Protein 5VIP (pdb70)

Secondary structure (DSSP, 8-state):
--HHHHHHHHHHS--SPPTTS-TTEEEEEEEETTEEEEEEEE---TT-SSGGGSSS-B-HHHHHHHHHHHHHHHHHTSS-SSPPEEEEEE----B---HHHHHTTHHHHHHHHHHHHHHHHHTT--EEEEESS---HHHHHTTTT-SEEEEE-STT-----HHHHHHHTT--HHHHHTTS----SHHHHHHTT--SEEE--S-SSS--HHHHHHHHHHHHHHHHHHTTS--S-TT--HHHHHHHHHHHHH-/--SHHHH-STTS-HHHHHHHHSPTTT-EEE----EEEEEEEETTEEEEEEEE-TTSGGG-B-HHHHHHHHHHHHHHHHHHHTT---EEEEE--B--B-GGGHHHHHHHHHHHHHHHHHHTTTS--EEEE-SSS-EE---HHHHHSSEEEEETT-BEESS-HHHHHHHH-S-----BHHHHHHTTSSSEEE-S-HHHHHHHHHHHHHH-S-SS-GGG-HHHHHHHHH-/---HHHHHHHHHHS--SPPTTS-TTEEEEEEEETTEEEEEEEE---TT-SSGGG-SS-B-HHHHHHHHHHHHHHHHHTTT-SSPPEEEEEE----B--SHHHHHHTHHHHHHHHHHHHHHHHHTT--EEEEESS---HHHHHTTTT-SEEEEESSTT-----TTT--HHHHTTS----SHHHHHTTT--SEEE--S-SSS--HHHHHHHHHHHHHHHHHHHTS-SSSGGG---GGGHHHHHHHHHHHHH-/--STTS-HHHHHHHHSPTTT-EEES-GGG----SSSGGGTPPPPTTTTEEEEEEEETTEEEEEEEE-TTSGGG-B-HHHHHHHHHHHHHHHHHHHTT---EEEEE--B-SB-GGGHHHHHHHHHHHHHHHHHHTTTSPPEEEE--SS-B----HHHHHSSEEEEESS-BB-SS-HHHHHHHH-TTT--TT-HHHHHHHHBHHHHHHTTSSSEEE-S-HHHHHHHHHHHHHH-S-SS-GGG-HHHHHHHHHT--TTSPP-HHHHHHHTTT--

B-factor: mean 23.79, std 9.7, range [8.21, 68.88]

Radius of gyration: 33.89 Å; Cα contacts (8 Å, |Δi|>4): 2282; chains: 4; bounding box: 73×79×100 Å

Sequence (999 aa):
ASRGLAWFQALAGSLAPRPGDPASLRVADAELDGYPVRFLAVVPDPDNPFPRARQGEVGLLEGWGLAAAVDEALEADREAPRKRALLAIVDVPSQAYGRREEALGIHQALAGAVDAYARARLAGHPLIGLLVGKASGAFLAHGYQANRLIALHDPGVVHAGKAAAARITLRELEALAAKVPPAYDIDSYASLGLLWRTLPVETVEVPSTADLVRVRTCLGEALADILGGPRDLGGRREASARVRRLLREQWARLLALRSFTELGARQRARALLDAGSFRELLDDGVVVARGLLDGQPAVLAAIEGAFQGGSLGEVSGAKIAGALELAAEDNRNGVPTRALLLLETGGVRLQEANLGLAAIAEIQAAIVDLQRYQPVVAVIAGPVGCFGGSIAAGLCSYVLVTREARLGLNGPQVIEQEAGIAEYLTGGEQRFASGLADAYLADDLDEVRTSVLAYFAKGLPARPRCRRAEDYLRRLGDFASRGLAWFQALAGSLAPRPGDPASLRVADAELDGYPVRFLAVVPDPDNPFPRARQGEVGLLEGWGLAAAVDEALEADREAPRKRALLAIVDVPSQAYGRREEALGIHQALAGAVDAYARARLAGHPLIGLLVGKASGAFLAHGYQANRLIALHDPGVVHAGKAAALEALAAKVPPAYDIDSYASLGLLWRTLPVETVEVPSTADLVRVRTCLGEALADILGGPRDLGGRLGAANREASARVRRLLREQWRSFTELGARQRARALLDAGSFRELLDPFAGVQSPWLERQGIVPQADDGVVVARGLLDGQPAVLAAIEGAFQGGSLGEVSGAKIAGALELAAEDNRNGVPTRALLLLETGGVRLQEANLGLAAIAEIQAAIVDLQRYQPVVAVIAGPVGCFGGSIAAGLCSYVLVTREARLGLNGPQVIEQEAGIAEYDSRDRPFIWSLTGGEQRFASGLADAYLADDLDEVRTSVLAYFAKGLPARPRCRRAEDYLRRLGDLDTAEQPDAAGVRRLYQGLG

Nearest PDB structures (foldseek):
  5vip-assembly1_B  TM=1.004E+00  e=2.733E-51  Pseudomonas aeruginosa
  5vit-assembly1_D  TM=9.877E-01  e=5.897E-42  Pseudomonas aeruginosa
  6prw-assembly1_A  TM=8.837E-01  e=7.220E-14  Mycobacterium tuberculosis
  6tzv-assembly3_F  TM=8.760E-01  e=1.596E-13  Mycobacterium tuberculosis H37Rv
  6p7u-assembly2_C  TM=8.834E-01  e=3.530E-13  Mycobacterium tuberculosis H37Rv

Foldseek 3Di:
DALLQLVCCLQQVDRADDPPADRQKHWHWDDFPNATAIEIEGHAACPPPDNLRRHRACAQRNLQRLLVRLVVQCVVCVPPPHRHAYEFEDAHDYHGDDPVRVVVPRVVSLVSLLVSLLVSLQSFHQYEYEWLAEAQSRNSSTPQQHLAYEYEQDQRTYDNDPVVVCVVVVHVVLVVLVVPLNHDHVVSVVVLQQHPYYHYADDSSNGDPVRSVVVSVVVNVSVVVRHPDDSGGNSCVVVVVVVVVVVVVVD/DPDCVVFFQAPDFQLRNQCLQAPPPFWAWDPPQFKTWTWGHQVNATEIEIAGGCVPPNSAHAQVSLCSLLVSLQVCLVCVVVVRQYEYEYEARHAYHDPVRRVSRVVSLVSNLVSQLSSLVRFFYEYEFEDQRAHEASLVSQQSTQAYEYEQNHFGDHHDPVVCCVPVNPDDCAGGLVRCVVVPNHVYYFYRGSVGVSVVVSVVRVVTGDPAGPVNCVVVVVVVVVD/DLALQQQVCCVQQVDRAAPPVADRQKHWHWDQQPNAIAIEIEGGAACPPPDNQRRNRACAQRNLQRLLVRLVVQQVVCLPPPHRHAYEFEDAHDYHGDDDVRVVVPRVVSLVSQLVSLLVSLQSPHQYEYEWLAEAQSRNSNTGLSHLAYEYEQDQRTYANDPVVCPQVPQVVQLNHDHVVSVVLQQQHPYYHYADDRSRGDPVRSVSVSVVVVVSVVVSNVDDSHRVSSDDHPNCVVVVVVVVVVVVVD/DFLQVDFQVVNQCLQAPPPFWAWDQPLVVQQWDPQAVVVVHDIRSSNQKIWTWGHAVNATEIEIEGGCVPPNSAFAQRSLCSLLVRLQVCLVCVVVVGNYEYEYEAGHQEHDPSRRVNSVVSLVSNLVSQVSSLVRFFYEYEFEDCRAHEASLVSLLSTQAYEYEQNHFRYYHQQVVCCVVPNCVVGPNPPVCQRCQCTGPVLCCLLVNHPYYFDRDSVRVSVVVSVVRVVTGDDQGPVNPVVVVVVLVVVDDPVDDDTSVRSSVSSPPPD

CATH classification: 3.90.226.10

Solvent-accessible surface area: 35100 Å² total

Organism: Pseudomonas aeruginosa (strain ATCC 15692 / DSM 22644 / CIP 104116 / JCM 14847 / LMG 12228 / 1C / PRS 101 / PAO1) (NCBI:txid208964)

Structure (mmCIF, N/CA/C/O backbone):
data_5VIP
#
_entry.id   5VIP
#
_cell.length_a   56.310
_cell.length_b   60.076
_cell.length_c   91.277
_cell.angle_alpha   89.87
_cell.angle_beta   88.77
_cell.angle_gamma   68.80
#
_symmetry.space_group_name_H-M   'P 1'
#
loop_
_entity.id
_entity.type
_entity.pdbx_description
1 polymer MdcE
2 polymer MdcD
3 water water
#
loop_
_atom_site.group_PDB
_atom_site.id
_atom_site.type_symbol
_atom_site.label_atom_id
_atom_site.label_alt_id
_atom_site.label_comp_id
_atom_site.label_asym_id
_atom_site.label_entity_id
_atom_site.label_seq_id
_atom_site.pdbx_PDB_ins_code
_atom_site.Cartn_x
_atom_site.Cartn_y
_atom_site.Cartn_z
_atom_site.occupancy
_atom_site.B_iso_or_equiv
_atom_site.auth_seq_id
_atom_site.auth_comp_id
_atom_site.auth_asym_id
_atom_site.auth_atom_id
_atom_site.pdbx_PDB_model_num
ATOM 1 N N . ALA A 1 22 ? 14.842 27.759 -2.541 1.00 35.33 6 ALA A N 1
ATOM 2 C CA . ALA A 1 22 ? 14.887 27.727 -1.080 1.00 35.73 6 ALA A CA 1
ATOM 3 C C . ALA A 1 22 ? 15.850 28.790 -0.547 1.00 35.95 6 ALA A C 1
ATOM 4 O O . ALA A 1 22 ? 15.597 29.411 0.484 1.00 37.28 6 ALA A O 1
ATOM 6 N N . SER A 1 23 ? 16.950 29.002 -1.261 1.00 30.76 7 SER A N 1
ATOM 7 C CA . SER A 1 23 ? 17.914 30.039 -0.905 1.00 26.55 7 SER A CA 1
ATOM 8 C C . SER A 1 23 ? 18.881 30.265 -2.050 1.00 24.29 7 SER A C 1
ATOM 9 O O . SER A 1 23 ? 19.025 29.408 -2.924 1.00 23.37 7 SER A O 1
ATOM 12 N N . ARG A 1 24 ? 19.568 31.402 -2.022 1.00 25.88 8 ARG A N 1
ATOM 13 C CA . ARG A 1 24 ? 20.660 31.663 -2.959 1.00 23.41 8 ARG A CA 1
ATOM 14 C C . ARG A 1 24 ? 21.771 30.624 -2.887 1.00 25.52 8 ARG A C 1
ATOM 15 O O . ARG A 1 24 ? 22.361 30.280 -3.908 1.00 22.43 8 ARG A O 1
ATOM 23 N N . GLY A 1 25 ? 22.080 30.142 -1.682 1.00 20.53 9 GLY A N 1
ATOM 24 C CA . GLY A 1 25 ? 23.110 29.129 -1.549 1.00 20.54 9 GLY A CA 1
ATOM 25 C C . GLY A 1 25 ? 22.770 27.877 -2.326 1.00 22.12 9 GLY A C 1
ATOM 26 O O . GLY A 1 25 ? 23.627 27.293 -3.002 1.00 25.13 9 GLY A O 1
ATOM 27 N N . LEU A 1 26 ? 21.510 27.458 -2.233 1.00 21.44 10 LEU A N 1
ATOM 28 C CA . LEU A 1 26 ? 21.045 26.277 -2.950 1.00 23.43 10 LEU A CA 1
ATOM 29 C C . LEU A 1 26 ? 21.079 26.507 -4.462 1.00 22.27 10 LEU A C 1
ATOM 30 O O . LEU A 1 26 ? 21.555 25.661 -5.218 1.00 24.41 10 LEU A O 1
ATOM 35 N N . ALA A 1 27 ? 20.578 27.664 -4.885 1.00 25.30 11 ALA A N 1
ATOM 36 C CA . ALA A 1 27 ? 20.575 28.048 -6.297 1.00 26.71 11 ALA A CA 1
ATOM 37 C C . ALA A 1 27 ? 21.977 28.000 -6.887 1.00 26.83 11 ALA A C 1
ATOM 38 O O . ALA A 1 27 ? 22.191 27.443 -7.960 1.00 24.93 11 ALA A O 1
ATOM 40 N N . TRP A 1 28 ? 22.944 28.568 -6.176 1.00 23.85 12 TRP A N 1
ATOM 41 C CA . TRP A 1 28 ? 24.308 28.588 -6.693 1.00 20.86 12 TRP A CA 1
ATOM 42 C C . TRP A 1 28 ? 25.005 27.247 -6.578 1.00 24.62 12 TRP A C 1
ATOM 43 O O . TRP A 1 28 ? 25.848 26.916 -7.417 1.00 25.43 12 TRP A O 1
ATOM 54 N N . PHE A 1 29 ? 24.667 26.475 -5.549 1.00 22.62 13 PHE A N 1
ATOM 55 C CA . PHE A 1 29 ? 25.218 25.130 -5.443 1.00 24.88 13 PHE A CA 1
ATOM 56 C C . PHE A 1 29 ? 24.820 24.302 -6.658 1.00 26.79 13 PHE A C 1
ATOM 57 O O . PHE A 1 29 ? 25.658 23.644 -7.279 1.00 27.56 13 PHE A O 1
ATOM 65 N N . GLN A 1 30 ? 23.533 24.337 -6.978 1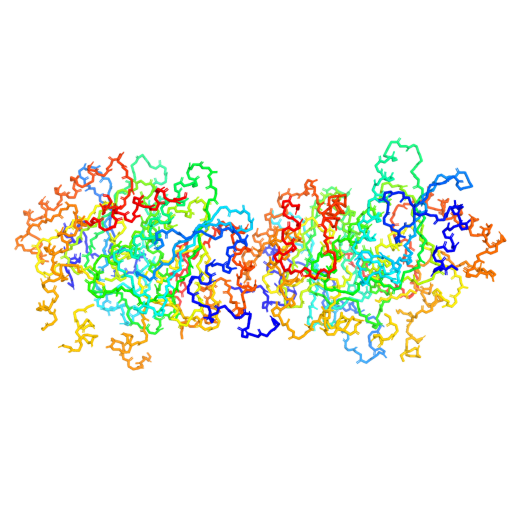.00 27.89 14 GLN A N 1
ATOM 66 C CA . GLN A 1 30 ? 23.005 23.548 -8.086 1.00 35.24 14 GLN A CA 1
ATOM 67 C C . GLN A 1 30 ? 23.680 23.972 -9.389 1.00 32.73 14 GLN A C 1
ATOM 68 O O . GLN A 1 30 ? 24.144 23.123 -10.157 1.00 34.12 14 GLN A O 1
ATOM 74 N N . ALA A 1 31 ? 23.753 25.286 -9.615 1.00 31.42 15 ALA A N 1
ATOM 75 C CA . ALA A 1 31 ? 24.371 25.838 -10.817 1.00 27.13 15 ALA A CA 1
ATOM 76 C C . ALA A 1 31 ? 25.831 25.434 -10.965 1.00 31.45 15 ALA A C 1
ATOM 77 O O . ALA A 1 31 ? 26.284 25.095 -12.060 1.00 29.88 15 ALA A O 1
ATOM 79 N N . LEU A 1 32 ? 26.572 25.466 -9.866 1.00 29.49 16 LEU A N 1
ATOM 80 C CA . LEU A 1 32 ? 28.006 25.222 -9.934 1.00 29.80 16 LEU A CA 1
ATOM 81 C C . LEU A 1 32 ? 28.363 23.734 -9.862 1.00 32.87 16 LEU A C 1
ATOM 82 O O . LEU A 1 32 ? 29.311 23.294 -10.502 1.00 31.93 16 LEU A O 1
ATOM 87 N N . ALA A 1 33 ? 27.623 22.966 -9.071 1.00 32.59 17 ALA A N 1
ATOM 88 C CA . ALA A 1 33 ? 27.995 21.577 -8.825 1.00 32.46 17 ALA A CA 1
ATOM 89 C C . ALA A 1 33 ? 27.277 20.627 -9.773 1.00 39.65 17 ALA A C 1
ATOM 90 O O . ALA A 1 33 ? 27.826 19.597 -10.150 1.00 42.64 17 ALA A O 1
ATOM 92 N N . GLY A 1 34 ? 26.048 20.973 -10.145 1.00 39.84 18 GLY A N 1
ATOM 93 C CA . GLY A 1 34 ? 25.311 20.210 -11.134 1.00 41.07 18 GLY A CA 1
ATOM 94 C C . GLY A 1 34 ? 24.197 19.364 -10.552 1.00 49.15 18 GLY A C 1
ATOM 95 O O . GLY A 1 34 ? 23.398 18.787 -11.293 1.00 56.55 18 GLY A O 1
ATOM 96 N N . SER A 1 35 ? 24.140 19.286 -9.225 1.00 46.50 19 SER A N 1
ATOM 97 C CA . SER A 1 35 ? 23.120 18.492 -8.542 1.00 50.80 19 SER A CA 1
ATOM 98 C C . SER A 1 35 ? 22.361 19.336 -7.513 1.00 48.83 19 SER A C 1
ATOM 99 O O . SER A 1 35 ? 22.795 20.433 -7.166 1.00 46.34 19 SER A O 1
ATOM 102 N N . LEU A 1 36 ? 21.225 18.830 -7.034 1.00 48.39 20 LEU A N 1
ATOM 103 C CA . LEU A 1 36 ? 20.387 19.587 -6.106 1.00 43.47 20 LEU A CA 1
ATOM 104 C C . LEU A 1 36 ? 20.149 18.842 -4.794 1.00 47.46 20 LEU A C 1
ATOM 105 O O . LEU A 1 36 ? 19.959 19.468 -3.748 1.00 47.89 20 LEU A O 1
ATOM 107 N N . ALA A 1 37 ? 20.163 17.513 -4.849 1.00 40.90 21 ALA A N 1
ATOM 108 C CA . ALA A 1 37 ? 19.804 16.695 -3.694 1.00 41.83 21 ALA A CA 1
ATOM 109 C C . ALA A 1 37 ? 21.003 16.403 -2.804 1.00 42.50 21 ALA A C 1
ATOM 110 O O . ALA A 1 37 ? 22.110 16.194 -3.301 1.00 43.92 21 ALA A O 1
ATOM 112 N N . PRO A 1 38 ? 20.779 16.373 -1.479 1.00 41.94 22 PRO A N 1
ATOM 113 C CA . PRO A 1 38 ? 21.843 16.040 -0.524 1.00 37.04 22 PRO A CA 1
ATOM 114 C C . PRO A 1 38 ? 22.365 14.617 -0.714 1.00 44.70 22 PRO A C 1
ATOM 115 O O . PRO A 1 38 ? 21.676 13.790 -1.315 1.00 44.55 22 PRO A O 1
ATOM 119 N N . ARG A 1 39 ? 23.578 14.355 -0.229 1.00 37.04 23 ARG A N 1
ATOM 120 C CA . ARG A 1 39 ? 24.141 13.012 -0.236 1.00 39.18 23 ARG A CA 1
ATOM 121 C C . ARG A 1 39 ? 23.459 12.174 0.838 1.00 41.07 23 ARG A C 1
ATOM 122 O O . ARG A 1 39 ? 23.037 12.713 1.866 1.00 37.54 23 ARG A O 1
ATOM 130 N N . PRO A 1 40 ? 23.346 10.854 0.600 1.00 44.29 24 PRO A N 1
ATOM 131 C CA . PRO A 1 40 ? 22.724 9.898 1.523 1.00 44.05 24 PRO A CA 1
ATOM 132 C C . PRO A 1 40 ? 23.117 10.080 2.985 1.00 42.95 24 PRO A C 1
ATOM 133 O O . PRO A 1 40 ? 22.241 10.124 3.847 1.00 47.06 24 PRO A O 1
ATOM 137 N N . GLY A 1 41 ? 24.408 10.201 3.264 1.00 41.41 25 GLY A N 1
ATOM 138 C CA . GLY A 1 41 ? 24.861 10.293 4.642 1.00 44.12 25 GLY A CA 1
ATOM 139 C C . GLY A 1 41 ? 24.787 11.663 5.303 1.00 45.22 25 GLY A C 1
ATOM 140 O O . GLY A 1 41 ? 24.987 11.777 6.513 1.00 43.11 25 GLY A O 1
ATOM 141 N N . ASP A 1 42 ? 24.498 12.705 4.524 1.00 41.09 26 ASP A N 1
ATOM 142 C CA . ASP A 1 42 ? 24.523 14.074 5.044 1.00 35.70 26 ASP A CA 1
ATOM 143 C C . ASP A 1 42 ? 23.180 14.530 5.603 1.00 33.59 26 ASP A C 1
ATOM 144 O O . ASP A 1 42 ? 22.138 14.048 5.179 1.00 36.17 26 ASP A O 1
ATOM 149 N N . PRO A 1 43 ? 23.206 15.467 6.567 1.00 31.80 27 PRO A N 1
ATOM 150 C CA . PRO A 1 43 ? 21.991 16.214 6.911 1.00 33.30 27 PRO A CA 1
ATOM 151 C C . PRO A 1 43 ? 21.403 16.895 5.667 1.00 31.46 27 PRO A C 1
ATOM 152 O O . PRO A 1 43 ? 22.162 17.314 4.788 1.00 29.04 27 PRO A O 1
ATOM 156 N N . ALA A 1 44 ? 20.080 17.021 5.605 1.00 30.59 28 ALA A N 1
ATOM 157 C CA . ALA A 1 44 ? 19.409 17.622 4.452 1.00 29.77 28 ALA A CA 1
ATOM 158 C C . ALA A 1 44 ? 19.698 19.116 4.319 1.00 31.32 28 ALA A C 1
ATOM 159 O O . ALA A 1 44 ? 19.434 19.720 3.275 1.00 29.82 28 ALA A O 1
ATOM 161 N N . SER A 1 45 ? 20.228 19.710 5.384 1.00 25.79 29 SER A N 1
ATOM 162 C CA . SER A 1 45 ? 20.615 21.116 5.377 1.00 27.43 29 SER A CA 1
ATOM 163 C C . SER A 1 45 ? 22.026 21.311 4.822 1.00 25.10 29 SER A C 1
ATOM 164 O O . SER A 1 45 ? 22.559 22.415 4.842 1.00 24.53 29 SER A O 1
ATOM 167 N N . LEU A 1 46 ? 22.630 20.227 4.347 1.00 22.54 30 LEU A N 1
ATOM 168 C CA . LEU A 1 46 ? 23.965 20.255 3.759 1.00 26.95 30 LEU A CA 1
ATOM 169 C C . LEU A 1 46 ? 23.960 19.779 2.314 1.00 28.79 30 LEU A C 1
ATOM 170 O O . LEU A 1 46 ? 23.409 18.723 2.012 1.00 29.79 30 LEU A O 1
ATOM 175 N N . ARG A 1 47 ? 24.579 20.550 1.429 1.00 22.37 31 ARG A N 1
ATOM 176 C CA . ARG A 1 47 ? 24.843 20.081 0.078 1.00 26.68 31 ARG A CA 1
ATOM 177 C C . ARG A 1 47 ? 26.343 19.931 -0.122 1.00 26.08 31 ARG A C 1
ATOM 178 O O . ARG A 1 47 ? 27.101 20.889 0.075 1.00 20.73 31 ARG A O 1
ATOM 186 N N . VAL A 1 48 ? 26.756 18.732 -0.528 1.00 23.37 32 VAL A N 1
ATOM 187 C CA . VAL A 1 48 ? 28.159 18.414 -0.776 1.00 24.17 32 VAL A CA 1
ATOM 188 C C . VAL A 1 48 ? 28.273 17.666 -2.101 1.00 30.04 32 VAL A C 1
ATOM 189 O O . VAL A 1 48 ? 27.501 16.743 -2.360 1.00 28.08 32 VAL A O 1
ATOM 193 N N . ALA A 1 49 ? 29.231 18.058 -2.934 1.00 26.90 33 ALA A N 1
ATOM 194 C CA . ALA A 1 49 ? 29.440 17.403 -4.223 1.00 26.85 33 ALA A CA 1
ATOM 195 C C . ALA A 1 49 ? 30.889 17.540 -4.659 1.00 28.45 33 ALA A C 1
ATOM 196 O O . ALA A 1 49 ? 31.488 18.602 -4.508 1.00 26.04 33 ALA A O 1
ATOM 198 N N . ASP A 1 50 ? 31.454 16.464 -5.191 1.00 26.55 34 ASP A N 1
ATOM 199 C CA . ASP A 1 50 ? 32.787 16.517 -5.776 1.00 25.91 34 ASP A CA 1
ATOM 200 C C . ASP A 1 50 ? 32.684 16.809 -7.272 1.00 31.27 34 ASP A C 1
ATOM 201 O O . ASP A 1 50 ? 31.744 16.375 -7.929 1.00 32.04 34 ASP A O 1
ATOM 206 N N . ALA A 1 51 ? 33.650 17.549 -7.803 1.00 30.54 35 ALA A N 1
ATOM 207 C CA . ALA A 1 51 ? 33.639 17.930 -9.212 1.00 30.68 35 ALA A CA 1
ATOM 208 C C . ALA A 1 51 ? 35.023 18.380 -9.618 1.00 33.22 35 ALA A C 1
ATOM 209 O O . ALA A 1 51 ? 35.982 18.165 -8.884 1.00 31.45 35 ALA A O 1
ATOM 211 N N . GLU A 1 52 ? 35.133 19.006 -10.787 1.00 33.23 36 GLU A N 1
ATOM 212 C CA . GLU A 1 52 ? 36.426 19.513 -11.230 1.00 38.42 36 GLU A CA 1
ATOM 213 C C . GLU A 1 52 ? 36.319 20.950 -11.704 1.00 37.13 36 GLU A C 1
ATOM 214 O O . GLU A 1 52 ? 35.297 21.368 -12.237 1.00 40.47 36 GLU A O 1
ATOM 220 N N . LEU A 1 53 ? 37.384 21.702 -11.476 1.00 34.26 37 LEU A N 1
ATOM 221 C CA . LEU A 1 53 ? 37.461 23.077 -11.921 1.00 39.31 37 LEU A CA 1
ATOM 222 C C . LEU A 1 53 ? 38.825 23.266 -12.559 1.00 38.84 37 LEU A C 1
ATOM 223 O O . LEU A 1 53 ? 39.841 23.115 -11.890 1.00 37.23 37 LEU A O 1
ATOM 228 N N . ASP A 1 54 ? 38.839 23.569 -13.856 1.00 42.12 38 ASP A N 1
ATOM 229 C CA . ASP A 1 54 ? 40.082 23.705 -14.611 1.00 43.02 38 ASP A CA 1
ATOM 230 C C . ASP A 1 54 ? 40.925 22.441 -14.523 1.00 40.85 38 ASP A C 1
ATOM 231 O O . ASP A 1 54 ? 42.154 22.510 -14.497 1.00 41.28 38 ASP A O 1
ATOM 236 N N . GLY A 1 55 ? 40.259 21.291 -14.468 1.00 37.27 39 GLY A N 1
ATOM 237 C CA . GLY A 1 55 ? 40.940 20.016 -14.345 1.00 35.94 39 GLY A CA 1
ATOM 238 C C . GLY A 1 55 ? 41.440 19.727 -12.940 1.00 40.93 39 GLY A C 1
ATOM 239 O O . GLY A 1 55 ? 42.094 18.709 -12.712 1.00 43.22 39 GLY A O 1
ATOM 240 N N . TYR A 1 56 ? 41.140 20.621 -11.997 1.00 37.99 40 TYR A N 1
ATOM 241 C CA . TYR A 1 56 ? 41.565 20.436 -10.608 1.00 33.71 40 TYR A CA 1
ATOM 242 C C . TYR A 1 56 ? 40.412 19.900 -9.759 1.00 30.71 40 TYR A C 1
ATOM 243 O O . TYR A 1 56 ? 39.294 20.403 -9.850 1.00 32.12 40 TYR A O 1
ATOM 252 N N . PRO A 1 57 ? 40.684 18.878 -8.925 1.00 28.17 41 PRO A N 1
ATOM 253 C CA . PRO A 1 57 ? 39.640 18.283 -8.076 1.00 25.89 41 PRO A CA 1
ATOM 254 C C . PRO A 1 57 ? 39.088 19.280 -7.046 1.00 25.24 41 PRO A C 1
ATOM 255 O O . PRO A 1 57 ? 39.877 19.933 -6.374 1.00 30.50 41 PRO A O 1
ATOM 259 N N . VAL A 1 58 ? 37.765 19.408 -6.951 1.00 24.47 42 VAL A N 1
ATOM 260 C CA . VAL A 1 58 ? 37.149 20.298 -5.964 1.00 27.78 42 VAL A CA 1
ATOM 261 C C . VAL A 1 58 ? 35.963 19.643 -5.259 1.00 28.88 42 VAL A C 1
ATOM 262 O O . VAL A 1 58 ? 35.342 18.717 -5.784 1.00 27.62 42 VAL A O 1
ATOM 266 N N . ARG A 1 59 ? 35.652 20.129 -4.061 1.00 24.01 43 ARG A N 1
ATOM 267 C CA . ARG A 1 59 ? 34.435 19.733 -3.369 1.00 22.67 43 ARG A CA 1
ATOM 268 C C . ARG A 1 59 ? 33.660 20.991 -2.990 1.00 24.68 43 ARG A C 1
ATOM 269 O O . ARG A 1 59 ? 34.196 21.882 -2.323 1.00 23.49 43 ARG A O 1
ATOM 277 N N . PHE A 1 60 ? 32.414 21.074 -3.452 1.00 24.63 44 PHE A N 1
ATOM 278 C CA . PHE A 1 60 ? 31.517 22.179 -3.114 1.00 23.45 44 PHE A CA 1
ATOM 279 C C . PHE A 1 60 ? 30.793 21.882 -1.802 1.00 23.82 44 PHE A C 1
ATOM 280 O O . PHE A 1 60 ? 30.342 20.762 -1.573 1.00 21.30 44 PHE A O 1
ATOM 288 N N . LEU A 1 61 ? 30.659 22.891 -0.948 1.00 17.56 45 LEU A N 1
ATOM 289 C CA . LEU A 1 61 ? 29.914 22.728 0.294 1.00 17.66 45 LEU A CA 1
ATOM 290 C C . LEU A 1 61 ? 29.018 23.920 0.505 1.00 17.40 45 LEU A C 1
ATOM 291 O O . LEU A 1 61 ? 29.462 25.052 0.413 1.00 18.79 45 LEU A O 1
ATOM 296 N N . ALA A 1 62 ? 27.763 23.654 0.821 1.00 18.06 46 ALA A N 1
ATOM 297 C CA . ALA A 1 62 ? 26.812 24.707 1.093 1.00 18.44 46 ALA A CA 1
ATOM 298 C C . ALA A 1 62 ? 25.885 24.292 2.221 1.00 22.83 46 ALA A C 1
ATOM 299 O O . ALA A 1 62 ? 25.408 23.152 2.270 1.00 23.62 46 ALA A O 1
ATOM 301 N N . VAL A 1 63 ? 25.631 25.224 3.127 1.00 17.99 47 VAL A N 1
ATOM 302 C CA . VAL A 1 63 ? 24.544 25.070 4.073 1.00 20.45 47 VAL A CA 1
ATOM 303 C C . VAL A 1 63 ? 23.287 25.667 3.446 1.00 19.88 47 VAL A C 1
ATOM 304 O O . VAL A 1 63 ? 23.334 26.766 2.894 1.00 22.20 47 VAL A O 1
ATOM 308 N N . VAL A 1 64 ? 22.171 24.945 3.508 1.00 21.84 48 VAL A N 1
ATOM 309 C CA . VAL A 1 64 ? 20.929 25.407 2.876 1.00 21.05 48 VAL A CA 1
ATOM 310 C C . VAL A 1 64 ? 19.740 25.141 3.797 1.00 23.73 48 VAL A C 1
ATOM 311 O O . VAL A 1 64 ? 19.833 24.311 4.703 1.00 24.69 48 VAL A O 1
ATOM 315 N N . PRO A 1 65 ? 18.615 25.844 3.575 1.00 27.24 49 PRO A N 1
ATOM 316 C CA . PRO A 1 65 ? 17.468 25.644 4.459 1.00 24.19 49 PRO A CA 1
ATOM 317 C C . PRO A 1 65 ? 16.938 24.224 4.408 1.00 26.48 49 PRO A C 1
ATOM 318 O O . PRO A 1 65 ? 16.925 23.599 3.346 1.00 27.08 49 PRO A O 1
ATOM 322 N N . ASP A 1 66 ? 16.532 23.718 5.566 1.00 27.34 50 ASP A N 1
ATOM 323 C CA . ASP A 1 66 ? 15.849 22.436 5.666 1.00 29.79 50 ASP A CA 1
ATOM 324 C C . ASP A 1 66 ? 14.648 22.573 6.598 1.00 33.40 50 ASP A C 1
ATOM 325 O O . ASP A 1 66 ? 14.787 22.514 7.828 1.00 30.42 50 ASP A O 1
ATOM 330 N N . PRO A 1 67 ? 13.459 22.760 6.012 1.00 32.16 51 PRO A N 1
ATOM 331 C CA . PRO A 1 67 ? 12.219 22.918 6.783 1.00 33.96 51 PRO A CA 1
ATOM 332 C C . PRO A 1 67 ? 11.885 21.690 7.629 1.00 31.65 51 PRO A C 1
ATOM 333 O O . PRO A 1 67 ? 11.071 21.803 8.543 1.00 36.69 51 PRO A O 1
ATOM 337 N N . ASP A 1 68 ? 12.514 20.552 7.335 1.00 32.39 52 ASP A N 1
ATOM 338 C CA . ASP A 1 68 ? 12.275 19.312 8.071 1.00 34.25 52 ASP A CA 1
ATOM 339 C C . ASP A 1 68 ? 13.426 18.976 9.014 1.00 33.95 52 ASP A C 1
ATOM 340 O O . ASP A 1 68 ? 13.578 17.821 9.428 1.00 33.90 52 ASP A O 1
ATOM 345 N N . ASN A 1 69 ? 14.240 19.977 9.339 1.00 29.87 53 ASN A N 1
ATOM 346 C CA . ASN A 1 69 ? 15.362 19.774 10.254 1.00 31.55 53 ASN A CA 1
ATOM 347 C C . ASN A 1 69 ? 14.878 19.188 11.575 1.00 27.71 53 ASN A C 1
ATOM 348 O O . ASN A 1 69 ? 13.922 19.694 12.159 1.00 31.85 53 ASN A O 1
ATOM 353 N N . PRO A 1 70 ? 15.519 18.102 12.032 1.00 28.74 54 PRO A N 1
ATOM 354 C CA . PRO A 1 70 ? 15.217 17.495 13.335 1.00 31.67 54 PRO A CA 1
ATOM 355 C C . PRO A 1 70 ? 15.228 18.529 14.463 1.00 32.96 54 PRO A C 1
ATOM 356 O O . PRO A 1 70 ? 14.527 18.349 15.455 1.00 32.92 54 PRO A O 1
ATOM 360 N N . PHE A 1 71 ? 16.004 19.600 14.297 1.00 31.08 55 PHE A N 1
ATOM 361 C CA . PHE A 1 71 ? 16.041 20.688 15.267 1.00 30.14 55 PHE A CA 1
ATOM 362 C C . PHE A 1 71 ? 15.201 21.873 14.806 1.00 28.51 55 PHE A C 1
ATOM 363 O O . PHE A 1 71 ? 15.538 22.539 13.822 1.00 27.62 55 PHE A O 1
ATOM 371 N N . PRO A 1 72 ? 14.102 22.143 15.524 1.00 29.80 56 PRO A N 1
ATOM 372 C CA . PRO A 1 72 ? 13.126 23.160 15.111 1.00 30.04 56 PRO A CA 1
ATOM 373 C C . PRO A 1 72 ? 13.767 24.532 14.946 1.00 28.72 56 PRO A C 1
ATOM 374 O O . PRO A 1 72 ? 13.366 25.291 14.069 1.00 28.81 56 PRO A O 1
ATOM 378 N N . ARG A 1 73 ? 14.778 24.830 15.757 1.00 23.84 57 ARG A N 1
ATOM 379 C CA . ARG A 1 73 ? 15.426 26.135 15.688 1.00 27.34 57 ARG A CA 1
ATOM 380 C C . ARG A 1 73 ? 16.374 26.264 14.482 1.00 28.71 57 ARG A C 1
ATOM 381 O O . ARG A 1 73 ? 16.973 27.323 14.247 1.00 27.96 57 ARG A O 1
ATOM 389 N N . ALA A 1 74 ? 16.494 25.196 13.701 1.00 24.37 58 ALA A N 1
ATOM 390 C CA . ALA A 1 74 ? 17.376 25.226 12.538 1.00 25.67 58 ALA A CA 1
ATOM 391 C C . ALA A 1 74 ? 16.629 24.894 11.247 1.00 27.73 58 ALA A C 1
ATOM 392 O O . ALA A 1 74 ? 17.125 24.130 10.422 1.00 26.82 58 ALA A O 1
ATOM 394 N N . ARG A 1 75 ? 15.445 25.466 11.059 1.00 26.50 59 ARG A N 1
ATOM 395 C CA . ARG A 1 75 ? 14.642 25.099 9.887 1.00 26.22 59 ARG A CA 1
ATOM 396 C C . ARG A 1 75 ? 14.559 26.192 8.837 1.00 31.66 59 ARG A C 1
ATOM 397 O O . ARG A 1 75 ? 13.751 26.115 7.911 1.00 34.55 59 ARG A O 1
ATOM 405 N N . GLN A 1 76 ? 15.395 27.212 8.970 1.00 28.33 60 GLN A N 1
ATOM 406 C CA . GLN A 1 76 ? 15.393 28.303 8.010 1.00 29.85 60 GLN A CA 1
ATOM 407 C C . GLN A 1 76 ? 16.800 28.638 7.522 1.00 29.22 60 GLN A C 1
ATOM 408 O O . GLN A 1 76 ? 17.104 29.789 7.238 1.00 30.55 60 GLN A O 1
ATOM 414 N N . GLY A 1 77 ? 17.661 27.630 7.432 1.00 25.32 61 GLY A N 1
ATOM 415 C CA . GLY A 1 77 ? 18.973 27.825 6.846 1.00 26.06 61 GLY A CA 1
ATOM 416 C C . GLY A 1 77 ? 20.089 28.116 7.842 1.00 24.01 61 GLY A C 1
ATOM 417 O O . GLY A 1 77 ? 21.241 28.304 7.439 1.00 20.78 61 GLY A O 1
ATOM 418 N N . GLU A 1 78 ? 19.745 28.145 9.129 1.00 26.23 62 GLU A N 1
ATOM 419 C CA . GLU A 1 78 ? 20.713 28.378 10.214 1.00 22.29 62 GLU A CA 1
ATOM 420 C C . GLU A 1 78 ? 21.806 27.320 10.274 1.00 19.74 62 GLU A C 1
ATOM 421 O O . GLU A 1 78 ? 21.585 26.166 9.922 1.00 20.84 62 GLU A O 1
ATOM 427 N N . VAL A 1 79 ? 22.985 27.705 10.753 1.00 19.14 63 VAL A N 1
ATOM 428 C CA . VAL A 1 79 ? 23.990 26.699 11.077 1.00 19.44 63 VAL A CA 1
ATOM 429 C C . VAL A 1 79 ? 23.753 26.253 12.516 1.00 18.15 63 VAL A C 1
ATOM 430 O O . VAL A 1 79 ? 24.088 26.964 13.459 1.00 18.38 63 VAL A O 1
ATOM 434 N N . GLY A 1 80 ? 23.130 25.091 12.669 1.00 19.59 64 GLY A N 1
ATOM 435 C CA . GLY A 1 80 ? 22.852 24.526 13.977 1.00 22.12 64 GLY A CA 1
ATOM 436 C C . GLY A 1 80 ? 23.743 23.326 14.254 1.00 22.52 64 GLY A C 1
ATOM 437 O O . GLY A 1 80 ? 24.829 23.209 13.688 1.00 18.14 64 GLY A O 1
ATOM 438 N N . LEU A 1 81 ? 23.281 22.434 15.122 1.00 22.81 65 LEU A N 1
ATOM 439 C CA . LEU A 1 81 ? 24.089 21.307 15.587 1.00 19.00 65 LEU A CA 1
ATOM 440 C C . LEU A 1 81 ? 24.476 20.348 14.468 1.00 23.40 65 LEU A C 1
ATOM 441 O O . LEU A 1 81 ? 25.632 19.919 14.370 1.00 19.72 65 LEU A O 1
ATOM 446 N N . LEU A 1 82 ? 23.508 19.997 13.627 1.00 19.43 66 LEU A N 1
ATOM 447 C CA . LEU A 1 82 ? 23.761 19.011 12.590 1.00 21.74 66 LEU A CA 1
ATOM 448 C C . LEU A 1 82 ? 24.617 19.610 11.491 1.00 20.52 66 LEU A C 1
ATOM 449 O O . LEU A 1 82 ? 25.413 18.915 10.867 1.00 20.78 66 LEU A O 1
ATOM 454 N N . GLU A 1 83 ? 24.458 20.908 11.269 1.00 19.33 67 GLU A N 1
ATOM 455 C CA . GLU A 1 83 ? 25.177 21.586 10.204 1.00 20.18 67 GLU A CA 1
ATOM 456 C C . GLU A 1 83 ? 26.641 21.749 10.574 1.00 20.39 67 GLU A C 1
ATOM 457 O O . GLU A 1 83 ? 27.515 21.503 9.753 1.00 21.07 67 GLU A O 1
ATOM 463 N N . GLY A 1 84 ? 26.893 22.162 11.816 1.00 18.88 68 GLY A N 1
ATOM 464 C CA . GLY A 1 84 ? 28.245 22.257 12.335 1.00 19.28 68 GLY A CA 1
ATOM 465 C C . GLY A 1 84 ? 28.971 20.925 12.292 1.00 19.65 68 GLY A C 1
ATOM 466 O O . GLY A 1 84 ? 30.048 20.812 11.705 1.00 17.39 68 GLY A O 1
ATOM 467 N N . TRP A 1 85 ? 28.395 19.895 12.909 1.00 18.48 69 TRP A N 1
ATOM 468 C CA . TRP A 1 85 ? 29.087 18.617 12.927 1.00 19.64 69 TRP A CA 1
ATOM 469 C C . TRP A 1 85 ? 29.100 18.001 11.537 1.00 18.42 69 TRP A C 1
ATOM 470 O O . TRP A 1 85 ? 30.059 17.332 11.176 1.00 19.47 69 TRP A O 1
ATOM 481 N N . GLY A 1 86 ? 28.046 18.242 10.755 1.00 19.96 70 GLY A N 1
ATOM 482 C CA . GLY A 1 86 ? 27.990 17.735 9.391 1.00 19.97 70 GLY A CA 1
ATOM 483 C C . GLY A 1 86 ? 29.084 18.283 8.485 1.00 20.62 70 GLY A C 1
ATOM 484 O O . GLY A 1 86 ? 29.696 17.550 7.700 1.00 18.71 70 GLY A O 1
ATOM 485 N N . LEU A 1 87 ? 29.330 19.585 8.589 1.00 19.62 71 LEU A N 1
ATOM 486 C CA . LEU A 1 87 ? 30.427 20.220 7.858 1.00 20.28 71 LEU A CA 1
ATOM 487 C C . LEU A 1 87 ? 31.772 19.633 8.263 1.00 18.32 71 LEU A C 1
ATOM 488 O O . LEU A 1 87 ? 32.611 19.333 7.414 1.00 17.63 71 LEU A O 1
ATOM 493 N N . ALA A 1 88 ? 31.979 19.496 9.570 1.00 17.67 72 ALA A N 1
ATOM 494 C CA . ALA A 1 88 ? 33.211 18.937 10.100 1.00 17.58 72 ALA A CA 1
ATOM 495 C C . ALA A 1 88 ? 33.463 17.563 9.488 1.00 18.29 72 ALA A C 1
ATOM 496 O O . ALA A 1 88 ? 34.571 17.261 9.024 1.00 18.21 72 ALA A O 1
ATOM 498 N N . ALA A 1 89 ? 32.415 16.744 9.480 1.00 19.15 73 ALA A N 1
ATOM 499 C CA . ALA A 1 89 ? 32.504 15.390 8.946 1.00 18.12 73 ALA A CA 1
ATOM 500 C C . ALA A 1 89 ? 32.811 15.384 7.444 1.00 23.65 73 ALA A C 1
ATOM 501 O O . ALA A 1 89 ? 33.674 14.623 6.991 1.00 21.85 73 ALA A O 1
ATOM 503 N N . ALA A 1 90 ? 32.114 16.231 6.679 1.00 20.89 74 ALA A N 1
ATOM 504 C CA . ALA A 1 90 ? 32.311 16.283 5.228 1.00 20.95 74 ALA A CA 1
ATOM 505 C C . ALA A 1 90 ? 33.696 16.818 4.869 1.00 24.20 74 ALA A C 1
ATOM 506 O O . ALA A 1 90 ? 34.334 16.342 3.931 1.00 21.17 74 ALA A O 1
ATOM 508 N N . VAL A 1 91 ? 34.174 17.806 5.616 1.00 19.42 75 VAL A N 1
ATOM 509 C CA . VAL A 1 91 ? 35.511 18.322 5.362 1.00 18.98 75 VAL A CA 1
ATOM 510 C C . VAL A 1 91 ? 36.574 17.308 5.781 1.00 23.24 75 VAL A C 1
ATOM 511 O O . VAL A 1 91 ? 37.529 17.050 5.039 1.00 21.64 75 VAL A O 1
ATOM 515 N N . ASP A 1 92 ? 36.408 16.706 6.955 1.00 21.19 76 ASP A N 1
ATOM 516 C CA . ASP A 1 92 ? 37.387 15.717 7.397 1.00 26.12 76 ASP A CA 1
ATOM 517 C C . ASP A 1 92 ? 37.427 14.505 6.455 1.00 26.07 76 ASP A C 1
ATOM 518 O O . ASP A 1 92 ? 38.476 13.885 6.280 1.00 25.18 76 ASP A O 1
ATOM 523 N N . GLU A 1 93 ? 36.285 14.178 5.854 1.00 26.41 77 GLU A N 1
ATOM 524 C CA . GLU A 1 93 ? 36.221 13.085 4.883 1.00 25.87 77 GLU A CA 1
ATOM 525 C C . GLU A 1 93 ? 37.166 13.357 3.711 1.00 27.10 77 GLU A C 1
ATOM 526 O O . GLU A 1 93 ? 37.942 12.494 3.323 1.00 29.78 77 GLU A O 1
ATOM 532 N N . ALA A 1 94 ? 37.103 14.565 3.159 1.00 24.48 78 ALA A N 1
ATOM 533 C CA . ALA A 1 94 ? 37.989 14.949 2.068 1.00 26.52 78 ALA A CA 1
ATOM 534 C C . ALA A 1 94 ? 39.457 14.974 2.502 1.00 28.33 78 ALA A C 1
ATOM 535 O O . ALA A 1 94 ? 40.335 14.534 1.761 1.00 26.98 78 ALA A O 1
ATOM 537 N N . LEU A 1 95 ? 39.720 15.491 3.698 1.00 24.26 79 LEU A N 1
ATOM 538 C CA . LEU A 1 95 ? 41.088 15.603 4.204 1.00 23.60 79 LEU A CA 1
ATOM 539 C C . LEU A 1 95 ? 41.753 14.227 4.309 1.00 30.95 79 LEU A C 1
ATOM 540 O O . LEU A 1 95 ? 42.906 14.042 3.897 1.00 30.94 79 LEU A O 1
ATOM 545 N N . GLU A 1 96 ? 41.008 13.263 4.838 1.00 29.39 80 GLU A N 1
ATOM 546 C CA . GLU A 1 96 ? 41.519 11.909 5.036 1.00 34.61 80 GLU A CA 1
ATOM 547 C C . GLU A 1 96 ? 41.692 11.169 3.713 1.00 34.96 80 GLU A C 1
ATOM 548 O O . GLU A 1 96 ? 42.639 10.413 3.542 1.00 36.52 80 GLU A O 1
ATOM 554 N N . ALA A 1 97 ? 40.779 11.402 2.777 1.00 31.04 81 ALA A N 1
ATOM 555 C CA . ALA A 1 97 ? 40.850 10.768 1.460 1.00 31.84 81 ALA A CA 1
ATOM 556 C C . ALA A 1 97 ? 42.062 11.234 0.647 1.00 35.10 81 ALA A C 1
ATOM 557 O O . ALA A 1 97 ? 42.643 10.449 -0.104 1.00 34.92 81 ALA A O 1
ATOM 559 N N . ASP A 1 98 ? 42.445 12.502 0.798 1.00 31.23 82 ASP A N 1
ATOM 560 C CA . ASP A 1 98 ? 43.546 13.068 0.015 1.00 34.52 82 ASP A CA 1
ATOM 561 C C . ASP A 1 98 ? 44.877 13.062 0.750 1.00 31.58 82 ASP A C 1
ATOM 562 O O . ASP A 1 98 ? 45.845 13.668 0.288 1.00 34.53 82 ASP A O 1
ATOM 567 N N . ARG A 1 99 ? 44.916 12.393 1.894 1.00 35.10 83 ARG A N 1
ATOM 568 C CA . ARG A 1 99 ? 46.121 12.311 2.715 1.00 36.25 83 ARG A CA 1
ATOM 569 C C . ARG A 1 99 ? 47.354 11.916 1.900 1.00 41.05 83 ARG A C 1
ATOM 570 O O . ARG A 1 99 ? 48.453 12.414 2.144 1.00 42.91 83 ARG A O 1
ATOM 578 N N . GLU A 1 100 ? 47.160 11.031 0.924 1.00 42.69 84 GLU A N 1
ATOM 579 C CA . GLU A 1 100 ? 48.264 10.513 0.118 1.00 48.45 84 GLU A CA 1
ATOM 580 C C . GLU A 1 100 ? 48.285 11.080 -1.304 1.00 47.29 84 GLU A C 1
ATOM 581 O O . GLU A 1 100 ? 49.249 10.876 -2.044 1.00 46.90 84 GLU A O 1
ATOM 587 N N . ALA A 1 101 ? 47.226 11.789 -1.681 1.00 44.57 85 ALA A N 1
ATOM 588 C CA . ALA A 1 101 ? 47.076 12.285 -3.045 1.00 40.34 85 ALA A CA 1
ATOM 589 C C . ALA A 1 101 ? 48.101 13.363 -3.387 1.00 44.66 85 ALA A C 1
ATOM 590 O O . ALA A 1 101 ? 48.506 14.142 -2.524 1.00 43.02 85 ALA A O 1
ATOM 592 N N . PRO A 1 102 ? 48.528 13.406 -4.661 1.00 49.70 86 PRO A N 1
ATOM 593 C CA . PRO A 1 102 ? 49.416 14.469 -5.146 1.00 45.46 86 PRO A CA 1
ATOM 594 C C . PRO A 1 102 ? 48.693 15.809 -5.202 1.00 42.35 86 PRO A C 1
ATOM 595 O O . PRO A 1 102 ? 49.325 16.861 -5.156 1.00 50.55 86 PRO A O 1
ATOM 599 N N . ARG A 1 103 ? 47.369 15.758 -5.303 1.00 40.84 87 ARG A N 1
ATOM 600 C CA . ARG A 1 103 ? 46.548 16.959 -5.355 1.00 38.24 87 ARG A CA 1
ATOM 601 C C . ARG A 1 103 ? 45.471 16.936 -4.274 1.00 34.79 87 ARG A C 1
ATOM 602 O O . ARG A 1 103 ? 44.549 16.120 -4.331 1.00 37.17 87 ARG A O 1
ATOM 610 N N . LYS A 1 104 ? 45.580 17.828 -3.295 1.00 33.41 88 LYS A N 1
ATOM 611 C CA . LYS A 1 104 ? 44.520 17.994 -2.303 1.00 30.68 88 LYS A CA 1
ATOM 612 C C . LYS A 1 104 ? 43.354 18.732 -2.949 1.00 26.29 88 LYS A C 1
ATOM 613 O O . LYS A 1 104 ? 43.548 19.791 -3.534 1.00 26.73 88 LYS A O 1
ATOM 619 N N . ARG A 1 105 ? 42.147 18.189 -2.836 1.00 23.86 89 ARG A N 1
ATOM 620 C CA . ARG A 1 105 ? 41.011 18.791 -3.510 1.00 24.50 89 ARG A CA 1
ATOM 621 C C . ARG A 1 105 ? 40.690 20.159 -2.914 1.00 26.66 89 ARG A C 1
ATOM 622 O O . ARG A 1 105 ? 40.888 20.399 -1.714 1.00 23.97 89 ARG A O 1
ATOM 630 N N . ALA A 1 106 ? 40.220 21.065 -3.762 1.00 23.05 90 ALA A N 1
ATOM 631 C CA . ALA A 1 106 ? 39.838 22.381 -3.280 1.00 24.55 90 ALA A CA 1
ATOM 632 C C . ALA A 1 106 ? 38.524 22.257 -2.531 1.00 23.05 90 ALA A C 1
ATOM 633 O O . ALA A 1 106 ? 37.680 21.423 -2.865 1.00 21.57 90 ALA A O 1
ATOM 635 N N . LEU A 1 107 ? 38.369 23.073 -1.495 1.00 21.30 91 LEU A N 1
ATOM 636 C CA . LEU A 1 107 ? 37.114 23.152 -0.772 1.00 21.67 91 LEU A CA 1
ATOM 637 C C . LEU A 1 107 ? 36.491 24.485 -1.117 1.00 20.12 91 LEU A C 1
ATOM 638 O O . LEU A 1 107 ? 37.049 25.540 -0.805 1.00 19.00 91 LEU A O 1
ATOM 643 N N . LEU A 1 108 ? 35.347 24.428 -1.786 1.00 19.69 92 LEU A N 1
ATOM 644 C CA . LEU A 1 108 ? 34.656 25.622 -2.246 1.00 19.22 92 LEU A CA 1
ATOM 645 C C . LEU A 1 108 ? 33.407 25.828 -1.410 1.00 19.74 92 LEU A C 1
ATOM 646 O O . LEU A 1 108 ? 32.392 25.144 -1.607 1.00 20.52 92 LEU A O 1
ATOM 651 N N . ALA A 1 109 ? 33.487 26.748 -0.454 1.00 18.08 93 ALA A N 1
ATOM 652 C CA . ALA A 1 109 ? 32.362 26.993 0.425 1.00 18.92 93 ALA A CA 1
ATOM 653 C C . ALA A 1 109 ? 31.449 28.032 -0.200 1.00 19.57 93 ALA A C 1
ATOM 654 O O . ALA A 1 109 ? 31.845 29.173 -0.421 1.00 19.93 93 ALA A O 1
ATOM 656 N N . ILE A 1 110 ? 30.224 27.623 -0.495 1.00 19.54 94 ILE A N 1
ATOM 657 C CA . ILE A 1 110 ? 29.225 28.542 -0.977 1.00 17.01 94 ILE A CA 1
ATOM 658 C C . ILE A 1 110 ? 28.454 29.051 0.225 1.00 18.45 94 ILE A C 1
ATOM 659 O O . ILE A 1 110 ? 27.786 28.285 0.926 1.00 20.08 94 ILE A O 1
ATOM 664 N N . VAL A 1 111 ? 28.553 30.349 0.467 1.00 20.46 95 VAL A N 1
ATOM 665 C CA . VAL A 1 111 ? 28.103 30.895 1.733 1.00 17.91 95 VAL A CA 1
ATOM 666 C C . VAL A 1 111 ? 26.823 31.715 1.596 1.00 19.88 95 VAL A C 1
ATOM 667 O O . VAL A 1 111 ? 26.808 32.766 0.963 1.00 21.84 95 VAL A O 1
ATOM 671 N N . ASP A 1 112 ? 25.751 31.218 2.197 1.00 17.41 96 ASP A N 1
ATOM 672 C CA . ASP A 1 112 ? 24.524 31.984 2.340 1.00 22.20 96 ASP A CA 1
ATOM 673 C C . ASP A 1 112 ? 23.822 31.483 3.588 1.00 22.05 96 ASP A C 1
ATOM 674 O O . ASP A 1 112 ? 22.947 30.610 3.520 1.00 25.27 96 ASP A O 1
ATOM 679 N N . VAL A 1 113 ? 24.234 32.023 4.734 1.00 19.52 97 VAL A N 1
ATOM 680 C CA . VAL A 1 113 ? 23.750 31.560 6.029 1.00 18.71 97 VAL A CA 1
ATOM 681 C C . VAL A 1 113 ? 23.307 32.749 6.867 1.00 22.88 97 VAL A C 1
ATOM 682 O O . VAL A 1 113 ? 24.062 33.711 7.055 1.00 22.44 97 VAL A O 1
ATOM 686 N N . PRO A 1 114 ? 22.064 32.701 7.359 1.00 22.36 98 PRO A N 1
ATOM 687 C CA . PRO A 1 114 ? 21.422 33.822 8.050 1.00 21.27 98 PRO A CA 1
ATOM 688 C C . PRO A 1 114 ? 21.965 34.086 9.454 1.00 25.48 98 PRO A C 1
ATOM 689 O O . PRO A 1 114 ? 22.033 35.242 9.867 1.00 24.58 98 PRO A O 1
ATOM 693 N N . SER A 1 115 ? 22.345 33.025 10.154 1.00 22.89 99 SER A N 1
ATOM 694 C CA . SER A 1 115 ? 22.854 33.100 11.521 1.00 22.92 99 SER A CA 1
ATOM 695 C C . SER A 1 115 ? 23.131 31.689 11.992 1.00 22.14 99 SER A C 1
ATOM 696 O O . SER A 1 115 ? 22.777 30.726 11.312 1.00 17.94 99 SER A O 1
ATOM 699 N N . GLN A 1 116 ? 23.745 31.565 13.165 1.00 23.10 100 GLN A N 1
ATOM 700 C CA . GLN A 1 116 ? 23.733 30.300 13.880 1.00 20.35 100 GLN A CA 1
ATOM 701 C C . GLN A 1 116 ? 22.311 30.039 14.368 1.00 24.13 100 GLN A C 1
ATOM 702 O O . GLN A 1 116 ? 21.495 30.961 14.432 1.00 23.37 100 GLN A O 1
ATOM 708 N N . ALA A 1 117 ? 22.015 28.793 14.712 1.00 19.36 101 ALA A N 1
ATOM 709 C CA . ALA A 1 117 ? 20.747 28.481 15.361 1.00 23.93 101 ALA A CA 1
ATOM 710 C C . ALA A 1 117 ? 20.702 29.098 16.767 1.00 28.06 101 ALA A C 1
ATOM 711 O O . ALA A 1 117 ? 21.726 29.165 17.460 1.00 24.13 101 ALA A O 1
ATOM 713 N N . TYR A 1 118 ? 19.522 29.576 17.164 1.00 23.18 102 TYR A N 1
ATOM 714 C CA . TYR A 1 118 ? 19.292 30.124 18.504 1.00 25.12 102 TYR A CA 1
ATOM 715 C C . TYR A 1 118 ? 18.315 29.225 19.238 1.00 29.76 102 TYR A C 1
ATOM 716 O O . TYR A 1 118 ? 17.176 29.083 18.806 1.00 30.82 102 TYR A O 1
ATOM 725 N N . GLY A 1 119 ? 18.722 28.629 20.349 1.00 26.50 103 GLY A N 1
ATOM 726 C CA . GLY A 1 119 ? 17.804 27.777 21.084 1.00 25.64 103 GLY A CA 1
ATOM 727 C C . GLY A 1 119 ? 18.414 27.215 22.344 1.00 28.28 103 GLY A C 1
ATOM 728 O O . GLY A 1 119 ? 19.635 27.180 22.479 1.00 22.46 103 GLY A O 1
ATOM 729 N N . ARG A 1 120 ? 17.563 26.763 23.258 1.00 29.62 104 ARG A N 1
ATOM 730 C CA . ARG A 1 120 ? 18.026 26.221 24.527 1.00 34.32 104 ARG A CA 1
ATOM 731 C C . ARG A 1 120 ? 18.553 24.801 24.351 1.00 28.89 104 ARG A C 1
ATOM 732 O O . ARG A 1 120 ? 19.492 24.400 25.026 1.00 27.96 104 ARG A O 1
ATOM 740 N N . ARG A 1 121 ? 17.976 24.042 23.429 1.00 26.64 105 ARG A N 1
ATOM 741 C CA . ARG A 1 121 ? 18.515 22.715 23.163 1.00 29.15 105 ARG A CA 1
ATOM 742 C C . ARG A 1 121 ? 19.886 22.819 22.493 1.00 27.98 105 ARG A C 1
ATOM 743 O O . ARG A 1 121 ? 20.800 22.046 22.804 1.00 26.41 105 ARG A O 1
ATOM 751 N N . GLU A 1 122 ? 20.026 23.784 21.587 1.00 25.43 106 GLU A N 1
ATOM 752 C CA . GLU A 1 122 ? 21.307 24.030 20.933 1.00 23.25 106 GLU A CA 1
ATOM 753 C C . GLU A 1 122 ? 22.386 24.360 21.968 1.00 20.52 106 GLU A C 1
ATOM 754 O O . GLU A 1 122 ? 23.464 23.774 21.940 1.00 21.45 106 GLU A O 1
ATOM 760 N N . GLU A 1 123 ? 22.097 25.268 22.899 1.00 22.27 107 GLU A N 1
ATOM 761 C CA . GLU A 1 123 ? 23.079 25.595 23.936 1.00 21.39 107 GLU A CA 1
ATOM 762 C C . GLU A 1 123 ? 23.381 24.403 24.844 1.00 24.93 107 GLU A C 1
ATOM 763 O O . GLU A 1 123 ? 24.541 24.131 25.142 1.00 25.29 107 GLU A O 1
ATOM 769 N N . ALA A 1 124 ? 22.339 23.697 25.288 1.00 23.66 108 ALA A N 1
ATOM 770 C CA . ALA A 1 124 ? 22.527 22.566 26.190 1.00 26.08 108 ALA A CA 1
ATOM 771 C C . ALA A 1 124 ? 23.399 21.488 25.562 1.00 25.39 108 ALA A C 1
ATOM 772 O O . ALA A 1 124 ? 24.201 20.846 26.250 1.00 25.31 108 ALA A O 1
ATOM 774 N N . LEU A 1 125 ? 23.235 21.288 24.253 1.00 20.50 109 LEU A N 1
ATOM 775 C CA . LEU A 1 125 ? 23.957 20.237 23.548 1.00 20.08 109 LEU A CA 1
ATOM 776 C C . LEU A 1 125 ? 25.277 20.732 22.952 1.00 21.03 109 LEU A C 1
ATOM 777 O O . LEU A 1 125 ? 25.938 20.002 22.223 1.00 22.81 109 LEU A O 1
ATOM 782 N N . GLY A 1 126 ? 25.656 21.966 23.269 1.00 20.26 110 GLY A N 1
ATOM 783 C CA . GLY A 1 126 ? 26.959 22.483 22.881 1.00 19.25 110 GLY A CA 1
ATOM 784 C C . GLY A 1 126 ? 27.090 22.887 21.421 1.00 19.73 110 GLY A C 1
ATOM 785 O O . GLY A 1 126 ? 28.008 22.447 20.726 1.00 18.25 110 GLY A O 1
ATOM 786 N N . ILE A 1 127 ? 26.191 23.743 20.953 1.00 15.20 111 ILE A N 1
ATOM 787 C CA . ILE A 1 127 ? 26.312 24.268 19.594 1.00 17.13 111 ILE A CA 1
ATOM 788 C C . ILE A 1 127 ? 27.650 25.005 19.371 1.00 16.81 111 ILE A C 1
ATOM 789 O O . ILE A 1 127 ? 28.199 24.954 18.277 1.00 16.92 111 ILE A O 1
ATOM 794 N N . HIS A 1 128 ? 28.197 25.656 20.396 1.00 13.80 112 HIS A N 1
ATOM 795 C CA . HIS A 1 128 ? 29.518 26.276 20.239 1.00 15.04 112 HIS A CA 1
ATOM 796 C C . HIS A 1 128 ? 30.588 25.225 19.869 1.00 16.01 112 HIS A C 1
ATOM 797 O O . HIS A 1 128 ? 31.538 25.525 19.133 1.00 13.19 112 HIS A O 1
ATOM 804 N N . GLN A 1 129 ? 30.426 23.999 20.370 1.00 14.30 113 GLN A N 1
ATOM 805 C CA . GLN A 1 129 ? 31.405 22.939 20.131 1.00 13.70 113 GLN A CA 1
ATOM 806 C C . GLN A 1 129 ? 31.235 22.372 18.725 1.00 13.73 113 GLN A C 1
ATOM 807 O O . GLN A 1 129 ? 32.208 22.022 18.051 1.00 14.49 113 GLN A O 1
ATOM 813 N N . ALA A 1 130 ? 29.982 22.276 18.298 1.00 15.49 114 ALA A N 1
ATOM 814 C CA . ALA A 1 130 ? 29.663 21.809 16.953 1.00 14.68 114 ALA A CA 1
ATOM 815 C C . ALA A 1 130 ? 30.248 22.749 15.911 1.00 13.26 114 ALA A C 1
ATOM 816 O O . ALA A 1 130 ? 30.844 22.309 14.928 1.00 15.21 114 ALA A O 1
ATOM 818 N N . LEU A 1 131 ? 30.085 24.052 16.127 1.00 14.06 115 LEU A N 1
ATOM 819 C CA . LEU A 1 131 ? 30.636 25.025 15.183 1.00 14.65 115 LEU A CA 1
ATOM 820 C C . LEU A 1 131 ? 32.163 25.022 15.268 1.00 12.42 115 LEU A C 1
ATOM 821 O O . LEU A 1 131 ? 32.836 25.202 14.262 1.00 12.72 115 LEU A O 1
ATOM 826 N N . ALA A 1 132 ? 32.708 24.796 16.465 1.00 13.93 116 ALA A N 1
ATOM 827 C CA . ALA A 1 132 ? 34.154 24.642 16.600 1.00 15.21 116 ALA A CA 1
ATOM 828 C C . ALA A 1 132 ? 34.660 23.451 15.786 1.00 14.20 116 ALA A C 1
ATOM 829 O O . ALA A 1 132 ? 35.750 23.503 15.209 1.00 14.67 116 ALA A O 1
ATOM 831 N N . GLY A 1 133 ? 33.891 22.365 15.776 1.00 13.88 117 GLY A N 1
ATOM 832 C CA . GLY A 1 133 ? 34.223 21.209 14.953 1.00 14.44 117 GLY A CA 1
ATOM 833 C C . GLY A 1 133 ? 34.373 21.574 13.478 1.00 16.14 117 GLY A C 1
ATOM 834 O O . GLY A 1 133 ? 35.303 21.123 12.798 1.00 12.73 117 GLY A O 1
ATOM 835 N N . ALA A 1 134 ? 33.462 22.403 12.976 1.00 13.67 118 ALA A N 1
ATOM 836 C CA . ALA A 1 134 ? 33.521 22.831 11.580 1.00 15.19 118 ALA A CA 1
ATOM 837 C C . ALA A 1 134 ? 34.754 23.691 11.311 1.00 15.26 118 ALA A C 1
ATOM 838 O O . ALA A 1 134 ? 35.449 23.508 10.305 1.00 14.92 118 ALA A O 1
ATOM 840 N N . VAL A 1 135 ? 35.010 24.639 12.207 1.00 12.27 119 VAL A N 1
ATOM 841 C CA . VAL A 1 135 ? 36.164 25.529 12.085 1.00 15.25 119 VAL A CA 1
ATOM 842 C C . VAL A 1 135 ? 37.467 24.729 12.108 1.00 13.21 119 VAL A C 1
ATOM 843 O O . VAL A 1 135 ? 38.362 24.935 11.280 1.00 13.40 119 VAL A O 1
ATOM 847 N N . ASP A 1 136 ? 37.566 23.813 13.064 1.00 12.93 120 ASP A N 1
ATOM 848 C CA . ASP A 1 136 ? 38.765 22.990 13.192 1.00 14.66 120 ASP A CA 1
ATOM 849 C C . ASP A 1 136 ? 39.022 22.175 11.913 1.00 17.73 120 ASP A C 1
ATOM 850 O O . ASP A 1 136 ? 40.148 22.124 11.417 1.00 15.19 120 ASP A O 1
ATOM 855 N N . ALA A 1 137 ? 37.976 21.564 11.362 1.00 17.78 121 ALA A N 1
ATOM 856 C CA . ALA A 1 137 ? 38.146 20.765 10.145 1.00 18.60 121 ALA A CA 1
ATOM 857 C C . ALA A 1 137 ? 38.604 21.631 8.952 1.00 16.08 121 ALA A C 1
ATOM 858 O O . ALA A 1 137 ? 39.555 21.281 8.242 1.00 16.34 121 ALA A O 1
ATOM 860 N N . TYR A 1 138 ? 37.929 22.759 8.737 1.00 14.76 122 TYR A N 1
ATOM 861 C CA . TYR A 1 138 ? 38.301 23.676 7.667 1.00 13.05 122 TYR A CA 1
ATOM 862 C C . TYR A 1 138 ? 39.740 24.187 7.810 1.00 13.89 122 TYR A C 1
ATOM 863 O O . TYR A 1 138 ? 40.525 24.182 6.844 1.00 14.25 122 TYR A O 1
ATOM 872 N N . ALA A 1 139 ? 40.096 24.616 9.015 1.00 13.79 123 ALA A N 1
ATOM 873 C CA . ALA A 1 139 ? 41.457 25.114 9.257 1.00 12.36 123 ALA A CA 1
ATOM 874 C C . ALA A 1 139 ? 42.517 24.025 9.038 1.00 15.83 123 ALA A C 1
ATOM 875 O O . ALA A 1 139 ? 43.565 24.276 8.442 1.00 15.10 123 ALA A O 1
ATOM 877 N N . ARG A 1 140 ? 42.259 22.823 9.542 1.00 15.29 124 ARG A N 1
ATOM 878 C CA . ARG A 1 140 ? 43.207 21.726 9.377 1.00 16.10 124 ARG A CA 1
ATOM 879 C C . ARG A 1 140 ? 43.380 21.396 7.903 1.00 18.61 124 ARG A C 1
ATOM 880 O O . ARG A 1 140 ? 44.496 21.159 7.437 1.00 17.86 124 ARG A O 1
ATOM 888 N N . ALA A 1 141 ? 42.273 21.406 7.168 1.00 15.99 125 ALA A N 1
ATOM 889 C CA . ALA A 1 141 ? 42.326 21.186 5.726 1.00 16.12 125 ALA A CA 1
ATOM 890 C C . ALA A 1 141 ? 43.180 22.249 5.044 1.00 20.22 125 ALA A C 1
ATOM 891 O O . ALA A 1 141 ? 44.010 21.924 4.202 1.00 21.68 125 ALA A O 1
ATOM 893 N N . ARG A 1 142 ? 42.981 23.517 5.397 1.00 17.20 126 ARG A N 1
ATOM 894 C CA . ARG A 1 142 ? 43.784 24.599 4.830 1.00 18.77 126 ARG A CA 1
ATOM 895 C C . ARG A 1 142 ? 45.271 24.425 5.158 1.00 19.02 126 ARG A C 1
ATOM 896 O O . ARG A 1 142 ? 46.119 24.516 4.269 1.00 19.17 126 ARG A O 1
ATOM 904 N N . LEU A 1 143 ? 45.584 24.170 6.427 1.00 18.63 127 LEU A N 1
ATOM 905 C CA . LEU A 1 143 ? 46.972 24.001 6.848 1.00 20.56 127 LEU A CA 1
ATOM 906 C C . LEU A 1 143 ? 47.630 22.804 6.154 1.00 20.07 127 LEU A C 1
ATOM 907 O O . LEU A 1 143 ? 48.835 22.808 5.924 1.00 20.53 127 LEU A O 1
ATOM 912 N N . ALA A 1 144 ? 46.833 21.788 5.834 1.00 20.57 128 ALA A N 1
ATOM 913 C CA . ALA A 1 144 ? 47.346 20.579 5.186 1.00 19.97 128 ALA A CA 1
ATOM 914 C C . ALA A 1 144 ? 47.558 20.768 3.683 1.00 25.19 128 ALA A C 1
ATOM 915 O O . ALA A 1 144 ? 48.109 19.889 3.016 1.00 28.75 128 ALA A O 1
ATOM 917 N N . GLY A 1 145 ? 47.110 21.900 3.145 1.00 23.47 129 GLY A N 1
ATOM 918 C CA . GLY A 1 145 ? 47.316 22.193 1.740 1.00 23.02 129 GLY A CA 1
ATOM 919 C C . GLY A 1 145 ? 46.093 22.138 0.840 1.00 26.69 129 GLY A C 1
ATOM 920 O O . GLY A 1 145 ? 46.221 22.258 -0.374 1.00 23.76 129 GLY A O 1
ATOM 921 N N . HIS A 1 146 ? 44.905 21.954 1.406 1.00 22.64 130 HIS A N 1
ATOM 922 C CA . HIS A 1 146 ? 43.693 22.095 0.602 1.00 24.36 130 HIS A CA 1
ATOM 923 C C . HIS A 1 146 ? 43.414 23.564 0.330 1.00 23.91 130 HIS A C 1
ATOM 924 O O . HIS A 1 146 ? 43.342 24.365 1.263 1.00 21.41 130 HIS A O 1
ATOM 931 N N . PRO A 1 147 ? 43.273 23.939 -0.955 1.00 20.74 131 PRO A N 1
ATOM 932 C CA . PRO A 1 147 ? 42.841 25.313 -1.201 1.00 21.69 131 PRO A CA 1
ATOM 933 C C . PRO A 1 147 ? 41.403 25.487 -0.736 1.00 22.63 131 PRO A C 1
ATOM 934 O O . PRO A 1 147 ? 40.534 24.710 -1.136 1.00 26.19 131 PRO A O 1
ATOM 938 N N . LEU A 1 148 ? 41.164 26.472 0.124 1.00 18.48 132 LEU A N 1
ATOM 939 C CA . LEU A 1 148 ? 39.807 26.814 0.538 1.00 19.67 132 LEU A CA 1
ATOM 940 C C . LEU A 1 148 ? 39.412 28.143 -0.045 1.00 17.65 132 LEU A C 1
ATOM 941 O O . LEU A 1 148 ? 40.123 29.138 0.128 1.00 21.82 132 LEU A O 1
ATOM 946 N N . ILE A 1 149 ? 38.264 28.164 -0.702 1.00 19.80 133 ILE A N 1
ATOM 947 C CA . ILE A 1 149 ? 37.722 29.396 -1.246 1.00 19.98 133 ILE A CA 1
ATOM 948 C C . ILE A 1 149 ? 36.322 29.590 -0.721 1.00 19.28 133 ILE A C 1
ATOM 949 O O . ILE A 1 149 ? 35.479 28.682 -0.809 1.00 15.98 133 ILE A O 1
ATOM 954 N N . GLY A 1 150 ? 36.065 30.777 -0.177 1.00 17.91 134 GLY A N 1
ATOM 955 C CA . GLY A 1 150 ? 34.733 31.105 0.295 1.00 16.31 134 GLY A CA 1
ATOM 956 C C . GLY A 1 150 ? 34.009 31.983 -0.717 1.00 19.82 134 GLY A C 1
ATOM 957 O O . GLY A 1 150 ? 34.478 33.075 -1.032 1.00 19.12 134 GLY A O 1
ATOM 958 N N . LEU A 1 151 ? 32.865 31.519 -1.217 1.00 17.04 135 LEU A N 1
ATOM 959 C CA . LEU A 1 151 ? 32.092 32.307 -2.171 1.00 19.49 135 LEU A CA 1
ATOM 960 C C . LEU A 1 151 ? 30.839 32.857 -1.505 1.00 17.09 135 LEU A C 1
ATOM 961 O O . LEU A 1 151 ? 29.923 32.111 -1.176 1.00 19.20 135 LEU A O 1
ATOM 966 N N . LEU A 1 152 ? 30.812 34.164 -1.272 1.00 15.95 136 LEU A N 1
ATOM 967 C CA . LEU A 1 152 ? 29.688 34.767 -0.562 1.00 15.10 136 LEU A CA 1
ATOM 968 C C . LEU A 1 152 ? 28.603 35.164 -1.551 1.00 21.05 136 LEU A C 1
ATOM 969 O O . LEU A 1 152 ? 28.782 36.131 -2.279 1.00 20.02 136 LEU A O 1
ATOM 974 N N . VAL A 1 153 ? 27.483 34.445 -1.560 1.00 21.99 137 VAL A N 1
ATOM 975 C CA . VAL A 1 153 ? 26.437 34.711 -2.541 1.00 21.98 137 VAL A CA 1
ATOM 976 C C . VAL A 1 153 ? 25.228 35.323 -1.857 1.00 26.00 137 VAL A C 1
ATOM 977 O O . VAL A 1 153 ? 24.322 35.807 -2.523 1.00 23.80 137 VAL A O 1
ATOM 981 N N . GLY A 1 154 ? 25.237 35.335 -0.522 1.00 23.10 138 GLY A N 1
ATOM 982 C CA . GLY A 1 154 ? 24.146 35.911 0.239 1.00 19.56 138 GLY A CA 1
ATOM 983 C C . GLY A 1 154 ? 24.575 36.364 1.626 1.00 20.68 138 GLY A C 1
ATOM 984 O O . GLY A 1 154 ? 25.561 37.065 1.779 1.00 21.04 138 GLY A O 1
ATOM 985 N N . LYS A 1 155 ? 23.832 35.964 2.646 1.00 22.54 139 LYS A N 1
ATOM 986 C CA . LYS A 1 155 ? 24.178 36.361 4.002 1.00 19.19 139 LYS A CA 1
ATOM 987 C C . LYS A 1 155 ? 25.390 35.572 4.504 1.00 17.81 139 LYS A C 1
ATOM 988 O O . LYS A 1 155 ? 25.534 34.380 4.237 1.00 19.93 139 LYS A O 1
ATOM 994 N N . ALA A 1 156 ? 26.280 36.259 5.200 1.00 19.63 140 ALA A N 1
ATOM 995 C CA . ALA A 1 156 ? 27.423 35.598 5.816 1.00 22.22 140 ALA A CA 1
ATOM 996 C C . ALA A 1 156 ? 27.522 36.120 7.234 1.00 20.86 140 ALA A C 1
ATOM 997 O O . ALA A 1 156 ? 28.285 37.050 7.506 1.00 19.99 140 ALA A O 1
ATOM 1007 N N . SER A 1 158 ? 27.805 36.159 11.480 1.00 18.73 142 SER A N 1
ATOM 1008 C CA . SER A 1 158 ? 28.099 35.717 12.846 1.00 21.88 142 SER A CA 1
ATOM 1009 C C . SER A 1 158 ? 28.799 34.353 12.920 1.00 17.49 142 SER A C 1
ATOM 1010 O O . SER A 1 158 ? 29.723 34.079 12.153 1.00 16.11 142 SER A O 1
ATOM 1013 N N . GLY A 1 159 ? 28.338 33.495 13.831 1.00 18.94 143 GLY A N 1
ATOM 1014 C CA . GLY A 1 159 ? 28.958 32.194 14.036 1.00 20.09 143 GLY A CA 1
ATOM 1015 C C . GLY A 1 159 ? 28.782 31.237 12.871 1.00 16.11 143 GLY A C 1
ATOM 1016 O O . GLY A 1 159 ? 29.590 30.325 12.667 1.00 15.32 143 GLY A O 1
ATOM 1017 N N . ALA A 1 160 ? 27.711 31.427 12.107 1.00 16.61 144 ALA A N 1
ATOM 1018 C CA . ALA A 1 160 ? 27.493 30.614 10.919 1.00 16.65 144 ALA A CA 1
ATOM 1019 C C . ALA A 1 160 ? 28.606 30.845 9.910 1.00 14.10 144 ALA A C 1
ATOM 1020 O O . ALA A 1 160 ? 29.124 29.885 9.323 1.00 17.37 144 ALA A O 1
ATOM 1022 N N . PHE A 1 161 ? 28.985 32.107 9.702 1.00 12.55 145 PHE A N 1
ATOM 1023 C CA . PHE A 1 161 ? 30.084 32.433 8.782 1.00 13.67 145 PHE A CA 1
ATOM 1024 C C . PHE A 1 161 ? 31.444 31.969 9.334 1.00 16.14 145 PHE A C 1
ATOM 1025 O O . PHE A 1 161 ? 32.301 31.503 8.579 1.00 13.40 145 PHE A O 1
ATOM 1033 N N . LEU A 1 162 ? 31.653 32.095 10.643 1.00 15.05 146 LEU A N 1
ATOM 1034 C CA . LEU A 1 162 ? 32.905 31.591 11.232 1.00 14.99 146 LEU A CA 1
ATOM 1035 C C . LEU A 1 162 ? 33.065 30.095 10.931 1.00 13.97 146 LEU A C 1
ATOM 1036 O O . LEU A 1 162 ? 34.159 29.623 10.589 1.00 13.78 146 LEU A O 1
ATOM 1041 N N . ALA A 1 163 ? 31.956 29.362 11.018 1.00 11.57 147 ALA A N 1
ATOM 1042 C CA . ALA A 1 163 ? 31.967 27.911 10.830 1.00 13.80 147 ALA A CA 1
ATOM 1043 C C . ALA A 1 163 ? 32.031 27.518 9.359 1.00 16.25 147 ALA A C 1
ATOM 1044 O O . ALA A 1 163 ? 32.582 26.479 9.011 1.00 14.45 147 ALA A O 1
ATOM 1046 N N . HIS A 1 164 ? 31.447 28.350 8.503 1.00 14.29 148 HIS A N 1
ATOM 1047 C CA . HIS A 1 164 ? 31.305 28.003 7.096 1.00 16.60 148 HIS A CA 1
ATOM 1048 C C . HIS A 1 164 ? 31.727 29.171 6.221 1.00 15.43 148 HIS A C 1
ATOM 1049 O O . HIS A 1 164 ? 30.913 30.029 5.878 1.00 18.51 148 HIS A O 1
ATOM 1056 N N . GLY A 1 165 ? 33.016 29.223 5.915 1.00 15.50 149 GLY A N 1
ATOM 1057 C CA . GLY A 1 165 ? 33.542 30.235 5.037 1.00 16.11 149 GLY A CA 1
ATOM 1058 C C . GLY A 1 165 ? 34.728 31.018 5.559 1.00 15.72 149 GLY A C 1
ATOM 1059 O O . GLY A 1 165 ? 35.624 31.317 4.793 1.00 16.37 149 GLY A O 1
ATOM 1060 N N . TYR A 1 166 ? 34.759 31.365 6.845 1.00 14.00 150 TYR A N 1
ATOM 1061 C CA . TYR A 1 166 ? 35.714 32.388 7.257 1.00 15.17 150 TYR A CA 1
ATOM 1062 C C . TYR A 1 166 ? 37.140 31.829 7.440 1.00 15.79 150 TYR A C 1
ATOM 1063 O O . TYR A 1 166 ? 38.076 32.592 7.675 1.00 18.75 150 TYR A O 1
ATOM 1072 N N . GLN A 1 167 ? 37.331 30.520 7.321 1.00 14.35 151 GLN A N 1
ATOM 1073 C CA . GLN A 1 167 ? 38.688 29.977 7.350 1.00 14.62 151 GLN A CA 1
ATOM 1074 C C . GLN A 1 167 ? 39.343 29.921 5.964 1.00 15.27 151 GLN A C 1
ATOM 1075 O O . GLN A 1 167 ? 40.421 29.360 5.813 1.00 16.40 151 GLN A O 1
ATOM 1081 N N . ALA A 1 168 ? 38.699 30.502 4.958 1.00 15.53 152 ALA A N 1
ATOM 1082 C CA . ALA A 1 168 ? 39.172 30.370 3.572 1.00 18.29 152 ALA A CA 1
ATOM 1083 C C . ALA A 1 168 ? 40.534 31.034 3.316 1.00 20.04 152 ALA A C 1
ATOM 1084 O O . ALA A 1 168 ? 40.860 32.064 3.914 1.00 18.22 152 ALA A O 1
ATOM 1086 N N . ASN A 1 169 ? 41.325 30.430 2.432 1.00 17.30 153 ASN A N 1
ATOM 1087 C CA . ASN A 1 169 ? 42.501 31.094 1.855 1.00 20.80 153 ASN A CA 1
ATOM 1088 C C . ASN A 1 169 ? 42.126 32.379 1.108 1.00 20.36 153 ASN A C 1
ATOM 1089 O O . ASN A 1 169 ? 42.866 33.354 1.124 1.00 21.14 153 ASN A O 1
ATOM 1094 N N . ARG A 1 170 ? 40.993 32.354 0.418 1.00 20.11 154 ARG A N 1
ATOM 1095 C CA . ARG A 1 170 ? 40.543 33.504 -0.371 1.00 20.57 154 ARG A CA 1
ATOM 1096 C C . ARG A 1 170 ? 39.040 33.660 -0.264 1.00 19.45 154 ARG A C 1
ATOM 1097 O O . ARG A 1 170 ? 38.305 32.675 -0.332 1.00 18.96 154 ARG A O 1
ATOM 1105 N N . LEU A 1 171 ? 38.593 34.900 -0.072 1.00 19.54 155 LEU A N 1
ATOM 1106 C CA . LEU A 1 171 ? 37.174 35.210 -0.007 1.00 15.92 155 LEU A CA 1
ATOM 1107 C C . LEU A 1 171 ? 36.747 35.995 -1.242 1.00 19.64 155 LEU A C 1
ATOM 1108 O O . LEU A 1 171 ? 37.339 37.029 -1.569 1.00 19.36 155 LEU A O 1
ATOM 1113 N N . ILE A 1 172 ? 35.724 35.491 -1.921 1.00 18.48 156 ILE A N 1
ATOM 1114 C CA . ILE A 1 172 ? 35.132 36.175 -3.073 1.00 23.65 156 ILE A CA 1
ATOM 1115 C C . ILE A 1 172 ? 33.671 36.449 -2.784 1.00 21.02 156 ILE A C 1
ATOM 1116 O O . ILE A 1 172 ? 32.946 35.548 -2.367 1.00 22.74 156 ILE A O 1
ATOM 1121 N N . ALA A 1 173 ? 33.229 37.688 -2.986 1.00 19.38 157 ALA A N 1
ATOM 1122 C CA . ALA A 1 173 ? 31.838 38.022 -2.734 1.00 21.51 157 ALA A CA 1
ATOM 1123 C C . ALA A 1 173 ? 31.154 38.492 -4.017 1.00 22.29 157 ALA A C 1
ATOM 1124 O O . ALA A 1 173 ? 31.768 39.174 -4.830 1.00 23.36 157 ALA A O 1
ATOM 1126 N N . LEU A 1 174 ? 29.889 38.134 -4.184 1.00 19.42 158 LEU A N 1
ATOM 1127 C CA . LEU A 1 174 ? 29.073 38.751 -5.222 1.00 22.44 158 LEU A CA 1
ATOM 1128 C C . LEU A 1 174 ? 28.752 40.191 -4.812 1.00 27.65 158 LEU A C 1
ATOM 1129 O O . LEU A 1 174 ? 28.464 40.473 -3.641 1.00 21.55 158 LEU A O 1
ATOM 1134 N N . HIS A 1 175 ? 28.841 41.108 -5.771 1.00 27.91 159 HIS A N 1
ATOM 1135 C CA . HIS A 1 175 ? 28.619 42.516 -5.488 1.00 21.05 159 HIS A CA 1
ATOM 1136 C C . HIS A 1 175 ? 27.132 42.796 -5.641 1.00 27.59 159 HIS A C 1
ATOM 1137 O O . HIS A 1 175 ? 26.669 43.211 -6.708 1.00 26.15 159 HIS A O 1
ATOM 1144 N N . ASP A 1 176 ? 26.391 42.562 -4.565 1.00 23.56 160 ASP A N 1
ATOM 1145 C CA . ASP A 1 176 ? 24.930 42.597 -4.579 1.00 24.01 160 ASP A CA 1
ATOM 1146 C C . ASP A 1 176 ? 24.416 42.990 -3.195 1.00 28.52 160 ASP A C 1
ATOM 1147 O O . ASP A 1 176 ? 25.019 42.611 -2.183 1.00 25.69 160 ASP A O 1
ATOM 1152 N N . PRO A 1 177 ? 23.311 43.757 -3.135 1.00 27.58 161 PRO A N 1
ATOM 1153 C CA . PRO A 1 177 ? 22.812 44.251 -1.844 1.00 28.07 161 PRO A CA 1
ATOM 1154 C C . PRO A 1 177 ? 22.352 43.156 -0.889 1.00 28.13 161 PRO A C 1
ATOM 1155 O O . PRO A 1 177 ? 22.225 43.416 0.310 1.00 28.35 161 PRO A O 1
ATOM 1159 N N . GLY A 1 178 ? 22.100 41.957 -1.402 1.00 21.20 162 GLY A N 1
ATOM 1160 C CA . GLY A 1 178 ? 21.703 40.850 -0.551 1.00 24.51 162 GLY A CA 1
ATOM 1161 C C . GLY A 1 178 ? 22.892 40.163 0.105 1.00 25.89 162 GLY A C 1
ATOM 1162 O O . GLY A 1 178 ? 22.723 39.301 0.961 1.00 25.18 162 GLY A O 1
ATOM 1163 N N . VAL A 1 179 ? 24.098 40.533 -0.313 1.00 24.05 163 VAL A N 1
ATOM 1164 C CA . VAL A 1 179 ? 25.305 39.938 0.242 1.00 23.37 163 VAL A CA 1
ATOM 1165 C C . VAL A 1 179 ? 25.753 40.804 1.405 1.00 25.29 163 VAL A C 1
ATOM 1166 O O . VAL A 1 179 ? 26.089 41.969 1.228 1.00 22.76 163 VAL A O 1
ATOM 1178 N N . VAL A 1 181 ? 27.925 40.798 5.260 1.00 21.69 165 VAL A N 1
ATOM 1179 C CA . VAL A 1 181 ? 28.764 40.186 6.280 1.00 20.91 165 VAL A CA 1
ATOM 1180 C C . VAL A 1 181 ? 28.590 41.002 7.549 1.00 21.18 165 VAL A C 1
ATOM 1181 O O . VAL A 1 181 ? 28.695 42.232 7.505 1.00 21.25 165 VAL A O 1
ATOM 1185 N N . HIS A 1 182 ? 28.298 40.340 8.666 1.00 19.33 166 HIS A N 1
ATOM 1186 C CA . HIS A 1 182 ? 28.221 41.045 9.948 1.00 18.91 166 HIS A CA 1
ATOM 1187 C C . HIS A 1 182 ? 28.275 40.062 11.107 1.00 20.78 166 HIS A C 1
ATOM 1188 O O . HIS A 1 182 ? 28.215 38.852 10.911 1.00 18.86 166 HIS A O 1
ATOM 1195 N N . ALA A 1 183 ? 28.361 40.608 12.313 1.00 21.00 167 ALA A N 1
ATOM 1196 C CA . ALA A 1 183 ? 28.443 39.818 13.533 1.00 23.38 167 ALA A CA 1
ATOM 1197 C C . ALA A 1 183 ? 27.072 39.606 14.171 1.00 25.62 167 ALA A C 1
ATOM 1198 O O . ALA A 1 183 ? 26.878 38.662 14.933 1.00 28.72 167 ALA A O 1
ATOM 1208 N N . GLY A 1 185 ? 22.492 40.332 13.474 1.00 30.79 169 GLY A N 1
ATOM 1209 C CA . GLY A 1 185 ? 21.397 40.766 12.621 1.00 33.11 169 GLY A CA 1
ATOM 1210 C C . GLY A 1 185 ? 21.018 42.221 12.834 1.00 35.10 169 GLY A C 1
ATOM 1211 O O . GLY A 1 185 ? 21.220 42.772 13.920 1.00 35.83 169 GLY A O 1
ATOM 1212 N N . LYS A 1 186 ? 20.481 42.849 11.790 1.00 33.44 170 LYS A N 1
ATOM 1213 C CA . LYS A 1 186 ? 20.056 44.242 11.856 1.00 35.03 170 LYS A CA 1
ATOM 1214 C C . LYS A 1 186 ? 19.002 44.450 12.945 1.00 35.75 170 LYS A C 1
ATOM 1215 O O . LYS A 1 186 ? 18.993 45.478 13.627 1.00 37.50 170 LYS A O 1
ATOM 1221 N N . ALA A 1 187 ? 18.130 43.464 13.115 1.00 34.23 171 ALA A N 1
ATOM 1222 C CA . ALA A 1 187 ? 17.104 43.536 14.148 1.00 38.67 171 ALA A CA 1
ATOM 1223 C C . ALA A 1 187 ? 17.754 43.568 15.529 1.00 40.35 171 ALA A C 1
ATOM 1224 O O . ALA A 1 187 ? 17.461 44.450 16.329 1.00 43.68 171 ALA A O 1
ATOM 1226 N N . ALA A 1 188 ? 18.648 42.616 15.789 1.00 37.35 172 ALA A N 1
ATOM 1227 C CA . ALA A 1 188 ? 19.391 42.557 17.053 1.00 37.13 172 ALA A CA 1
ATOM 1228 C C . ALA A 1 188 ? 20.174 43.838 17.331 1.00 37.78 172 ALA A C 1
ATOM 1229 O O . ALA A 1 188 ? 20.170 44.341 18.457 1.00 40.52 172 ALA A O 1
ATOM 1231 N N . ALA A 1 189 ? 20.850 44.363 16.313 1.00 32.76 173 ALA A N 1
ATOM 1232 C CA . ALA A 1 189 ? 21.621 45.589 16.474 1.00 35.69 173 ALA A CA 1
ATOM 1233 C C . ALA A 1 189 ? 20.709 46.760 16.820 1.00 37.07 173 ALA A C 1
ATOM 1234 O O . ALA A 1 189 ? 21.059 47.600 17.640 1.00 37.00 173 ALA A O 1
ATOM 1236 N N . ALA A 1 190 ? 19.540 46.811 16.185 1.00 39.34 174 ALA A N 1
ATOM 1237 C CA . ALA A 1 190 ? 18.562 47.862 16.456 1.00 40.16 174 ALA A CA 1
ATOM 1238 C C . ALA A 1 190 ? 18.116 47.839 17.920 1.00 43.17 174 ALA A C 1
ATOM 1239 O O . ALA A 1 190 ? 18.034 48.884 18.572 1.00 39.06 174 ALA A O 1
ATOM 1241 N N . ARG A 1 191 ? 17.832 46.641 18.426 1.00 41.83 175 ARG A N 1
ATOM 1242 C CA . ARG A 1 191 ? 17.414 46.462 19.813 1.00 42.48 175 ARG A CA 1
ATOM 1243 C C . ARG A 1 191 ? 18.470 46.971 20.782 1.00 42.17 175 ARG A C 1
ATOM 1244 O O . ARG A 1 191 ? 18.143 47.678 21.735 1.00 45.69 175 ARG A O 1
ATOM 1252 N N . ILE A 1 192 ? 19.735 46.635 20.540 1.00 41.78 176 ILE A N 1
ATOM 1253 C CA . ILE A 1 192 ? 20.791 47.054 21.463 1.00 42.65 176 ILE A CA 1
ATOM 1254 C C . ILE A 1 192 ? 21.095 48.560 21.375 1.00 42.86 176 ILE A C 1
ATOM 1255 O O . ILE A 1 192 ? 21.535 49.158 22.354 1.00 41.98 176 ILE A O 1
ATOM 1260 N N . THR A 1 193 ? 20.840 49.186 20.228 1.00 41.38 177 THR A N 1
ATOM 1261 C CA . THR A 1 193 ? 21.016 50.637 20.134 1.00 41.58 177 THR A CA 1
ATOM 1262 C C . THR A 1 193 ? 19.678 51.372 20.220 1.00 41.55 177 THR A C 1
ATOM 1263 O O . THR A 1 193 ? 19.589 52.558 19.875 1.00 40.87 177 THR A O 1
ATOM 1267 N N . LEU A 1 194 ? 18.649 50.652 20.668 1.00 39.10 178 LEU A N 1
ATOM 1268 C CA . LEU A 1 194 ? 17.327 51.224 20.947 1.00 39.84 178 LEU A CA 1
ATOM 1269 C C . LEU A 1 194 ? 16.816 52.036 19.759 1.00 44.17 178 LEU A C 1
ATOM 1270 O O . LEU A 1 194 ? 16.654 53.254 19.838 1.00 44.46 178 LEU A O 1
ATOM 1275 N N . ARG A 1 195 ? 16.572 51.334 18.655 1.00 46.47 179 ARG A N 1
ATOM 1276 C CA . ARG A 1 195 ? 16.243 51.963 17.383 1.00 49.34 179 ARG A CA 1
ATOM 1277 C C . ARG A 1 195 ? 15.525 50.984 16.459 1.00 48.90 179 ARG A C 1
ATOM 1278 O O . ARG A 1 195 ? 14.597 51.360 15.743 1.00 50.94 179 ARG A O 1
ATOM 1286 N N .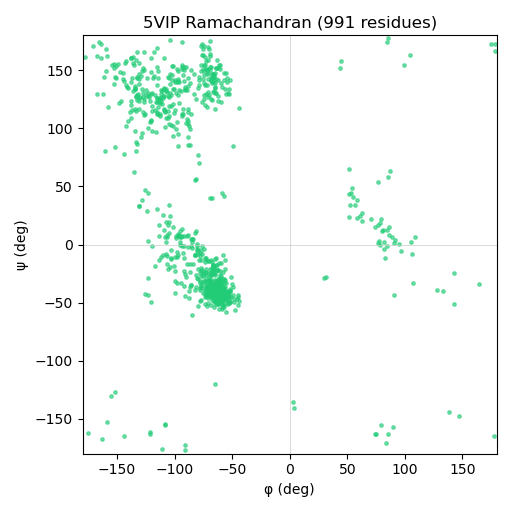 GLU A 1 199 ? 16.761 52.835 10.648 1.00 50.16 183 GLU A N 1
ATOM 1287 C CA . GLU A 1 199 ? 17.350 53.809 11.561 1.00 49.44 183 GLU A CA 1
ATOM 1288 C C . GLU A 1 199 ? 18.781 53.425 11.903 1.00 50.00 183 GLU A C 1
ATOM 1289 O O . GLU A 1 199 ? 19.671 54.271 11.941 1.00 52.17 183 GLU A O 1
ATOM 1295 N N . LEU A 1 200 ? 18.987 52.141 12.169 1.00 48.95 184 LEU A N 1
ATOM 1296 C CA . LEU A 1 200 ? 20.324 51.614 12.416 1.00 46.78 184 LEU A CA 1
ATOM 1297 C C . LEU A 1 200 ? 21.133 51.488 11.128 1.00 46.05 184 LEU A C 1
ATOM 1298 O O . LEU A 1 200 ? 22.355 51.653 11.140 1.00 46.87 184 LEU A O 1
ATOM 1303 N N . GLU A 1 201 ? 20.446 51.193 10.025 1.00 50.00 185 GLU A N 1
ATOM 1304 C CA . GLU A 1 201 ? 21.076 51.182 8.704 1.00 50.09 185 GLU A CA 1
ATOM 1305 C C . GLU A 1 201 ? 21.728 52.526 8.450 1.00 46.31 185 GLU A C 1
ATOM 1306 O O . GLU A 1 201 ? 22.838 52.606 7.927 1.00 50.14 185 GLU A O 1
ATOM 1312 N N . ALA A 1 202 ? 21.016 53.580 8.834 1.00 47.97 186 ALA A N 1
ATOM 1313 C CA . ALA A 1 202 ? 21.490 54.944 8.662 1.00 51.54 186 ALA A CA 1
ATOM 1314 C C . ALA A 1 202 ? 22.763 55.175 9.464 1.00 46.88 186 ALA A C 1
ATOM 1315 O O . ALA A 1 202 ? 23.761 55.677 8.942 1.00 43.93 186 ALA A O 1
ATOM 1317 N N . LEU A 1 203 ? 22.721 54.799 10.737 1.00 47.95 187 LEU A N 1
ATOM 1318 C CA . LEU A 1 203 ? 23.871 54.955 11.619 1.00 45.46 187 LEU A CA 1
ATOM 1319 C C . LEU A 1 203 ? 25.051 54.085 11.174 1.00 47.38 187 LEU A C 1
ATOM 1320 O O . LEU A 1 203 ? 26.193 54.558 11.109 1.00 43.96 187 LEU A O 1
ATOM 1325 N N . ALA A 1 204 ? 24.766 52.823 10.857 1.00 44.53 188 ALA A N 1
ATOM 1326 C CA . ALA A 1 204 ? 25.807 51.867 10.479 1.00 42.35 188 ALA A CA 1
ATOM 1327 C C . ALA A 1 204 ? 26.471 52.226 9.149 1.00 40.83 188 ALA A C 1
ATOM 1328 O O . ALA A 1 204 ? 27.610 51.838 8.895 1.00 38.92 188 ALA A O 1
ATOM 1330 N N . ALA A 1 205 ? 25.761 52.978 8.311 1.00 46.38 189 ALA A N 1
ATOM 1331 C CA . ALA A 1 205 ? 26.244 53.318 6.976 1.00 43.89 189 ALA A CA 1
ATOM 1332 C C . ALA A 1 205 ? 27.456 54.249 6.989 1.00 38.36 189 ALA A C 1
ATOM 1333 O O . ALA A 1 205 ? 28.226 54.278 6.033 1.00 41.01 189 ALA A O 1
ATOM 1335 N N . LYS A 1 206 ? 27.632 55.010 8.064 1.00 45.79 190 LYS A N 1
ATOM 1336 C CA . LYS A 1 206 ? 28.748 55.957 8.138 1.00 42.28 190 LYS A CA 1
ATOM 1337 C C . LYS A 1 206 ? 29.982 55.347 8.814 1.00 44.28 190 LYS A C 1
ATOM 1338 O O . LYS A 1 206 ? 31.057 55.955 8.833 1.00 45.34 190 LYS A O 1
ATOM 1340 N N . VAL A 1 207 ? 29.825 54.144 9.360 1.00 39.98 191 VAL A N 1
ATOM 1341 C CA . VAL A 1 207 ? 30.905 53.471 10.088 1.00 38.05 191 VAL A CA 1
ATOM 1342 C C . VAL A 1 207 ? 31.230 52.142 9.404 1.00 30.40 191 VAL A C 1
ATOM 1343 O O . VAL A 1 207 ? 30.530 51.158 9.621 1.00 30.02 191 VAL A O 1
ATOM 1347 N N . PRO A 1 208 ? 32.278 52.116 8.558 1.00 31.60 192 PRO A N 1
ATOM 1348 C CA . PRO A 1 208 ? 32.521 50.965 7.667 1.00 29.51 192 PRO A CA 1
ATOM 1349 C C . PRO A 1 208 ? 32.549 49.588 8.363 1.00 28.07 192 PRO A C 1
ATOM 1350 O O . PRO A 1 208 ? 31.849 48.693 7.890 1.00 25.05 192 PRO A O 1
ATOM 1354 N N . PRO A 1 209 ? 33.305 49.418 9.471 1.00 27.64 193 PRO A N 1
ATOM 1355 C CA . PRO A 1 209 ? 33.270 48.060 10.037 1.00 27.83 193 PRO A CA 1
ATOM 1356 C C . PRO A 1 209 ? 31.919 47.701 10.659 1.00 28.00 193 PRO A C 1
ATOM 1357 O O . PRO A 1 209 ? 31.668 46.531 10.971 1.00 25.64 193 PRO A O 1
ATOM 1369 N N . ALA A 1 211 ? 29.006 48.660 9.100 1.00 26.32 195 ALA A N 1
ATOM 1370 C CA . ALA A 1 211 ? 28.064 48.591 7.988 1.00 33.83 195 ALA A CA 1
ATOM 1371 C C . ALA A 1 211 ? 27.810 47.157 7.522 1.00 32.06 195 ALA A C 1
ATOM 1372 O O . ALA A 1 211 ? 28.676 46.285 7.648 1.00 27.96 195 ALA A O 1
ATOM 1374 N N . TYR A 1 212 ? 26.615 46.934 6.980 1.00 27.98 196 TYR A N 1
ATOM 1375 C CA . TYR A 1 212 ? 26.186 45.614 6.517 1.00 30.88 196 TYR A CA 1
ATOM 1376 C C . TYR A 1 212 ? 26.488 45.360 5.030 1.00 32.53 196 TYR A C 1
ATOM 1377 O O . TYR A 1 212 ? 26.590 44.209 4.603 1.00 36.08 196 TYR A O 1
ATOM 1386 N N . ASP A 1 213 ? 26.637 46.424 4.246 1.00 32.91 197 ASP A N 1
ATOM 1387 C CA . ASP A 1 213 ? 26.835 46.280 2.802 1.00 31.89 197 ASP A CA 1
ATOM 1388 C C . ASP A 1 213 ? 28.225 45.764 2.440 1.00 27.35 197 ASP A C 1
ATOM 1389 O O . ASP A 1 213 ? 29.187 45.933 3.192 1.00 28.50 197 ASP A O 1
ATOM 1394 N N . ILE A 1 214 ? 28.341 45.182 1.253 1.00 23.66 198 ILE A N 1
ATOM 1395 C CA . ILE A 1 214 ? 29.565 44.503 0.877 1.00 22.13 198 ILE A CA 1
ATOM 1396 C C . ILE A 1 214 ? 30.663 45.475 0.423 1.00 26.47 198 ILE A C 1
ATOM 1397 O O . ILE A 1 214 ? 31.845 45.141 0.465 1.00 25.59 198 ILE A O 1
ATOM 1402 N N . ASP A 1 215 ? 30.293 46.689 0.013 1.00 31.09 199 ASP A N 1
ATOM 1403 C CA . ASP A 1 215 ? 31.314 47.680 -0.320 1.00 27.46 199 ASP A CA 1
ATOM 1404 C C . ASP A 1 215 ? 32.098 48.100 0.927 1.00 24.16 199 ASP A C 1
ATOM 1405 O O . ASP A 1 215 ? 33.329 48.187 0.903 1.00 24.30 199 ASP A O 1
ATOM 1410 N N . SER A 1 216 ? 31.371 48.370 2.008 1.00 24.94 200 SER A N 1
ATOM 1411 C CA . SER A 1 216 ? 31.988 48.675 3.291 1.00 24.06 200 SER A CA 1
ATOM 1412 C C . SER A 1 216 ? 32.931 47.563 3.732 1.00 24.89 200 SER A C 1
ATOM 1413 O O . SER A 1 216 ? 34.059 47.832 4.141 1.00 23.51 200 SER A O 1
ATOM 1416 N N . TYR A 1 217 ? 32.465 46.317 3.642 1.00 21.91 201 TYR A N 1
ATOM 1417 C CA . TYR A 1 217 ? 33.279 45.174 4.048 1.00 22.58 201 TYR A CA 1
ATOM 1418 C C . TYR A 1 217 ? 34.540 45.087 3.199 1.00 23.80 201 TYR A C 1
ATOM 1419 O O . TYR A 1 217 ? 35.630 44.859 3.720 1.00 24.42 201 TYR A O 1
ATOM 1428 N N . ALA A 1 218 ? 34.386 45.297 1.889 1.00 22.55 202 ALA A N 1
ATOM 1429 C CA . ALA A 1 218 ? 35.513 45.266 0.965 1.00 21.38 202 ALA A CA 1
ATOM 1430 C C . ALA A 1 218 ? 36.563 46.323 1.324 1.00 25.40 202 ALA A C 1
ATOM 1431 O O . ALA A 1 218 ? 37.767 46.092 1.163 1.00 22.99 202 ALA A O 1
ATOM 1433 N N . SER A 1 219 ? 36.117 47.466 1.844 1.00 23.42 203 SER A N 1
ATOM 1434 C CA . SER A 1 219 ? 37.048 48.533 2.213 1.00 23.43 203 SER A CA 1
ATOM 1435 C C . SER A 1 219 ? 37.950 48.143 3.392 1.00 28.85 203 SER A C 1
ATOM 1436 O O . SER A 1 219 ? 38.992 48.764 3.609 1.00 29.08 203 SER A O 1
ATOM 1439 N N . LEU A 1 220 ? 37.548 47.122 4.151 1.00 29.59 204 LEU A N 1
ATOM 1440 C CA . LEU A 1 220 ? 38.376 46.593 5.244 1.00 26.13 204 LEU A CA 1
ATOM 1441 C C . LEU A 1 220 ? 39.570 45.775 4.748 1.00 26.87 204 LEU A C 1
ATOM 1442 O O . LEU A 1 220 ? 40.451 45.418 5.530 1.00 31.84 204 LEU A O 1
ATOM 1447 N N . GLY A 1 221 ? 39.590 45.445 3.461 1.00 26.54 205 GLY A N 1
ATOM 1448 C CA . GLY A 1 221 ? 40.663 44.627 2.913 1.00 26.25 205 GLY A CA 1
ATOM 1449 C C . GLY A 1 221 ? 40.533 43.135 3.189 1.00 23.03 205 GLY A C 1
ATOM 1450 O O . GLY A 1 221 ? 41.521 42.400 3.139 1.00 25.95 205 GLY A O 1
ATOM 1451 N N . LEU A 1 222 ? 39.316 42.681 3.464 1.00 22.91 206 LEU A N 1
ATOM 1452 C CA . LEU A 1 222 ? 39.071 41.279 3.809 1.00 21.76 206 LEU A CA 1
ATOM 1453 C C . LEU A 1 222 ? 38.613 40.403 2.635 1.00 25.39 206 LEU A C 1
ATOM 1454 O O . LEU A 1 222 ? 38.527 39.187 2.775 1.00 28.41 206 LEU A O 1
ATOM 1459 N N . LEU A 1 223 ? 38.308 41.009 1.489 1.00 21.07 207 LEU A N 1
ATOM 1460 C CA . LEU A 1 223 ? 37.968 40.232 0.292 1.00 20.52 207 LEU A CA 1
ATOM 1461 C C . LEU A 1 223 ? 39.133 40.169 -0.682 1.00 27.88 207 LEU A C 1
ATOM 1462 O O . LEU A 1 223 ? 39.846 41.154 -0.871 1.00 28.27 207 LEU A O 1
ATOM 1467 N N . TRP A 1 224 ? 39.324 39.015 -1.313 1.00 23.65 208 TRP A N 1
ATOM 1468 C CA . TRP A 1 224 ? 40.275 38.921 -2.409 1.00 20.40 208 TRP A CA 1
ATOM 1469 C C . TRP A 1 224 ? 39.677 39.610 -3.653 1.00 25.45 208 TRP A C 1
ATOM 1470 O O . TRP A 1 224 ? 40.338 40.425 -4.288 1.00 25.71 208 TRP A O 1
ATOM 1481 N N . ARG A 1 225 ? 38.408 39.330 -3.936 1.00 23.32 209 ARG A N 1
ATOM 1482 C CA . ARG A 1 225 ? 37.682 39.955 -5.030 1.00 24.64 209 ARG A CA 1
ATOM 1483 C C . ARG A 1 225 ? 36.202 40.060 -4.859 1.00 27.28 209 ARG A C 1
ATOM 1484 O O . ARG A 1 225 ? 35.628 39.282 -4.155 1.00 23.71 209 ARG A O 1
ATOM 1492 N N . THR A 1 226 ? 35.612 41.032 -5.544 1.00 26.28 210 THR A N 1
ATOM 1493 C CA . THR A 1 226 ? 34.163 41.143 -5.642 1.00 23.79 210 THR A CA 1
ATOM 1494 C C . THR A 1 226 ? 33.758 40.945 -7.105 1.00 27.20 210 THR A C 1
ATOM 1495 O O . THR A 1 226 ? 34.551 41.212 -8.013 1.00 28.70 210 THR A O 1
ATOM 1499 N N . LEU A 1 227 ? 32.537 40.459 -7.317 1.00 23.20 211 LEU A N 1
ATOM 1500 C CA . LEU A 1 227 ? 32.051 40.098 -8.650 1.00 24.95 211 LEU A CA 1
ATOM 1501 C C . LEU A 1 227 ? 30.621 40.552 -8.872 1.00 25.79 211 LEU A C 1
ATOM 1502 O O . LEU A 1 227 ? 29.710 40.122 -8.165 1.00 21.14 211 LEU A O 1
ATOM 1507 N N . PRO A 1 228 ? 30.405 41.403 -9.878 1.00 24.36 212 PRO A N 1
ATOM 1508 C CA . PRO A 1 228 ? 29.017 41.738 -10.188 1.00 23.21 212 PRO A CA 1
ATOM 1509 C C . PRO A 1 228 ? 28.350 40.603 -10.957 1.00 22.01 212 PRO A C 1
ATOM 1510 O O . PRO A 1 228 ? 29.030 39.888 -11.688 1.00 24.75 212 PRO A O 1
ATOM 1514 N N . VAL A 1 229 ? 27.042 40.431 -10.780 1.00 22.49 213 VAL A N 1
ATOM 1515 C CA . VAL A 1 229 ? 26.296 39.398 -11.493 1.00 25.60 213 VAL A CA 1
ATOM 1516 C C . VAL A 1 229 ? 24.974 39.974 -12.034 1.00 24.44 213 VAL A C 1
ATOM 1517 O O . VAL A 1 229 ? 24.443 40.941 -11.480 1.00 24.16 213 VAL A O 1
ATOM 1521 N N . GLU A 1 230 ? 24.443 39.380 -13.103 1.00 28.07 214 GLU A N 1
ATOM 1522 C CA . GLU A 1 230 ? 23.191 39.873 -13.705 1.00 30.23 214 GLU A CA 1
ATOM 1523 C C . GLU A 1 230 ? 21.944 39.448 -12.937 1.00 30.84 214 GLU A C 1
ATOM 1524 O O . GLU A 1 230 ? 21.049 40.265 -12.682 1.00 31.80 214 GLU A O 1
ATOM 1530 N N . THR A 1 231 ? 21.863 38.157 -12.623 1.00 28.83 215 THR A N 1
ATOM 1531 C CA . THR A 1 231 ? 20.727 37.609 -11.898 1.00 27.74 215 THR A CA 1
ATOM 1532 C C . THR A 1 231 ? 21.280 36.804 -10.731 1.00 35.42 215 THR A C 1
ATOM 1533 O O . THR A 1 231 ? 21.600 35.621 -10.859 1.00 32.62 215 THR A O 1
ATOM 1537 N N . VAL A 1 232 ? 21.401 37.471 -9.597 1.00 29.96 216 VAL A N 1
ATOM 1538 C CA . VAL A 1 232 ? 22.027 36.895 -8.419 1.00 33.33 216 VAL A CA 1
ATOM 1539 C C . VAL A 1 232 ? 21.230 35.711 -7.848 1.00 35.43 216 VAL A C 1
ATOM 1540 O O . VAL A 1 232 ? 21.812 34.783 -7.285 1.00 33.18 216 VAL A O 1
ATOM 1544 N N . GLU A 1 233 ? 19.907 35.727 -8.014 1.00 34.23 217 GLU A N 1
ATOM 1545 C CA . GLU A 1 233 ? 19.055 34.696 -7.424 1.00 35.90 217 GLU A CA 1
ATOM 1546 C C . GLU A 1 233 ? 19.175 33.362 -8.159 1.00 33.94 217 GLU A C 1
ATOM 1547 O O . GLU A 1 233 ? 19.154 32.300 -7.543 1.00 36.94 217 GLU A O 1
ATOM 1553 N N . VAL A 1 234 ? 19.256 33.419 -9.483 1.00 38.00 218 VAL A N 1
ATOM 1554 C CA . VAL A 1 234 ? 19.606 32.253 -10.295 1.00 36.29 218 VAL A CA 1
ATOM 1555 C C . VAL A 1 234 ? 20.572 32.706 -11.368 1.00 35.14 218 VAL A C 1
ATOM 1556 O O . VAL A 1 234 ? 20.178 33.419 -12.299 1.00 37.95 218 VAL A O 1
ATOM 1560 N N . PRO A 1 235 ? 21.842 32.299 -11.248 1.00 33.95 219 PRO A N 1
ATOM 1561 C CA . PRO A 1 235 ? 22.864 32.808 -12.162 1.00 34.26 219 PRO A CA 1
ATOM 1562 C C . PRO A 1 235 ? 22.540 32.542 -13.623 1.00 35.40 219 PRO A C 1
ATOM 1563 O O . PRO A 1 235 ? 22.004 31.488 -13.973 1.00 34.83 219 PRO A O 1
ATOM 1567 N N . SER A 1 236 ? 22.858 33.518 -14.459 1.00 34.37 220 SER A N 1
ATOM 1568 C CA . SER A 1 236 ? 22.791 33.357 -15.900 1.00 33.04 220 SER A CA 1
ATOM 1569 C C . SER A 1 236 ? 23.976 32.504 -16.330 1.00 35.20 220 SER A C 1
ATOM 1570 O O . SER A 1 236 ? 24.868 32.228 -15.523 1.00 33.00 220 SER A O 1
ATOM 1573 N N . THR A 1 237 ? 23.994 32.090 -17.592 1.00 32.79 221 THR A N 1
ATOM 1574 C CA . THR A 1 237 ? 25.111 31.313 -18.115 1.00 30.83 221 THR A CA 1
ATOM 1575 C C . THR A 1 237 ? 26.396 32.121 -18.027 1.00 28.08 221 THR A C 1
ATOM 1576 O O . THR A 1 237 ? 27.445 31.588 -17.670 1.00 32.46 221 THR A O 1
ATOM 1580 N N . ALA A 1 238 ? 26.301 33.411 -18.347 1.00 26.75 222 ALA A N 1
ATOM 1581 C CA . ALA A 1 238 ? 27.452 34.311 -18.296 1.00 29.44 222 ALA A CA 1
ATOM 1582 C C . ALA A 1 238 ? 27.942 34.498 -16.858 1.00 28.92 222 ALA A C 1
ATOM 1583 O O . ALA A 1 238 ? 29.141 34.613 -16.608 1.00 29.23 222 ALA A O 1
ATOM 1585 N N . ASP A 1 239 ? 27.000 34.552 -15.925 1.00 25.92 223 ASP A N 1
ATOM 1586 C CA . ASP A 1 239 ? 27.332 34.651 -14.508 1.00 27.06 223 ASP A CA 1
ATOM 1587 C C . ASP A 1 239 ? 28.143 33.436 -14.064 1.00 29.02 223 ASP A C 1
ATOM 1588 O O . ASP A 1 239 ? 29.199 33.562 -13.423 1.00 27.90 223 ASP A O 1
ATOM 1593 N N . LEU A 1 240 ? 27.640 32.257 -14.423 1.00 27.86 224 LEU A N 1
ATOM 1594 C CA . LEU A 1 240 ? 28.273 30.996 -14.072 1.00 28.23 224 LEU A CA 1
ATOM 1595 C C . LEU A 1 240 ? 29.693 30.965 -14.629 1.00 31.58 224 LEU A C 1
ATOM 1596 O O . LEU A 1 240 ? 30.632 30.546 -13.950 1.00 27.43 224 LEU A O 1
ATOM 1601 N N . VAL A 1 241 ? 29.845 31.451 -15.859 1.00 29.29 225 VAL A N 1
ATOM 1602 C CA . VAL A 1 241 ? 31.149 31.538 -16.505 1.00 30.24 225 VAL A CA 1
ATOM 1603 C C . VAL A 1 241 ? 32.084 32.508 -15.779 1.00 28.04 225 VAL A C 1
ATOM 1604 O O . VAL A 1 241 ? 33.261 32.213 -15.579 1.00 28.04 225 VAL A O 1
ATOM 1608 N N . ARG A 1 242 ? 31.564 33.669 -15.393 1.00 27.39 226 ARG A N 1
ATOM 1609 C CA . ARG A 1 242 ? 32.387 34.648 -14.694 1.00 27.35 226 ARG A CA 1
ATOM 1610 C C . ARG A 1 242 ? 32.815 34.111 -13.325 1.00 25.88 226 ARG A C 1
ATOM 1611 O O . ARG A 1 242 ? 33.969 34.265 -12.928 1.00 26.54 226 ARG A O 1
ATOM 1619 N N . VAL A 1 243 ? 31.891 33.477 -12.611 1.00 25.71 227 VAL A N 1
ATOM 1620 C CA . VAL A 1 243 ? 32.203 32.963 -11.278 1.00 25.46 227 VAL A CA 1
ATOM 1621 C C . VAL A 1 243 ? 33.175 31.782 -11.349 1.00 25.85 227 VAL A C 1
ATOM 1622 O O . VAL A 1 243 ? 34.138 31.725 -10.588 1.00 24.45 227 VAL A O 1
ATOM 1626 N N . ARG A 1 244 ? 32.947 30.857 -12.280 1.00 25.05 228 ARG A N 1
ATOM 1627 C CA . ARG A 1 244 ? 33.868 29.734 -12.455 1.00 24.79 228 ARG A CA 1
ATOM 1628 C C . ARG A 1 244 ? 35.270 30.222 -12.792 1.00 27.15 228 ARG A C 1
ATOM 1629 O O . ARG A 1 244 ? 36.262 29.681 -12.295 1.00 28.89 228 ARG A O 1
ATOM 1637 N N . THR A 1 245 ? 35.345 31.255 -13.622 1.00 24.82 229 THR A N 1
ATOM 1638 C CA . THR A 1 245 ? 36.627 31.832 -14.009 1.00 23.98 229 THR A CA 1
ATOM 1639 C C . THR A 1 245 ? 37.354 32.389 -12.795 1.00 28.24 229 THR A C 1
ATOM 1640 O O . THR A 1 245 ? 38.536 32.125 -12.588 1.00 26.34 229 THR A O 1
ATOM 1644 N N . CYS A 1 246 ? 36.624 33.160 -11.996 1.00 27.32 230 CYS A N 1
ATOM 1645 C CA . CYS A 1 246 ? 37.182 33.785 -10.801 1.00 26.71 230 CYS A CA 1
ATOM 1646 C C . CYS A 1 246 ? 37.635 32.739 -9.778 1.00 23.64 230 CYS A C 1
ATOM 1647 O O . CYS A 1 246 ? 38.724 32.852 -9.210 1.00 29.17 230 CYS A O 1
ATOM 1650 N N . LEU A 1 247 ? 36.821 31.707 -9.569 1.00 26.64 231 LEU A N 1
ATOM 1651 C CA . LEU A 1 247 ? 37.203 30.591 -8.693 1.00 25.49 231 LEU A CA 1
ATOM 1652 C C . LEU A 1 247 ? 38.478 29.915 -9.189 1.00 27.11 231 LEU A C 1
ATOM 1653 O O . LEU A 1 247 ? 39.351 29.542 -8.396 1.00 22.89 231 LEU A O 1
ATOM 1658 N N . GLY A 1 248 ? 38.572 29.748 -10.509 1.00 27.04 232 GLY A N 1
ATOM 1659 C CA . GLY A 1 248 ? 39.762 29.189 -11.125 1.00 24.11 232 GLY A CA 1
ATOM 1660 C C . GLY A 1 248 ? 40.998 30.022 -10.836 1.00 25.48 232 GLY A C 1
ATOM 1661 O O . GLY A 1 248 ? 42.062 29.488 -10.514 1.00 27.40 232 GLY A O 1
ATOM 1662 N N . GLU A 1 249 ? 40.862 31.339 -10.944 1.00 26.37 233 GLU A N 1
ATOM 1663 C CA . GLU A 1 249 ? 41.987 32.225 -10.677 1.00 29.79 233 GLU A CA 1
ATOM 1664 C C . GLU A 1 249 ? 42.360 32.258 -9.184 1.00 26.84 233 GLU A C 1
ATOM 1665 O O . GLU A 1 249 ? 43.533 32.375 -8.834 1.00 25.12 233 GLU A O 1
ATOM 1671 N N . ALA A 1 250 ? 41.365 32.145 -8.313 1.00 26.76 234 ALA A N 1
ATOM 1672 C CA . ALA A 1 250 ? 41.630 32.079 -6.879 1.00 24.83 234 ALA A CA 1
ATOM 1673 C C . ALA A 1 250 ? 42.426 30.817 -6.563 1.00 25.21 234 ALA A C 1
ATOM 1674 O O . ALA A 1 250 ? 43.412 30.858 -5.840 1.00 25.46 234 ALA A O 1
ATOM 1676 N N . LEU A 1 251 ? 42.002 29.705 -7.155 1.00 25.50 235 LEU A N 1
ATOM 1677 C CA . LEU A 1 251 ? 42.657 28.418 -6.987 1.00 25.99 235 LEU A CA 1
ATOM 1678 C C . LEU A 1 251 ? 44.111 28.477 -7.449 1.00 28.68 235 LEU A C 1
ATOM 1679 O O . LEU A 1 251 ? 45.027 28.041 -6.741 1.00 26.07 235 LEU A O 1
ATOM 1684 N N . ALA A 1 252 ? 44.316 29.036 -8.639 1.00 30.05 236 ALA A N 1
ATOM 1685 C CA . ALA A 1 252 ? 45.656 29.236 -9.178 1.00 30.13 236 ALA A CA 1
ATOM 1686 C C . ALA A 1 252 ? 46.493 30.120 -8.265 1.00 25.71 236 ALA A C 1
ATOM 1687 O O . ALA A 1 252 ? 47.676 29.855 -8.048 1.00 32.11 236 ALA A O 1
ATOM 1689 N N . ASP A 1 253 ? 45.874 31.168 -7.725 1.00 28.21 237 ASP A N 1
ATOM 1690 C CA . ASP A 1 253 ? 46.568 32.119 -6.855 1.00 29.06 237 ASP A CA 1
ATOM 1691 C C . ASP A 1 253 ? 46.998 31.498 -5.517 1.00 30.44 237 ASP A C 1
ATOM 1692 O O . ASP A 1 253 ? 48.024 31.874 -4.949 1.00 28.90 237 ASP A O 1
ATOM 1697 N N . ILE A 1 254 ? 46.213 30.543 -5.024 1.00 25.86 238 ILE A N 1
ATOM 1698 C CA . ILE A 1 254 ? 46.503 29.877 -3.752 1.00 26.33 238 ILE A CA 1
ATOM 1699 C C . ILE A 1 254 ? 47.612 28.839 -3.878 1.00 27.73 238 ILE A C 1
ATOM 1700 O O . ILE A 1 254 ? 48.547 28.812 -3.074 1.00 28.74 238 ILE A O 1
ATOM 1705 N N . LEU A 1 255 ? 47.499 27.985 -4.893 1.00 28.19 239 LEU A N 1
ATOM 1706 C CA . LEU A 1 255 ? 48.355 26.804 -5.021 1.00 34.76 239 LEU A CA 1
ATOM 1707 C C . LEU A 1 255 ? 49.854 27.115 -4.938 1.00 35.35 239 LEU A C 1
ATOM 1708 O O . LEU A 1 255 ? 50.357 28.013 -5.614 1.00 32.68 239 LEU A O 1
ATOM 1713 N N . GLY A 1 256 ? 50.541 26.373 -4.072 1.00 36.67 240 GLY A N 1
ATOM 1714 C CA . GLY A 1 256 ? 51.977 26.494 -3.892 1.00 41.90 240 GLY A CA 1
ATOM 1715 C C . GLY A 1 256 ? 52.385 27.626 -2.972 1.00 42.42 240 GLY A C 1
ATOM 1716 O O . GLY A 1 256 ? 53.542 27.709 -2.555 1.00 44.85 240 GLY A O 1
ATOM 1717 N N . GLY A 1 257 ? 51.432 28.499 -2.653 1.00 40.52 241 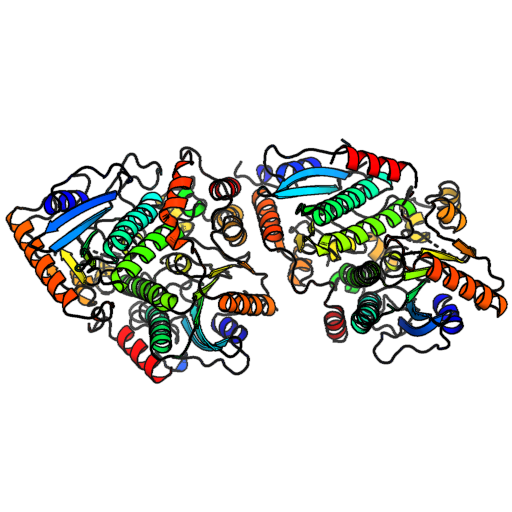GLY A N 1
ATOM 1718 C CA . GLY A 1 257 ? 51.702 29.676 -1.848 1.00 37.45 241 GLY A CA 1
ATOM 1719 C C . GLY A 1 257 ? 51.516 29.445 -0.361 1.00 35.04 241 GLY A C 1
ATOM 1720 O O . GLY A 1 257 ? 51.244 28.325 0.078 1.00 35.72 241 GLY A O 1
ATOM 1721 N N . PRO A 1 258 ? 51.676 30.508 0.434 1.00 35.34 242 PRO A N 1
ATOM 1722 C CA . PRO A 1 258 ? 51.479 30.403 1.881 1.00 30.85 242 PRO A CA 1
ATOM 1723 C C . PRO A 1 258 ? 50.030 30.014 2.194 1.00 31.15 242 PRO A C 1
ATOM 1724 O O . PRO A 1 258 ? 49.123 30.321 1.416 1.00 30.00 242 PRO A O 1
ATOM 1728 N N . ARG A 1 259 ? 49.819 29.345 3.318 1.00 26.27 243 ARG A N 1
ATOM 1729 C CA . ARG A 1 259 ? 48.516 28.763 3.626 1.00 27.23 243 ARG A CA 1
ATOM 1730 C C . ARG A 1 259 ? 47.733 29.561 4.669 1.00 30.25 243 ARG A C 1
ATOM 1731 O O . ARG A 1 259 ? 46.855 29.019 5.331 1.00 28.00 243 ARG A O 1
ATOM 1739 N N . ASP A 1 260 ? 48.040 30.851 4.791 1.00 30.30 244 ASP A N 1
ATOM 1740 C CA . ASP A 1 260 ? 47.356 31.725 5.750 1.00 32.58 244 ASP A CA 1
ATOM 1741 C C . ASP A 1 260 ? 45.957 32.138 5.303 1.00 30.21 244 ASP A C 1
ATOM 1742 O O . ASP A 1 260 ? 45.603 32.019 4.129 1.00 29.71 244 ASP A O 1
ATOM 1747 N N . LEU A 1 261 ? 45.167 32.621 6.258 1.00 29.46 245 LEU A N 1
ATOM 1748 C CA . LEU A 1 261 ? 43.877 33.228 5.969 1.00 30.00 245 LEU A CA 1
ATOM 1749 C C . LEU A 1 261 ? 44.020 34.348 4.948 1.00 29.38 245 LEU A C 1
ATOM 1750 O O . LEU A 1 261 ? 45.003 35.084 4.973 1.00 32.38 245 LEU A O 1
ATOM 1755 N N . GLY A 1 262 ? 43.035 34.475 4.063 1.00 27.00 246 GLY A N 1
ATOM 1756 C CA . GLY A 1 262 ? 43.042 35.506 3.039 1.00 28.91 246 GLY A CA 1
ATOM 1757 C C . GLY A 1 262 ? 43.268 36.922 3.517 1.00 38.06 246 GLY A C 1
ATOM 1758 O O . GLY A 1 262 ? 43.996 37.682 2.869 1.00 39.81 246 GLY A O 1
ATOM 1759 N N . GLY A 1 263 ? 42.662 37.280 4.651 1.00 31.78 247 GLY A N 1
ATOM 1760 C CA . GLY A 1 263 ? 42.808 38.614 5.214 1.00 34.85 247 GLY A CA 1
ATOM 1761 C C . GLY A 1 263 ? 44.254 38.984 5.504 1.00 40.73 247 GLY A C 1
ATOM 1762 O O . GLY A 1 263 ? 44.558 40.135 5.818 1.00 49.06 247 GLY A O 1
ATOM 1763 N N . ARG A 1 264 ? 45.142 38.000 5.388 1.00 43.48 248 ARG A N 1
ATOM 1764 C CA . ARG A 1 264 ? 46.553 38.145 5.731 1.00 45.09 248 ARG A CA 1
ATOM 1765 C C . ARG A 1 264 ? 47.390 38.431 4.490 1.00 44.37 248 ARG A C 1
ATOM 1766 O O . ARG A 1 264 ? 47.367 39.545 3.962 1.00 52.03 248 ARG A O 1
ATOM 1774 N N . ARG A 1 270 ? 43.871 47.937 7.412 1.00 44.93 254 ARG A N 1
ATOM 1775 C CA . ARG A 1 270 ? 43.690 47.749 8.847 1.00 35.93 254 ARG A CA 1
ATOM 1776 C C . ARG A 1 270 ? 44.990 48.050 9.589 1.00 39.34 254 ARG A C 1
ATOM 1777 O O . ARG A 1 270 ? 45.572 47.169 10.231 1.00 32.93 254 ARG A O 1
ATOM 1785 N N . GLU A 1 271 ? 45.443 49.300 9.497 1.00 36.25 255 GLU A N 1
ATOM 1786 C CA . GLU A 1 271 ? 46.759 49.680 10.003 1.00 34.40 255 GLU A CA 1
ATOM 1787 C C . GLU A 1 271 ? 46.890 49.427 11.505 1.00 31.02 255 GLU A C 1
ATOM 1788 O O . GLU A 1 271 ? 47.983 49.143 11.993 1.00 32.42 255 GLU A O 1
ATOM 1790 N N . ALA A 1 272 ? 45.786 49.528 12.238 1.00 24.99 256 ALA A N 1
ATOM 1791 C CA . ALA A 1 272 ? 45.840 49.311 13.681 1.00 30.38 256 ALA A CA 1
ATOM 1792 C C . ALA A 1 272 ? 46.263 47.871 14.000 1.00 30.29 256 ALA A C 1
ATOM 1793 O O . ALA A 1 272 ? 47.076 47.648 14.896 1.00 24.88 256 ALA A O 1
ATOM 1795 N N . SER A 1 273 ? 45.721 46.913 13.247 1.00 28.64 257 SER A N 1
ATOM 1796 C CA . SER A 1 273 ? 46.046 45.489 13.393 1.00 30.27 257 SER A CA 1
ATOM 1797 C C . SER A 1 273 ? 47.504 45.226 13.083 1.00 29.63 257 SER A C 1
ATOM 1798 O O . SER A 1 273 ? 48.176 44.429 13.757 1.00 26.25 257 SER A O 1
ATOM 1801 N N . ALA A 1 274 ? 47.980 45.893 12.037 1.00 24.37 258 ALA A N 1
ATOM 1802 C CA . ALA A 1 274 ? 49.348 45.740 11.589 1.00 25.57 258 ALA A CA 1
ATOM 1803 C C . ALA A 1 274 ? 50.300 46.269 12.652 1.00 24.28 258 ALA A C 1
ATOM 1804 O O . ALA A 1 274 ? 51.332 45.662 12.908 1.00 26.10 258 ALA A O 1
ATOM 1806 N N . ARG A 1 275 ? 49.943 47.401 13.259 1.00 22.31 259 ARG A N 1
ATOM 1807 C CA . ARG A 1 275 ? 50.757 47.998 14.312 1.00 28.47 259 ARG A CA 1
ATOM 1808 C C . ARG A 1 275 ? 50.844 47.074 15.521 1.00 20.72 259 ARG A C 1
ATOM 1809 O O . ARG A 1 275 ? 51.913 46.904 16.110 1.00 22.18 259 ARG A O 1
ATOM 1817 N N . VAL A 1 276 ? 49.703 46.497 15.882 1.00 21.50 260 VAL A N 1
ATOM 1818 C CA . VAL A 1 276 ? 49.635 45.568 17.000 1.00 20.11 260 VAL A CA 1
ATOM 1819 C C . VAL A 1 276 ? 50.609 44.425 16.775 1.00 20.93 260 VAL A C 1
ATOM 1820 O O . VAL A 1 276 ? 51.425 44.134 17.635 1.00 17.82 260 VAL A O 1
ATOM 1824 N N . ARG A 1 277 ? 50.553 43.801 15.605 1.00 19.14 261 ARG A N 1
ATOM 1825 C CA . ARG A 1 277 ? 51.415 42.660 15.327 1.00 22.30 261 ARG A CA 1
ATOM 1826 C C . ARG A 1 277 ? 52.890 43.049 15.283 1.00 21.74 261 ARG A C 1
ATOM 1827 O O . ARG A 1 277 ? 53.750 42.282 15.725 1.00 17.96 261 ARG A O 1
ATOM 1835 N N . ARG A 1 278 ? 53.189 44.240 14.769 1.00 18.78 262 ARG A N 1
ATOM 1836 C CA . ARG A 1 278 ? 54.578 44.707 14.775 1.00 22.51 262 ARG A CA 1
ATOM 1837 C C . ARG A 1 278 ? 55.091 44.918 16.213 1.00 19.64 262 ARG A C 1
ATOM 1838 O O . ARG A 1 278 ? 56.199 44.514 16.553 1.00 21.23 262 ARG A O 1
ATOM 1846 N N . LEU A 1 279 ? 54.281 45.543 17.061 1.00 17.38 263 LEU A N 1
ATOM 1847 C CA . LEU A 1 279 ? 54.691 45.775 18.448 1.00 19.37 263 LEU A CA 1
ATOM 1848 C C . LEU A 1 279 ? 54.883 44.461 19.218 1.00 21.33 263 LEU A C 1
ATOM 1849 O O . LEU A 1 279 ? 55.858 44.310 19.955 1.00 18.40 263 LEU A O 1
ATOM 1854 N N . LEU A 1 280 ? 53.961 43.513 19.045 1.00 19.50 264 LEU A N 1
ATOM 1855 C CA . LEU A 1 280 ? 54.102 42.203 19.687 1.00 20.38 264 LEU A CA 1
ATOM 1856 C C . LEU A 1 280 ? 55.422 41.536 19.333 1.00 19.84 264 LEU A C 1
ATOM 1857 O O . LEU A 1 280 ? 56.095 40.992 20.198 1.00 19.23 264 LEU A O 1
ATOM 1862 N N . ARG A 1 281 ? 55.788 41.573 18.056 1.00 15.82 265 ARG A N 1
ATOM 1863 C CA . ARG A 1 281 ? 57.025 40.951 17.617 1.00 20.93 265 ARG A CA 1
ATOM 1864 C C . ARG A 1 281 ? 58.265 41.629 18.212 1.00 19.79 265 ARG A C 1
ATOM 1865 O O . ARG A 1 281 ? 59.218 40.952 18.614 1.00 22.46 265 ARG A O 1
ATOM 1873 N N . GLU A 1 282 ? 58.244 42.959 18.244 1.00 20.29 266 GLU A N 1
ATOM 1874 C CA . GLU A 1 282 ? 59.319 43.750 18.846 1.00 19.75 266 GLU A CA 1
ATOM 1875 C C . GLU A 1 282 ? 59.469 43.431 20.327 1.00 19.11 266 GLU A C 1
ATOM 1876 O O . GLU A 1 282 ? 60.579 43.362 20.853 1.00 21.84 266 GLU A O 1
ATOM 1882 N N . GLN A 1 283 ? 58.348 43.238 21.007 1.00 18.31 267 GLN A N 1
ATOM 1883 C CA . GLN A 1 283 ? 58.389 43.101 22.460 1.00 19.35 267 GLN A CA 1
ATOM 1884 C C . GLN A 1 283 ? 58.379 41.654 22.971 1.00 19.06 267 GLN A C 1
ATOM 1885 O O . GLN A 1 283 ? 58.534 41.421 24.171 1.00 18.94 267 GLN A O 1
ATOM 1891 N N . TRP A 1 284 ? 58.200 40.701 22.063 1.00 16.92 268 TRP A N 1
ATOM 1892 C CA . TRP A 1 284 ? 58.033 39.281 22.409 1.00 19.46 268 TRP A CA 1
ATOM 1893 C C . TRP A 1 284 ? 59.115 38.718 23.332 1.00 26.81 268 TRP A C 1
ATOM 1894 O O . TRP A 1 284 ? 60.314 38.934 23.127 1.00 22.62 268 TRP A O 1
ATOM 1906 N N . ALA B 2 5 ? 44.884 35.070 55.020 1.00 36.23 5 ALA B N 1
ATOM 1907 C CA . ALA B 2 5 ? 45.351 34.559 53.734 1.00 39.57 5 ALA B CA 1
ATOM 1908 C C . ALA B 2 5 ? 44.714 33.208 53.430 1.00 40.36 5 ALA B C 1
ATOM 1909 O O . ALA B 2 5 ? 44.667 32.772 52.275 1.00 41.25 5 ALA B O 1
ATOM 1911 N N . ARG B 2 6 ? 44.212 32.561 54.477 1.00 36.23 6 ARG B N 1
ATOM 1912 C CA . ARG B 2 6 ? 43.530 31.279 54.353 1.00 37.93 6 ARG B CA 1
ATOM 1913 C C . ARG B 2 6 ? 42.039 31.447 54.019 1.00 38.92 6 ARG B C 1
ATOM 1914 O O . ARG B 2 6 ? 41.321 30.456 53.849 1.00 37.00 6 ARG B O 1
ATOM 1916 N N . LEU B 2 7 ? 41.576 32.693 53.923 1.00 37.36 7 LEU B N 1
ATOM 1917 C CA . LEU B 2 7 ? 40.146 32.965 53.721 1.00 34.46 7 LEU B CA 1
ATOM 1918 C C . LEU B 2 7 ? 39.810 33.227 52.252 1.00 34.25 7 LEU B C 1
ATOM 1919 O O . LEU B 2 7 ? 40.644 33.736 51.501 1.00 34.34 7 LEU B O 1
ATOM 1924 N N . LEU B 2 8 ? 38.579 32.889 51.862 1.00 35.90 8 LEU B N 1
ATOM 1925 C CA . LEU B 2 8 ? 38.121 32.982 50.469 1.00 37.87 8 LEU B CA 1
ATOM 1926 C C . LEU B 2 8 ? 38.414 34.318 49.790 1.00 37.41 8 LEU B C 1
ATOM 1927 O O . LEU B 2 8 ? 38.833 34.349 48.631 1.00 35.77 8 LEU B O 1
ATOM 1932 N N . ALA B 2 9 ? 38.189 35.420 50.501 1.00 36.81 9 ALA B N 1
ATOM 1933 C CA . ALA B 2 9 ? 38.377 36.752 49.919 1.00 39.34 9 ALA B CA 1
ATOM 1934 C C . ALA B 2 9 ? 39.808 36.967 49.439 1.00 40.20 9 ALA B C 1
ATOM 1935 O O . ALA B 2 9 ? 40.054 37.744 48.513 1.00 39.42 9 ALA B O 1
ATOM 1937 N N . LEU B 2 10 ? 40.746 36.268 50.068 1.00 30.64 10 LEU B N 1
ATOM 1938 C CA . LEU B 2 10 ? 42.152 36.403 49.713 1.00 36.98 10 LEU B CA 1
ATOM 1939 C C . LEU B 2 10 ? 42.626 35.259 48.801 1.00 37.08 10 LEU B C 1
ATOM 1940 O O . LEU B 2 10 ? 43.718 35.321 48.235 1.00 38.70 10 LEU B O 1
ATOM 1945 N N . ARG B 2 11 ? 41.800 34.226 48.647 1.00 29.06 11 ARG B N 1
ATOM 1946 C CA . ARG B 2 11 ? 42.169 33.092 47.801 1.00 29.76 11 ARG B CA 1
ATOM 1947 C C . ARG B 2 11 ? 41.399 33.043 46.480 1.00 28.92 11 ARG B C 1
ATOM 1948 O O . ARG B 2 11 ? 41.731 32.240 45.608 1.00 28.38 11 ARG B O 1
ATOM 1956 N N . SER B 2 12 ? 40.390 33.906 46.333 1.00 24.61 12 SER B N 1
ATOM 1957 C CA . SER B 2 12 ? 39.454 33.851 45.210 1.00 25.00 12 SER B CA 1
ATOM 1958 C C . SER B 2 12 ? 40.105 34.202 43.878 1.00 22.93 12 SER B C 1
ATOM 1959 O O . SER B 2 12 ? 40.930 35.111 43.800 1.00 25.76 12 SER B O 1
ATOM 1962 N N . PHE B 2 13 ? 39.719 33.488 42.827 1.00 22.82 13 PHE B N 1
ATOM 1963 C CA . PHE B 2 13 ? 40.212 33.786 41.487 1.00 22.70 13 PHE B CA 1
ATOM 1964 C C . PHE B 2 13 ? 39.291 34.766 40.760 1.00 21.99 13 PHE B C 1
ATOM 1965 O O . PHE B 2 13 ? 39.750 35.721 40.131 1.00 22.63 13 PHE B O 1
ATOM 1973 N N . THR B 2 14 ? 37.988 34.540 40.856 1.00 20.45 14 THR B N 1
ATOM 1974 C CA . THR B 2 14 ? 37.030 35.346 40.106 1.00 21.93 14 THR B CA 1
ATOM 1975 C C . THR B 2 14 ? 37.003 36.812 40.561 1.00 24.63 14 THR B C 1
ATOM 1976 O O . THR B 2 14 ? 36.651 37.695 39.781 1.00 25.74 14 THR B O 1
ATOM 1980 N N . GLU B 2 15 ? 37.382 37.059 41.814 1.00 22.60 15 GLU B N 1
ATOM 1981 C CA . GLU B 2 15 ? 37.452 38.414 42.366 1.00 29.65 15 GLU B CA 1
ATOM 1982 C C . GLU B 2 15 ? 38.518 39.271 41.687 1.00 27.14 15 GLU B C 1
ATOM 1983 O O . GLU B 2 15 ? 38.502 40.488 41.811 1.00 25.02 15 GLU B O 1
ATOM 1989 N N . LEU B 2 16 ? 39.465 38.629 41.007 1.00 24.98 16 LEU B N 1
ATOM 1990 C CA . LEU B 2 16 ? 40.597 39.342 40.411 1.00 22.99 16 LEU B CA 1
ATOM 1991 C C . LEU B 2 16 ? 40.234 39.931 39.058 1.00 20.73 16 LEU B C 1
ATOM 1992 O O . LEU B 2 16 ? 39.427 39.353 38.325 1.00 21.21 16 LEU B O 1
ATOM 1997 N N . GLY B 2 17 ? 40.822 41.083 38.730 1.00 20.56 17 GLY B N 1
ATOM 1998 C CA . GLY B 2 17 ? 40.652 41.654 37.402 1.00 21.06 17 GLY B CA 1
ATOM 1999 C C . GLY B 2 17 ? 41.531 40.855 36.462 1.00 23.51 17 GLY B C 1
ATOM 2000 O O . GLY B 2 17 ? 42.329 40.025 36.924 1.00 17.88 17 GLY B O 1
ATOM 2001 N N . ALA B 2 18 ? 41.416 41.107 35.160 1.00 20.61 18 ALA B N 1
ATOM 2002 C CA . ALA B 2 18 ? 42.147 40.326 34.159 1.00 20.58 18 ALA B CA 1
ATOM 2003 C C . ALA B 2 18 ? 43.661 40.397 34.337 1.00 17.66 18 ALA B C 1
ATOM 2004 O O . ALA B 2 18 ? 44.353 39.394 34.210 1.00 15.65 18 ALA B O 1
ATOM 2006 N N . ARG B 2 19 ? 44.176 41.587 34.627 1.00 17.64 19 ARG B N 1
ATOM 2007 C CA . ARG B 2 19 ? 45.614 41.770 34.766 1.00 15.66 19 ARG B CA 1
ATOM 2008 C C . ARG B 2 19 ? 46.117 41.064 36.025 1.00 15.87 19 ARG B C 1
ATOM 2009 O O . ARG B 2 19 ? 47.174 40.434 36.021 1.00 16.67 19 ARG B O 1
ATOM 2017 N N . GLN B 2 20 ? 45.346 41.141 37.099 1.00 15.15 20 GLN B N 1
ATOM 2018 C CA . GLN B 2 20 ? 45.706 40.415 38.308 1.00 14.52 20 GLN B CA 1
ATOM 2019 C C . GLN B 2 20 ? 45.647 38.904 38.106 1.00 16.01 20 GLN B C 1
ATOM 2020 O O . GLN B 2 20 ? 46.482 38.178 38.619 1.00 14.37 20 GLN B O 1
ATOM 2026 N N . ARG B 2 21 ? 44.648 38.432 37.378 1.00 13.96 21 ARG B N 1
ATOM 2027 C CA . ARG B 2 21 ? 44.571 36.990 37.083 1.00 14.94 21 ARG B CA 1
ATOM 2028 C C . ARG B 2 21 ? 45.824 36.534 36.340 1.00 15.66 21 ARG B C 1
ATOM 2029 O O . ARG B 2 21 ? 46.398 35.483 36.639 1.00 14.00 21 ARG B O 1
ATOM 2037 N N . ALA B 2 22 ? 46.257 37.340 35.378 1.00 14.05 22 ALA B N 1
ATOM 2038 C CA . ALA B 2 22 ? 47.419 36.990 34.556 1.00 14.75 22 ALA B CA 1
ATOM 2039 C C . ALA B 2 22 ? 48.688 36.934 35.401 1.00 16.95 22 ALA B C 1
ATOM 2040 O O . ALA B 2 22 ? 49.491 36.003 35.287 1.00 15.71 22 ALA B O 1
ATOM 2042 N N . ARG B 2 23 ? 48.863 37.926 36.261 1.00 16.02 23 ARG B N 1
ATOM 2043 C CA . ARG B 2 23 ? 50.023 37.976 37.140 1.00 19.28 23 ARG B CA 1
ATOM 2044 C C . ARG B 2 23 ? 50.011 36.823 38.142 1.00 15.97 23 ARG B C 1
ATOM 2045 O O . ARG B 2 23 ? 51.054 36.266 38.474 1.00 17.87 23 ARG B O 1
ATOM 2053 N N . ALA B 2 24 ? 48.822 36.461 38.613 1.00 15.23 24 ALA B N 1
ATOM 2054 C CA . ALA B 2 24 ? 48.678 35.402 39.608 1.00 15.73 24 ALA B CA 1
ATOM 2055 C C . ALA B 2 24 ? 49.007 34.026 39.022 1.00 15.21 24 ALA B C 1
ATOM 2056 O O . ALA B 2 24 ? 49.533 33.153 39.723 1.00 17.84 24 ALA B O 1
ATOM 2058 N N . LEU B 2 25 ? 48.737 33.833 37.738 1.00 12.94 25 LEU B N 1
ATOM 2059 C CA . LEU B 2 25 ? 48.906 32.495 37.151 1.00 11.42 25 LEU B CA 1
ATOM 2060 C C . LEU B 2 25 ? 50.340 32.221 36.671 1.00 13.49 25 LEU B C 1
ATOM 2061 O O . LEU B 2 25 ? 50.818 31.092 36.777 1.00 15.35 25 LEU B O 1
ATOM 2066 N N . LEU B 2 26 ? 51.019 33.247 36.155 1.00 14.33 26 LEU B N 1
ATOM 2067 C CA . LEU B 2 26 ? 52.387 33.092 35.637 1.00 12.86 26 LEU B CA 1
ATOM 2068 C C . LEU B 2 26 ? 53.365 32.971 36.798 1.00 15.23 26 LEU B C 1
ATOM 2069 O O . LEU B 2 26 ? 53.093 33.493 37.887 1.00 13.02 26 LEU B O 1
ATOM 2074 N N . ASP B 2 27 ? 54.475 32.259 36.586 1.00 14.13 27 ASP B N 1
ATOM 2075 C CA . ASP B 2 27 ? 55.472 32.076 37.646 1.00 15.26 27 ASP B CA 1
ATOM 2076 C C . ASP B 2 27 ? 55.870 33.430 38.234 1.00 18.28 27 ASP B C 1
ATOM 2077 O O . ASP B 2 27 ? 55.989 34.421 37.506 1.00 14.67 27 ASP B O 1
ATOM 2082 N N . ALA B 2 28 ? 56.076 33.470 39.549 1.00 15.25 28 ALA B N 1
ATOM 2083 C CA . ALA B 2 28 ? 56.441 34.702 40.234 1.00 17.15 28 ALA B CA 1
ATOM 2084 C C . ALA B 2 28 ? 57.704 35.317 39.641 1.00 18.77 28 ALA B C 1
ATOM 2085 O O . ALA B 2 28 ? 58.697 34.623 39.401 1.00 18.76 28 ALA B O 1
ATOM 2087 N N . GLY B 2 29 ? 57.651 36.625 39.403 1.00 15.45 29 GLY B N 1
ATOM 2088 C CA . GLY B 2 29 ? 58.759 37.342 38.786 1.00 17.34 29 GLY B CA 1
ATOM 2089 C C . GLY B 2 29 ? 58.896 37.203 37.274 1.00 21.18 29 GLY B C 1
ATOM 2090 O O . GLY B 2 29 ? 59.804 37.805 36.696 1.00 19.47 29 GLY B O 1
ATOM 2091 N N . SER B 2 30 ? 58.017 36.434 36.618 1.00 12.96 30 SER B N 1
ATOM 2092 C CA . SER B 2 30 ? 58.107 36.275 35.155 1.00 15.27 30 SER B CA 1
ATOM 2093 C C . SER B 2 30 ? 57.119 37.144 34.359 1.00 16.35 30 SER B C 1
ATOM 2094 O O . SER B 2 30 ? 57.303 37.351 33.155 1.00 13.71 30 SER B O 1
ATOM 2097 N N . PHE B 2 31 ? 56.072 37.634 35.021 1.00 16.56 31 PHE B N 1
ATOM 2098 C CA . PHE B 2 31 ? 55.020 38.406 34.357 1.00 13.65 31 PHE B CA 1
ATOM 2099 C C . PHE B 2 31 ? 55.548 39.670 33.673 1.00 18.01 31 PHE B C 1
ATOM 2100 O O . PHE B 2 31 ? 56.128 40.546 34.299 1.00 15.28 31 PHE B O 1
ATOM 2108 N N . ARG B 2 32 ? 55.292 39.763 32.382 1.00 13.56 32 ARG B N 1
ATOM 2109 C CA . ARG B 2 32 ? 55.808 40.835 31.553 1.00 16.35 32 ARG B CA 1
ATOM 2110 C C . ARG B 2 32 ? 54.704 41.234 30.575 1.00 16.43 32 ARG B C 1
ATOM 2111 O O . ARG B 2 32 ? 54.416 40.474 29.641 1.00 18.03 32 ARG B O 1
ATOM 2119 N N . GLU B 2 33 ? 54.059 42.382 30.779 1.00 13.06 33 GLU B N 1
ATOM 2120 C CA . GLU B 2 33 ? 52.953 42.759 29.892 1.00 17.20 33 GLU B CA 1
ATOM 2121 C C . GLU B 2 33 ? 53.392 43.438 28.590 1.00 21.51 33 GLU B C 1
ATOM 2122 O O . GLU B 2 33 ? 54.177 44.388 28.604 1.00 19.85 33 GLU B O 1
ATOM 2128 N N . LEU B 2 34 ? 52.882 42.941 27.463 1.00 14.29 34 LEU B N 1
ATOM 2129 C CA . LEU B 2 34 ? 53.185 43.529 26.157 1.00 19.57 34 LEU B CA 1
ATOM 2130 C C . LEU B 2 34 ? 52.142 44.569 25.790 1.00 21.29 34 LEU B C 1
ATOM 2131 O O . LEU B 2 34 ? 50.983 44.441 26.175 1.00 21.05 34 LEU B O 1
ATOM 2136 N N . LEU B 2 35 ? 52.548 45.577 25.020 1.00 22.89 35 LEU B N 1
ATOM 2137 C CA . LEU B 2 35 ? 51.602 46.579 24.518 1.00 29.23 35 LEU B CA 1
ATOM 2138 C C . LEU B 2 35 ? 50.841 47.193 25.673 1.00 32.23 35 LEU B C 1
ATOM 2139 O O . LEU B 2 35 ? 49.626 47.394 25.606 1.00 39.88 35 LEU B O 1
ATOM 2144 N N . ASP B 2 36 ? 51.580 47.450 26.742 1.00 31.16 36 ASP B N 1
ATOM 2145 C CA . ASP B 2 36 ? 51.045 47.956 27.996 1.00 39.08 36 ASP B CA 1
ATOM 2146 C C . ASP B 2 36 ? 50.132 49.174 27.800 1.00 46.44 36 ASP B C 1
ATOM 2147 O O . ASP B 2 36 ? 50.594 50.301 27.616 1.00 51.45 36 ASP B O 1
ATOM 2152 N N . ASP B 2 57 ? 41.587 49.223 25.906 1.00 48.96 57 ASP B N 1
ATOM 2153 C CA . ASP B 2 57 ? 41.538 48.237 24.832 1.00 35.67 57 ASP B CA 1
ATOM 2154 C C . ASP B 2 57 ? 40.892 46.937 25.316 1.00 33.63 57 ASP B C 1
ATOM 2155 O O . ASP B 2 57 ? 40.215 46.248 24.559 1.00 33.63 57 ASP B O 1
ATOM 2160 N N . GLY B 2 58 ? 41.102 46.607 26.584 1.00 29.51 58 GLY B N 1
ATOM 2161 C CA . GLY B 2 58 ? 40.348 45.535 27.208 1.00 27.88 58 GLY B CA 1
ATOM 2162 C C . GLY B 2 58 ? 40.951 44.144 27.153 1.00 21.16 58 GLY B C 1
ATOM 2163 O O . GLY B 2 58 ? 40.309 43.198 27.588 1.00 21.94 58 GLY B O 1
ATOM 2164 N N . VAL B 2 59 ? 42.161 44.007 26.611 1.00 19.28 59 VAL B N 1
ATOM 2165 C CA . VAL B 2 59 ? 42.870 42.721 26.670 1.00 19.75 59 VAL B CA 1
ATOM 2166 C C . VAL B 2 59 ? 44.285 42.878 27.221 1.00 18.19 59 VAL B C 1
ATOM 2167 O O . VAL B 2 59 ? 45.022 43.783 26.815 1.00 19.28 59 VAL B O 1
ATOM 2171 N N . VAL B 2 60 ? 44.649 41.996 28.152 1.00 14.07 60 VAL B N 1
ATOM 2172 C CA . VAL B 2 60 ? 46.004 41.900 28.656 1.00 14.86 60 VAL B CA 1
ATOM 2173 C C . VAL B 2 60 ? 46.750 40.795 27.911 1.00 14.92 60 VAL B C 1
ATOM 2174 O O . VAL B 2 60 ? 46.308 39.648 27.897 1.00 16.69 60 VAL B O 1
ATOM 2178 N N . VAL B 2 61 ? 47.854 41.134 27.263 1.00 14.00 61 VAL B N 1
ATOM 2179 C CA . VAL B 2 61 ? 48.718 40.101 26.710 1.00 13.65 61 VAL B CA 1
ATOM 2180 C C . VAL B 2 61 ? 50.005 40.126 27.507 1.00 17.10 61 VAL B C 1
ATOM 2181 O O . VAL B 2 61 ? 50.656 41.177 27.624 1.00 16.41 61 VAL B O 1
ATOM 2185 N N . ALA B 2 62 ? 50.362 38.983 28.081 1.00 12.64 62 ALA B N 1
ATOM 2186 C CA . ALA B 2 62 ? 51.536 38.937 28.945 1.00 15.38 62 ALA B CA 1
ATOM 2187 C C . ALA B 2 62 ? 52.424 37.765 28.608 1.00 16.78 62 ALA B C 1
ATOM 2188 O O . ALA B 2 62 ? 51.941 36.691 28.261 1.00 13.01 62 ALA B O 1
ATOM 2190 N N . ARG B 2 63 ? 53.729 37.983 28.711 1.00 15.10 63 ARG B N 1
ATOM 2191 C CA . ARG B 2 63 ? 54.706 36.921 28.559 1.00 14.05 63 ARG B CA 1
ATOM 2192 C C . ARG B 2 63 ? 55.163 36.496 29.947 1.00 13.26 63 ARG B C 1
ATOM 2193 O O . ARG B 2 63 ? 55.088 37.270 30.909 1.00 15.49 63 ARG B O 1
ATOM 2201 N N . GLY B 2 64 ? 55.600 35.248 30.071 1.00 15.72 64 GLY B N 1
ATOM 2202 C CA . GLY B 2 64 ? 56.037 34.753 31.361 1.00 14.86 64 GLY B CA 1
ATOM 2203 C C . GLY B 2 64 ? 56.421 33.300 31.271 1.00 12.94 64 GLY B C 1
ATOM 2204 O O . GLY B 2 64 ? 56.622 32.774 30.166 1.00 15.30 64 GLY B O 1
ATOM 2205 N N . LEU B 2 65 ? 56.535 32.665 32.434 1.00 12.15 65 LEU B N 1
ATOM 2206 C CA . LEU B 2 65 ? 56.826 31.239 32.510 1.00 15.30 65 LEU B CA 1
ATOM 2207 C C . LEU B 2 65 ? 55.666 30.534 33.195 1.00 15.23 65 LEU B C 1
ATOM 2208 O O . LEU B 2 65 ? 55.027 31.089 34.099 1.00 13.72 65 LEU B O 1
ATOM 2213 N N . LEU B 2 66 ? 55.389 29.314 32.759 1.00 15.25 66 LEU B N 1
ATOM 2214 C CA . LEU B 2 66 ? 54.426 28.454 33.449 1.00 14.39 66 LEU B CA 1
ATOM 2215 C C . LEU B 2 66 ? 55.167 27.184 33.846 1.00 15.46 66 LEU B C 1
ATOM 2216 O O . LEU B 2 66 ? 55.482 26.365 32.989 1.00 16.80 66 LEU B O 1
ATOM 2221 N N . ASP B 2 67 ? 55.477 27.058 35.135 1.00 15.35 67 ASP B N 1
ATOM 2222 C CA . ASP B 2 67 ? 56.335 25.977 35.646 1.00 20.40 67 ASP B CA 1
ATOM 2223 C C . ASP B 2 67 ? 57.667 25.919 34.897 1.00 22.21 67 ASP B C 1
ATOM 2224 O O . ASP B 2 67 ? 58.130 24.847 34.516 1.00 24.67 67 ASP B O 1
ATOM 2229 N N . GLY B 2 68 ? 58.273 27.080 34.672 1.00 19.47 68 GLY B N 1
ATOM 2230 C CA . GLY B 2 68 ? 59.550 27.149 33.986 1.00 19.93 68 GLY B CA 1
ATOM 2231 C C . GLY B 2 68 ? 59.487 27.102 32.468 1.00 19.60 68 GLY B C 1
ATOM 2232 O O . GLY B 2 68 ? 60.517 27.241 31.815 1.00 18.21 68 GLY B O 1
ATOM 2233 N N . GLN B 2 69 ? 58.291 26.917 31.906 1.00 15.12 69 GLN B N 1
ATOM 2234 C CA . GLN B 2 69 ? 58.127 26.779 30.459 1.00 15.91 69 GLN B CA 1
ATOM 2235 C C . GLN B 2 69 ? 57.661 28.093 29.839 1.00 15.24 69 GLN B C 1
ATOM 2236 O O . GLN B 2 69 ? 56.849 28.801 30.428 1.00 15.42 69 GLN B O 1
ATOM 2242 N N . PRO B 2 70 ? 58.204 28.437 28.664 1.00 16.80 70 PRO B N 1
ATOM 2243 C CA . PRO B 2 70 ? 57.844 29.703 28.007 1.00 14.51 70 PRO B CA 1
ATOM 2244 C C . PRO B 2 70 ? 56.343 29.746 27.732 1.00 18.73 70 PRO B C 1
ATOM 2245 O O . PRO B 2 70 ? 55.756 28.735 27.346 1.00 14.07 70 PRO B O 1
ATOM 2249 N N . ALA B 2 71 ? 55.736 30.905 27.962 1.00 14.03 71 ALA B N 1
ATOM 2250 C CA . ALA B 2 71 ? 54.289 31.037 27.903 1.00 12.88 71 ALA B CA 1
ATOM 2251 C C . ALA B 2 71 ? 53.852 32.433 27.455 1.00 13.73 71 ALA B C 1
ATOM 2252 O O . ALA B 2 71 ? 54.592 33.425 27.586 1.00 11.59 71 ALA B O 1
ATOM 2254 N N . VAL B 2 72 ? 52.645 32.489 26.902 1.00 11.00 72 VAL B N 1
ATOM 2255 C CA . VAL B 2 72 ? 51.981 33.746 26.637 1.00 12.75 72 VAL B CA 1
ATOM 2256 C C . VAL B 2 72 ? 50.562 33.588 27.168 1.00 12.55 72 VAL B C 1
ATOM 2257 O O . VAL B 2 72 ? 49.980 32.499 27.129 1.00 11.38 72 VAL B O 1
ATOM 2261 N N . LEU B 2 73 ? 50.026 34.670 27.703 1.00 11.28 73 LEU B N 1
ATOM 2262 C CA . LEU B 2 73 ? 48.723 34.650 28.336 1.00 12.39 73 LEU B CA 1
ATOM 2263 C C . LEU B 2 73 ? 47.933 35.796 27.735 1.00 12.57 73 LEU B C 1
ATOM 2264 O O . LEU B 2 73 ? 48.433 36.915 27.680 1.00 14.97 73 LEU B O 1
ATOM 2269 N N . ALA B 2 74 ? 46.732 35.523 27.228 1.00 11.87 74 ALA B N 1
ATOM 2270 C CA . ALA B 2 74 ? 45.844 36.602 26.835 1.00 13.83 74 ALA B CA 1
ATOM 2271 C C . ALA B 2 74 ? 44.627 36.551 27.737 1.00 15.45 74 ALA B C 1
ATOM 2272 O O . ALA B 2 74 ? 43.985 35.509 27.853 1.00 14.81 74 ALA B O 1
ATOM 2274 N N . ALA B 2 75 ? 44.318 37.673 28.384 1.00 13.25 75 ALA B N 1
ATOM 2275 C CA . ALA B 2 75 ? 43.195 37.749 29.308 1.00 12.05 75 ALA B CA 1
ATOM 2276 C C . ALA B 2 75 ? 42.290 38.913 28.925 1.00 17.64 75 ALA B C 1
ATOM 2277 O O . ALA B 2 75 ? 42.746 40.049 28.818 1.00 19.06 75 ALA B O 1
ATOM 2279 N N . ILE B 2 76 ? 41.010 38.625 28.724 1.00 15.78 76 ILE B N 1
ATOM 2280 C CA . ILE B 2 76 ? 40.057 39.668 28.359 1.00 19.06 76 ILE B CA 1
ATOM 2281 C C . ILE B 2 76 ? 39.441 40.238 29.624 1.00 19.45 76 ILE B C 1
ATOM 2282 O O . ILE B 2 76 ? 39.057 39.499 30.535 1.00 19.15 76 ILE B O 1
ATOM 2287 N N . GLU B 2 77 ? 39.389 41.559 29.697 1.00 19.42 77 GLU B N 1
ATOM 2288 C CA . GLU B 2 77 ? 38.786 42.221 30.841 1.00 17.34 77 GLU B CA 1
ATOM 2289 C C . GLU B 2 77 ? 37.286 42.361 30.610 1.00 24.55 77 GLU B C 1
ATOM 2290 O O . GLU B 2 77 ? 36.835 43.254 29.889 1.00 24.22 77 GLU B O 1
ATOM 2296 N N . GLY B 2 78 ? 36.521 41.457 31.210 1.00 20.71 78 GLY B N 1
ATOM 2297 C CA . GLY B 2 78 ? 35.078 41.451 31.061 1.00 25.28 78 GLY B CA 1
ATOM 2298 C C . GLY B 2 78 ? 34.396 42.650 31.689 1.00 28.41 78 GLY B C 1
ATOM 2299 O O . GLY B 2 78 ? 33.247 42.950 31.377 1.00 27.41 78 GLY B O 1
ATOM 2300 N N . ALA B 2 79 ? 35.096 43.341 32.581 1.00 32.00 79 ALA B N 1
ATOM 2301 C CA . ALA B 2 79 ? 34.515 44.510 33.233 1.00 35.91 79 ALA B CA 1
ATOM 2302 C C . ALA B 2 79 ? 34.540 45.732 32.313 1.00 36.11 79 ALA B C 1
ATOM 2303 O O . ALA B 2 79 ? 33.962 46.769 32.639 1.00 43.91 79 ALA B O 1
ATOM 2305 N N . PHE B 2 80 ? 35.200 45.600 31.161 1.00 33.77 80 PHE B N 1
ATOM 2306 C CA . PHE B 2 80 ? 35.328 46.685 30.189 1.00 35.64 80 PHE B CA 1
ATOM 2307 C C . PHE B 2 80 ? 34.623 46.347 28.871 1.00 35.75 80 PHE B C 1
ATOM 2308 O O . PHE B 2 80 ? 35.056 45.448 28.152 1.00 30.34 80 PHE B O 1
ATOM 2316 N N . GLN B 2 81 ? 33.547 47.068 28.557 1.00 32.23 81 GLN B N 1
ATOM 2317 C CA . GLN B 2 81 ? 32.773 46.813 27.338 1.00 35.43 81 GLN B CA 1
ATOM 2318 C C . GLN B 2 81 ? 32.186 45.395 27.351 1.00 29.18 81 GLN B C 1
ATOM 2319 O O . GLN B 2 81 ? 31.919 44.822 26.297 1.00 35.64 81 GLN B O 1
ATOM 2325 N N . GLY B 2 82 ? 32.005 44.823 28.537 1.00 25.96 82 GLY B N 1
ATOM 2326 C CA . GLY B 2 82 ? 31.614 43.426 28.660 1.00 30.06 82 GLY B CA 1
ATOM 2327 C C . GLY B 2 82 ? 32.595 42.458 28.011 1.00 25.60 82 GLY B C 1
ATOM 2328 O O . GLY B 2 82 ? 32.231 41.336 27.651 1.00 22.82 82 GLY B O 1
ATOM 2329 N N . GLY B 2 83 ? 33.842 42.892 27.846 1.00 22.90 83 GLY B N 1
ATOM 2330 C CA . GLY B 2 83 ? 34.841 42.084 27.169 1.00 24.27 83 GLY B CA 1
ATOM 2331 C C . GLY B 2 83 ? 34.605 41.951 25.670 1.00 26.20 83 GLY B C 1
ATOM 2332 O O . GLY B 2 83 ? 35.092 41.015 25.037 1.00 24.00 83 GLY B O 1
ATOM 2333 N N . SER B 2 84 ? 33.853 42.886 25.094 1.00 24.36 84 SER B N 1
ATOM 2334 C CA . SER B 2 84 ? 33.629 42.897 23.651 1.00 26.26 84 SER B CA 1
ATOM 2335 C C . SER B 2 84 ? 34.923 43.149 22.897 1.00 24.81 84 SER B C 1
ATOM 2336 O O . SER B 2 84 ? 35.686 44.041 23.255 1.00 27.57 84 SER B O 1
ATOM 2339 N N . LEU B 2 85 ? 35.166 42.369 21.849 1.00 24.39 85 LEU B N 1
ATOM 2340 C CA . LEU B 2 85 ? 36.411 42.480 21.099 1.00 23.91 85 LEU B CA 1
ATOM 2341 C C . LEU B 2 85 ? 36.297 43.444 19.919 1.00 28.02 85 LEU B C 1
ATOM 2342 O O . LEU B 2 85 ? 35.279 43.482 19.228 1.00 24.45 85 LEU B O 1
ATOM 2347 N N . GLY B 2 86 ? 37.351 44.221 19.702 1.00 24.80 86 GLY B N 1
ATOM 2348 C CA . GLY B 2 86 ? 37.423 45.106 18.557 1.00 26.94 86 GLY B CA 1
ATOM 2349 C C . GLY B 2 86 ? 38.639 44.753 17.734 1.00 22.06 86 GLY B C 1
ATOM 2350 O O . GLY B 2 86 ? 39.206 43.667 17.893 1.00 22.19 86 GLY B O 1
ATOM 2351 N N . GLU B 2 87 ? 39.050 45.667 16.861 1.00 20.24 87 GLU B N 1
ATOM 2352 C CA . GLU B 2 87 ? 40.201 45.435 15.996 1.00 21.83 87 GLU B CA 1
ATOM 2353 C C . GLU B 2 87 ? 41.508 45.240 16.787 1.00 21.44 87 GLU B C 1
ATOM 2354 O O . GLU B 2 87 ? 42.249 44.285 16.559 1.00 18.62 87 GLU B O 1
ATOM 2360 N N . VAL B 2 88 ? 41.786 46.151 17.714 1.00 21.11 88 VAL B N 1
ATOM 2361 C CA . VAL B 2 88 ? 43.045 46.097 18.448 1.00 19.79 88 VAL B CA 1
ATOM 2362 C C . VAL B 2 88 ? 43.073 44.932 19.438 1.00 16.84 88 VAL B C 1
ATOM 2363 O O . VAL B 2 88 ? 44.006 44.135 19.410 1.00 19.65 88 VAL B O 1
ATOM 2367 N N . SER B 2 89 ? 42.068 44.833 20.302 1.00 17.97 89 SER B N 1
ATOM 2368 C CA . SER B 2 89 ? 42.004 43.720 21.250 1.00 19.99 89 SER B CA 1
ATOM 2369 C C . SER B 2 89 ? 42.016 42.373 20.525 1.00 20.42 89 SER B C 1
ATOM 2370 O O . SER B 2 89 ? 42.654 41.417 20.974 1.00 17.92 89 SER B O 1
ATOM 2373 N N . GLY B 2 90 ? 41.311 42.297 19.402 1.00 18.21 90 GLY B N 1
ATOM 2374 C CA . GLY B 2 90 ? 41.284 41.069 18.624 1.00 16.00 90 GLY B CA 1
ATOM 2375 C C . GLY B 2 90 ? 42.644 40.705 18.048 1.00 18.52 90 GLY B C 1
ATOM 2376 O O . GLY B 2 90 ? 43.038 39.538 18.073 1.00 17.04 90 GLY B O 1
ATOM 2377 N N . ALA B 2 91 ? 43.361 41.698 17.519 1.00 18.07 91 ALA B N 1
ATOM 2378 C CA . ALA B 2 91 ? 44.689 41.469 16.960 1.00 17.55 91 ALA B CA 1
ATOM 2379 C C . ALA B 2 91 ? 45.720 41.121 18.031 1.00 17.77 91 ALA B C 1
ATOM 2380 O O . ALA B 2 91 ? 46.682 40.386 17.764 1.00 16.24 91 ALA B O 1
ATOM 2382 N N . LYS B 2 92 ? 45.546 41.662 19.233 1.00 1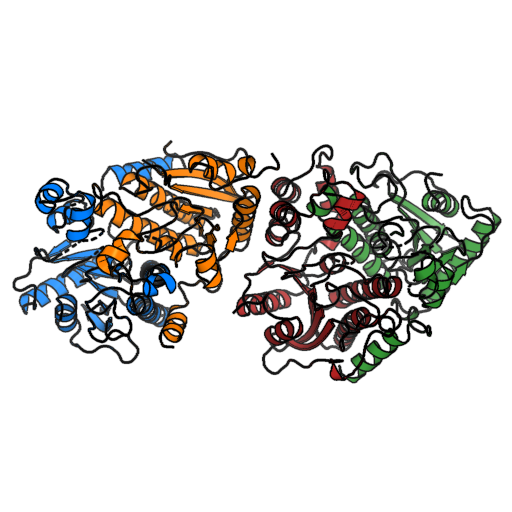5.23 92 LYS B N 1
ATOM 2383 C CA . LYS B 2 92 ? 46.461 41.330 20.329 1.00 17.66 92 LYS B CA 1
ATOM 2384 C C . LYS B 2 92 ? 46.402 39.832 20.628 1.00 14.94 92 LYS B C 1
ATOM 2385 O O . LYS B 2 92 ? 47.427 39.182 20.811 1.00 15.81 92 LYS B O 1
ATOM 2391 N N . ILE B 2 93 ? 45.194 39.281 20.657 1.00 15.31 93 ILE B N 1
ATOM 2392 C CA . ILE B 2 93 ? 45.043 37.866 20.969 1.00 14.03 93 ILE B CA 1
ATOM 2393 C C . ILE B 2 93 ? 45.550 37.019 19.803 1.00 16.05 93 ILE B C 1
ATOM 2394 O O . ILE B 2 93 ? 46.338 36.103 20.002 1.00 15.23 93 ILE B O 1
ATOM 2399 N N . ALA B 2 94 ? 45.090 37.326 18.591 1.00 15.19 94 ALA B N 1
ATOM 2400 C CA . ALA B 2 94 ? 45.502 36.577 17.403 1.00 12.50 94 ALA B CA 1
ATOM 2401 C C . ALA B 2 94 ? 47.013 36.610 17.234 1.00 17.50 94 ALA B C 1
ATOM 2402 O O . ALA B 2 94 ? 47.638 35.580 16.977 1.00 13.60 94 ALA B O 1
ATOM 2404 N N . GLY B 2 95 ? 47.602 37.794 17.385 1.00 17.32 95 GLY B N 1
ATOM 2405 C CA . GLY B 2 95 ? 49.032 37.951 17.198 1.00 15.89 95 GLY B CA 1
ATOM 2406 C C . GLY B 2 95 ? 49.855 37.221 18.242 1.00 15.07 95 GLY B C 1
ATOM 2407 O O . GLY B 2 95 ? 50.926 36.700 17.940 1.00 18.04 95 GLY B O 1
ATOM 2408 N N . ALA B 2 96 ? 49.359 37.176 19.472 1.00 15.69 96 ALA B N 1
ATOM 2409 C CA . ALA B 2 96 ? 50.054 36.439 20.531 1.00 17.23 96 ALA B CA 1
ATOM 2410 C C . ALA B 2 96 ? 50.070 34.942 20.204 1.00 16.12 96 ALA B C 1
ATOM 2411 O O . ALA B 2 96 ? 51.095 34.275 20.353 1.00 15.74 96 ALA B O 1
ATOM 2413 N N . LEU B 2 97 ? 48.929 34.429 19.752 1.00 13.69 97 LEU B N 1
ATOM 2414 C CA . LEU B 2 97 ? 48.833 33.022 19.368 1.00 13.00 97 LEU B CA 1
ATOM 2415 C C . LEU B 2 97 ? 49.692 32.711 18.152 1.00 13.93 97 LEU B C 1
ATOM 2416 O O . LEU B 2 97 ? 50.298 31.642 18.068 1.00 16.06 97 LEU B O 1
ATOM 2421 N N . GLU B 2 98 ? 49.725 33.630 17.195 1.00 13.42 98 GLU B N 1
ATOM 2422 C CA . GLU B 2 98 ? 50.554 33.445 16.005 1.00 16.04 98 GLU B CA 1
ATOM 2423 C C . GLU B 2 98 ? 52.045 33.381 16.339 1.00 16.02 98 GLU B C 1
ATOM 2424 O O . GLU B 2 98 ? 52.781 32.565 15.787 1.00 14.57 98 GLU B O 1
ATOM 2430 N N . LEU B 2 99 ? 52.498 34.247 17.237 1.00 16.94 99 LEU B N 1
ATOM 2431 C CA . LEU B 2 99 ? 53.909 34.239 17.614 1.00 14.85 99 LEU B CA 1
ATOM 2432 C C . LEU B 2 99 ? 54.251 32.982 18.422 1.00 15.07 99 LEU B C 1
ATOM 2433 O O . LEU B 2 99 ? 55.378 32.492 18.372 1.00 16.01 99 LEU B O 1
ATOM 2438 N N . ALA B 2 100 ? 53.288 32.453 19.166 1.00 15.00 100 ALA B N 1
ATOM 2439 C CA . ALA B 2 100 ? 53.544 31.217 19.909 1.00 15.49 100 ALA B CA 1
ATOM 2440 C C . ALA B 2 100 ? 53.725 30.059 18.938 1.00 15.04 100 ALA B C 1
ATOM 2441 O O . ALA B 2 100 ? 54.570 29.195 19.147 1.00 15.56 100 ALA B O 1
ATOM 2443 N N . ALA B 2 101 ? 52.934 30.044 17.872 1.00 15.35 101 ALA B N 1
ATOM 2444 C CA . ALA B 2 101 ? 53.097 29.004 16.858 1.00 19.49 101 ALA B CA 1
ATOM 2445 C C . ALA B 2 101 ? 54.471 29.149 16.190 1.00 18.09 101 ALA B C 1
ATOM 2446 O O . ALA B 2 101 ? 55.171 28.163 15.962 1.00 17.59 101 ALA B O 1
ATOM 2448 N N . GLU B 2 102 ? 54.855 30.388 15.888 1.00 18.36 102 GLU B N 1
ATOM 2449 C CA . GLU B 2 102 ? 56.162 30.661 15.285 1.00 19.33 102 GLU B CA 1
ATOM 2450 C C . GLU B 2 102 ? 57.302 30.170 16.193 1.00 20.31 102 GLU B C 1
ATOM 2451 O O . GLU B 2 102 ? 58.253 29.538 15.721 1.00 22.41 102 GLU B O 1
ATOM 2457 N N . ASP B 2 103 ? 57.191 30.441 17.493 1.00 18.15 103 ASP B N 1
ATOM 2458 C CA . ASP B 2 103 ? 58.141 29.925 18.480 1.00 17.31 103 ASP B CA 1
ATOM 2459 C C . ASP B 2 103 ? 58.296 28.413 18.344 1.00 19.26 103 ASP B C 1
ATOM 2460 O O . ASP B 2 103 ? 59.408 27.889 18.283 1.00 18.58 103 ASP B O 1
ATOM 2465 N N . ASN B 2 104 ? 57.172 27.710 18.303 1.00 16.68 104 ASN B N 1
ATOM 2466 C CA . ASN B 2 104 ? 57.206 26.254 18.255 1.00 19.13 104 ASN B CA 1
ATOM 2467 C C . ASN B 2 104 ? 57.861 25.743 16.976 1.00 19.22 104 ASN B C 1
ATOM 2468 O O . ASN B 2 104 ? 58.582 24.741 17.010 1.00 24.18 104 ASN B O 1
ATOM 2473 N N . ARG B 2 105 ? 57.630 26.428 15.860 1.00 20.70 105 ARG B N 1
ATOM 2474 C CA . ARG B 2 105 ? 58.300 26.057 14.609 1.00 25.76 105 ARG B CA 1
ATOM 2475 C C . ARG B 2 105 ? 59.802 26.334 14.686 1.00 27.08 105 ARG B C 1
ATOM 2476 O O . ARG B 2 105 ? 60.578 25.757 13.928 1.00 30.63 105 ARG B O 1
ATOM 2484 N N . ASN B 2 106 ? 60.200 27.207 15.611 1.00 24.18 106 ASN B N 1
ATOM 2485 C CA . ASN B 2 106 ? 61.613 27.495 15.861 1.00 25.06 106 ASN B CA 1
ATOM 2486 C C . ASN B 2 106 ? 62.191 26.667 17.011 1.00 27.58 106 ASN B C 1
ATOM 2487 O O . ASN B 2 106 ? 63.288 26.947 17.485 1.00 30.78 106 ASN B O 1
ATOM 2492 N N . GLY B 2 107 ? 61.450 25.659 17.462 1.00 23.55 107 GLY B N 1
ATOM 2493 C CA . GLY B 2 107 ? 61.927 24.766 18.503 1.00 26.24 107 GLY B CA 1
ATOM 2494 C C . GLY B 2 107 ? 61.725 25.237 19.931 1.00 24.01 107 GLY B C 1
ATOM 2495 O O . GLY B 2 107 ? 62.287 24.656 20.856 1.00 26.49 107 GLY B O 1
ATOM 2496 N N . VAL B 2 108 ? 60.923 26.284 20.116 1.00 20.73 108 VAL B N 1
ATOM 2497 C CA . VAL B 2 108 ? 60.670 26.842 21.442 1.00 21.10 108 VAL B CA 1
ATOM 2498 C C . VAL B 2 108 ? 59.237 26.506 21.842 1.00 19.33 108 VAL B C 1
ATOM 2499 O O . VAL B 2 108 ? 58.320 26.947 21.182 1.00 19.21 108 VAL B O 1
ATOM 2503 N N . PRO B 2 109 ? 59.049 25.719 22.917 1.00 17.01 109 PRO B N 1
ATOM 2504 C CA . PRO B 2 109 ? 57.735 25.119 23.202 1.00 18.70 109 PRO B CA 1
ATOM 2505 C C . PRO B 2 109 ? 56.764 26.063 23.915 1.00 17.56 109 PRO B C 1
ATOM 2506 O O . PRO B 2 109 ? 56.232 25.738 24.974 1.00 16.94 109 PRO B O 1
ATOM 2510 N N . THR B 2 110 ? 56.530 27.224 23.322 1.00 17.51 110 THR B N 1
ATOM 2511 C CA . THR B 2 110 ? 55.690 28.233 23.960 1.00 17.65 110 THR B CA 1
ATOM 2512 C C . THR B 2 110 ? 54.234 27.787 24.074 1.00 16.75 110 THR B C 1
ATOM 2513 O O . THR B 2 110 ? 53.637 27.295 23.117 1.00 19.29 110 THR B O 1
ATOM 2517 N N . ARG B 2 111 ? 53.700 27.951 25.279 1.00 16.52 111 ARG B N 1
ATOM 2518 C CA . ARG B 2 111 ? 52.353 27.542 25.643 1.00 17.96 111 ARG B CA 1
ATOM 2519 C C . ARG B 2 111 ? 51.454 28.770 25.704 1.00 14.70 111 ARG B C 1
ATOM 2520 O O . ARG B 2 111 ? 51.863 29.790 26.229 1.00 15.35 111 ARG B O 1
ATOM 2528 N N . ALA B 2 112 ? 50.229 28.677 25.189 1.00 14.88 112 ALA B N 1
ATOM 2529 C CA . ALA B 2 112 ? 49.302 29.799 25.243 1.00 13.18 112 ALA B CA 1
ATOM 2530 C C . ALA B 2 112 ? 48.136 29.505 26.183 1.00 12.09 112 ALA B C 1
ATOM 2531 O O . ALA B 2 112 ? 47.509 28.434 26.116 1.00 10.25 112 ALA B O 1
ATOM 2533 N N . LEU B 2 113 ? 47.850 30.474 27.046 1.00 11.39 113 LEU B N 1
ATOM 2534 C CA . LEU B 2 113 ? 46.791 30.384 28.037 1.00 11.05 113 LEU B CA 1
ATOM 2535 C C . LEU B 2 113 ? 45.801 31.522 27.807 1.00 12.38 113 LEU B C 1
ATOM 2536 O O . LEU B 2 113 ? 46.191 32.706 27.786 1.00 11.57 113 LEU B O 1
ATOM 2541 N N . LEU B 2 114 ? 44.533 31.161 27.606 1.00 10.51 114 LEU B N 1
ATOM 2542 C CA . LEU B 2 114 ? 43.488 32.142 27.295 1.00 11.19 114 LEU B CA 1
ATOM 2543 C C . LEU B 2 114 ? 42.507 32.271 28.454 1.00 14.58 114 LEU B C 1
ATOM 2544 O O . LEU B 2 114 ? 41.853 31.297 28.825 1.00 12.92 114 LEU B O 1
ATOM 2549 N N . LEU B 2 115 ? 42.391 33.482 28.995 1.00 10.98 115 LEU B N 1
ATOM 2550 C CA . LEU B 2 115 ? 41.394 33.777 30.018 1.00 13.92 115 LEU B CA 1
ATOM 2551 C C . LEU B 2 115 ? 40.220 34.509 29.364 1.00 17.09 115 LEU B C 1
ATOM 2552 O O . LEU B 2 115 ? 40.289 35.717 29.092 1.00 15.95 115 LEU B O 1
ATOM 2557 N N . LEU B 2 116 ? 39.141 33.775 29.121 1.00 13.72 116 LEU B N 1
ATOM 2558 C CA . LEU B 2 116 ? 38.071 34.255 28.249 1.00 17.82 116 LEU B CA 1
ATOM 2559 C C . LEU B 2 116 ? 36.853 34.789 28.999 1.00 24.11 116 LEU B C 1
ATOM 2560 O O . LEU B 2 116 ? 35.947 34.033 29.354 1.00 27.15 116 LEU B O 1
ATOM 2565 N N . GLU B 2 117 ? 36.835 36.097 29.234 1.00 18.61 117 GLU B N 1
ATOM 2566 C CA . GLU B 2 117 ? 35.668 36.760 29.815 1.00 18.58 117 GLU B CA 1
ATOM 2567 C C . GLU B 2 117 ? 35.160 37.723 28.763 1.00 20.48 117 GLU B C 1
ATOM 2568 O O . GLU B 2 117 ? 35.684 38.818 28.634 1.00 21.77 117 GLU B O 1
ATOM 2574 N N . THR B 2 118 ? 34.168 37.304 27.992 1.00 20.81 118 THR B N 1
ATOM 2575 C CA . THR B 2 118 ? 33.788 38.068 26.815 1.00 19.37 118 THR B CA 1
ATOM 2576 C C . THR B 2 118 ? 32.370 37.731 26.365 1.00 22.13 118 THR B C 1
ATOM 2577 O O . THR B 2 118 ? 31.881 36.608 26.548 1.00 19.92 118 THR B O 1
ATOM 2581 N N . GLY B 2 119 ? 31.699 38.716 25.778 1.00 23.25 119 GLY B N 1
ATOM 2582 C CA . GLY B 2 119 ? 30.327 38.523 25.343 1.00 25.96 119 GLY B CA 1
ATOM 2583 C C . GLY B 2 119 ? 30.073 38.699 23.858 1.00 31.03 119 GLY B C 1
ATOM 2584 O O . GLY B 2 119 ? 28.940 38.522 23.391 1.00 31.67 119 GLY B O 1
ATOM 2585 N N . GLY B 2 120 ? 31.110 39.042 23.106 1.00 26.14 120 GLY B N 1
ATOM 2586 C CA . GLY B 2 120 ? 30.972 39.173 21.667 1.00 28.53 120 GLY B CA 1
ATOM 2587 C C . GLY B 2 120 ? 31.867 40.244 21.079 1.00 28.69 120 GLY B C 1
ATOM 2588 O O . GLY B 2 120 ? 32.966 40.468 21.564 1.00 30.19 120 GLY B O 1
ATOM 2589 N N . VAL B 2 121 ? 31.415 40.903 20.020 1.00 25.43 121 VAL B N 1
ATOM 2590 C CA . VAL B 2 121 ? 32.216 41.968 19.428 1.00 24.57 121 VAL B CA 1
ATOM 2591 C C . VAL B 2 121 ? 31.597 43.341 19.680 1.00 25.52 121 VAL B C 1
ATOM 2592 O O . VAL B 2 121 ? 30.416 43.458 20.005 1.00 29.50 121 VAL B O 1
ATOM 2596 N N . ARG B 2 122 ? 32.416 44.375 19.546 1.00 27.46 122 ARG B N 1
ATOM 2597 C CA . ARG B 2 122 ? 31.947 45.749 19.608 1.00 28.94 122 ARG B CA 1
ATOM 2598 C C . ARG B 2 122 ? 31.198 46.129 18.345 1.00 30.16 122 ARG B C 1
ATOM 2599 O O . ARG B 2 122 ? 31.775 46.106 17.255 1.00 26.61 122 ARG B O 1
ATOM 2607 N N . LEU B 2 123 ? 29.932 46.504 18.496 1.00 32.07 123 LEU B N 1
ATOM 2608 C CA . LEU B 2 123 ? 29.101 46.843 17.344 1.00 30.24 123 LEU B CA 1
ATOM 2609 C C . LEU B 2 123 ? 29.781 47.868 16.438 1.00 29.53 123 LEU B C 1
ATOM 2610 O O . LEU B 2 123 ? 29.744 47.732 15.221 1.00 27.88 123 LEU B O 1
ATOM 2615 N N . GLN B 2 124 ? 30.449 48.856 17.035 1.00 28.32 124 GLN B N 1
ATOM 2616 C CA . GLN B 2 124 ? 31.131 49.911 16.284 1.00 26.92 124 GLN B CA 1
ATOM 2617 C C . GLN B 2 124 ? 32.325 49.426 15.448 1.00 28.88 124 GLN B C 1
ATOM 2618 O O . GLN B 2 124 ? 32.755 50.108 14.515 1.00 27.75 124 GLN B O 1
ATOM 2624 N N . GLU B 2 125 ? 32.880 48.265 15.793 1.00 26.43 125 GLU B N 1
ATOM 2625 C CA . GLU B 2 125 ? 33.957 47.681 14.999 1.00 23.42 125 GLU B CA 1
ATOM 2626 C C . GLU B 2 125 ? 33.565 46.266 14.555 1.00 26.11 125 GLU B C 1
ATOM 2627 O O . GLU B 2 125 ? 34.434 45.418 14.340 1.00 17.68 125 GLU B O 1
ATOM 2633 N N . ALA B 2 126 ? 32.260 46.031 14.399 1.00 21.16 126 ALA B N 1
ATOM 2634 C CA . ALA B 2 126 ? 31.718 44.672 14.345 1.00 23.46 126 ALA B CA 1
ATOM 2635 C C . ALA B 2 126 ? 32.463 43.737 13.390 1.00 22.85 126 ALA B C 1
ATOM 2636 O O . ALA B 2 126 ? 32.835 42.631 13.778 1.00 19.56 126 ALA B O 1
ATOM 2638 N N . ASN B 2 127 ? 32.706 44.163 12.156 1.00 20.12 127 ASN B N 1
ATOM 2639 C CA . ASN B 2 127 ? 33.308 43.232 11.203 1.00 22.52 127 ASN B CA 1
ATOM 2640 C C . ASN B 2 127 ? 34.816 43.044 11.393 1.00 20.13 127 ASN B C 1
ATOM 2641 O O . ASN B 2 127 ? 35.371 42.015 11.010 1.00 17.66 127 ASN B O 1
ATOM 2646 N N . LEU B 2 128 ? 35.469 44.033 11.987 1.00 18.95 128 LEU B N 1
ATOM 2647 C CA . LEU B 2 128 ? 36.873 43.890 12.350 1.00 18.69 128 LEU B CA 1
ATOM 2648 C C . LEU B 2 128 ? 37.019 42.931 13.521 1.00 19.87 128 LEU B C 1
ATOM 2649 O O . LEU B 2 128 ? 37.941 42.113 13.543 1.00 18.28 128 LEU B O 1
ATOM 2654 N N . GLY B 2 129 ? 36.108 43.037 14.489 1.00 17.42 129 GLY B N 1
ATOM 2655 C CA . GLY B 2 129 ? 36.082 42.112 15.608 1.00 18.48 129 GLY B CA 1
ATOM 2656 C C . GLY B 2 129 ? 35.836 40.683 15.141 1.00 19.66 129 GLY B C 1
ATOM 2657 O O . GLY B 2 129 ? 36.470 39.747 15.623 1.00 17.43 129 GLY B O 1
ATOM 2658 N N . LEU B 2 130 ? 34.920 40.514 14.195 1.00 16.51 130 LEU B N 1
ATOM 2659 C CA . LEU B 2 130 ? 34.563 39.174 13.710 1.00 16.73 130 LEU B CA 1
ATOM 2660 C C . LEU B 2 130 ? 35.724 38.576 12.923 1.00 14.12 130 LEU B C 1
ATOM 2661 O O . LEU B 2 130 ? 36.042 37.392 13.068 1.00 13.01 130 LEU B O 1
ATOM 2666 N N . ALA B 2 131 ? 36.350 39.394 12.084 1.00 15.75 131 ALA B N 1
ATOM 2667 C CA . ALA B 2 131 ? 37.511 38.948 11.319 1.00 14.94 131 ALA B CA 1
ATOM 2668 C C . ALA B 2 131 ? 38.638 38.527 12.264 1.00 15.84 131 ALA B C 1
ATOM 2669 O O . ALA B 2 131 ? 39.320 37.522 12.021 1.00 14.40 131 ALA B O 1
ATOM 2671 N N . ALA B 2 132 ? 38.818 39.275 13.351 1.00 15.33 132 ALA B N 1
ATOM 2672 C CA . ALA B 2 132 ? 39.853 38.950 14.334 1.00 16.16 132 ALA B CA 1
ATOM 2673 C C . ALA B 2 132 ? 39.570 37.621 15.026 1.00 13.90 132 ALA B C 1
ATOM 2674 O O . ALA B 2 132 ? 40.486 36.872 15.341 1.00 13.28 132 ALA B O 1
ATOM 2676 N N . ILE B 2 133 ? 38.298 37.345 15.281 1.00 12.74 133 ILE B N 1
ATOM 2677 C CA . ILE B 2 133 ? 37.922 36.070 15.871 1.00 13.57 133 ILE B CA 1
ATOM 2678 C C . ILE B 2 133 ? 38.281 34.931 14.911 1.00 12.52 133 ILE B C 1
ATOM 2679 O O . ILE B 2 133 ? 38.751 33.883 15.341 1.00 13.76 133 ILE B O 1
ATOM 2684 N N . ALA B 2 134 ? 38.072 35.135 13.614 1.00 12.71 134 ALA B N 1
ATOM 2685 C CA . ALA B 2 134 ? 38.452 34.102 12.653 1.00 12.91 134 ALA B CA 1
ATOM 2686 C C . ALA B 2 134 ? 39.969 33.891 12.669 1.00 14.55 134 ALA B C 1
ATOM 2687 O O . ALA B 2 134 ? 40.449 32.762 12.523 1.00 15.82 134 ALA B O 1
ATOM 2689 N N . GLU B 2 135 ? 40.721 34.965 12.879 1.00 12.83 135 GLU B N 1
ATOM 2690 C CA . GLU B 2 135 ? 42.179 34.868 12.959 1.00 14.30 135 GLU B CA 1
ATOM 2691 C C . GLU B 2 135 ? 42.644 34.217 14.251 1.00 14.13 135 GLU B C 1
ATOM 2692 O O . GLU B 2 135 ? 43.635 33.486 14.254 1.00 14.00 135 GLU B O 1
ATOM 2698 N N . ILE B 2 136 ? 41.952 34.512 15.350 1.00 11.50 136 ILE B N 1
ATOM 2699 C CA . ILE B 2 136 ? 42.213 33.836 16.615 1.00 11.55 136 ILE B CA 1
ATOM 2700 C C . ILE B 2 136 ? 41.962 32.340 16.490 1.00 13.08 136 ILE B C 1
ATOM 2701 O O . ILE B 2 136 ? 42.759 31.515 16.953 1.00 10.81 136 ILE B O 1
ATOM 2706 N N . GLN B 2 137 ? 40.851 31.985 15.855 1.00 12.31 137 GLN B N 1
ATOM 2707 C CA . GLN B 2 137 ? 40.504 30.575 15.686 1.00 11.45 137 GLN B CA 1
ATOM 2708 C C . GLN B 2 137 ? 41.549 29.855 14.833 1.00 13.16 137 GLN B C 1
ATOM 2709 O O . GLN B 2 137 ? 42.024 28.775 15.204 1.00 13.62 137 GLN B O 1
ATOM 2715 N N . ALA B 2 138 ? 41.953 30.481 13.733 1.00 12.82 138 ALA B N 1
ATOM 2716 C CA . ALA B 2 138 ? 43.017 29.941 12.885 1.00 13.94 138 ALA B CA 1
ATOM 2717 C C . ALA B 2 138 ? 44.317 29.723 13.645 1.00 11.41 138 ALA B C 1
ATOM 2718 O O . ALA B 2 138 ? 44.991 28.708 13.454 1.00 12.98 138 ALA B O 1
ATOM 2720 N N . ALA B 2 139 ? 44.678 30.687 14.488 1.00 11.92 139 ALA B N 1
ATOM 2721 C CA . ALA B 2 139 ? 45.939 30.613 15.216 1.00 13.63 139 ALA B CA 1
ATOM 2722 C C . ALA B 2 139 ? 45.905 29.511 16.276 1.00 12.44 139 ALA B C 1
ATOM 2723 O O . ALA B 2 139 ? 46.928 28.891 16.578 1.00 11.84 139 ALA B O 1
ATOM 2725 N N . ILE B 2 140 ? 44.728 29.255 16.839 1.00 11.40 140 ILE B N 1
ATOM 2726 C CA . ILE B 2 140 ? 44.615 28.192 17.835 1.00 13.46 140 ILE B CA 1
ATOM 2727 C C . ILE B 2 140 ? 44.846 26.832 17.187 1.00 13.46 140 ILE B C 1
ATOM 2728 O O . ILE B 2 140 ? 45.571 25.985 17.722 1.00 12.78 140 ILE B O 1
ATOM 2733 N N . VAL B 2 141 ? 44.250 26.634 16.014 1.00 11.80 141 VAL B N 1
ATOM 2734 C CA . VAL B 2 141 ? 44.398 25.368 15.306 1.00 13.51 141 VAL B CA 1
ATOM 2735 C C . VAL B 2 141 ? 45.867 25.175 14.892 1.00 14.80 141 VAL B C 1
ATOM 2736 O O . VAL B 2 141 ? 46.431 24.091 15.066 1.00 14.66 141 VAL B O 1
ATOM 2740 N N . ASP B 2 142 ? 46.491 26.233 14.381 1.00 13.15 142 ASP B N 1
ATOM 2741 C CA . ASP B 2 142 ? 47.910 26.171 13.992 1.00 14.53 142 ASP B CA 1
ATOM 2742 C C . ASP B 2 142 ? 48.787 25.823 15.194 1.00 15.78 142 ASP B C 1
ATOM 2743 O O . ASP B 2 142 ? 49.625 24.935 15.106 1.00 16.73 142 ASP B O 1
ATOM 2748 N N . LEU B 2 143 ? 48.571 26.502 16.319 1.00 13.11 143 LEU B N 1
ATOM 2749 C CA . LEU B 2 143 ? 49.405 26.300 17.496 1.00 13.44 143 LEU B CA 1
ATOM 2750 C C . LEU B 2 143 ? 49.245 24.889 18.061 1.00 14.13 143 LEU B C 1
ATOM 2751 O O . LEU B 2 143 ? 50.202 24.309 18.578 1.00 16.42 143 LEU B O 1
ATOM 2756 N N . GLN B 2 144 ? 48.045 24.331 17.935 1.00 13.80 144 GLN B N 1
ATOM 2757 C CA . GLN B 2 144 ? 47.763 23.024 18.509 1.00 15.29 144 GLN B CA 1
ATOM 2758 C C . GLN B 2 144 ? 48.250 21.865 17.629 1.00 16.98 144 GLN B C 1
ATOM 2759 O O . GLN B 2 144 ? 47.946 20.704 17.893 1.00 16.09 144 GLN B O 1
ATOM 2765 N N . ARG B 2 145 ? 49.051 22.185 16.621 1.00 14.99 145 ARG B N 1
ATOM 2766 C CA . ARG B 2 145 ? 49.902 21.177 15.994 1.00 18.90 145 ARG B CA 1
ATOM 2767 C C . ARG B 2 145 ? 51.139 20.910 16.860 1.00 20.41 145 ARG B C 1
ATOM 2768 O O . ARG B 2 145 ? 51.835 19.914 16.667 1.00 17.80 145 ARG B O 1
ATOM 2776 N N . TYR B 2 146 ? 51.381 21.781 17.839 1.00 16.08 146 TYR B N 1
ATOM 2777 C CA . TYR B 2 146 ? 52.591 21.723 18.668 1.00 17.64 146 TYR B CA 1
ATOM 2778 C C . TYR B 2 146 ? 52.314 21.666 20.173 1.00 17.27 146 TYR B C 1
ATOM 2779 O O . TYR B 2 146 ? 52.963 20.920 20.916 1.00 18.06 146 TYR B O 1
ATOM 2788 N N . GLN B 2 147 ? 51.360 22.468 20.633 1.00 14.45 147 GLN B N 1
ATOM 2789 C CA . GLN B 2 147 ? 51.096 22.615 22.071 1.00 13.64 147 GLN B CA 1
ATOM 2790 C C . GLN B 2 147 ? 49.610 22.804 22.319 1.00 12.59 147 GLN B C 1
ATOM 2791 O O . GLN B 2 147 ? 48.937 23.496 21.540 1.00 13.58 147 GLN B O 1
ATOM 2797 N N . PRO B 2 148 ? 49.090 22.222 23.407 1.00 13.04 148 PRO B N 1
ATOM 2798 C CA . PRO B 2 148 ? 47.694 22.470 23.777 1.00 12.15 148 PRO B CA 1
ATOM 2799 C C . PRO B 2 148 ? 47.489 23.928 24.203 1.00 14.22 148 PRO B C 1
ATOM 2800 O O . PRO B 2 148 ? 48.352 24.499 24.867 1.00 14.56 148 PRO B O 1
ATOM 2804 N N . VAL B 2 149 ? 46.378 24.525 23.793 1.00 11.43 149 VAL B N 1
ATOM 2805 C CA . VAL B 2 149 ? 45.954 25.811 24.333 1.00 10.96 149 VAL B CA 1
ATOM 2806 C C . VAL B 2 149 ? 44.987 25.501 25.460 1.00 11.72 149 VAL B C 1
ATOM 2807 O O . VAL B 2 149 ? 44.093 24.668 25.304 1.00 12.05 149 VAL B O 1
ATOM 2811 N N . VAL B 2 150 ? 45.181 26.144 26.603 1.00 11.22 150 VAL B N 1
ATOM 2812 C CA . VAL B 2 150 ? 44.266 25.987 27.717 1.00 9.80 150 VAL B CA 1
ATOM 2813 C C . VAL B 2 150 ? 43.404 27.235 27.799 1.00 13.66 150 VAL B C 1
ATOM 2814 O O . VAL B 2 150 ? 43.922 28.345 27.768 1.00 12.51 150 VAL B O 1
ATOM 2818 N N . ALA B 2 151 ? 42.089 27.036 27.883 1.00 13.42 151 ALA B N 1
ATOM 2819 C CA . ALA B 2 151 ? 41.143 28.133 28.068 1.00 11.08 151 ALA B CA 1
ATOM 2820 C C . ALA B 2 151 ? 40.517 28.045 29.442 1.00 12.50 151 ALA B C 1
ATOM 2821 O O . ALA B 2 151 ? 40.007 26.997 29.833 1.00 13.45 151 ALA B O 1
ATOM 2823 N N . VAL B 2 152 ? 40.539 29.163 30.152 1.00 12.06 152 VAL B N 1
ATOM 2824 C CA . VAL B 2 152 ? 39.977 29.258 31.488 1.00 10.94 152 VAL B CA 1
ATOM 2825 C C . VAL B 2 152 ? 38.798 30.232 31.424 1.00 15.91 152 VAL B C 1
ATOM 2826 O O . VAL B 2 152 ? 38.938 31.378 30.972 1.00 14.31 152 VAL B O 1
ATOM 2830 N N . ILE B 2 153 ? 37.633 29.747 31.832 1.00 14.48 153 ILE B N 1
ATOM 2831 C CA . ILE B 2 153 ? 36.418 30.561 31.868 1.00 14.25 153 ILE B CA 1
ATOM 2832 C C . ILE B 2 153 ? 35.950 30.567 33.317 1.00 16.85 153 ILE B C 1
ATOM 2833 O O . ILE B 2 153 ? 35.486 29.549 33.821 1.00 21.23 153 ILE B O 1
ATOM 2838 N N . ALA B 2 154 ? 36.127 31.680 34.010 1.00 17.37 154 ALA B N 1
ATOM 2839 C CA . ALA B 2 154 ? 35.888 31.675 35.452 1.00 19.30 154 ALA B CA 1
ATOM 2840 C C . ALA B 2 154 ? 34.707 32.536 35.857 1.00 24.42 154 ALA B C 1
ATOM 2841 O O . ALA B 2 154 ? 34.230 32.437 36.986 1.00 26.16 154 ALA B O 1
ATOM 2843 N N . GLY B 2 155 ? 34.216 33.370 34.949 1.00 19.39 155 GLY B N 1
ATOM 2844 C CA . GLY B 2 155 ? 33.217 34.345 35.334 1.00 21.45 155 GLY B CA 1
ATOM 2845 C C . GLY B 2 155 ? 33.866 35.602 35.906 1.00 24.42 155 GLY B C 1
ATOM 2846 O O . GLY B 2 155 ? 35.084 35.644 36.136 1.00 24.64 155 GLY B O 1
ATOM 2847 N N . PRO B 2 156 ? 33.050 36.627 36.190 1.00 25.64 156 PRO B N 1
ATOM 2848 C CA . PRO B 2 156 ? 31.579 36.575 36.167 1.00 24.37 156 PRO B CA 1
ATOM 2849 C C . PRO B 2 156 ? 30.928 36.784 34.791 1.00 25.17 156 PRO B C 1
ATOM 2850 O O . PRO B 2 156 ? 29.753 36.465 34.629 1.00 27.89 156 PRO B O 1
ATOM 2854 N N . VAL B 2 157 ? 31.657 37.313 33.817 1.00 19.27 157 VAL B N 1
ATOM 2855 C CA . VAL B 2 157 ? 31.075 37.513 32.498 1.00 23.41 157 VAL B CA 1
ATOM 2856 C C . VAL B 2 157 ? 30.872 36.164 31.795 1.00 23.70 157 VAL B C 1
ATOM 2857 O O . VAL B 2 157 ? 29.839 35.923 31.166 1.00 20.51 157 VAL B O 1
ATOM 2861 N N . GLY B 2 158 ? 31.839 35.264 31.938 1.00 19.76 158 GLY B N 1
ATOM 2862 C CA . GLY B 2 158 ? 31.796 34.023 31.190 1.00 19.84 158 GLY B CA 1
ATOM 2863 C C . GLY B 2 158 ? 32.145 34.271 29.731 1.00 17.73 158 GLY B C 1
ATOM 2864 O O . GLY B 2 158 ? 32.704 35.316 29.382 1.00 21.14 158 GLY B O 1
ATOM 2865 N N . CYS B 2 159 ? 31.821 33.315 28.868 1.00 17.88 159 CYS B N 1
ATOM 2866 C CA . CYS B 2 159 ? 32.284 33.366 27.487 1.00 15.70 159 CYS B CA 1
ATOM 2867 C C . CYS B 2 159 ? 31.158 33.070 26.512 1.00 17.15 159 CYS B C 1
ATOM 2868 O O . CYS B 2 159 ? 30.651 31.946 26.474 1.00 16.30 159 CYS B O 1
ATOM 2871 N N . PHE B 2 160 ? 30.796 34.072 25.714 1.00 17.66 160 PHE B N 1
ATOM 2872 C CA . PHE B 2 160 ? 29.713 33.967 24.746 1.00 18.77 160 PHE B CA 1
ATOM 2873 C C . PHE B 2 160 ? 30.150 34.522 23.407 1.00 16.76 160 PHE B C 1
ATOM 2874 O O . PHE B 2 160 ? 31.095 35.311 23.328 1.00 22.08 160 PHE B O 1
ATOM 2882 N N . GLY B 2 161 ? 29.458 34.114 22.356 1.00 19.33 161 GLY B N 1
ATOM 2883 C CA . GLY B 2 161 ? 29.703 34.658 21.034 1.00 19.08 161 GLY B CA 1
ATOM 2884 C C . GLY B 2 161 ? 30.755 33.864 20.285 1.00 19.40 161 GLY B C 1
ATOM 2885 O O . GLY B 2 161 ? 30.996 32.681 20.583 1.00 19.28 161 GLY B O 1
ATOM 2886 N N . GLY B 2 162 ? 31.379 34.518 19.311 1.00 19.49 162 GLY B N 1
ATOM 2887 C CA . GLY B 2 162 ? 32.392 33.892 18.485 1.00 19.36 162 GLY B CA 1
ATOM 2888 C C . GLY B 2 162 ? 33.547 33.327 19.289 1.00 17.23 162 GLY B C 1
ATOM 2889 O O . GLY B 2 162 ? 34.190 32.361 18.878 1.00 16.76 162 GLY B O 1
ATOM 2898 N N . SER B 2 164 ? 33.289 31.733 22.007 1.00 14.51 164 SER B N 1
ATOM 2899 C CA . SER B 2 164 ? 32.928 30.428 22.575 1.00 15.85 164 SER B CA 1
ATOM 2900 C C . SER B 2 164 ? 33.275 29.324 21.590 1.00 16.01 164 SER B C 1
ATOM 2901 O O . SER B 2 164 ? 33.540 28.177 21.972 1.00 12.99 164 SER B O 1
ATOM 2904 N N . ILE B 2 165 ? 33.257 29.667 20.308 1.00 13.25 165 ILE B N 1
ATOM 2905 C CA . ILE B 2 165 ? 33.684 28.731 19.280 1.00 14.18 165 ILE B CA 1
ATOM 2906 C C . ILE B 2 165 ? 35.201 28.542 19.403 1.00 15.50 165 ILE B C 1
ATOM 2907 O O . ILE B 2 165 ? 35.713 27.430 19.257 1.00 14.80 165 ILE B O 1
ATOM 2912 N N . ALA B 2 166 ? 35.912 29.632 19.692 1.00 14.18 166 ALA B N 1
ATOM 2913 C CA . ALA B 2 166 ? 37.356 29.550 19.962 1.00 17.53 166 ALA B CA 1
ATOM 2914 C C . ALA B 2 166 ? 37.617 28.646 21.165 1.00 12.51 166 ALA B C 1
ATOM 2915 O O . ALA B 2 166 ? 38.522 27.823 21.144 1.00 13.53 166 ALA B O 1
ATOM 2917 N N . ALA B 2 167 ? 36.814 28.795 22.210 1.00 15.54 167 ALA B N 1
ATOM 2918 C CA . ALA B 2 167 ? 36.942 27.943 23.388 1.00 14.25 167 ALA B CA 1
ATOM 2919 C C . ALA B 2 167 ? 36.766 26.473 22.988 1.00 15.53 167 ALA B C 1
ATOM 2920 O O . ALA B 2 167 ? 37.514 25.594 23.434 1.00 15.80 167 ALA B O 1
ATOM 2922 N N . GLY B 2 168 ? 35.787 26.217 22.125 1.00 13.92 168 GLY B N 1
ATOM 2923 C CA . GLY B 2 168 ? 35.515 24.869 21.646 1.00 12.82 168 GLY B CA 1
ATOM 2924 C C . GLY B 2 168 ? 36.668 24.272 20.844 1.00 16.61 168 GLY B C 1
ATOM 2925 O O . GLY B 2 168 ? 36.758 23.054 20.719 1.00 14.15 168 GLY B O 1
ATOM 2926 N N . LEU B 2 169 ? 37.543 25.120 20.292 1.00 12.85 169 LEU B N 1
ATOM 2927 C CA . LEU B 2 169 ? 38.735 24.629 19.591 1.00 11.26 169 LEU B CA 1
ATOM 2928 C C . LEU B 2 169 ? 39.868 24.276 20.536 1.00 13.48 169 LEU B C 1
ATOM 2929 O O . LEU B 2 169 ? 40.733 23.470 20.188 1.00 14.44 169 LEU B O 1
ATOM 2934 N N . CYS B 2 170 ? 39.902 24.914 21.704 1.00 11.59 170 CYS B N 1
ATOM 2935 C CA . CYS B 2 170 ? 41.032 24.744 22.626 1.00 11.71 170 CYS B CA 1
ATOM 2936 C C . CYS B 2 170 ? 41.130 23.309 23.142 1.00 13.35 170 CYS B C 1
ATOM 2937 O O . CYS B 2 170 ? 40.101 22.676 23.405 1.00 12.30 170 CYS B O 1
ATOM 2940 N N . SER B 2 171 ? 42.358 22.813 23.300 1.00 11.71 171 SER B N 1
ATOM 2941 C CA . SER B 2 171 ? 42.599 21.456 23.810 1.00 13.88 171 SER B CA 1
ATOM 2942 C C . SER B 2 171 ? 41.905 21.177 25.131 1.00 16.17 171 SER B C 1
ATOM 2943 O O . SER B 2 171 ? 41.333 20.103 25.334 1.00 13.31 171 SER B O 1
ATOM 2946 N N . TYR B 2 172 ? 41.980 22.138 26.046 1.00 11.86 172 TYR B N 1
ATOM 2947 C CA . TYR B 2 172 ? 41.371 21.958 27.361 1.00 14.39 172 TYR B CA 1
ATOM 2948 C C . TYR B 2 172 ? 40.591 23.190 27.762 1.00 14.15 172 TYR B C 1
ATOM 2949 O O . TYR B 2 172 ? 41.077 24.304 27.594 1.00 14.46 172 TYR B O 1
ATOM 2958 N N . VAL B 2 173 ? 39.391 22.975 28.303 1.00 13.89 173 VAL B N 1
ATOM 2959 C CA . VAL B 2 173 ? 38.546 24.062 28.787 1.00 13.79 173 VAL B CA 1
ATOM 2960 C C . VAL B 2 173 ? 38.268 23.884 30.274 1.00 15.54 173 VAL B C 1
ATOM 2961 O O . VAL B 2 173 ? 37.698 22.864 30.693 1.00 15.37 173 VAL B O 1
ATOM 2965 N N . LEU B 2 174 ? 38.689 24.860 31.071 1.00 12.62 174 LEU B N 1
ATOM 2966 C CA . LEU B 2 174 ? 38.540 24.764 32.521 1.00 12.76 174 LEU B CA 1
ATOM 2967 C C . LEU B 2 174 ? 37.518 25.791 32.964 1.00 15.06 174 LEU B C 1
ATOM 2968 O O . LEU B 2 174 ? 37.582 26.951 32.554 1.00 16.76 174 LEU B O 1
ATOM 2973 N N . VAL B 2 175 ? 36.572 25.375 33.796 1.00 15.45 175 VAL B N 1
ATOM 2974 C CA . VAL B 2 175 ? 35.515 26.281 34.220 1.00 14.37 175 VAL B CA 1
ATOM 2975 C C . VAL B 2 175 ? 35.321 26.264 35.736 1.00 18.21 175 VAL B C 1
ATOM 2976 O O . VAL B 2 175 ? 35.664 25.294 36.413 1.00 19.37 175 VAL B O 1
ATOM 2980 N N . THR B 2 176 ? 34.769 27.353 36.260 1.00 17.99 176 THR B N 1
ATOM 2981 C CA . THR B 2 176 ? 34.366 27.414 37.658 1.00 19.68 176 THR B CA 1
ATOM 2982 C C . THR B 2 176 ? 32.847 27.294 37.744 1.00 22.68 176 THR B C 1
ATOM 2983 O O . THR B 2 176 ? 32.159 27.265 36.718 1.00 22.72 176 THR B O 1
ATOM 2987 N N . ARG B 2 177 ? 32.325 27.252 38.966 1.00 22.50 177 ARG B N 1
ATOM 2988 C CA . ARG B 2 177 ? 30.879 27.264 39.173 1.00 26.84 177 ARG B CA 1
ATOM 2989 C C . ARG B 2 177 ? 30.226 28.537 38.628 1.00 25.20 177 ARG B C 1
ATOM 2990 O O . ARG B 2 177 ? 29.116 28.492 38.098 1.00 26.84 177 ARG B O 1
ATOM 2998 N N . GLU B 2 178 ? 30.914 29.668 38.755 1.00 23.96 178 GLU B N 1
ATOM 2999 C CA . GLU B 2 178 ? 30.377 30.956 38.290 1.00 32.28 178 GLU B CA 1
ATOM 3000 C C . GLU B 2 178 ? 30.521 31.180 36.781 1.00 29.88 178 GLU B C 1
ATOM 3001 O O . GLU B 2 178 ? 30.048 32.183 36.237 1.00 26.81 178 GLU B O 1
ATOM 3007 N N . ALA B 2 179 ? 31.177 30.251 36.101 1.00 22.21 179 ALA B N 1
ATOM 3008 C CA . ALA B 2 179 ? 31.393 30.398 34.671 1.00 20.65 179 ALA B CA 1
ATOM 3009 C C . ALA B 2 179 ? 30.149 30.037 33.892 1.00 21.25 179 ALA B C 1
ATOM 3010 O O . ALA B 2 179 ? 29.437 29.100 34.258 1.00 19.40 179 ALA B O 1
ATOM 3012 N N . ARG B 2 180 ? 29.928 30.763 32.799 1.00 16.97 180 ARG B N 1
ATOM 3013 C CA . ARG B 2 180 ? 29.015 30.341 31.745 1.00 16.56 180 ARG B CA 1
ATOM 3014 C C . ARG B 2 180 ? 29.744 30.297 30.402 1.00 15.94 180 ARG B C 1
ATOM 3015 O O . ARG B 2 180 ? 30.601 31.129 30.127 1.00 18.66 180 ARG B O 1
ATOM 3023 N N . LEU B 2 181 ? 29.400 29.317 29.570 1.00 17.36 181 LEU B N 1
ATOM 3024 C CA . LEU B 2 181 ? 30.001 29.163 28.248 1.00 18.23 181 LEU B CA 1
ATOM 3025 C C . LEU B 2 181 ? 28.928 28.811 27.236 1.00 16.26 181 LEU B C 1
ATOM 3026 O O . LEU B 2 181 ? 28.235 27.814 27.392 1.00 18.29 181 LEU B O 1
ATOM 3031 N N . GLY B 2 182 ? 28.792 29.604 26.190 1.00 18.53 182 GLY B N 1
ATOM 3032 C CA . GLY B 2 182 ? 27.804 29.263 25.183 1.00 19.63 182 GLY B CA 1
ATOM 3033 C C . GLY B 2 182 ? 27.927 30.147 23.966 1.00 19.71 182 GLY B C 1
ATOM 3034 O O . GLY B 2 182 ? 28.664 31.129 23.976 1.00 20.79 182 GLY B O 1
ATOM 3035 N N . LEU B 2 183 ? 27.196 29.802 22.914 1.00 17.92 183 LEU B N 1
ATOM 3036 C CA . LEU B 2 183 ? 27.278 30.569 21.687 1.00 18.26 183 LEU B CA 1
ATOM 3037 C C . LEU B 2 183 ? 26.437 31.844 21.794 1.00 22.25 183 LEU B C 1
ATOM 3038 O O . LEU B 2 183 ? 26.936 32.952 21.580 1.00 20.60 183 LEU B O 1
ATOM 3043 N N . ASN B 2 184 ? 25.172 31.673 22.159 1.00 19.87 184 ASN B N 1
ATOM 3044 C CA . ASN B 2 184 ? 24.227 32.784 22.270 1.00 20.84 184 ASN B CA 1
ATOM 3045 C C . ASN B 2 184 ? 23.887 33.134 23.718 1.00 21.67 184 ASN B C 1
ATOM 3046 O O . ASN B 2 184 ? 23.594 32.248 24.517 1.00 21.87 184 ASN B O 1
ATOM 3051 N N . GLY B 2 185 ? 23.899 34.425 24.045 1.00 24.88 185 GLY B N 1
ATOM 3052 C CA . GLY B 2 185 ? 23.552 34.869 25.388 1.00 28.32 185 GLY B CA 1
ATOM 3053 C C . GLY B 2 185 ? 22.071 34.701 25.693 1.00 31.18 185 GLY B C 1
ATOM 3054 O O . GLY B 2 185 ? 21.275 34.445 24.789 1.00 28.94 185 GLY B O 1
ATOM 3055 N N . PRO B 2 186 ? 21.688 34.855 26.973 1.00 33.74 186 PRO B N 1
ATOM 3056 C CA . PRO B 2 186 ? 20.297 34.686 27.420 1.00 33.89 186 PRO B CA 1
ATOM 3057 C C . PRO B 2 186 ? 19.332 35.604 26.682 1.00 37.58 186 PRO B C 1
ATOM 3058 O O . PRO B 2 186 ? 18.253 35.170 26.248 1.00 34.77 186 PRO B O 1
ATOM 3062 N N . GLN B 2 187 ? 19.725 36.864 26.529 1.00 34.12 187 GLN B N 1
ATOM 3063 C CA . GLN B 2 187 ? 18.809 37.846 25.976 1.00 37.26 187 GLN B CA 1
ATOM 3064 C C . GLN B 2 187 ? 18.520 37.568 24.511 1.00 40.29 187 GLN B C 1
ATOM 3065 O O . GLN B 2 187 ? 17.364 37.612 24.090 1.00 40.58 187 GLN B O 1
ATOM 3071 N N . VAL B 2 188 ? 19.559 37.273 23.734 1.00 38.56 188 VAL B N 1
ATOM 3072 C CA . VAL B 2 188 ? 19.356 37.031 22.307 1.00 39.15 188 VAL B CA 1
ATOM 3073 C C . VAL B 2 188 ? 18.608 35.711 22.087 1.00 39.08 188 VAL B C 1
ATOM 3074 O O . VAL B 2 188 ? 17.883 35.577 21.102 1.00 47.48 188 VAL B O 1
ATOM 3078 N N . ILE B 2 189 ? 18.748 34.753 23.002 1.00 34.00 189 ILE B N 1
ATOM 3079 C CA . ILE B 2 189 ? 17.978 33.508 22.898 1.00 38.29 189 ILE B CA 1
ATOM 3080 C C . ILE B 2 189 ? 16.482 33.796 23.074 1.00 44.33 189 ILE B C 1
ATOM 3081 O O . ILE B 2 189 ? 15.673 33.442 22.216 1.00 40.86 189 ILE B O 1
ATOM 3086 N N . GLU B 2 190 ? 16.127 34.465 24.171 1.00 44.78 190 GLU B N 1
ATOM 3087 C CA . GLU B 2 190 ? 14.731 34.808 24.453 1.00 44.73 190 GLU B CA 1
ATOM 3088 C C . GLU B 2 190 ? 14.092 35.681 23.371 1.00 44.41 190 GLU B C 1
ATOM 3089 O O . GLU B 2 190 ? 12.909 35.529 23.067 1.00 46.31 190 GLU B O 1
ATOM 3095 N N . GLN B 2 191 ? 14.866 36.596 22.795 1.00 44.66 191 GLN B N 1
ATOM 3096 C CA . GLN B 2 191 ? 14.343 37.495 21.768 1.00 47.97 191 GLN B CA 1
ATOM 3097 C C . GLN B 2 191 ? 14.155 36.791 20.427 1.00 48.23 191 GLN B C 1
ATOM 3098 O O . GLN B 2 191 ? 13.320 37.194 19.616 1.00 48.48 191 GLN B O 1
ATOM 3104 N N . GLU B 2 192 ? 14.923 35.733 20.200 1.00 45.43 192 GLU B N 1
ATOM 3105 C CA . GLU B 2 192 ? 14.833 35.003 18.944 1.00 43.96 192 GLU B CA 1
ATOM 3106 C C . GLU B 2 192 ? 13.996 33.732 19.083 1.00 42.01 192 GLU B C 1
ATOM 3107 O O . GLU B 2 192 ? 13.186 33.419 18.211 1.00 47.73 192 GLU B O 1
ATOM 3113 N N . ALA B 2 193 ? 14.183 33.014 20.187 1.00 44.17 193 ALA B N 1
ATOM 3114 C CA . ALA B 2 193 ? 13.569 31.697 20.367 1.00 43.21 193 ALA B CA 1
ATOM 3115 C C . ALA B 2 193 ? 12.352 31.717 21.299 1.00 42.70 193 ALA B C 1
ATOM 3116 O O . ALA B 2 193 ? 11.605 30.736 21.379 1.00 43.06 193 ALA B O 1
ATOM 3118 N N . GLY B 2 194 ? 12.163 32.829 22.006 1.00 45.37 194 GLY B N 1
ATOM 3119 C CA . GLY B 2 194 ? 11.044 32.977 22.921 1.00 44.81 194 GLY B CA 1
ATOM 3120 C C . GLY B 2 194 ? 11.421 32.857 24.390 1.00 47.26 194 GLY B C 1
ATOM 3121 O O . GLY B 2 194 ? 12.492 32.341 24.734 1.00 39.93 194 GLY B O 1
ATOM 3122 N N . ILE B 2 195 ? 10.521 33.326 25.255 1.00 42.43 195 ILE B N 1
ATOM 3123 C CA . ILE B 2 195 ? 10.699 33.275 26.707 1.00 46.52 195 ILE B CA 1
ATOM 3124 C C . ILE B 2 195 ? 10.925 31.833 27.167 1.00 45.26 195 ILE B C 1
ATOM 3125 O O . ILE B 2 195 ? 11.608 31.575 28.159 1.00 46.36 195 ILE B O 1
ATOM 3130 N N . ALA B 2 196 ? 10.347 30.893 26.427 1.00 44.54 196 ALA B N 1
ATOM 3131 C CA . ALA B 2 196 ? 10.516 29.475 26.711 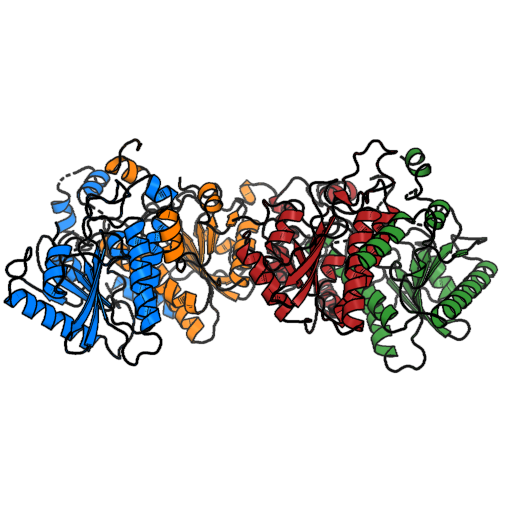1.00 42.29 196 ALA B CA 1
ATOM 3132 C C . ALA B 2 196 ? 10.320 28.637 25.448 1.00 37.77 196 ALA B C 1
ATOM 3133 O O . ALA B 2 196 ? 9.640 29.051 24.507 1.00 39.11 196 ALA B O 1
ATOM 3135 N N . GLU B 2 197 ? 10.934 27.459 25.436 1.00 37.99 197 GLU B N 1
ATOM 3136 C CA . GLU B 2 197 ? 10.742 26.497 24.361 1.00 38.25 197 GLU B CA 1
ATOM 3137 C C . GLU B 2 197 ? 10.129 25.223 24.937 1.00 37.70 197 GLU B C 1
ATOM 3138 O O . GLU B 2 197 ? 10.113 25.028 26.158 1.00 36.11 197 GLU B O 1
ATOM 3144 N N . TYR B 2 198 ? 9.616 24.361 24.065 1.00 36.64 198 TYR B N 1
ATOM 3145 C CA . TYR B 2 198 ? 8.783 23.252 24.518 1.00 36.53 198 TYR B CA 1
ATOM 3146 C C . TYR B 2 198 ? 9.139 21.930 23.842 1.00 37.28 198 TYR B C 1
ATOM 3147 O O . TYR B 2 198 ? 9.501 21.908 22.665 1.00 43.55 198 TYR B O 1
ATOM 3156 N N . LEU B 2 209 ? 21.654 26.072 31.569 1.00 37.82 209 LEU B N 1
ATOM 3157 C CA . LEU B 2 209 ? 22.171 25.306 30.432 1.00 28.97 209 LEU B CA 1
ATOM 3158 C C . LEU B 2 209 ? 23.671 25.526 30.217 1.00 32.19 209 LEU B C 1
ATOM 3159 O O . LEU B 2 209 ? 24.385 24.623 29.799 1.00 32.39 209 LEU B O 1
ATOM 3164 N N . THR B 2 210 ? 24.142 26.731 30.497 1.00 28.10 210 THR B N 1
ATOM 3165 C CA . THR B 2 210 ? 25.476 27.125 30.075 1.00 24.97 210 THR B CA 1
ATOM 3166 C C . THR B 2 210 ? 26.489 27.205 31.216 1.00 24.04 210 THR B C 1
ATOM 3167 O O . THR B 2 210 ? 27.653 27.569 30.997 1.00 22.45 210 THR B O 1
ATOM 3171 N N . GLY B 2 211 ? 26.047 26.859 32.423 1.00 22.94 211 GLY B N 1
ATOM 3172 C CA . GLY B 2 211 ? 26.880 26.973 33.607 1.00 20.83 211 GLY B CA 1
ATOM 3173 C C . GLY B 2 211 ? 28.042 25.997 33.607 1.00 18.63 211 GLY B C 1
ATOM 3174 O O . GLY B 2 211 ? 27.978 24.928 32.991 1.00 20.10 211 GLY B O 1
ATOM 3175 N N . GLY B 2 212 ? 29.118 26.371 34.295 1.00 18.48 212 GLY B N 1
ATOM 3176 C CA . GLY B 2 212 ? 30.297 25.524 34.377 1.00 19.24 212 GLY B CA 1
ATOM 3177 C C . GLY B 2 212 ? 30.031 24.088 34.799 1.00 20.77 212 GLY B C 1
ATOM 3178 O O . GLY B 2 212 ? 30.564 23.153 34.202 1.00 19.43 212 GLY B O 1
ATOM 3179 N N . GLU B 2 213 ? 29.205 23.902 35.825 1.00 22.07 213 GLU B N 1
ATOM 3180 C CA . GLU B 2 213 ? 28.886 22.555 36.304 1.00 26.84 213 GLU B CA 1
ATOM 3181 C C . GLU B 2 213 ? 28.199 21.704 35.234 1.00 22.36 213 GLU B C 1
ATOM 3182 O O . GLU B 2 213 ? 28.533 20.534 35.061 1.00 22.38 213 GLU B O 1
ATOM 3188 N N . GLN B 2 214 ? 27.246 22.309 34.527 1.00 23.67 214 GLN B N 1
ATOM 3189 C CA . GLN B 2 214 ? 26.523 21.662 33.436 1.00 24.83 214 GLN B CA 1
ATOM 3190 C C . GLN B 2 214 ? 27.464 21.268 32.305 1.00 23.67 214 GLN B C 1
ATOM 3191 O O . GLN B 2 214 ? 27.372 20.167 31.764 1.00 22.02 214 GLN B O 1
ATOM 3197 N N . ARG B 2 215 ? 28.368 22.179 31.945 1.00 20.83 215 ARG B N 1
ATOM 3198 C CA . ARG B 2 215 ? 29.299 21.931 30.850 1.00 20.55 215 ARG B CA 1
ATOM 3199 C C . ARG B 2 215 ? 30.200 20.761 31.186 1.00 16.84 215 ARG B C 1
ATOM 3200 O O . ARG B 2 215 ? 30.461 19.890 30.351 1.00 19.15 215 ARG B O 1
ATOM 3208 N N . PHE B 2 216 ? 30.682 20.740 32.420 1.00 17.22 216 PHE B N 1
ATOM 3209 C CA . PHE B 2 216 ? 31.527 19.646 32.860 1.00 19.86 216 PHE B CA 1
ATOM 3210 C C . PHE B 2 216 ? 30.754 18.326 32.836 1.00 19.60 216 PHE B C 1
ATOM 3211 O O . PHE B 2 216 ? 31.247 17.304 32.353 1.00 20.66 216 PHE B O 1
ATOM 3219 N N . ALA B 2 217 ? 29.531 18.356 33.347 1.00 21.45 217 ALA B N 1
ATOM 3220 C CA . ALA B 2 217 ? 28.732 17.129 33.411 1.00 24.29 217 ALA B CA 1
ATOM 3221 C C . ALA B 2 217 ? 28.414 16.577 32.016 1.00 24.29 217 ALA B C 1
ATOM 3222 O O . ALA B 2 217 ? 28.305 15.365 31.833 1.00 25.02 217 ALA B O 1
ATOM 3224 N N . SER B 2 218 ? 28.271 17.451 31.027 1.00 21.63 218 SER B N 1
ATOM 3225 C CA . SER B 2 218 ? 27.938 16.978 29.685 1.00 21.24 218 SER B CA 1
ATOM 3226 C C . SER B 2 218 ? 29.194 16.766 28.822 1.00 25.21 218 SER B C 1
ATOM 3227 O O . SER B 2 218 ? 29.101 16.476 27.627 1.00 26.34 218 SER B O 1
ATOM 3230 N N . GLY B 2 219 ? 30.367 16.884 29.436 1.00 18.46 219 GLY B N 1
ATOM 3231 C CA . GLY B 2 219 ? 31.622 16.597 28.758 1.00 21.66 219 GLY B CA 1
ATOM 3232 C C . GLY B 2 219 ? 32.151 17.717 27.866 1.00 21.09 219 GLY B C 1
ATOM 3233 O O . GLY B 2 219 ? 33.089 17.514 27.090 1.00 24.72 219 GLY B O 1
ATOM 3234 N N . LEU B 2 220 ? 31.570 18.902 27.992 1.00 17.10 220 LEU B N 1
ATOM 3235 C CA . LEU B 2 220 ? 31.951 20.050 27.163 1.00 15.72 220 LEU B CA 1
ATOM 3236 C C . LEU B 2 220 ? 33.036 20.913 27.805 1.00 16.95 220 LEU B C 1
ATOM 3237 O O . LEU B 2 220 ? 33.589 21.818 27.170 1.00 19.36 220 LEU B O 1
ATOM 3242 N N . ALA B 2 221 ? 33.306 20.657 29.078 1.00 17.68 221 ALA B N 1
ATOM 3243 C CA . ALA B 2 221 ? 34.456 21.238 29.763 1.00 19.30 221 ALA B CA 1
ATOM 3244 C C . ALA B 2 221 ? 35.261 20.107 30.379 1.00 19.56 221 ALA B C 1
ATOM 3245 O O . ALA B 2 221 ? 34.706 19.065 30.764 1.00 18.86 221 ALA B O 1
ATOM 3247 N N . ASP B 2 222 ? 36.567 20.307 30.489 1.00 14.50 222 ASP B N 1
ATOM 3248 C CA . ASP B 2 222 ? 37.453 19.236 30.910 1.00 16.05 222 ASP B CA 1
ATOM 3249 C C . ASP B 2 222 ? 37.657 19.165 32.418 1.00 18.80 222 ASP B C 1
ATOM 3250 O O . ASP B 2 222 ? 37.926 18.100 32.965 1.00 17.99 222 ASP B O 1
ATOM 3255 N N . ALA B 2 223 ? 37.531 20.301 33.092 1.00 16.47 223 ALA B N 1
ATOM 3256 C CA . ALA B 2 223 ? 37.645 20.311 34.541 1.00 15.92 223 ALA B CA 1
ATOM 3257 C C . ALA B 2 223 ? 36.737 21.381 35.125 1.00 20.68 223 ALA B C 1
ATOM 3258 O O . ALA B 2 223 ? 36.516 22.430 34.504 1.00 17.03 223 ALA B O 1
ATOM 3260 N N . TYR B 2 224 ? 36.236 21.095 36.322 1.00 18.21 224 TYR B N 1
ATOM 3261 C CA . TYR B 2 224 ? 35.356 21.967 37.090 1.00 16.69 224 TYR B CA 1
ATOM 3262 C C . TYR B 2 224 ? 36.131 22.413 38.326 1.00 17.82 224 TYR B C 1
ATOM 3263 O O . TYR B 2 224 ? 36.399 21.607 39.198 1.00 23.02 224 TYR B O 1
ATOM 3272 N N . LEU B 2 225 ? 36.497 23.691 38.394 1.00 18.59 225 LEU B N 1
ATOM 3273 C CA . LEU B 2 225 ? 37.432 24.166 39.416 1.00 19.34 225 LEU B CA 1
ATOM 3274 C C . LEU B 2 225 ? 36.760 24.965 40.519 1.00 18.75 225 LEU B C 1
ATOM 3275 O O . LEU B 2 225 ? 35.832 25.725 40.258 1.00 16.31 225 LEU B O 1
ATOM 3280 N N . ALA B 2 226 ? 37.260 24.808 41.744 1.00 21.39 226 ALA B N 1
ATOM 3281 C CA . ALA B 2 226 ? 36.887 25.680 42.843 1.00 18.70 226 ALA B CA 1
ATOM 3282 C C . ALA B 2 226 ? 37.364 27.084 42.533 1.00 22.09 226 ALA B C 1
ATOM 3283 O O . ALA B 2 226 ? 38.373 27.252 41.854 1.00 19.71 226 ALA B O 1
ATOM 3285 N N . ASP B 2 227 ? 36.672 28.089 43.064 1.00 19.45 227 ASP B N 1
ATOM 3286 C CA . ASP B 2 227 ? 37.091 29.468 42.845 1.00 23.89 227 ASP B CA 1
ATOM 3287 C C . ASP B 2 227 ? 38.226 29.785 43.797 1.00 23.64 227 ASP B C 1
ATOM 3288 O O . ASP B 2 227 ? 38.050 30.438 44.826 1.00 23.06 227 ASP B O 1
ATOM 3293 N N . ASP B 2 228 ? 39.401 29.296 43.440 1.00 19.94 228 ASP B N 1
ATOM 3294 C CA . ASP B 2 228 ? 40.550 29.335 44.313 1.00 22.48 228 ASP B CA 1
ATOM 3295 C C . ASP B 2 228 ? 41.766 29.473 43.411 1.00 20.03 228 ASP B C 1
ATOM 3296 O O . ASP B 2 228 ? 41.984 28.653 42.521 1.00 18.65 228 ASP B O 1
ATOM 3301 N N . LEU B 2 229 ? 42.528 30.539 43.624 1.00 21.21 229 LEU B N 1
ATOM 3302 C CA . LEU B 2 229 ? 43.706 30.842 42.824 1.00 22.51 229 LEU B CA 1
ATOM 3303 C C . LEU B 2 229 ? 44.720 29.705 42.715 1.00 19.38 229 LEU B C 1
ATOM 3304 O O . LEU B 2 229 ? 45.178 29.375 41.621 1.00 21.81 229 LEU B O 1
ATOM 3309 N N . ASP B 2 230 ? 45.110 29.131 43.845 1.00 21.26 230 ASP B N 1
ATOM 3310 C CA . ASP B 2 230 ? 46.101 28.069 43.825 1.00 23.86 230 ASP B CA 1
ATOM 3311 C C . ASP B 2 230 ? 45.574 26.865 43.042 1.00 22.16 230 ASP B C 1
ATOM 3312 O O . ASP B 2 230 ? 46.314 26.234 42.286 1.00 20.09 230 ASP B O 1
ATOM 3317 N N . GLU B 2 231 ? 44.291 26.551 43.220 1.00 19.60 231 GLU B N 1
ATOM 3318 C CA . GLU B 2 231 ? 43.684 25.440 42.494 1.00 21.48 231 GLU B CA 1
ATOM 3319 C C . GLU B 2 231 ? 43.614 25.705 40.979 1.00 19.09 231 GLU B C 1
ATOM 3320 O O . GLU B 2 231 ? 43.943 24.832 40.169 1.00 16.11 231 GLU B O 1
ATOM 3326 N N . VAL B 2 232 ? 43.186 26.902 40.588 1.00 16.87 232 VAL B N 1
ATOM 3327 C CA . VAL B 2 232 ? 43.174 27.249 39.166 1.00 15.06 232 VAL B CA 1
ATOM 3328 C C . VAL B 2 232 ? 44.573 27.134 38.564 1.00 15.31 232 VAL B C 1
ATOM 3329 O O . VAL B 2 232 ? 44.754 26.522 37.501 1.00 13.95 232 VAL B O 1
ATOM 3333 N N . ARG B 2 233 ? 45.566 27.696 39.254 1.00 13.86 233 ARG B N 1
ATOM 3334 C CA . ARG B 2 233 ? 46.929 27.681 38.732 1.00 13.84 233 ARG B CA 1
ATOM 3335 C C . ARG B 2 233 ? 47.456 26.246 38.572 1.00 13.28 233 ARG B C 1
ATOM 3336 O O . ARG B 2 233 ? 48.038 25.885 37.548 1.00 12.14 233 ARG B O 1
ATOM 3344 N N . THR B 2 234 ? 47.237 25.420 39.584 1.00 13.02 234 THR B N 1
ATOM 3345 C CA . THR B 2 234 ? 47.708 24.050 39.502 1.00 12.90 234 THR B CA 1
ATOM 3346 C C . THR B 2 234 ? 47.019 23.280 38.377 1.00 12.84 234 THR B C 1
ATOM 3347 O O . THR B 2 234 ? 47.688 22.522 37.667 1.00 13.49 234 THR B O 1
ATOM 3351 N N . SER B 2 235 ? 45.708 23.469 38.191 1.00 12.76 235 SER B N 1
ATOM 3352 C CA . SER B 2 235 ? 45.014 22.768 37.098 1.00 14.30 235 SER B CA 1
ATOM 3353 C C . SER B 2 235 ? 45.582 23.169 35.746 1.00 12.84 235 SER B C 1
ATOM 3354 O O . SER B 2 235 ? 45.805 22.311 34.879 1.00 12.63 235 SER B O 1
ATOM 3357 N N . VAL B 2 236 ? 45.806 24.473 35.567 1.00 11.30 236 VAL B N 1
ATOM 3358 C CA . VAL B 2 236 ? 46.361 24.981 34.320 1.00 10.79 236 VAL B CA 1
ATOM 3359 C C . VAL B 2 236 ? 47.695 24.297 34.030 1.00 12.69 236 VAL B C 1
ATOM 3360 O O . VAL B 2 236 ? 47.933 23.797 32.913 1.00 12.92 236 VAL B O 1
ATOM 3364 N N . LEU B 2 237 ? 48.554 24.242 35.042 1.00 10.80 237 LEU B N 1
ATOM 3365 C CA . LEU B 2 237 ? 49.869 23.643 34.853 1.00 11.99 237 LEU B CA 1
ATOM 3366 C C . LEU B 2 237 ? 49.777 22.130 34.539 1.00 14.23 237 LEU B C 1
ATOM 3367 O O . LEU B 2 237 ? 50.531 21.618 33.705 1.00 13.01 237 LEU B O 1
ATOM 3372 N N . ALA B 2 238 ? 48.854 21.433 35.195 1.00 12.76 238 ALA B N 1
ATOM 3373 C CA . ALA B 2 238 ? 48.689 19.994 34.980 1.00 11.18 238 ALA B CA 1
ATOM 3374 C C . ALA B 2 238 ? 48.236 19.725 33.553 1.00 13.92 238 ALA B C 1
ATOM 3375 O O . ALA B 2 238 ? 48.680 18.772 32.923 1.00 13.15 238 ALA B O 1
ATOM 3377 N N . TYR B 2 239 ? 47.372 20.589 33.031 1.00 14.47 239 TYR B N 1
ATOM 3378 C CA . TYR B 2 239 ? 46.857 20.393 31.682 1.00 16.23 239 TYR B CA 1
ATOM 3379 C C . TYR B 2 239 ? 47.906 20.684 30.626 1.00 16.33 239 TYR B C 1
ATOM 3380 O O . TYR B 2 239 ? 47.983 19.960 29.645 1.00 15.45 239 TYR B O 1
ATOM 3389 N N . PHE B 2 240 ? 48.727 21.712 30.819 1.00 13.67 240 PHE B N 1
ATOM 3390 C CA . PHE B 2 240 ? 49.856 21.915 29.914 1.00 15.20 240 PHE B CA 1
ATOM 3391 C C . PHE B 2 240 ? 50.826 20.740 29.948 1.00 15.66 240 PHE B C 1
ATOM 3392 O O . PHE B 2 240 ? 51.328 20.335 28.909 1.00 16.87 240 PHE B O 1
ATOM 3400 N N . ALA B 2 241 ? 51.084 20.204 31.135 1.00 12.59 241 ALA B N 1
ATOM 3401 C CA . ALA B 2 241 ? 52.033 19.087 31.287 1.00 15.60 241 ALA B CA 1
ATOM 3402 C C . ALA B 2 241 ? 51.497 17.802 30.643 1.00 16.48 241 ALA B C 1
ATOM 3403 O O . ALA B 2 241 ? 52.253 16.922 30.235 1.00 14.80 241 ALA B O 1
ATOM 3405 N N . LYS B 2 242 ? 50.179 17.716 30.569 1.00 15.54 242 LYS B N 1
ATOM 3406 C CA . LYS B 2 242 ? 49.474 16.620 29.909 1.00 16.62 242 LYS B CA 1
ATOM 3407 C C . LYS B 2 242 ? 49.752 16.578 28.404 1.00 21.25 242 LYS B C 1
ATOM 3408 O O . LYS B 2 242 ? 49.831 15.502 27.809 1.00 19.58 242 LYS B O 1
ATOM 3414 N N . GLY B 2 243 ? 49.907 17.747 27.786 1.00 17.75 243 GLY B N 1
ATOM 3415 C CA . GLY B 2 243 ? 50.210 17.802 26.363 1.00 17.40 243 GLY B CA 1
ATOM 3416 C C . GLY B 2 243 ? 48.956 17.702 25.519 1.00 16.62 243 GLY B C 1
ATOM 3417 O O . GLY B 2 243 ? 47.830 17.741 26.045 1.00 16.18 243 GLY B O 1
ATOM 3418 N N . LEU B 2 244 ? 49.140 17.550 24.210 1.00 15.41 244 LEU B N 1
ATOM 3419 C CA . LEU B 2 244 ? 48.015 17.494 23.281 1.00 17.35 244 LEU B CA 1
ATOM 3420 C C . LEU B 2 244 ? 47.129 16.255 23.498 1.00 17.56 244 LEU B C 1
ATOM 3421 O O . LEU B 2 244 ? 47.629 15.132 23.557 1.00 19.30 244 LEU B O 1
ATOM 3426 N N . PRO B 2 245 ? 45.807 16.456 23.603 1.00 17.08 245 PRO B N 1
ATOM 3427 C CA . PRO B 2 245 ? 44.895 15.313 23.765 1.00 20.93 245 PRO B CA 1
ATOM 3428 C C . PRO B 2 245 ? 44.859 14.415 22.520 1.00 23.74 245 PRO B C 1
ATOM 3429 O O . PRO B 2 245 ? 44.950 14.899 21.387 1.00 23.41 245 PRO B O 1
ATOM 3433 N N . ALA B 2 246 ? 44.733 13.109 22.737 1.00 23.80 246 ALA B N 1
ATOM 3434 C CA . ALA B 2 246 ? 44.746 12.146 21.636 1.00 23.89 246 ALA B CA 1
ATOM 3435 C C . ALA B 2 246 ? 43.502 12.242 20.755 1.00 23.46 246 ALA B C 1
ATOM 3436 O O . ALA B 2 246 ? 43.580 12.047 19.540 1.00 27.60 246 ALA B O 1
ATOM 3438 N N . ARG B 2 247 ? 42.353 12.514 21.366 1.00 19.54 247 ARG B N 1
ATOM 3439 C CA . ARG B 2 247 ? 41.110 12.584 20.611 1.00 25.26 247 ARG B CA 1
ATOM 3440 C C . ARG B 2 247 ? 40.192 13.666 21.176 1.00 26.14 247 ARG B C 1
ATOM 3441 O O . ARG B 2 247 ? 39.233 13.378 21.894 1.00 25.00 247 ARG B O 1
ATOM 3449 N N . PRO B 2 248 ? 40.493 14.924 20.845 1.00 20.41 248 PRO B N 1
ATOM 3450 C CA . PRO B 2 248 ? 39.738 16.071 21.359 1.00 21.29 248 PRO B CA 1
ATOM 3451 C C . PRO B 2 248 ? 38.325 16.122 20.769 1.00 23.03 248 PRO B C 1
ATOM 3452 O O . PRO B 2 248 ? 38.071 15.459 19.761 1.00 21.28 248 PRO B O 1
ATOM 3456 N N . ARG B 2 249 ? 37.438 16.896 21.390 1.00 20.06 249 ARG B N 1
ATOM 3457 C CA . ARG B 2 249 ? 36.030 16.948 21.000 1.00 19.32 249 ARG B CA 1
ATOM 3458 C C . ARG B 2 249 ? 35.832 17.310 19.527 1.00 19.40 249 ARG B C 1
ATOM 3459 O O . ARG B 2 249 ? 34.947 16.764 18.880 1.00 21.93 249 ARG B O 1
ATOM 3467 N N . CYS B 2 250 ? 36.670 18.194 18.992 1.00 18.05 250 CYS B N 1
ATOM 3468 C CA . CYS B 2 250 ? 36.545 18.635 17.591 1.00 20.81 250 CYS B CA 1
ATOM 3469 C C . CYS B 2 250 ? 36.740 17.510 16.571 1.00 24.09 250 CYS B C 1
ATOM 3470 O O . CYS B 2 250 ? 36.298 17.611 15.422 1.00 23.25 250 CYS B O 1
ATOM 3473 N N . ARG B 2 251 ? 37.420 16.448 16.988 1.00 23.90 251 ARG B N 1
ATOM 3474 C CA . ARG B 2 251 ? 37.686 15.322 16.098 1.00 24.19 251 ARG B CA 1
ATOM 3475 C C . ARG B 2 251 ? 36.640 14.224 16.229 1.00 27.67 251 ARG B C 1
ATOM 3476 O O . ARG B 2 251 ? 36.844 13.117 15.741 1.00 32.25 251 ARG B O 1
ATOM 3484 N N . ARG B 2 252 ? 35.524 14.518 16.889 1.00 22.58 252 ARG B N 1
ATOM 3485 C CA . ARG B 2 252 ? 34.546 13.475 17.171 1.00 25.11 252 ARG B CA 1
ATOM 3486 C C . ARG B 2 252 ? 33.214 13.710 16.467 1.00 23.61 252 ARG B C 1
ATOM 3487 O O . ARG B 2 252 ? 32.166 13.310 16.968 1.00 22.96 252 ARG B O 1
ATOM 3495 N N . ALA B 2 253 ? 33.267 14.345 15.303 1.00 20.20 253 ALA B N 1
ATOM 3496 C CA . ALA B 2 253 ? 32.056 14.727 14.578 1.00 21.77 253 ALA B CA 1
ATOM 3497 C C . ALA B 2 253 ? 31.130 13.538 14.301 1.00 27.59 253 ALA B C 1
ATOM 3498 O O . ALA B 2 253 ? 29.916 13.632 14.515 1.00 27.13 253 ALA B O 1
ATOM 3500 N N . GLU B 2 254 ? 31.690 12.425 13.831 1.00 27.85 254 GLU B N 1
ATOM 3501 C CA . GLU B 2 254 ? 30.859 11.274 13.484 1.00 32.67 254 GLU B CA 1
ATOM 3502 C C . GLU B 2 254 ? 30.163 10.734 14.727 1.00 34.31 254 GLU B C 1
ATOM 3503 O O . GLU B 2 254 ? 29.018 10.289 14.664 1.00 37.70 254 GLU B O 1
ATOM 3509 N N . ASP B 2 255 ? 30.850 10.792 15.861 1.00 33.14 255 ASP B N 1
ATOM 3510 C CA . ASP B 2 255 ? 30.274 10.343 17.121 1.00 33.86 255 ASP B CA 1
ATOM 3511 C C . ASP B 2 255 ? 29.171 11.265 17.618 1.00 34.84 255 ASP B C 1
ATOM 3512 O O . ASP B 2 255 ? 28.145 10.790 18.104 1.00 36.70 255 ASP B O 1
ATOM 3517 N N . TYR B 2 256 ? 29.393 12.576 17.531 1.00 29.57 256 TYR B N 1
ATOM 3518 C CA . TYR B 2 256 ? 28.367 13.531 17.936 1.00 26.03 256 TYR B CA 1
ATOM 3519 C C . TYR B 2 256 ? 27.147 13.386 17.029 1.00 31.01 256 TYR B C 1
ATOM 3520 O O . TYR B 2 256 ? 26.012 13.448 17.493 1.00 30.48 256 TYR B O 1
ATOM 3529 N N . LEU B 2 257 ? 27.391 13.187 15.738 1.00 30.89 257 LEU B N 1
ATOM 3530 C CA . LEU B 2 257 ? 26.309 13.016 14.776 1.00 30.72 257 LEU B CA 1
ATOM 3531 C C . LEU B 2 257 ? 25.482 11.768 15.085 1.00 34.44 257 LEU B C 1
ATOM 3532 O O . LEU B 2 257 ? 24.258 11.809 15.027 1.00 36.88 257 LEU B O 1
ATOM 3537 N N . ARG B 2 258 ? 26.150 10.665 15.420 1.00 32.42 258 ARG B N 1
ATOM 3538 C CA . ARG B 2 258 ? 25.440 9.462 15.857 1.00 36.94 258 ARG B CA 1
ATOM 3539 C C . ARG B 2 258 ? 24.587 9.759 17.095 1.00 39.71 258 ARG B C 1
ATOM 3540 O O . ARG B 2 258 ? 23.379 9.516 17.090 1.00 43.57 258 ARG B O 1
ATOM 3542 N N . ARG B 2 259 ? 25.209 10.315 18.134 1.00 35.20 259 ARG B N 1
ATOM 3543 C CA . ARG B 2 259 ? 24.522 10.594 19.399 1.00 38.84 259 ARG B CA 1
ATOM 3544 C C . ARG B 2 259 ? 23.331 11.550 19.241 1.00 42.47 259 ARG B C 1
ATOM 3545 O O . ARG B 2 259 ? 22.292 11.359 19.879 1.00 41.78 259 ARG B O 1
ATOM 3547 N N . LEU B 2 260 ? 23.480 12.577 18.407 1.00 35.19 260 LEU B N 1
ATOM 3548 C CA . LEU B 2 260 ? 22.364 13.471 18.117 1.00 38.21 260 LEU B CA 1
ATOM 3549 C C . LEU B 2 260 ? 21.273 12.716 17.361 1.00 40.73 260 LEU B C 1
ATOM 3550 O O . LEU B 2 260 ? 20.082 12.933 17.590 1.00 44.64 260 LEU B O 1
ATOM 3555 N N . GLY B 2 261 ? 21.689 11.823 16.468 1.00 40.83 261 GLY B N 1
ATOM 3556 C CA . GLY B 2 261 ? 20.769 10.972 15.731 1.00 46.74 261 GLY B CA 1
ATOM 3557 C C . GLY B 2 261 ? 19.901 10.120 16.639 1.00 47.91 261 GLY B C 1
ATOM 3558 O O . GLY B 2 261 ? 18.813 9.691 16.255 1.00 58.41 261 GLY B O 1
ATOM 3559 N N . ASP B 2 262 ? 20.385 9.875 17.851 1.00 47.34 262 ASP B N 1
ATOM 3560 C CA . ASP B 2 262 ? 19.599 9.201 18.870 1.00 49.95 262 ASP B CA 1
ATOM 3561 C C . ASP B 2 262 ? 18.620 10.190 19.493 1.00 51.23 262 ASP B C 1
ATOM 3562 O O . ASP B 2 262 ? 17.885 9.854 20.419 1.00 58.61 262 ASP B O 1
ATOM 3567 N N . PHE C 1 21 ? 69.208 7.139 77.519 1.00 41.14 5 PHE C N 1
ATOM 3568 C CA . PHE C 1 21 ? 69.339 7.477 76.099 1.00 40.76 5 PHE C CA 1
ATOM 3569 C C . PHE C 1 21 ? 68.065 8.078 75.536 1.00 37.71 5 PHE C C 1
ATOM 3570 O O . PHE C 1 21 ? 67.013 8.025 76.177 1.00 36.60 5 PHE C O 1
ATOM 3578 N N . ALA C 1 22 ? 68.174 8.650 74.336 1.00 32.07 6 ALA C N 1
ATOM 3579 C CA . ALA C 1 22 ? 67.033 9.242 73.646 1.00 33.95 6 ALA C CA 1
ATOM 3580 C C . ALA C 1 22 ? 65.961 8.195 73.386 1.00 30.47 6 ALA C C 1
ATOM 3581 O O . ALA C 1 22 ? 64.774 8.506 73.387 1.00 32.11 6 ALA C O 1
ATOM 3583 N N . SER C 1 23 ? 66.379 6.948 73.179 1.00 28.79 7 SER C N 1
ATOM 3584 C CA . SER C 1 23 ? 65.433 5.880 72.879 1.00 24.17 7 SER C CA 1
ATOM 3585 C C . SER C 1 23 ? 66.039 4.501 73.066 1.00 16.96 7 SER C C 1
ATOM 3586 O O . SER C 1 23 ? 67.257 4.339 73.057 1.00 20.67 7 SER C O 1
ATOM 3589 N N . ARG C 1 24 ? 65.184 3.493 73.207 1.00 17.97 8 ARG C N 1
ATOM 3590 C CA . ARG C 1 24 ? 65.644 2.108 73.172 1.00 22.37 8 ARG C CA 1
ATOM 3591 C C . ARG C 1 24 ? 66.419 1.776 71.904 1.00 22.54 8 ARG C C 1
ATOM 3592 O O . ARG C 1 24 ? 67.440 1.092 71.960 1.00 20.69 8 ARG C O 1
ATOM 3600 N N . GLY C 1 25 ? 65.919 2.244 70.757 1.00 20.76 9 GLY C N 1
ATOM 3601 C CA . GLY C 1 25 ? 66.618 2.056 69.494 1.00 16.26 9 GLY C CA 1
ATOM 3602 C C . GLY C 1 25 ? 68.047 2.570 69.520 1.00 19.46 9 GLY C C 1
ATOM 3603 O O . GLY C 1 25 ? 68.966 1.896 69.054 1.00 15.31 9 GLY C O 1
ATOM 3604 N N . LEU C 1 26 ? 68.244 3.765 70.070 1.00 16.16 10 LEU C N 1
ATOM 3605 C CA . LEU C 1 26 ? 69.593 4.318 70.203 1.00 17.10 10 LEU C CA 1
ATOM 3606 C C . LEU C 1 26 ? 70.448 3.495 71.177 1.00 21.71 10 LEU C C 1
ATOM 3607 O O . LEU C 1 26 ? 71.624 3.239 70.918 1.00 20.46 10 LEU C O 1
ATOM 3612 N N . ALA C 1 27 ? 69.849 3.084 72.291 1.00 21.41 11 ALA C N 1
ATOM 3613 C CA . ALA C 1 27 ? 70.577 2.338 73.311 1.00 23.71 11 ALA C CA 1
ATOM 3614 C C . ALA C 1 27 ? 71.065 1.007 72.747 1.00 22.89 11 ALA C C 1
ATOM 3615 O O . ALA C 1 27 ? 72.234 0.649 72.895 1.00 20.74 11 ALA C O 1
ATOM 3617 N N . TRP C 1 28 ? 70.167 0.283 72.082 1.00 18.78 12 TRP C N 1
ATOM 3618 C CA . TRP C 1 28 ? 70.529 -0.992 71.464 1.00 19.54 12 TRP C CA 1
ATOM 3619 C C . TRP C 1 28 ? 71.461 -0.832 70.254 1.00 18.38 12 TRP C C 1
ATOM 3620 O O . TRP C 1 28 ? 72.345 -1.670 70.046 1.00 20.26 12 TRP C O 1
ATOM 3631 N N . PHE C 1 29 ? 71.299 0.235 69.473 1.00 18.81 13 PHE C N 1
ATOM 3632 C CA . PHE C 1 29 ? 72.253 0.510 68.395 1.00 19.74 13 PHE C CA 1
ATOM 3633 C C . PHE C 1 29 ? 73.689 0.638 68.929 1.00 22.27 13 PHE C C 1
ATOM 3634 O O . PHE C 1 29 ? 74.611 -0.003 68.433 1.00 19.50 13 PHE C O 1
ATOM 3642 N N . GLN C 1 30 ? 73.877 1.502 69.915 1.00 23.74 14 GLN C N 1
ATOM 3643 C CA . GLN C 1 30 ? 75.219 1.734 70.451 1.00 27.38 14 GLN C CA 1
ATOM 3644 C C . GLN C 1 30 ? 75.807 0.472 71.040 1.00 24.64 14 GLN C C 1
ATOM 3645 O O . GLN C 1 30 ? 76.976 0.173 70.827 1.00 27.20 14 GLN C O 1
ATOM 3651 N N . ALA C 1 31 ? 74.997 -0.265 71.787 1.00 22.91 15 ALA C N 1
ATOM 3652 C CA . ALA C 1 31 ? 75.472 -1.490 72.417 1.00 25.88 15 ALA C CA 1
ATOM 3653 C C . ALA C 1 31 ? 75.884 -2.550 71.390 1.00 26.80 15 ALA C C 1
ATOM 3654 O O . ALA C 1 31 ? 76.881 -3.243 71.571 1.00 23.94 15 ALA C O 1
ATOM 3656 N N . LEU C 1 32 ? 75.120 -2.675 70.309 1.00 24.66 16 LEU C N 1
ATOM 3657 C CA . LEU C 1 32 ? 75.399 -3.692 69.285 1.00 26.19 16 LEU C CA 1
ATOM 3658 C C . LEU C 1 32 ? 76.473 -3.268 68.296 1.00 27.22 16 LEU C C 1
ATOM 3659 O O . LEU C 1 32 ? 77.298 -4.083 67.879 1.00 30.44 16 LEU C O 1
ATOM 3664 N N . ALA C 1 33 ? 76.450 -1.998 67.908 1.00 28.26 17 ALA C N 1
ATOM 3665 C CA . ALA C 1 33 ? 77.350 -1.502 66.875 1.00 29.44 17 ALA C CA 1
ATOM 3666 C C . ALA C 1 33 ? 78.632 -0.966 67.481 1.00 31.49 17 ALA C C 1
ATOM 3667 O O . ALA C 1 33 ? 79.666 -0.926 66.821 1.00 37.88 17 ALA C O 1
ATOM 3669 N N . GLY C 1 34 ? 78.554 -0.534 68.734 1.00 32.05 18 GLY C N 1
ATOM 3670 C CA . GLY C 1 34 ? 79.720 -0.013 69.422 1.00 37.62 18 GLY C CA 1
ATOM 3671 C C . GLY C 1 34 ? 79.966 1.451 69.124 1.00 40.39 18 GLY C C 1
ATOM 3672 O O . GLY C 1 34 ? 80.906 2.043 69.648 1.00 47.98 18 GLY C O 1
ATOM 3673 N N . SER C 1 35 ? 79.126 2.040 68.278 1.00 39.98 19 SER C N 1
ATOM 3674 C CA . SER C 1 35 ? 79.270 3.451 67.929 1.00 38.21 19 SER C CA 1
ATOM 3675 C C . SER C 1 35 ? 78.012 4.217 68.320 1.00 42.87 19 SER C C 1
ATOM 3676 O O . SER C 1 35 ? 76.952 3.618 68.501 1.00 44.75 19 SER C O 1
ATOM 3679 N N . LEU C 1 36 ? 78.126 5.536 68.446 1.00 46.21 20 LEU C N 1
ATOM 3680 C CA . LEU C 1 36 ? 77.053 6.343 69.019 1.00 42.20 20 LEU C CA 1
ATOM 3681 C C . LEU C 1 36 ? 76.548 7.409 68.047 1.00 44.64 20 LEU C C 1
ATOM 3682 O O . LEU C 1 36 ? 75.336 7.542 67.826 1.00 40.66 20 LEU C O 1
ATOM 3684 N N . ALA C 1 37 ? 77.491 8.150 67.467 1.00 34.11 21 ALA C N 1
ATOM 3685 C CA . ALA C 1 37 ? 77.198 9.293 66.605 1.00 37.73 21 ALA C CA 1
ATOM 3686 C C . ALA C 1 37 ? 76.747 8.877 65.209 1.00 39.64 21 ALA C C 1
ATOM 3687 O O . ALA C 1 37 ? 77.100 7.796 64.736 1.00 36.06 21 ALA C O 1
ATOM 3689 N N . PRO C 1 38 ? 75.967 9.746 64.538 1.00 34.80 22 PRO C N 1
ATOM 3690 C CA . PRO C 1 38 ? 75.597 9.432 63.157 1.00 33.00 22 PRO C CA 1
ATOM 3691 C C . PRO C 1 38 ? 76.802 9.566 62.237 1.00 36.12 22 PRO C C 1
ATOM 3692 O O . PRO C 1 38 ? 77.766 10.237 62.613 1.00 36.85 22 PRO C O 1
ATOM 3696 N N . ARG C 1 39 ? 76.763 8.913 61.076 1.00 29.87 23 ARG C N 1
ATOM 3697 C CA . ARG C 1 39 ? 77.763 9.139 60.039 1.00 34.19 23 ARG C CA 1
ATOM 3698 C C . ARG C 1 39 ? 77.622 10.562 59.506 1.00 35.33 23 ARG C C 1
ATOM 3699 O O . ARG C 1 39 ? 76.513 11.108 59.460 1.00 32.78 23 ARG C O 1
ATOM 3707 N N . PRO C 1 40 ? 78.749 11.172 59.110 1.00 36.66 24 PRO C N 1
ATOM 3708 C CA . PRO C 1 40 ? 78.762 12.506 58.499 1.00 35.47 24 PRO C CA 1
ATOM 3709 C C . PRO C 1 40 ? 77.688 12.720 57.425 1.00 38.58 24 PRO C C 1
ATOM 3710 O O . PRO C 1 40 ? 77.010 13.752 57.427 1.00 37.51 24 PRO C O 1
ATOM 3714 N N . GLY C 1 41 ? 77.516 11.755 56.528 1.00 36.62 25 GLY C N 1
ATOM 3715 C CA . GLY C 1 41 ? 76.565 11.918 55.442 1.00 36.52 25 GLY C CA 1
ATOM 3716 C C . GLY C 1 41 ? 75.095 11.726 55.796 1.00 38.36 25 GLY C C 1
ATOM 3717 O O . GLY C 1 41 ? 74.220 12.029 54.979 1.00 37.48 25 GLY C O 1
ATOM 3718 N N . ASP C 1 42 ? 74.815 11.230 57.002 1.00 34.85 26 ASP C N 1
ATOM 3719 C CA . ASP C 1 42 ? 73.445 10.874 57.400 1.00 33.30 26 ASP C CA 1
ATOM 3720 C C . ASP C 1 42 ? 72.742 11.963 58.206 1.00 26.84 26 ASP C C 1
ATOM 3721 O O . ASP C 1 42 ? 73.380 12.692 58.958 1.00 29.84 26 ASP C O 1
ATOM 3726 N N . PRO C 1 43 ? 71.408 12.053 58.080 1.00 26.60 27 PRO C N 1
ATOM 3727 C CA . PRO C 1 43 ? 70.670 12.876 59.050 1.00 26.55 27 PRO C CA 1
ATOM 3728 C C . PRO C 1 43 ? 70.860 12.338 60.468 1.00 28.32 27 PRO C C 1
ATOM 3729 O O . PRO C 1 43 ? 71.104 11.145 60.629 1.00 24.24 27 PRO C O 1
ATOM 3733 N N . ALA C 1 44 ? 70.731 13.193 61.478 1.00 23.99 28 ALA C N 1
ATOM 3734 C CA . ALA C 1 44 ? 70.994 12.792 62.853 1.00 25.47 28 ALA C CA 1
ATOM 3735 C C . ALA C 1 44 ? 69.933 11.833 63.403 1.00 25.42 28 ALA C C 1
ATOM 3736 O O . ALA C 1 44 ? 70.130 11.204 64.441 1.00 27.11 28 ALA C O 1
ATOM 3738 N N . SER C 1 45 ? 68.813 11.732 62.701 1.00 22.62 29 SER C N 1
ATOM 3739 C CA . SER C 1 45 ? 67.729 10.828 63.075 1.00 21.51 29 SER C CA 1
ATOM 3740 C C . SER C 1 45 ? 68.016 9.392 62.635 1.00 19.16 29 SER C C 1
ATOM 3741 O O . SER C 1 45 ? 67.261 8.460 62.928 1.00 18.91 29 SER C O 1
ATOM 3744 N N . LEU C 1 46 ? 69.131 9.225 61.944 1.00 19.43 30 LEU C N 1
ATOM 3745 C CA . LEU C 1 46 ? 69.502 7.944 61.381 1.00 20.68 30 LEU C CA 1
ATOM 3746 C C . LEU C 1 46 ? 70.857 7.476 61.899 1.00 25.46 30 LEU C C 1
ATOM 3747 O O . LEU C 1 46 ? 71.831 8.217 61.805 1.00 24.56 30 LEU C O 1
ATOM 3752 N N . ARG C 1 47 ? 70.926 6.261 62.442 1.00 18.23 31 ARG C N 1
ATOM 3753 C CA . ARG C 1 47 ? 72.223 5.684 62.824 1.00 18.04 31 ARG C CA 1
ATOM 3754 C C . ARG C 1 47 ? 72.559 4.502 61.936 1.00 19.97 31 ARG C C 1
ATOM 3755 O O . ARG C 1 47 ? 71.767 3.566 61.821 1.00 18.26 31 ARG C O 1
ATOM 3763 N N . VAL C 1 48 ? 73.741 4.545 61.326 1.00 16.64 32 VAL C N 1
ATOM 3764 C CA . VAL C 1 48 ? 74.195 3.502 60.420 1.00 16.62 32 VAL C CA 1
ATOM 3765 C C . VAL C 1 48 ? 75.622 3.137 60.789 1.00 19.59 32 VAL C C 1
ATOM 3766 O O . VAL C 1 48 ? 76.455 4.023 60.908 1.00 19.42 32 VAL C O 1
ATOM 3770 N N . ALA C 1 49 ? 75.901 1.850 60.974 1.00 18.46 33 ALA C N 1
ATOM 3771 C CA . ALA C 1 49 ? 77.277 1.403 61.205 1.00 19.91 33 ALA C CA 1
ATOM 3772 C C . ALA C 1 49 ? 77.548 0.051 60.564 1.00 19.89 33 ALA C C 1
ATOM 3773 O O . ALA C 1 49 ? 76.655 -0.793 60.488 1.00 21.56 33 ALA C O 1
ATOM 3775 N N . ASP C 1 50 ? 78.784 -0.158 60.115 1.00 18.42 34 ASP C N 1
ATOM 3776 C CA . ASP C 1 50 ? 79.224 -1.473 59.646 1.00 20.07 34 ASP C CA 1
ATOM 3777 C C . ASP C 1 50 ? 80.119 -2.135 60.678 1.00 23.64 34 ASP C C 1
ATOM 3778 O O . ASP C 1 50 ? 80.918 -1.460 61.316 1.00 22.28 34 ASP C O 1
ATOM 3783 N N . ALA C 1 51 ? 80.000 -3.451 60.827 1.00 21.06 35 ALA C N 1
ATOM 3784 C CA . ALA C 1 51 ? 80.897 -4.198 61.707 1.00 24.83 35 ALA C CA 1
ATOM 3785 C C . ALA C 1 51 ? 80.922 -5.664 61.316 1.00 29.40 35 ALA C C 1
ATOM 3786 O O . ALA C 1 51 ? 80.063 -6.123 60.575 1.00 21.48 35 ALA C O 1
ATOM 3788 N N . GLU C 1 52 ? 81.942 -6.385 61.778 1.00 31.01 36 GLU C N 1
ATOM 3789 C CA . GLU C 1 52 ? 81.949 -7.841 61.681 1.00 28.35 36 GLU C CA 1
ATOM 3790 C C . GLU C 1 52 ? 81.382 -8.361 62.977 1.00 32.63 36 GLU C C 1
ATOM 3791 O O . GLU C 1 52 ? 82.005 -8.222 64.033 1.00 34.21 36 GLU C O 1
ATOM 3797 N N . LEU C 1 53 ? 80.185 -8.928 62.904 1.00 29.38 37 LEU C N 1
ATOM 3798 C CA . LEU C 1 53 ? 79.556 -9.492 64.079 1.00 30.20 37 LEU C CA 1
ATOM 3799 C C . LEU C 1 53 ? 79.639 -11.001 64.027 1.00 34.66 37 LEU C C 1
ATOM 3800 O O . LEU C 1 53 ? 79.004 -11.642 63.185 1.00 31.00 37 LEU C O 1
ATOM 3805 N N . ASP C 1 54 ? 80.452 -11.554 64.922 1.00 37.75 38 ASP C N 1
ATOM 3806 C CA . ASP C 1 54 ? 80.570 -12.995 65.078 1.00 36.76 38 ASP C CA 1
ATOM 3807 C C . ASP C 1 54 ? 80.832 -13.711 63.754 1.00 30.24 38 ASP C C 1
ATOM 3808 O O . ASP C 1 54 ? 80.230 -14.745 63.474 1.00 30.00 38 ASP C O 1
ATOM 3813 N N . GLY C 1 55 ? 81.727 -13.151 62.938 1.00 26.59 39 GLY C N 1
ATOM 3814 C CA . GLY C 1 55 ? 82.155 -13.818 61.721 1.00 24.26 39 GLY C CA 1
ATOM 3815 C C . GLY C 1 55 ? 81.469 -13.415 60.419 1.00 29.70 39 GLY C C 1
ATOM 3816 O O . GLY C 1 55 ? 81.869 -13.870 59.348 1.00 33.42 39 GLY C O 1
ATOM 3817 N N . TYR C 1 56 ? 80.451 -12.561 60.488 1.00 22.03 40 TYR C N 1
ATOM 3818 C CA . TYR C 1 56 ? 79.713 -12.172 59.279 1.00 23.85 40 TYR C CA 1
ATOM 3819 C C . TYR C 1 56 ? 79.564 -10.645 59.210 1.00 20.70 40 TYR C C 1
ATOM 3820 O O . TYR C 1 56 ? 79.322 -10.007 60.236 1.00 23.36 40 TYR C O 1
ATOM 3829 N N . PRO C 1 57 ? 79.738 -10.053 58.012 1.00 20.02 41 PRO C N 1
ATOM 3830 C CA . PRO C 1 57 ? 79.612 -8.596 57.886 1.00 22.33 41 PRO C CA 1
ATOM 3831 C C . PRO C 1 57 ? 78.170 -8.131 58.055 1.00 20.25 41 PRO C C 1
ATOM 3832 O O . PRO C 1 57 ? 77.274 -8.654 57.390 1.00 17.91 41 PRO C O 1
ATOM 3836 N N . VAL C 1 58 ? 77.964 -7.156 58.934 1.00 19.13 42 VAL C N 1
ATOM 3837 C CA . VAL C 1 58 ? 76.622 -6.614 59.160 1.00 21.21 42 VAL C CA 1
ATOM 3838 C C . VAL C 1 58 ? 76.606 -5.081 59.067 1.00 21.93 42 VAL C C 1
ATOM 3839 O O . VAL C 1 58 ? 77.577 -4.401 59.446 1.00 20.91 42 VAL C O 1
ATOM 3843 N N . ARG C 1 59 ? 75.509 -4.532 58.552 1.00 16.03 43 ARG C N 1
ATOM 3844 C CA . ARG C 1 59 ? 75.276 -3.096 58.660 1.00 17.83 43 ARG C CA 1
ATOM 3845 C C . ARG C 1 59 ? 74.080 -2.909 59.584 1.00 19.02 43 ARG C C 1
ATOM 3846 O O . ARG C 1 59 ? 73.001 -3.467 59.335 1.00 16.12 43 ARG C O 1
ATOM 3854 N N . PHE C 1 60 ? 74.294 -2.165 60.667 1.00 15.41 44 PHE C N 1
ATOM 3855 C CA . PHE C 1 60 ? 73.239 -1.829 61.618 1.00 16.84 44 PHE C CA 1
ATOM 3856 C C . PHE C 1 60 ? 72.524 -0.554 61.191 1.00 16.40 44 PHE C C 1
ATOM 3857 O O . PHE C 1 60 ? 73.167 0.428 60.812 1.00 15.68 44 PHE C O 1
ATOM 3865 N N . LEU C 1 61 ? 71.199 -0.556 61.278 1.00 18.01 45 LEU C N 1
ATOM 3866 C CA . LEU C 1 61 ? 70.405 0.620 60.917 1.00 16.44 45 LEU C CA 1
ATOM 3867 C C . LEU C 1 61 ? 69.361 0.909 61.979 1.00 15.70 45 LEU C C 1
ATOM 3868 O O . LEU C 1 61 ? 68.595 0.028 62.333 1.00 14.80 45 LEU C O 1
ATOM 3873 N N . ALA C 1 62 ? 69.329 2.140 62.480 1.00 14.75 46 ALA C N 1
ATOM 3874 C CA . ALA C 1 62 ? 68.337 2.513 63.489 1.00 13.97 46 ALA C CA 1
ATOM 3875 C C . ALA C 1 62 ? 67.813 3.915 63.246 1.00 17.56 46 ALA C C 1
ATOM 3876 O O . ALA C 1 62 ? 68.589 4.838 62.972 1.00 16.40 46 ALA C O 1
ATOM 3878 N N . VAL C 1 63 ? 66.491 4.075 63.332 1.00 14.35 47 VAL C N 1
ATOM 3879 C CA . VAL C 1 63 ? 65.908 5.402 63.340 1.00 15.34 47 VAL C CA 1
ATOM 3880 C C . VAL C 1 63 ? 65.797 5.831 64.794 1.00 14.52 47 VAL C C 1
ATOM 3881 O O . VAL C 1 63 ? 65.388 5.046 65.647 1.00 15.55 47 VAL C O 1
ATOM 3885 N N . VAL C 1 64 ? 66.215 7.059 65.083 1.00 16.13 48 VAL C N 1
ATOM 3886 C CA . VAL C 1 64 ? 66.286 7.515 66.462 1.00 17.17 48 VAL C CA 1
ATOM 3887 C C . VAL C 1 64 ? 65.762 8.948 66.556 1.00 17.63 48 VAL C C 1
ATOM 3888 O O . VAL C 1 64 ? 65.683 9.653 65.551 1.00 19.47 48 VAL C O 1
ATOM 3892 N N . PRO C 1 65 ? 65.386 9.386 67.764 1.00 22.28 49 PRO C N 1
ATOM 3893 C CA . PRO C 1 65 ? 64.914 10.771 67.854 1.00 20.23 49 PRO C CA 1
ATOM 3894 C C . PRO C 1 65 ? 66.003 11.799 67.542 1.00 23.11 49 PRO C C 1
ATOM 3895 O O . PRO C 1 65 ? 67.157 11.626 67.941 1.00 22.90 49 PRO C O 1
ATOM 3899 N N . ASP C 1 66 ? 65.619 12.842 66.809 1.00 19.74 50 ASP C N 1
ATOM 3900 C CA . ASP C 1 66 ? 66.441 14.022 66.566 1.00 22.23 50 ASP C CA 1
ATOM 3901 C C . ASP C 1 66 ? 65.630 15.272 66.917 1.00 23.54 50 ASP C C 1
ATOM 3902 O O . ASP C 1 66 ? 64.846 15.753 66.094 1.00 21.45 50 ASP C O 1
ATOM 3907 N N . PRO C 1 67 ? 65.808 15.798 68.136 1.00 25.74 51 PRO C N 1
ATOM 3908 C CA . PRO C 1 67 ? 65.077 17.009 68.540 1.00 24.40 51 PRO C CA 1
ATOM 3909 C C . PRO C 1 67 ? 65.445 18.247 67.708 1.00 22.89 51 PRO C C 1
ATOM 3910 O O . PRO C 1 67 ? 64.744 19.251 67.779 1.00 26.09 51 PRO C O 1
ATOM 3914 N N . ASP C 1 68 ? 66.510 18.167 66.915 1.00 22.41 52 ASP C N 1
ATOM 3915 C CA . ASP C 1 68 ? 66.894 19.273 66.046 1.00 25.25 52 ASP C CA 1
ATOM 3916 C C . ASP C 1 68 ? 66.598 18.979 64.580 1.00 26.18 52 ASP C C 1
ATOM 3917 O O . ASP C 1 68 ? 67.173 19.606 63.688 1.00 23.18 52 ASP C O 1
ATOM 3922 N N . ASN C 1 69 ? 65.708 18.019 64.333 1.00 24.00 53 ASN C N 1
ATOM 3923 C CA . ASN C 1 69 ? 65.332 17.683 62.970 1.00 23.52 53 ASN C CA 1
ATOM 3924 C C . ASN C 1 69 ? 64.882 18.932 62.215 1.00 22.77 53 ASN C C 1
ATOM 3925 O O . ASN C 1 69 ? 64.056 19.702 62.722 1.00 21.66 53 ASN C O 1
ATOM 3930 N N . PRO C 1 70 ? 65.430 19.140 61.011 1.00 21.05 54 PRO C N 1
ATOM 3931 C CA . PRO C 1 70 ? 65.011 20.239 60.134 1.00 25.25 54 PRO C CA 1
ATOM 3932 C C . PRO C 1 70 ? 63.493 20.277 59.956 1.00 23.45 54 PRO C C 1
ATOM 3933 O O . PRO C 1 70 ? 62.903 21.349 59.836 1.00 24.82 54 PRO C O 1
ATOM 3937 N N . PHE C 1 71 ? 62.866 19.106 59.954 1.00 20.97 55 PHE C N 1
ATOM 3938 C CA . PHE C 1 71 ? 61.409 19.037 59.896 1.00 23.14 55 PHE C CA 1
ATOM 3939 C C . PHE C 1 71 ? 60.829 18.960 61.302 1.00 19.99 55 PHE C C 1
ATOM 3940 O O . PHE C 1 71 ? 61.019 17.970 61.997 1.00 21.02 55 PHE C O 1
ATOM 3948 N N . PRO C 1 72 ? 60.124 20.025 61.729 1.00 21.37 56 PRO C N 1
ATOM 3949 C CA . PRO C 1 72 ? 59.585 20.156 63.087 1.00 20.65 56 PRO C CA 1
ATOM 3950 C C . PRO C 1 72 ? 58.666 19.005 63.501 1.00 22.51 56 PRO C C 1
ATOM 3951 O O . PRO C 1 72 ? 58.594 18.655 64.688 1.00 21.73 56 PRO C O 1
ATOM 3955 N N . ARG C 1 73 ? 57.970 18.408 62.543 1.00 18.38 57 ARG C N 1
ATOM 3956 C CA . ARG C 1 73 ? 57.048 17.329 62.877 1.00 17.02 57 ARG C CA 1
ATOM 3957 C C . ARG C 1 73 ? 57.751 15.974 62.970 1.00 17.87 57 ARG C C 1
ATOM 3958 O O . ARG C 1 73 ? 57.096 14.954 63.159 1.00 18.16 57 ARG C O 1
ATOM 3966 N N . ALA C 1 74 ? 59.078 15.953 62.849 1.00 17.60 58 ALA C N 1
ATOM 3967 C CA . ALA C 1 74 ? 59.806 14.690 62.977 1.00 19.19 58 ALA C CA 1
ATOM 3968 C C . ALA C 1 74 ? 60.897 14.820 64.046 1.00 19.19 58 ALA C C 1
ATOM 3969 O O . ALA C 1 74 ? 62.044 14.441 63.836 1.00 15.94 58 ALA C O 1
ATOM 3971 N N . ARG C 1 75 ? 60.528 15.378 65.189 1.00 18.81 59 ARG C N 1
ATOM 3972 C CA . ARG C 1 75 ? 61.505 15.651 66.240 1.00 19.79 59 ARG C CA 1
ATOM 3973 C C . ARG C 1 75 ? 61.375 14.739 67.443 1.00 21.83 59 ARG C C 1
ATOM 3974 O O . ARG C 1 75 ? 62.072 14.926 68.439 1.00 23.14 59 ARG C O 1
ATOM 3982 N N . GLN C 1 76 ? 60.504 13.738 67.357 1.00 22.13 60 GLN C N 1
ATOM 3983 C CA . GLN C 1 76 ? 60.363 12.791 68.456 1.00 22.69 60 GLN C CA 1
ATOM 3984 C C . GLN C 1 76 ? 60.484 11.341 67.992 1.00 20.20 60 GLN C C 1
ATOM 3985 O O . GLN C 1 76 ? 59.779 10.468 68.478 1.00 22.51 60 GLN C O 1
ATOM 3991 N N . GLY C 1 77 ? 61.391 11.093 67.057 1.00 18.31 61 GLY C N 1
ATOM 3992 C CA . GLY C 1 77 ? 61.697 9.739 66.641 1.00 20.38 61 GLY C CA 1
ATOM 3993 C C . GLY C 1 77 ? 60.880 9.208 65.478 1.00 19.67 61 GLY C C 1
ATOM 3994 O O . GLY C 1 77 ? 61.063 8.053 65.070 1.00 15.02 61 GLY C O 1
ATOM 3995 N N . GLU C 1 78 ? 59.995 10.043 64.935 1.00 18.88 62 GLU C N 1
ATOM 3996 C CA . GLU C 1 78 ? 59.158 9.644 63.800 1.00 16.69 62 GLU C CA 1
ATOM 3997 C C . GLU C 1 78 ? 59.980 9.282 62.569 1.00 18.81 62 GLU C C 1
ATOM 3998 O O . GLU C 1 78 ? 61.089 9.796 62.380 1.00 17.57 62 GLU C O 1
ATOM 4004 N N . VAL C 1 79 ? 59.417 8.443 61.700 1.00 17.15 63 VAL C N 1
ATOM 4005 C CA . VAL C 1 79 ? 60.013 8.267 60.378 1.00 15.09 63 VAL C CA 1
ATOM 4006 C C . VAL C 1 79 ? 59.376 9.306 59.443 1.00 14.33 63 VAL C C 1
ATOM 4007 O O . VAL C 1 79 ? 58.215 9.176 59.060 1.00 14.90 63 VAL C O 1
ATOM 4011 N N . GLY C 1 80 ? 60.126 10.363 59.136 1.00 16.32 64 GLY C N 1
ATOM 4012 C CA . GLY C 1 80 ? 59.671 11.410 58.235 1.00 13.95 64 GLY C CA 1
ATOM 4013 C C . GLY C 1 80 ? 60.391 11.375 56.898 1.00 15.33 64 GLY C C 1
ATOM 4014 O O . GLY C 1 80 ? 60.887 10.319 56.468 1.00 15.10 64 GLY C O 1
ATOM 4015 N N . LEU C 1 81 ? 60.449 12.529 56.237 1.00 14.89 65 LEU C N 1
ATOM 4016 C CA . LEU C 1 81 ? 61.041 12.632 54.901 1.00 14.29 65 LEU C CA 1
ATOM 4017 C C . LEU C 1 81 ? 62.519 12.246 54.871 1.00 14.52 65 LEU C C 1
ATOM 4018 O O . LEU C 1 81 ? 62.936 11.473 54.023 1.00 15.07 65 LEU C O 1
ATOM 4023 N N . LEU C 1 82 ? 63.316 12.784 55.787 1.00 14.51 66 LEU C N 1
ATOM 4024 C CA . LEU C 1 82 ? 64.760 12.520 55.732 1.00 16.69 66 LEU C CA 1
ATOM 4025 C C . LEU C 1 82 ? 65.072 11.085 56.166 1.00 17.08 66 LEU C C 1
ATOM 4026 O O . LEU C 1 82 ? 66.041 10.477 55.709 1.00 15.66 66 LEU C O 1
ATOM 4031 N N . GLU C 1 83 ? 64.238 10.547 57.043 1.00 15.74 67 GLU C N 1
ATOM 4032 C CA . GLU C 1 83 ? 64.449 9.201 57.560 1.00 16.66 67 GLU C CA 1
ATOM 4033 C C . GLU C 1 83 ? 64.143 8.160 56.490 1.00 15.17 67 GLU C C 1
ATOM 4034 O O . GLU C 1 83 ? 64.894 7.210 56.310 1.00 13.04 67 GLU C O 1
ATOM 4040 N N . GLY C 1 84 ? 63.048 8.366 55.761 1.00 15.52 68 GLY C N 1
ATOM 4041 C CA . GLY C 1 84 ? 62.681 7.487 54.670 1.00 14.80 68 GLY C CA 1
ATOM 4042 C C . GLY C 1 84 ? 63.734 7.463 53.581 1.00 14.09 68 GLY C C 1
ATOM 4043 O O . GLY C 1 84 ? 64.230 6.403 53.217 1.00 14.28 68 GLY C O 1
ATOM 4044 N N . TRP C 1 85 ? 64.084 8.632 53.052 1.00 13.93 69 TRP C N 1
ATOM 4045 C CA . TRP C 1 85 ? 65.071 8.685 51.981 1.00 11.77 69 TRP C CA 1
ATOM 4046 C C . TRP C 1 85 ? 66.464 8.340 52.507 1.00 13.52 69 TRP C C 1
ATOM 4047 O O . TRP C 1 85 ? 67.255 7.713 51.817 1.00 13.80 69 TRP C O 1
ATOM 4058 N N . GLY C 1 86 ? 66.751 8.732 53.742 1.00 14.21 70 GLY C N 1
ATOM 4059 C CA . GLY C 1 86 ? 68.041 8.407 54.358 1.00 13.76 70 GLY C CA 1
ATOM 4060 C C . GLY C 1 86 ? 68.274 6.904 54.491 1.00 16.20 70 GLY C C 1
ATOM 4061 O O . GLY C 1 86 ? 69.374 6.409 54.212 1.00 14.63 70 GLY C O 1
ATOM 4062 N N . LEU C 1 87 ? 67.237 6.172 54.909 1.00 14.76 71 LEU C N 1
ATOM 4063 C CA . LEU C 1 87 ? 67.311 4.713 54.968 1.00 15.22 71 LEU C CA 1
ATOM 4064 C C . LEU C 1 87 ? 67.474 4.138 53.574 1.00 12.51 71 LEU C C 1
ATOM 4065 O O . LEU C 1 87 ? 68.255 3.215 53.366 1.00 14.26 71 LEU C O 1
ATOM 4070 N N . ALA C 1 88 ? 66.700 4.661 52.624 1.00 12.10 72 ALA C N 1
ATOM 4071 C CA . ALA C 1 88 ? 66.818 4.222 51.233 1.00 12.40 72 ALA C CA 1
ATOM 4072 C C . ALA C 1 88 ? 68.270 4.332 50.741 1.00 14.56 72 ALA C C 1
ATOM 4073 O O . ALA C 1 88 ? 68.831 3.397 50.158 1.00 15.27 72 ALA C O 1
ATOM 4075 N N . ALA C 1 89 ? 68.864 5.493 50.980 1.00 14.91 73 ALA C N 1
ATOM 4076 C CA . ALA C 1 89 ? 70.233 5.755 50.573 1.00 15.93 73 ALA C CA 1
ATOM 4077 C C . ALA C 1 89 ? 71.217 4.816 51.281 1.00 15.34 73 ALA C C 1
ATOM 4078 O O . ALA C 1 89 ? 72.101 4.242 50.647 1.00 16.77 73 ALA C O 1
ATOM 4080 N N . ALA C 1 90 ? 71.057 4.643 52.591 1.00 13.82 74 ALA C N 1
ATOM 4081 C CA . ALA C 1 90 ? 71.987 3.801 53.347 1.00 13.71 74 ALA C CA 1
ATOM 4082 C C . ALA C 1 90 ? 71.912 2.333 52.900 1.00 17.38 74 ALA C C 1
ATOM 4083 O O . ALA C 1 90 ? 72.930 1.634 52.813 1.00 15.99 74 ALA C O 1
ATOM 4085 N N . VAL C 1 91 ? 70.702 1.864 52.613 1.00 14.01 75 VAL C N 1
ATOM 4086 C CA . VAL C 1 91 ? 70.537 0.471 52.197 1.00 15.83 75 VAL C CA 1
ATOM 4087 C C . VAL C 1 91 ? 71.050 0.291 50.764 1.00 16.28 75 VAL C C 1
ATOM 4088 O O . VAL C 1 91 ? 71.760 -0.679 50.466 1.00 16.45 75 VAL C O 1
ATOM 4092 N N . ASP C 1 92 ? 70.725 1.239 49.887 1.00 15.38 76 ASP C N 1
ATOM 4093 C CA . ASP C 1 92 ? 71.162 1.157 48.492 1.00 18.18 76 ASP C CA 1
ATOM 4094 C C . ASP C 1 92 ? 72.685 1.193 48.372 1.00 19.99 76 ASP C C 1
ATOM 4095 O O . ASP C 1 92 ? 73.266 0.564 47.482 1.00 19.24 76 ASP C O 1
ATOM 4100 N N . GLU C 1 93 ? 73.323 1.946 49.259 1.00 19.09 77 GLU C N 1
ATOM 4101 C CA . GLU C 1 93 ? 74.781 2.018 49.294 1.00 20.90 77 GLU C CA 1
ATOM 4102 C C . GLU C 1 93 ? 75.387 0.636 49.549 1.00 20.46 77 GLU C C 1
ATOM 4103 O O . GLU C 1 93 ? 76.292 0.203 48.835 1.00 17.34 77 GLU C O 1
ATOM 4109 N N . ALA C 1 94 ? 74.875 -0.067 50.557 1.00 17.58 78 ALA C N 1
ATOM 4110 C CA . ALA C 1 94 ? 75.356 -1.415 50.851 1.00 18.61 78 ALA C CA 1
ATOM 4111 C C . ALA C 1 94 ? 75.078 -2.364 49.692 1.00 19.47 78 ALA C C 1
ATOM 4112 O O . ALA C 1 94 ? 75.908 -3.207 49.344 1.00 18.11 78 ALA C O 1
ATOM 4114 N N . LEU C 1 95 ? 73.899 -2.230 49.097 1.00 17.28 79 LEU C N 1
ATOM 4115 C CA . LEU C 1 95 ? 73.494 -3.102 48.003 1.00 18.14 79 LEU C CA 1
ATOM 4116 C C . LEU C 1 95 ? 74.424 -2.964 46.797 1.00 22.83 79 LEU C C 1
ATOM 4117 O O . LEU C 1 95 ? 74.866 -3.965 46.237 1.00 21.56 79 LEU C O 1
ATOM 4122 N N . GLU C 1 96 ? 74.721 -1.724 46.408 1.00 20.71 80 GLU C N 1
ATOM 4123 C CA . GLU C 1 96 ? 75.673 -1.446 45.327 1.00 22.56 80 GLU C CA 1
ATOM 4124 C C . GLU C 1 96 ? 77.114 -1.879 45.653 1.00 24.10 80 GLU C C 1
ATOM 4125 O O . GLU C 1 96 ? 77.823 -2.408 44.797 1.00 20.81 80 GLU C O 1
ATOM 4131 N N . ALA C 1 97 ? 77.540 -1.659 46.888 1.00 19.85 81 ALA C N 1
ATOM 4132 C CA . ALA C 1 97 ? 78.892 -2.014 47.301 1.00 23.39 81 ALA C CA 1
ATOM 4133 C C . ALA C 1 97 ? 79.127 -3.521 47.257 1.00 23.86 81 ALA C C 1
ATOM 4134 O O . ALA C 1 97 ? 80.225 -3.970 46.932 1.00 20.08 81 ALA C O 1
ATOM 4136 N N . ASP C 1 98 ? 78.097 -4.296 47.591 1.00 19.50 82 ASP C N 1
ATOM 4137 C CA . ASP C 1 98 ? 78.232 -5.749 47.698 1.00 21.65 82 ASP C CA 1
ATOM 4138 C C . ASP C 1 98 ? 77.834 -6.531 46.454 1.00 19.53 82 ASP C C 1
ATOM 4139 O O . ASP C 1 98 ? 77.824 -7.758 46.490 1.00 21.52 82 ASP C O 1
ATOM 4144 N N . ARG C 1 99 ? 77.533 -5.847 45.354 1.00 19.02 83 ARG C N 1
ATOM 4145 C CA . ARG C 1 99 ? 77.022 -6.531 44.159 1.00 24.90 83 ARG C CA 1
ATOM 4146 C C . ARG C 1 99 ? 77.888 -7.707 43.698 1.00 25.80 83 ARG C C 1
ATOM 4147 O O . ARG C 1 99 ? 77.364 -8.744 43.286 1.00 24.92 83 ARG C O 1
ATOM 4155 N N . GLU C 1 100 ? 79.205 -7.559 43.793 1.00 26.19 84 GLU C N 1
ATOM 4156 C CA . GLU C 1 100 ? 80.115 -8.634 43.390 1.00 27.75 84 GLU C CA 1
ATOM 4157 C C . GLU C 1 100 ? 80.779 -9.363 44.556 1.00 29.53 84 GLU C C 1
ATOM 4158 O O . GLU C 1 100 ? 81.645 -10.213 44.343 1.00 31.26 84 GLU C O 1
ATOM 4164 N N . ALA C 1 101 ? 80.380 -9.048 45.783 1.00 25.51 85 ALA C N 1
ATOM 4165 C CA . ALA C 1 101 ? 81.003 -9.657 46.957 1.00 26.97 85 ALA C CA 1
ATOM 4166 C C . ALA C 1 101 ? 80.542 -11.099 47.159 1.00 29.66 85 ALA C C 1
ATOM 4167 O O . ALA C 1 101 ? 79.383 -11.429 46.911 1.00 27.23 85 ALA C O 1
ATOM 4169 N N . PRO C 1 102 ? 81.460 -11.968 47.599 1.00 25.75 86 PRO C N 1
ATOM 4170 C CA . PRO C 1 102 ? 81.097 -13.347 47.946 1.00 25.83 86 PRO C CA 1
ATOM 4171 C C . PRO C 1 102 ? 80.072 -13.432 49.072 1.00 25.55 86 PRO C C 1
ATOM 4172 O O . PRO C 1 102 ? 79.317 -14.401 49.107 1.00 25.95 86 PRO C O 1
ATOM 4176 N N . ARG C 1 103 ? 80.071 -12.461 49.985 1.00 24.42 87 ARG C N 1
ATOM 4177 C CA . ARG C 1 103 ? 79.114 -12.443 51.091 1.00 21.85 87 ARG C CA 1
ATOM 4178 C C . ARG C 1 103 ? 78.401 -11.093 51.135 1.00 24.37 87 ARG C C 1
ATOM 4179 O O . ARG C 1 103 ? 79.032 -10.068 51.375 1.00 24.83 87 ARG C O 1
ATOM 4187 N N . LYS C 1 104 ? 77.094 -11.095 50.880 1.00 21.11 88 LYS C N 1
ATOM 4188 C CA . LYS C 1 104 ? 76.274 -9.887 50.984 1.00 19.37 88 LYS C CA 1
ATOM 4189 C C . LYS C 1 104 ? 76.077 -9.531 52.439 1.00 15.32 88 LYS C C 1
ATOM 4190 O O . LYS C 1 104 ? 75.665 -10.383 53.227 1.00 18.09 88 LYS C O 1
ATOM 4196 N N . ARG C 1 105 ? 76.334 -8.283 52.817 1.00 16.67 89 ARG C N 1
ATOM 4197 C CA . ARG C 1 105 ? 76.292 -7.965 54.241 1.00 16.47 89 ARG C CA 1
ATOM 4198 C C . ARG C 1 105 ? 74.854 -8.050 54.776 1.00 15.40 89 ARG C C 1
ATOM 4199 O O . ARG C 1 105 ? 73.885 -7.736 54.074 1.00 15.15 89 ARG C O 1
ATOM 4207 N N . ALA C 1 106 ? 74.726 -8.506 56.014 1.00 13.85 90 ALA C N 1
ATOM 4208 C CA . ALA C 1 106 ? 73.423 -8.545 56.659 1.00 15.56 90 ALA C CA 1
ATOM 4209 C C . ALA C 1 106 ? 72.977 -7.116 56.940 1.00 17.26 90 ALA C C 1
ATOM 4210 O O . ALA C 1 106 ? 73.821 -6.220 57.114 1.00 15.06 90 ALA C O 1
ATOM 4212 N N . LEU C 1 107 ? 71.661 -6.891 56.939 1.00 14.47 91 LEU C N 1
ATOM 4213 C CA . LEU C 1 107 ? 71.107 -5.597 57.294 1.00 14.01 91 LEU C CA 1
ATOM 4214 C C . LEU C 1 107 ? 70.313 -5.791 58.570 1.00 15.88 91 LEU C C 1
ATOM 4215 O O . LEU C 1 107 ? 69.302 -6.499 58.577 1.00 17.97 91 LEU C O 1
ATOM 4220 N N . LEU C 1 108 ? 70.785 -5.205 59.663 1.00 13.89 92 LEU C N 1
ATOM 4221 C CA . LEU C 1 108 ? 70.125 -5.414 60.941 1.00 12.85 92 LEU C CA 1
ATOM 4222 C C . LEU C 1 108 ? 69.358 -4.161 61.270 1.00 13.24 92 LEU C C 1
ATOM 4223 O O . LEU C 1 108 ? 69.940 -3.148 61.652 1.00 17.24 92 LEU C O 1
ATOM 4228 N N . ALA C 1 109 ? 68.047 -4.217 61.090 1.00 14.03 93 ALA C N 1
ATOM 4229 C CA . ALA C 1 109 ? 67.221 -3.059 61.371 1.00 12.29 93 ALA C CA 1
ATOM 4230 C C . ALA C 1 109 ? 66.813 -3.110 62.837 1.00 15.00 93 ALA C C 1
ATOM 4231 O O . ALA C 1 109 ? 66.084 -4.011 63.262 1.00 14.26 93 ALA C O 1
ATOM 4233 N N . ILE C 1 110 ? 67.291 -2.142 63.611 1.00 13.29 94 ILE C N 1
ATOM 4234 C CA . ILE C 1 110 ? 66.923 -2.054 65.008 1.00 15.06 94 ILE C CA 1
ATOM 4235 C C . ILE C 1 110 ? 65.720 -1.127 65.100 1.00 13.75 94 ILE C C 1
ATOM 4236 O O . ILE C 1 110 ? 65.839 0.075 64.857 1.00 14.70 94 ILE C O 1
ATOM 4241 N N . VAL C 1 111 ? 64.575 -1.690 65.460 1.00 15.13 95 VAL C N 1
ATOM 4242 C CA . VAL C 1 111 ? 63.294 -1.012 65.284 1.00 14.28 95 VAL C CA 1
ATOM 4243 C C . VAL C 1 111 ? 62.704 -0.468 66.582 1.00 16.12 95 VAL C C 1
ATOM 4244 O O . VAL C 1 111 ? 62.401 -1.222 67.505 1.00 17.26 95 VAL C O 1
ATOM 4248 N N . ASP C 1 112 ? 62.519 0.846 66.618 1.00 14.74 96 ASP C N 1
ATOM 4249 C CA . ASP C 1 112 ? 61.897 1.525 67.750 1.00 17.63 96 ASP C CA 1
ATOM 4250 C C . ASP C 1 112 ? 61.419 2.873 67.229 1.00 19.33 96 ASP C C 1
ATOM 4251 O O . ASP C 1 112 ? 62.075 3.909 67.391 1.00 20.03 96 ASP C O 1
ATOM 4256 N N . VAL C 1 113 ? 60.270 2.824 66.566 1.00 16.90 97 VAL C N 1
ATOM 4257 C CA . VAL C 1 113 ? 59.704 3.965 65.857 1.00 20.35 97 VAL C CA 1
ATOM 4258 C C . VAL C 1 113 ? 58.217 4.089 66.222 1.00 17.93 97 VAL C C 1
ATOM 4259 O O . VAL C 1 113 ? 57.448 3.138 66.067 1.00 19.13 97 VAL C O 1
ATOM 4263 N N . PRO C 1 114 ? 57.820 5.263 66.718 1.00 18.18 98 PRO C N 1
ATOM 4264 C CA . PRO C 1 114 ? 56.484 5.523 67.259 1.00 20.60 98 PRO C CA 1
ATOM 4265 C C . PRO C 1 114 ? 55.408 5.725 66.185 1.00 20.91 98 PRO C C 1
ATOM 4266 O O . PRO C 1 114 ? 54.234 5.437 66.432 1.00 19.60 98 PRO C O 1
ATOM 4270 N N . SER C 1 115 ? 55.815 6.189 65.008 1.00 18.93 99 SER C N 1
ATOM 4271 C CA . SER C 1 115 ? 54.889 6.479 63.919 1.00 18.45 99 SER C CA 1
ATOM 4272 C C . SER C 1 115 ? 55.641 7.111 62.772 1.00 17.06 99 SER C C 1
ATOM 4273 O O . SER C 1 115 ? 56.818 7.467 62.902 1.00 17.02 99 SER C O 1
ATOM 4276 N N . GLN C 1 116 ? 54.930 7.284 61.663 1.00 16.78 100 GLN C N 1
ATOM 4277 C CA . GLN C 1 116 ? 55.372 8.146 60.584 1.00 17.21 100 GLN C CA 1
ATOM 4278 C C . GLN C 1 116 ? 55.179 9.582 61.067 1.00 19.62 100 GLN C C 1
ATOM 4279 O O . GLN C 1 116 ? 54.438 9.816 62.024 1.00 21.00 100 GLN C O 1
ATOM 4285 N N . ALA C 1 117 ? 55.844 10.534 60.421 1.00 13.98 101 ALA C N 1
ATOM 4286 C CA . ALA C 1 117 ? 55.664 11.945 60.763 1.00 15.54 101 ALA C CA 1
ATOM 4287 C C . ALA C 1 117 ? 54.304 12.455 60.244 1.00 20.09 101 ALA C C 1
ATOM 4288 O O . ALA C 1 117 ? 53.899 12.117 59.132 1.00 16.52 101 ALA C O 1
ATOM 4290 N N . TYR C 1 118 ? 53.599 13.231 61.071 1.00 18.53 102 TYR C N 1
ATOM 4291 C CA . TYR C 1 118 ? 52.312 13.851 60.720 1.00 19.56 102 TYR C CA 1
ATOM 4292 C C . TYR C 1 118 ? 52.505 15.344 60.480 1.00 19.42 102 TYR C C 1
ATOM 4293 O O . TYR C 1 118 ? 52.833 16.089 61.413 1.00 19.03 102 TYR C O 1
ATOM 4302 N N . GLY C 1 119 ? 52.289 15.802 59.256 1.00 15.35 103 GLY C N 1
ATOM 4303 C CA . GLY C 1 119 ? 52.463 17.218 59.001 1.00 16.41 103 GLY C CA 1
ATOM 4304 C C . GLY C 1 119 ? 52.235 17.646 57.572 1.00 17.15 103 GLY C C 1
ATOM 4305 O O . GLY C 1 119 ? 52.197 16.817 56.646 1.00 14.97 103 GLY C O 1
ATOM 4306 N N . ARG C 1 120 ? 52.125 18.960 57.398 1.00 12.78 104 ARG C N 1
ATOM 4307 C CA . ARG C 1 120 ? 51.881 19.573 56.091 1.00 16.12 104 ARG C CA 1
ATOM 4308 C C . ARG C 1 120 ? 53.096 19.491 55.167 1.00 15.54 104 ARG C C 1
ATOM 4309 O O . ARG C 1 120 ? 52.952 19.200 53.976 1.00 15.50 104 ARG C O 1
ATOM 4317 N N . ARG C 1 121 ? 54.290 19.755 55.699 1.00 16.86 105 ARG C N 1
ATOM 4318 C CA . ARG C 1 121 ? 55.502 19.638 54.893 1.00 16.56 105 ARG C CA 1
ATOM 4319 C C . ARG C 1 121 ? 55.629 18.214 54.372 1.00 15.88 105 ARG C C 1
ATOM 4320 O O . ARG C 1 121 ? 55.960 17.989 53.211 1.00 15.78 105 ARG C O 1
ATOM 4328 N N . GLU C 1 122 ? 55.380 17.261 55.261 1.00 14.21 106 GLU C N 1
ATOM 4329 C CA . GLU C 1 122 ? 55.465 15.844 54.932 1.00 14.22 106 GLU C CA 1
ATOM 4330 C C . GLU C 1 122 ? 54.536 15.456 53.784 1.00 15.00 106 GLU C C 1
ATOM 4331 O O . GLU C 1 122 ? 54.973 14.859 52.794 1.00 15.30 106 GLU C O 1
ATOM 4337 N N . GLU C 1 123 ? 53.260 15.800 53.882 1.00 15.39 107 GLU C N 1
ATOM 4338 C CA . GLU C 1 123 ? 52.346 15.453 52.798 1.00 15.11 107 GLU C CA 1
ATOM 4339 C C . GLU C 1 123 ? 52.648 16.242 51.523 1.00 13.72 107 GLU C C 1
ATOM 4340 O O . GLU C 1 123 ? 52.588 15.686 50.424 1.00 14.04 107 GLU C O 1
ATOM 4346 N N . ALA C 1 124 ? 52.977 17.526 51.662 1.00 12.29 108 ALA C N 1
ATOM 4347 C CA . ALA C 1 124 ? 53.247 18.369 50.490 1.00 16.83 108 ALA C CA 1
ATOM 4348 C C . ALA C 1 124 ? 54.418 17.820 49.684 1.00 13.16 108 ALA C C 1
ATOM 4349 O O . ALA C 1 124 ? 54.378 17.788 48.466 1.00 13.32 108 ALA C O 1
ATOM 4351 N N . LEU C 1 125 ? 55.451 17.364 50.383 1.00 14.05 109 LEU C N 1
ATOM 4352 C CA . LEU C 1 125 ? 56.686 16.911 49.736 1.00 14.84 109 LEU C CA 1
ATOM 4353 C C . LEU C 1 125 ? 56.688 15.412 49.426 1.00 12.84 109 LEU C C 1
ATOM 4354 O O . LEU C 1 125 ? 57.650 14.882 48.854 1.00 16.49 109 LEU C O 1
ATOM 4359 N N . GLY C 1 126 ? 55.616 14.725 49.803 1.00 13.90 110 GLY C N 1
ATOM 4360 C CA . GLY C 1 126 ? 55.458 13.328 49.416 1.00 14.56 110 GLY C CA 1
ATOM 4361 C C . GLY C 1 126 ? 56.154 12.358 50.351 1.00 12.97 110 GLY C C 1
ATOM 4362 O O . GLY C 1 126 ? 56.995 11.559 49.939 1.00 13.95 110 GLY C O 1
ATOM 4363 N N . ILE C 1 127 ? 55.784 12.395 51.616 1.00 12.03 111 ILE C N 1
ATOM 4364 C CA . ILE C 1 127 ? 56.377 11.467 52.570 1.00 12.29 111 ILE C CA 1
ATOM 4365 C C . ILE C 1 127 ? 56.064 9.995 52.191 1.00 12.92 111 ILE C C 1
ATOM 4366 O O . ILE C 1 127 ? 56.880 9.091 52.462 1.00 12.45 111 ILE C O 1
ATOM 4371 N N . HIS C 1 128 ? 54.927 9.754 51.529 1.00 10.91 112 HIS C N 1
ATOM 4372 C CA . HIS C 1 128 ? 54.596 8.389 51.104 1.00 12.27 112 HIS C CA 1
ATOM 4373 C C . HIS C 1 128 ? 55.682 7.863 50.139 1.00 10.55 112 HIS C C 1
ATOM 4374 O O . HIS C 1 128 ? 56.006 6.667 50.135 1.00 11.45 112 HIS C O 1
ATOM 4381 N N . GLN C 1 129 ? 56.227 8.758 49.320 1.00 10.37 113 GLN C N 1
ATOM 4382 C CA . GLN C 1 129 ? 57.251 8.392 48.341 1.00 11.75 113 GLN C CA 1
ATOM 4383 C C . GLN C 1 129 ? 58.600 8.158 49.011 1.00 12.86 113 GLN C C 1
ATOM 4384 O O . GLN C 1 129 ? 59.359 7.281 48.602 1.00 12.69 113 GLN C O 1
ATOM 4390 N N . ALA C 1 130 ? 58.898 8.961 50.031 1.00 11.29 114 ALA C N 1
ATOM 4391 C CA . ALA C 1 130 ? 60.116 8.800 50.806 1.00 12.93 114 ALA C CA 1
ATOM 4392 C C . ALA C 1 130 ? 60.126 7.444 51.478 1.00 12.38 114 ALA C C 1
ATOM 4393 O O . ALA C 1 130 ? 61.141 6.754 51.507 1.00 13.92 114 ALA C O 1
ATOM 4395 N N . LEU C 1 131 ? 58.995 7.059 52.052 1.00 11.89 115 LEU C N 1
ATOM 4396 C CA . LEU C 1 131 ? 58.946 5.777 52.748 1.00 10.93 115 LEU C CA 1
ATOM 4397 C C . LEU C 1 131 ? 58.983 4.634 51.741 1.00 12.29 115 LEU C C 1
ATOM 4398 O O . LEU C 1 131 ? 59.554 3.591 52.030 1.00 10.90 115 LEU C O 1
ATOM 4403 N N . ALA C 1 132 ? 58.424 4.847 50.549 1.00 10.11 116 ALA C N 1
ATOM 4404 C CA . ALA C 1 132 ? 58.502 3.830 49.499 1.00 10.10 116 ALA C CA 1
ATOM 4405 C C . ALA C 1 132 ? 59.935 3.612 49.048 1.00 11.13 116 ALA C C 1
ATOM 4406 O O . ALA C 1 132 ? 60.332 2.498 48.700 1.00 11.10 116 ALA C O 1
ATOM 4408 N N . GLY C 1 133 ? 60.726 4.680 49.041 1.00 10.67 117 GLY C N 1
ATOM 4409 C CA . GLY C 1 133 ? 62.148 4.545 48.752 1.00 12.11 117 GLY C CA 1
ATOM 4410 C C . GLY C 1 133 ? 62.822 3.571 49.695 1.00 12.33 117 GLY C C 1
ATOM 4411 O O . GLY C 1 133 ? 63.593 2.707 49.277 1.00 13.34 117 GLY C O 1
ATOM 4412 N N . ALA C 1 134 ? 62.526 3.694 50.979 1.00 10.14 118 ALA C N 1
ATOM 4413 C CA . ALA C 1 134 ? 63.104 2.797 51.973 1.00 10.75 118 ALA C CA 1
ATOM 4414 C C . ALA C 1 134 ? 62.627 1.351 51.808 1.00 14.33 118 ALA C C 1
ATOM 4415 O O . ALA C 1 134 ? 63.428 0.402 51.903 1.00 10.30 118 ALA C O 1
ATOM 4417 N N . VAL C 1 135 ? 61.325 1.180 51.590 1.00 10.15 119 VAL C N 1
ATOM 4418 C CA . VAL C 1 135 ? 60.782 -0.164 51.340 1.00 10.06 119 VAL C CA 1
ATOM 4419 C C . VAL C 1 135 ? 61.433 -0.770 50.103 1.00 11.73 119 VAL C C 1
ATOM 4420 O O . VAL C 1 135 ? 61.821 -1.943 50.121 1.00 10.60 119 VAL C O 1
ATOM 4424 N N . ASP C 1 136 ? 61.540 0.021 49.031 1.00 11.05 120 ASP C N 1
ATOM 4425 C CA . ASP C 1 136 ? 62.117 -0.470 47.777 1.00 11.75 120 ASP C CA 1
ATOM 4426 C C . ASP C 1 136 ? 63.539 -0.956 48.005 1.00 15.72 120 ASP C C 1
ATOM 4427 O O . ASP C 1 136 ? 63.908 -2.044 47.567 1.00 13.65 120 ASP C O 1
ATOM 4432 N N . ALA C 1 137 ? 64.324 -0.156 48.720 1.00 12.99 121 ALA C N 1
ATOM 4433 C CA . ALA C 1 137 ? 65.720 -0.493 48.981 1.00 16.41 121 ALA C CA 1
ATOM 4434 C C . ALA C 1 137 ? 65.835 -1.786 49.789 1.00 13.75 121 ALA C C 1
ATOM 4435 O O . ALA C 1 137 ? 66.583 -2.697 49.428 1.00 12.68 121 ALA C O 1
ATOM 4437 N N . TYR C 1 138 ? 65.113 -1.867 50.903 1.00 11.05 122 TYR C N 1
ATOM 4438 C CA . TYR C 1 138 ? 65.179 -3.072 51.731 1.00 12.12 122 TYR C CA 1
ATOM 4439 C C . TYR C 1 138 ? 64.747 -4.326 50.973 1.00 12.34 122 TYR C C 1
ATOM 4440 O O . TYR C 1 138 ? 65.381 -5.379 51.078 1.00 10.31 122 TYR C O 1
ATOM 4449 N N . ALA C 1 139 ? 63.648 -4.210 50.225 1.00 11.71 123 ALA C N 1
ATOM 4450 C CA . ALA C 1 139 ? 63.118 -5.352 49.514 1.00 10.90 123 ALA C CA 1
ATOM 4451 C C . ALA C 1 139 ? 64.092 -5.769 48.421 1.00 11.16 123 ALA C C 1
ATOM 4452 O O . ALA C 1 139 ? 64.316 -6.959 48.220 1.00 12.29 123 ALA C O 1
ATOM 4454 N N . ARG C 1 140 ? 64.691 -4.805 47.726 1.00 12.14 124 ARG C N 1
ATOM 4455 C CA . ARG C 1 140 ? 65.636 -5.152 46.657 1.00 12.13 124 ARG C CA 1
ATOM 4456 C C . ARG C 1 140 ? 66.897 -5.788 47.248 1.00 14.58 124 ARG C C 1
ATOM 4457 O O . ARG C 1 140 ? 67.472 -6.721 46.669 1.00 13.75 124 ARG C O 1
ATOM 4465 N N . ALA C 1 141 ? 67.326 -5.293 48.404 1.00 12.57 125 ALA C N 1
ATOM 4466 C CA . ALA C 1 141 ? 68.472 -5.884 49.080 1.00 11.19 125 ALA C CA 1
ATOM 4467 C C . ALA C 1 141 ? 68.152 -7.329 49.480 1.00 14.90 125 ALA C C 1
ATOM 4468 O O . ALA C 1 141 ? 68.967 -8.219 49.291 1.00 14.34 125 ALA C O 1
ATOM 4470 N N . ARG C 1 142 ? 66.964 -7.566 50.020 1.00 9.27 126 ARG C N 1
ATOM 4471 C CA . ARG C 1 142 ? 66.573 -8.926 50.389 1.00 11.53 126 ARG C CA 1
ATOM 4472 C C . ARG C 1 142 ? 66.516 -9.848 49.169 1.00 13.70 126 ARG C C 1
ATOM 4473 O O . ARG C 1 142 ? 67.031 -10.963 49.205 1.00 10.83 126 ARG C O 1
ATOM 4481 N N . LEU C 1 143 ? 65.908 -9.378 48.084 1.00 12.22 127 LEU C N 1
ATOM 4482 C CA . LEU C 1 143 ? 65.842 -10.189 46.864 1.00 12.94 127 LEU C CA 1
ATOM 4483 C C . LEU C 1 143 ? 67.229 -10.476 46.290 1.00 15.40 127 LEU C C 1
ATOM 4484 O O . LEU C 1 143 ? 67.453 -11.533 45.686 1.00 16.29 127 LEU C O 1
ATOM 4489 N N . ALA C 1 144 ? 68.160 -9.548 46.487 1.00 13.23 128 ALA C N 1
ATOM 4490 C CA . ALA C 1 144 ? 69.522 -9.727 45.963 1.00 17.29 128 ALA C CA 1
ATOM 4491 C C . ALA C 1 144 ? 70.395 -10.632 46.845 1.00 18.85 128 ALA C C 1
ATOM 4492 O O . ALA C 1 144 ? 71.557 -10.883 46.525 1.00 20.93 128 ALA C O 1
ATOM 4494 N N . GLY C 1 145 ? 69.847 -11.108 47.957 1.00 15.59 129 GLY C N 1
ATOM 4495 C CA . GLY C 1 145 ? 70.544 -12.050 48.809 1.00 17.20 129 GLY C CA 1
ATOM 4496 C C . GLY C 1 145 ? 71.103 -11.518 50.119 1.00 18.87 129 GLY C C 1
ATOM 4497 O O . GLY C 1 145 ? 71.744 -12.272 50.853 1.00 16.44 129 GLY C O 1
ATOM 4498 N N . HIS C 1 146 ? 70.877 -10.238 50.421 1.00 14.15 130 HIS C N 1
ATOM 4499 C CA . HIS C 1 146 ? 71.254 -9.704 51.736 1.00 14.04 130 HIS C CA 1
ATOM 4500 C C . HIS C 1 146 ? 70.312 -10.278 52.782 1.00 16.42 130 HIS C C 1
ATOM 4501 O O . HIS C 1 146 ? 69.094 -10.165 52.627 1.00 14.81 130 HIS C O 1
ATOM 4508 N N . PRO C 1 147 ? 70.860 -10.876 53.850 1.00 15.07 131 PRO C N 1
ATOM 4509 C CA . PRO C 1 147 ? 70.022 -11.319 54.971 1.00 16.47 131 PRO C CA 1
ATOM 4510 C C . PRO C 1 147 ? 69.521 -10.109 55.751 1.00 16.28 131 PRO C C 1
ATOM 4511 O O . PRO C 1 147 ? 70.334 -9.351 56.273 1.00 16.53 131 PRO C O 1
ATOM 4515 N N . LEU C 1 148 ? 68.213 -9.915 55.804 1.00 11.28 132 LEU C N 1
ATOM 4516 C CA . LEU C 1 148 ? 67.645 -8.792 56.551 1.00 10.97 132 LEU C CA 1
ATOM 4517 C C . LEU C 1 148 ? 67.026 -9.305 57.829 1.00 11.60 132 LEU C C 1
ATOM 4518 O O . LEU C 1 148 ? 66.219 -10.233 57.787 1.00 14.12 132 LEU C O 1
ATOM 4523 N N . ILE C 1 149 ? 67.394 -8.712 58.959 1.00 11.13 133 ILE C N 1
ATOM 4524 C CA . ILE C 1 149 ? 66.789 -9.075 60.230 1.00 12.57 133 ILE C CA 1
ATOM 4525 C C . ILE C 1 149 ? 66.192 -7.822 60.863 1.00 12.26 133 ILE C C 1
ATOM 4526 O O . ILE C 1 149 ? 66.850 -6.777 60.936 1.00 15.50 133 ILE C O 1
ATOM 4531 N N . GLY C 1 150 ? 64.937 -7.909 61.286 1.00 12.61 134 GLY C N 1
ATOM 4532 C CA . GLY C 1 150 ? 64.322 -6.823 62.025 1.00 11.25 134 GLY C CA 1
ATOM 4533 C C . GLY C 1 150 ? 64.276 -7.186 63.506 1.00 13.96 134 GLY C C 1
ATOM 4534 O O . GLY C 1 150 ? 63.640 -8.170 63.888 1.00 16.32 134 GLY C O 1
ATOM 4535 N N . LEU C 1 151 ? 64.942 -6.387 64.329 1.00 11.87 135 LEU C N 1
ATOM 4536 C CA . LEU C 1 151 ? 64.993 -6.617 65.770 1.00 13.52 135 LEU C CA 1
ATOM 4537 C C . LEU C 1 151 ? 64.091 -5.578 66.430 1.00 14.25 135 LEU C C 1
ATOM 4538 O O . LEU C 1 151 ? 64.395 -4.395 66.435 1.00 14.40 135 LEU C O 1
ATOM 4543 N N . LEU C 1 152 ? 62.956 -6.027 66.944 1.00 15.23 136 LEU C N 1
ATOM 4544 C CA . LEU C 1 152 ? 61.974 -5.115 67.518 1.00 15.91 136 LEU C CA 1
ATOM 4545 C C . LEU C 1 152 ? 62.298 -4.887 69.003 1.00 16.40 136 LEU C C 1
ATOM 4546 O O . LEU C 1 152 ? 62.033 -5.755 69.826 1.00 16.74 136 LEU C O 1
ATOM 4551 N N . VAL C 1 153 ? 62.877 -3.738 69.342 1.00 17.35 137 VAL C N 1
ATOM 4552 C CA . VAL C 1 153 ? 63.266 -3.469 70.739 1.00 16.50 137 VAL C CA 1
ATOM 4553 C C . VAL C 1 153 ? 62.300 -2.515 71.433 1.00 19.01 137 VAL C C 1
ATOM 4554 O O . VAL C 1 153 ? 62.360 -2.331 72.638 1.00 17.98 137 VAL C O 1
ATOM 4558 N N . GLY C 1 154 ? 61.425 -1.884 70.662 1.00 20.43 138 GLY C N 1
ATOM 4559 C CA . GLY C 1 154 ? 60.469 -0.951 71.227 1.00 18.03 138 GLY C CA 1
ATOM 4560 C C . GLY C 1 154 ? 59.220 -0.894 70.372 1.00 20.95 138 GLY C C 1
ATOM 4561 O O . GLY C 1 154 ? 58.602 -1.925 70.077 1.00 20.57 138 GLY C O 1
ATOM 4562 N N . LYS C 1 155 ? 58.846 0.311 69.971 1.00 18.04 139 LYS C N 1
ATOM 4563 C CA . LYS C 1 155 ? 57.658 0.496 69.150 1.00 20.22 139 LYS C CA 1
ATOM 4564 C C . LYS C 1 155 ? 57.941 0.140 67.695 1.00 17.41 139 LYS C C 1
ATOM 4565 O O . LYS C 1 155 ? 58.985 0.485 67.153 1.00 17.70 139 LYS C O 1
ATOM 4571 N N . ALA C 1 156 ? 57.007 -0.566 67.074 1.00 16.07 140 ALA C N 1
ATOM 4572 C CA . ALA C 1 156 ? 57.081 -0.857 65.644 1.00 17.89 140 ALA C CA 1
ATOM 4573 C C . ALA C 1 156 ? 55.727 -0.520 65.058 1.00 15.60 140 ALA C C 1
ATOM 4574 O O . ALA C 1 156 ? 54.851 -1.385 64.945 1.00 15.53 140 ALA C O 1
ATOM 4584 N N . SER C 1 158 ? 52.950 1.265 62.348 1.00 16.62 142 SER C N 1
ATOM 4585 C CA . SER C 1 158 ? 52.376 1.864 61.140 1.00 16.41 142 SER C CA 1
ATOM 4586 C C . SER C 1 158 ? 53.336 1.894 59.949 1.00 15.37 142 SER C C 1
ATOM 4587 O O . SER C 1 158 ? 54.086 0.941 59.713 1.00 12.86 142 SER C O 1
ATOM 4590 N N . GLY C 1 159 ? 53.312 2.983 59.187 1.00 13.81 143 GLY C N 1
ATOM 4591 C CA . GLY C 1 159 ? 54.198 3.089 58.029 1.00 12.23 143 GLY C CA 1
ATOM 4592 C C . GLY C 1 159 ? 55.668 3.234 58.396 1.00 14.73 143 GLY C C 1
ATOM 4593 O O . GLY C 1 159 ? 56.543 2.944 57.579 1.00 12.37 143 GLY C O 1
ATOM 4594 N N . ALA C 1 160 ? 55.954 3.678 59.616 1.00 14.40 144 ALA C N 1
ATOM 4595 C CA . ALA C 1 160 ? 57.352 3.722 60.068 1.00 12.61 144 ALA C CA 1
ATOM 4596 C C . ALA C 1 160 ? 57.942 2.305 60.067 1.00 12.91 144 ALA C C 1
ATOM 4597 O O . ALA C 1 160 ? 59.078 2.088 59.631 1.00 11.68 144 ALA C O 1
ATOM 4599 N N . PHE C 1 161 ? 57.168 1.340 60.551 1.00 11.73 145 PHE C N 1
ATOM 4600 C CA . PHE C 1 161 ? 57.612 -0.055 60.573 1.00 13.06 145 PHE C CA 1
ATOM 4601 C C . PHE C 1 161 ? 57.636 -0.631 59.147 1.00 12.19 145 PHE C C 1
ATOM 4602 O O . PHE C 1 161 ? 58.547 -1.370 58.797 1.00 12.10 145 PHE C O 1
ATOM 4610 N N . LEU C 1 162 ? 56.635 -0.311 58.324 1.00 10.80 146 LEU C N 1
ATOM 4611 C CA . LEU C 1 162 ? 56.688 -0.769 56.917 1.00 9.34 146 LEU C CA 1
ATOM 4612 C C . LEU C 1 162 ? 58.009 -0.345 56.282 1.00 11.02 146 LEU C C 1
ATOM 4613 O O . LEU C 1 162 ? 58.652 -1.130 55.572 1.00 10.23 146 LEU C O 1
ATOM 4618 N N . ALA C 1 163 ? 58.444 0.882 56.576 1.00 10.62 147 ALA C N 1
ATOM 4619 C CA . ALA C 1 163 ? 59.656 1.427 55.943 1.00 9.91 147 ALA C CA 1
ATOM 4620 C C . ALA C 1 163 ? 60.943 0.933 56.598 1.00 14.49 147 ALA C C 1
ATOM 4621 O O . ALA C 1 163 ? 61.990 0.850 55.961 1.00 13.37 147 ALA C O 1
ATOM 4623 N N . HIS C 1 164 ? 60.873 0.627 57.881 1.00 13.48 148 HIS C N 1
ATOM 4624 C CA . HIS C 1 164 ? 62.070 0.240 58.615 1.00 13.53 148 HIS C CA 1
ATOM 4625 C C . HIS C 1 164 ? 61.758 -1.013 59.407 1.00 14.27 148 HIS C C 1
ATOM 4626 O O . HIS C 1 164 ? 61.328 -0.938 60.558 1.00 15.40 148 HIS C O 1
ATOM 4633 N N . GLY C 1 165 ? 61.915 -2.165 58.767 1.00 14.30 149 GLY C N 1
ATOM 4634 C CA . GLY C 1 165 ? 61.826 -3.433 59.468 1.00 12.63 149 GLY C CA 1
ATOM 4635 C C . GLY C 1 165 ? 60.956 -4.472 58.781 1.00 15.50 149 GLY C C 1
ATOM 4636 O O . GLY C 1 165 ? 61.319 -5.660 58.736 1.00 13.01 149 GLY C O 1
ATOM 4637 N N . TYR C 1 166 ? 59.817 -4.056 58.220 1.00 12.86 150 TYR C N 1
ATOM 4638 C CA . TYR C 1 166 ? 58.813 -5.060 57.869 1.00 13.57 150 TYR C CA 1
ATOM 4639 C C . TYR C 1 166 ? 59.174 -5.816 56.570 1.00 12.86 150 TYR C C 1
ATOM 4640 O O . TYR C 1 166 ? 58.478 -6.758 56.206 1.00 13.35 150 TYR C O 1
ATOM 4649 N N . GLN C 1 167 ? 60.249 -5.435 55.869 1.00 14.10 151 GLN C N 1
ATOM 4650 C CA . GLN C 1 167 ? 60.702 -6.244 54.717 1.00 11.96 151 GLN C CA 1
ATOM 4651 C C . GLN C 1 167 ? 61.701 -7.348 55.114 1.00 10.67 151 GLN C C 1
ATOM 4652 O O . GLN C 1 167 ? 62.243 -8.035 54.249 1.00 11.49 151 GLN C O 1
ATOM 4658 N N . ALA C 1 168 ? 61.918 -7.543 56.412 1.00 10.03 152 ALA C N 1
ATOM 4659 C CA . ALA C 1 168 ? 62.950 -8.489 56.871 1.00 13.20 152 ALA C CA 1
ATOM 4660 C C . ALA C 1 168 ? 62.678 -9.961 56.525 1.00 13.51 152 ALA C C 1
ATOM 4661 O O . ALA C 1 168 ? 61.536 -10.407 56.549 1.00 14.12 152 ALA C O 1
ATOM 4663 N N . ASN C 1 169 ? 63.744 -10.712 56.217 1.00 11.49 153 ASN C N 1
ATOM 4664 C CA . ASN C 1 169 ? 63.666 -12.179 56.156 1.00 15.47 153 ASN C CA 1
ATOM 4665 C C . ASN C 1 169 ? 63.128 -12.764 57.453 1.00 12.83 153 ASN C C 1
ATOM 4666 O O . ASN C 1 169 ? 62.349 -13.710 57.437 1.00 12.14 153 ASN C O 1
ATOM 4671 N N . ARG C 1 170 ? 63.603 -12.231 58.577 1.00 12.19 154 ARG C N 1
ATOM 4672 C CA . ARG C 1 170 ? 63.178 -12.708 59.893 1.00 12.94 154 ARG C CA 1
ATOM 4673 C C . ARG C 1 170 ? 62.954 -11.540 60.828 1.00 12.21 154 ARG C C 1
ATOM 4674 O O . ARG C 1 170 ? 63.739 -10.597 60.848 1.00 12.82 154 ARG C O 1
ATOM 4682 N N . LEU C 1 171 ? 61.896 -11.635 61.632 1.00 11.85 155 LEU C N 1
ATOM 4683 C CA . LEU C 1 171 ? 61.613 -10.646 62.667 1.00 11.93 155 LEU C CA 1
ATOM 4684 C C . LEU C 1 171 ? 61.857 -11.271 64.024 1.00 12.46 155 LEU C C 1
ATOM 4685 O O . LEU C 1 171 ? 61.401 -12.381 64.279 1.00 15.04 155 LEU C O 1
ATOM 4690 N N . ILE C 1 172 ? 62.562 -10.554 64.893 1.00 12.01 156 ILE C N 1
ATOM 4691 C CA . ILE C 1 172 ? 62.846 -11.040 66.238 1.00 13.45 156 ILE C CA 1
ATOM 4692 C C . ILE C 1 172 ? 62.397 -9.950 67.194 1.00 14.74 156 ILE C C 1
ATOM 4693 O O . ILE C 1 172 ? 62.752 -8.795 67.004 1.00 14.48 156 ILE C O 1
ATOM 4698 N N . ALA C 1 173 ? 61.565 -10.287 68.172 1.00 12.40 157 ALA C N 1
ATOM 4699 C CA . ALA C 1 173 ? 61.074 -9.252 69.085 1.00 15.82 157 ALA C CA 1
ATOM 4700 C C . ALA C 1 173 ? 61.562 -9.505 70.503 1.00 17.37 157 ALA C C 1
ATOM 4701 O O . ALA C 1 173 ? 61.533 -10.630 70.975 1.00 17.68 157 ALA C O 1
ATOM 4703 N N . LEU C 1 174 ? 61.998 -8.458 71.192 1.00 17.05 158 LEU C N 1
ATOM 4704 C CA . LEU C 1 174 ? 62.321 -8.619 72.611 1.00 16.79 158 LEU C CA 1
ATOM 4705 C C . LEU C 1 174 ? 61.017 -8.885 73.365 1.00 21.81 158 LEU C C 1
ATOM 4706 O O . LEU C 1 174 ? 59.993 -8.276 73.063 1.00 18.45 158 LEU C O 1
ATOM 4711 N N . HIS C 1 175 ? 61.034 -9.800 74.331 1.00 19.75 159 HIS C N 1
ATOM 4712 C CA . HIS C 1 175 ? 59.800 -10.158 75.026 1.00 22.06 159 HIS C CA 1
ATOM 4713 C C . HIS C 1 175 ? 59.566 -9.201 76.198 1.00 23.89 159 HIS C C 1
ATOM 4714 O O . HIS C 1 175 ? 59.946 -9.489 77.334 1.00 19.13 159 HIS C O 1
ATOM 4721 N N . ASP C 1 176 ? 58.939 -8.065 75.904 1.00 18.78 160 ASP C N 1
ATOM 4722 C CA . ASP C 1 176 ? 58.824 -6.944 76.837 1.00 19.51 160 ASP C CA 1
ATOM 4723 C C . ASP C 1 176 ? 57.551 -6.161 76.552 1.00 25.64 160 ASP C C 1
ATOM 4724 O O . ASP C 1 176 ? 57.199 -5.981 75.388 1.00 19.61 160 ASP C O 1
ATOM 4729 N N . PRO C 1 177 ? 56.879 -5.661 77.600 1.00 24.67 161 PRO C N 1
ATOM 4730 C CA . PRO C 1 177 ? 55.638 -4.885 77.425 1.00 24.68 161 PRO C CA 1
ATOM 4731 C C . PRO C 1 177 ? 55.820 -3.598 76.601 1.00 27.23 161 PRO C C 1
ATOM 4732 O O . PRO C 1 177 ? 54.868 -3.110 75.974 1.00 27.61 161 PRO C O 1
ATOM 4736 N N . GLY C 1 178 ? 57.032 -3.053 76.606 1.00 22.48 162 GLY C N 1
ATOM 4737 C CA . GLY C 1 178 ? 57.333 -1.853 75.846 1.00 23.62 162 GLY C CA 1
ATOM 4738 C C . GLY C 1 178 ? 57.488 -2.101 74.353 1.00 23.02 162 GLY C C 1
ATOM 4739 O O . GLY C 1 178 ? 57.628 -1.158 73.569 1.00 21.31 162 GLY C O 1
ATOM 4740 N N . VAL C 1 179 ? 57.491 -3.373 73.964 1.00 21.43 163 VAL C N 1
ATOM 4741 C CA . VAL C 1 179 ? 57.587 -3.758 72.563 1.00 17.72 163 VAL C CA 1
ATOM 4742 C C . VAL C 1 179 ? 56.175 -3.946 72.034 1.00 20.49 163 VAL C C 1
ATOM 4743 O O . VAL C 1 179 ? 55.417 -4.776 72.538 1.00 21.07 163 VAL C O 1
ATOM 4755 N N . VAL C 1 181 ? 53.623 -3.706 68.334 1.00 17.27 165 VAL C N 1
ATOM 4756 C CA . VAL C 1 181 ? 53.419 -3.610 66.894 1.00 16.75 165 VAL C CA 1
ATOM 4757 C C . VAL C 1 181 ? 51.966 -3.278 66.639 1.00 15.53 165 VAL C C 1
ATOM 4758 O O . VAL C 1 181 ? 51.075 -3.934 67.183 1.00 20.72 165 VAL C O 1
ATOM 4762 N N . HIS C 1 182 ? 51.716 -2.263 65.826 1.00 15.16 166 HIS C N 1
ATOM 4763 C CA . HIS C 1 182 ? 50.343 -1.926 65.480 1.00 19.02 166 HIS C CA 1
ATOM 4764 C C . HIS C 1 182 ? 50.313 -0.979 64.291 1.00 16.62 166 HIS C C 1
ATOM 4765 O O . HIS C 1 182 ? 51.355 -0.515 63.828 1.00 16.71 166 HIS C O 1
ATOM 4772 N N . ALA C 1 183 ? 49.111 -0.686 63.799 1.00 18.52 167 ALA C N 1
ATOM 4773 C CA . ALA C 1 183 ? 48.951 0.215 62.653 1.00 19.79 167 ALA C CA 1
ATOM 4774 C C . ALA C 1 183 ? 48.615 1.636 63.104 1.00 23.89 167 ALA C C 1
ATOM 4775 O O . ALA C 1 183 ? 48.796 2.589 62.349 1.00 26.59 167 ALA C O 1
ATOM 4785 N N . GLY C 1 185 ? 48.204 4.428 66.818 1.00 36.18 169 GLY C N 1
ATOM 4786 C CA . GLY C 1 185 ? 48.439 4.679 68.226 1.00 36.36 169 GLY C CA 1
ATOM 4787 C C . GLY C 1 185 ? 47.181 4.448 69.025 1.00 36.38 169 GLY C C 1
ATOM 4788 O O . GLY C 1 185 ? 46.072 4.571 68.496 1.00 38.96 169 GLY C O 1
ATOM 4789 N N . LYS C 1 186 ? 47.355 4.110 70.298 1.00 37.49 170 LYS C N 1
ATOM 4790 C CA . LYS C 1 186 ? 46.230 3.820 71.178 1.00 39.08 170 LYS C CA 1
ATOM 4791 C C . LYS C 1 186 ? 45.262 5.003 71.283 1.00 42.28 170 LYS C C 1
ATOM 4792 O O . LYS C 1 186 ? 44.047 4.814 71.338 1.00 43.67 170 LYS C O 1
ATOM 4798 N N . ALA C 1 187 ? 45.804 6.218 71.291 1.00 47.56 171 ALA C N 1
ATOM 4799 C CA . ALA C 1 187 ? 44.981 7.424 71.368 1.00 48.14 171 ALA C CA 1
ATOM 4800 C C . ALA C 1 187 ? 43.934 7.478 70.252 1.00 47.95 171 ALA C C 1
ATOM 4801 O O . ALA C 1 187 ? 42.735 7.551 70.526 1.00 49.15 171 ALA C O 1
ATOM 4803 N N . ALA C 1 188 ? 44.391 7.434 69.001 1.00 47.37 172 ALA C N 1
ATOM 4804 C CA . ALA C 1 188 ? 43.492 7.510 67.851 1.00 45.70 172 ALA C CA 1
ATOM 4805 C C . ALA C 1 188 ? 42.541 6.318 67.816 1.00 49.63 172 ALA C C 1
ATOM 4806 O O . ALA C 1 188 ? 41.353 6.468 67.532 1.00 56.61 172 ALA C O 1
ATOM 4808 N N . ALA C 1 189 ? 43.064 5.135 68.107 1.00 44.17 173 ALA C N 1
ATOM 4809 C CA . ALA C 1 189 ? 42.230 3.943 68.180 1.00 47.38 173 ALA C CA 1
ATOM 4810 C C . ALA C 1 189 ? 41.228 4.059 69.330 1.00 52.77 173 ALA C C 1
ATOM 4811 O O . ALA C 1 189 ? 40.052 4.354 69.113 1.00 53.01 173 ALA C O 1
ATOM 4813 N N . LEU C 1 200 ? 39.345 0.974 75.182 1.00 44.46 184 LEU C N 1
ATOM 4814 C CA . LEU C 1 200 ? 39.904 0.503 73.916 1.00 52.43 184 LEU C CA 1
ATOM 4815 C C . LEU C 1 200 ? 40.888 -0.630 74.176 1.00 50.85 184 LEU C C 1
ATOM 4816 O O . LEU C 1 200 ? 40.800 -1.702 73.567 1.00 49.72 184 LEU C O 1
ATOM 4821 N N . GLU C 1 201 ? 41.819 -0.365 75.091 1.00 53.40 185 GLU C N 1
ATOM 4822 C CA . GLU C 1 201 ? 42.809 -1.338 75.551 1.00 52.99 185 GLU C CA 1
ATOM 4823 C C . GLU C 1 201 ? 42.199 -2.698 75.842 1.00 51.59 185 GLU C C 1
ATOM 4824 O O . GLU C 1 201 ? 42.763 -3.731 75.483 1.00 51.49 185 GLU C O 1
ATOM 4830 N N . ALA C 1 202 ? 41.044 -2.682 76.498 1.00 52.59 186 ALA C N 1
ATOM 4831 C CA . ALA C 1 202 ? 40.378 -3.906 76.917 1.00 49.90 186 ALA C CA 1
ATOM 4832 C C . ALA C 1 202 ? 39.606 -4.561 75.774 1.00 47.92 186 ALA C C 1
ATOM 4833 O O . ALA C 1 202 ? 39.446 -5.780 75.754 1.00 45.67 186 ALA C O 1
ATOM 4835 N N . LEU C 1 203 ? 39.124 -3.755 74.829 1.00 51.95 187 LEU C N 1
ATOM 4836 C CA . LEU C 1 203 ? 38.467 -4.308 73.649 1.00 48.65 187 LEU C CA 1
ATOM 4837 C C . LEU C 1 203 ? 39.511 -4.974 72.751 1.00 47.32 187 LEU C C 1
ATOM 4838 O O . LEU C 1 203 ? 39.320 -6.104 72.270 1.00 41.18 187 LEU C O 1
ATOM 4843 N N . ALA C 1 204 ? 40.617 -4.263 72.543 1.00 45.11 188 ALA C N 1
ATOM 4844 C CA . ALA C 1 204 ? 41.723 -4.748 71.725 1.00 40.80 188 ALA C CA 1
ATOM 4845 C C . ALA C 1 204 ? 42.213 -6.120 72.192 1.00 39.12 188 ALA C C 1
ATOM 4846 O O . ALA C 1 204 ? 42.458 -7.006 71.376 1.00 37.73 188 ALA C O 1
ATOM 4848 N N . ALA C 1 205 ? 42.316 -6.302 73.507 1.00 45.04 189 ALA C N 1
ATOM 4849 C CA . ALA C 1 205 ? 42.934 -7.499 74.072 1.00 45.02 189 ALA C CA 1
ATOM 4850 C C . ALA C 1 205 ? 42.218 -8.808 73.725 1.00 41.18 189 ALA C C 1
ATOM 4851 O O . ALA C 1 205 ? 42.826 -9.878 73.781 1.00 43.86 189 ALA C O 1
ATOM 4853 N N . LYS C 1 206 ? 40.941 -8.736 73.359 1.00 39.64 190 LYS C N 1
ATOM 4854 C CA . LYS C 1 206 ? 40.181 -9.954 73.070 1.00 39.93 190 LYS C CA 1
ATOM 4855 C C . LYS C 1 206 ? 40.317 -10.440 71.620 1.00 39.55 190 LYS C C 1
ATOM 4856 O O . LYS C 1 206 ? 39.996 -11.587 71.307 1.00 38.69 190 LYS C O 1
ATOM 4858 N N . VAL C 1 207 ? 40.788 -9.560 70.741 1.00 35.26 191 VAL C N 1
ATOM 4859 C CA . VAL C 1 207 ? 40.917 -9.871 69.317 1.00 28.00 191 VAL C CA 1
ATOM 4860 C C . VAL C 1 207 ? 42.393 -9.715 68.938 1.00 26.68 191 VAL C C 1
ATOM 4861 O O . VAL C 1 207 ? 42.906 -8.598 68.889 1.00 26.01 191 VAL C O 1
ATOM 4865 N N . PRO C 1 208 ? 43.087 -10.839 68.707 1.00 25.83 192 PRO C N 1
ATOM 4866 C CA . PRO C 1 208 ? 44.548 -10.816 68.553 1.00 22.93 192 PRO C CA 1
ATOM 4867 C C . PRO C 1 208 ? 45.087 -9.817 67.515 1.00 23.76 192 PRO C C 1
ATOM 4868 O O . PRO C 1 208 ? 46.028 -9.124 67.874 1.00 24.70 192 PRO C O 1
ATOM 4872 N N . PRO C 1 209 ? 44.498 -9.707 66.295 1.00 19.86 193 PRO C N 1
ATOM 4873 C CA . PRO C 1 209 ? 45.106 -8.715 65.389 1.00 20.57 193 PRO C CA 1
ATOM 4874 C C . PRO C 1 209 ? 44.927 -7.259 65.840 1.00 19.87 193 PRO C C 1
ATOM 4875 O O . PRO C 1 209 ? 45.618 -6.374 65.333 1.00 18.80 193 PRO C O 1
ATOM 4887 N N . ALA C 1 211 ? 45.200 -6.274 69.091 1.00 23.76 195 ALA C N 1
ATOM 4888 C CA . ALA C 1 211 ? 45.977 -6.073 70.307 1.00 27.81 195 ALA C CA 1
ATOM 4889 C C . ALA C 1 211 ? 47.346 -5.424 70.042 1.00 26.58 195 ALA C C 1
ATOM 4890 O O . ALA C 1 211 ? 47.880 -5.465 68.921 1.00 25.40 195 ALA C O 1
ATOM 4892 N N . TYR C 1 212 ? 47.893 -4.812 71.086 1.00 25.70 196 TYR C N 1
ATOM 4893 C CA . TYR C 1 212 ? 49.144 -4.063 71.002 1.00 26.77 196 TYR C CA 1
ATOM 4894 C C . TYR C 1 212 ? 50.331 -4.873 71.515 1.00 26.94 196 TYR C C 1
ATOM 4895 O O . TYR C 1 212 ? 51.478 -4.623 71.131 1.00 29.12 196 TYR C O 1
ATOM 4904 N N . ASP C 1 213 ? 50.039 -5.859 72.356 1.00 28.45 197 ASP C N 1
ATOM 4905 C CA . ASP C 1 213 ? 51.068 -6.618 73.061 1.00 28.17 197 ASP C CA 1
ATOM 4906 C C . ASP C 1 213 ? 51.775 -7.603 72.135 1.00 25.34 197 ASP C C 1
ATOM 4907 O O . ASP C 1 213 ? 51.195 -8.049 71.148 1.00 24.79 197 ASP C O 1
ATOM 4912 N N . ILE C 1 214 ? 53.018 -7.954 72.469 1.00 20.31 198 ILE C N 1
ATOM 4913 C CA . ILE C 1 214 ? 53.848 -8.770 71.585 1.00 20.14 198 ILE C CA 1
ATOM 4914 C C . ILE C 1 214 ? 53.471 -10.260 71.592 1.00 22.00 198 ILE C C 1
ATOM 4915 O O . ILE C 1 214 ? 53.750 -10.978 70.624 1.00 23.20 198 ILE C O 1
ATOM 4920 N N . ASP C 1 215 ? 52.812 -10.740 72.645 1.00 23.38 199 ASP C N 1
ATOM 4921 C CA . ASP C 1 215 ? 52.343 -12.129 72.630 1.00 23.39 199 ASP C CA 1
ATOM 4922 C C . ASP C 1 215 ? 51.207 -12.312 71.621 1.00 19.60 199 ASP C C 1
ATOM 4923 O O . ASP C 1 215 ? 51.185 -13.290 70.882 1.00 20.06 199 ASP C O 1
ATOM 4928 N N . SER C 1 216 ? 50.267 -11.376 71.601 1.00 20.99 200 SER C N 1
ATOM 4929 C CA . SER C 1 216 ? 49.191 -11.397 70.611 1.00 21.34 200 SER C CA 1
ATOM 4930 C C . SER C 1 216 ? 49.769 -11.373 69.197 1.00 18.76 200 SER C C 1
ATOM 4931 O O . SER C 1 216 ? 49.340 -12.129 68.333 1.00 20.23 200 SER C O 1
ATOM 4934 N N . TYR C 1 217 ? 50.750 -10.500 68.977 1.00 17.78 201 TYR C N 1
ATOM 4935 C CA . TYR C 1 217 ? 51.410 -10.408 67.676 1.00 16.33 201 TYR C CA 1
ATOM 4936 C C . TYR C 1 217 ? 52.097 -11.721 67.319 1.00 17.70 201 TYR C C 1
ATOM 4937 O O . TYR C 1 217 ? 52.013 -12.201 66.181 1.00 15.63 201 TYR C O 1
ATOM 4946 N N . ALA C 1 218 ? 52.760 -12.320 68.304 1.00 16.19 202 ALA C N 1
ATOM 4947 C CA . ALA C 1 218 ? 53.424 -13.604 68.094 1.00 17.53 202 ALA C CA 1
ATOM 4948 C C . ALA C 1 218 ? 52.414 -14.678 67.678 1.00 17.48 202 ALA C C 1
ATOM 4949 O O . ALA C 1 218 ? 52.728 -15.564 66.883 1.00 18.54 202 ALA C O 1
ATOM 4951 N N . SER C 1 219 ? 51.190 -14.577 68.189 1.00 15.41 203 SER C N 1
ATOM 4952 C CA . SER C 1 219 ? 50.164 -15.573 67.885 1.00 19.00 203 SER C CA 1
ATOM 4953 C C . SER C 1 219 ? 49.724 -15.512 66.415 1.00 20.02 203 SER C C 1
ATOM 4954 O O . SER C 1 219 ? 49.093 -16.430 65.923 1.00 23.00 203 SER C O 1
ATOM 4957 N N . LEU C 1 220 ? 50.089 -14.444 65.713 1.00 17.61 204 LEU C N 1
ATOM 4958 C CA . LEU C 1 220 ? 49.764 -14.312 64.292 1.00 15.81 204 LEU C CA 1
ATOM 4959 C C . LEU C 1 220 ? 50.752 -15.068 63.403 1.00 22.05 204 LEU C C 1
ATOM 4960 O O . LEU C 1 220 ? 50.534 -15.198 62.197 1.00 21.68 204 LEU C O 1
ATOM 4965 N N . GLY C 1 221 ? 51.837 -15.557 63.993 1.00 18.48 205 GLY C N 1
ATOM 4966 C CA . GLY C 1 221 ? 52.857 -16.261 63.228 1.00 18.93 205 GLY C CA 1
ATOM 4967 C C . GLY C 1 221 ? 53.801 -15.356 62.450 1.00 18.98 205 GLY C C 1
ATOM 4968 O O . GLY C 1 221 ? 54.491 -15.809 61.538 1.00 18.13 205 GLY C O 1
ATOM 4969 N N . LEU C 1 222 ? 53.862 -14.080 62.817 1.00 14.68 206 LEU C N 1
ATOM 4970 C CA . LEU C 1 222 ? 54.693 -13.130 62.076 1.00 17.00 206 LEU C CA 1
ATOM 4971 C C . LEU C 1 222 ? 56.131 -13.033 62.600 1.00 20.74 206 LEU C C 1
ATOM 4972 O O . LEU C 1 222 ? 57.009 -12.536 61.900 1.00 20.26 206 LEU C O 1
ATOM 4977 N N . LEU C 1 223 ? 56.381 -13.520 63.814 1.00 14.16 207 LEU C N 1
ATOM 4978 C CA . LEU C 1 223 ? 57.732 -13.455 64.380 1.00 16.15 207 LEU C CA 1
ATOM 4979 C C . LEU C 1 223 ? 58.498 -14.743 64.190 1.00 17.90 207 LEU C C 1
ATOM 4980 O O . LEU C 1 223 ? 57.948 -15.827 64.359 1.00 17.71 207 LEU C O 1
ATOM 4985 N N . TRP C 1 224 ? 59.786 -14.633 63.898 1.00 17.45 208 TRP C N 1
ATOM 4986 C CA . TRP C 1 224 ? 60.616 -15.822 63.873 1.00 17.05 208 TRP C CA 1
ATOM 4987 C C . TRP C 1 224 ? 60.917 -16.274 65.311 1.00 18.85 208 TRP C C 1
ATOM 4988 O O . TRP C 1 224 ? 60.830 -17.456 65.629 1.00 18.10 208 TRP C O 1
ATOM 4999 N N . ARG C 1 225 ? 61.205 -15.332 66.185 1.00 16.89 209 ARG C N 1
ATOM 5000 C CA . ARG C 1 225 ? 61.409 -15.616 67.573 1.00 20.29 209 ARG C CA 1
ATOM 5001 C C . ARG C 1 225 ? 61.085 -14.462 68.486 1.00 19.92 209 ARG C C 1
ATOM 5002 O O . ARG C 1 225 ? 61.165 -13.345 68.096 1.00 18.93 209 ARG C O 1
ATOM 5010 N N . THR C 1 226 ? 60.699 -14.780 69.712 1.00 20.48 210 THR C N 1
ATOM 5011 C CA . THR C 1 226 ? 60.600 -13.755 70.748 1.00 19.80 210 THR C CA 1
ATOM 5012 C C . THR C 1 226 ? 61.773 -14.013 71.698 1.00 25.54 210 THR C C 1
ATOM 5013 O O . THR C 1 226 ? 62.014 -15.150 72.098 1.00 24.64 210 THR C O 1
ATOM 5017 N N . LEU C 1 227 ? 62.515 -12.965 72.030 1.00 24.06 211 LEU C N 1
ATOM 5018 C CA . LEU C 1 227 ? 63.766 -13.125 72.765 1.00 19.83 211 LEU C CA 1
ATOM 5019 C C . LEU C 1 227 ? 63.655 -12.542 74.168 1.00 21.83 211 LEU C C 1
ATOM 5020 O O . LEU C 1 227 ? 63.524 -11.325 74.338 1.00 20.43 211 LEU C O 1
ATOM 5025 N N . PRO C 1 228 ? 63.694 -13.411 75.194 1.00 20.97 212 PRO C N 1
ATOM 5026 C CA . PRO C 1 228 ? 63.583 -12.862 76.545 1.00 22.12 212 PRO C CA 1
ATOM 5027 C C . PRO C 1 228 ? 64.864 -12.106 76.907 1.00 21.60 212 PRO C C 1
ATOM 5028 O O . PRO C 1 228 ? 65.929 -12.467 76.420 1.00 24.12 212 PRO C O 1
ATOM 5032 N N . VAL C 1 229 ? 64.752 -11.058 77.714 1.00 22.37 213 VAL C N 1
ATOM 5033 C CA . VAL C 1 229 ? 65.904 -10.254 78.103 1.00 25.02 213 VAL C CA 1
ATOM 5034 C C . VAL C 1 229 ? 65.778 -9.819 79.557 1.00 23.03 213 VAL C C 1
ATOM 5035 O O . VAL C 1 229 ? 64.678 -9.786 80.110 1.00 25.15 213 VAL C O 1
ATOM 5039 N N . GLU C 1 230 ? 66.907 -9.488 80.166 1.00 23.18 214 GLU C N 1
ATOM 5040 C CA . GLU C 1 230 ? 66.924 -9.021 81.552 1.00 28.11 214 GLU C CA 1
ATOM 5041 C C . GLU C 1 230 ? 66.730 -7.512 81.672 1.00 28.11 214 GLU C C 1
ATOM 5042 O O . GLU C 1 230 ? 66.056 -7.036 82.583 1.00 30.02 214 GLU C O 1
ATOM 5048 N N . THR C 1 231 ? 67.360 -6.770 80.765 1.00 29.66 215 THR C N 1
ATOM 5049 C CA . THR C 1 231 ? 67.305 -5.307 80.753 1.00 31.29 215 THR C CA 1
ATOM 5050 C C . THR C 1 231 ? 66.955 -4.807 79.354 1.00 35.99 215 THR C C 1
ATOM 5051 O O . THR C 1 231 ? 67.645 -5.127 78.386 1.00 38.88 215 THR C O 1
ATOM 5055 N N . VAL C 1 232 ? 65.887 -4.027 79.235 1.00 32.65 216 VAL C N 1
ATOM 5056 C CA . VAL C 1 232 ? 65.461 -3.577 77.916 1.00 31.85 216 VAL C CA 1
ATOM 5057 C C . VAL C 1 232 ? 65.909 -2.162 77.596 1.00 32.46 216 VAL C C 1
ATOM 5058 O O . VAL C 1 232 ? 66.155 -1.845 76.436 1.00 33.64 216 VAL C O 1
ATOM 5062 N N . GLU C 1 233 ? 66.010 -1.306 78.612 1.00 30.96 217 GLU C N 1
ATOM 5063 C CA . GLU C 1 233 ? 66.251 0.109 78.357 1.00 30.92 217 GLU C CA 1
ATOM 5064 C C . GLU C 1 233 ? 67.721 0.355 78.029 1.00 36.87 217 GLU C C 1
ATOM 5065 O O . GLU C 1 233 ? 68.041 1.161 77.157 1.00 39.05 217 GLU C O 1
ATOM 5071 N N . VAL C 1 234 ? 68.611 -0.340 78.729 1.00 36.45 218 VAL C N 1
ATOM 5072 C CA . VAL C 1 234 ? 70.032 -0.376 78.378 1.00 38.60 218 VAL C CA 1
ATOM 5073 C C . VAL C 1 234 ? 70.510 -1.806 78.564 1.00 37.16 218 VAL C C 1
ATOM 5074 O O . VAL C 1 234 ? 70.527 -2.315 79.685 1.00 38.32 218 VAL C O 1
ATOM 5078 N N . PRO C 1 235 ? 70.878 -2.470 77.460 1.00 31.81 219 PRO C N 1
ATOM 5079 C CA . PRO C 1 235 ? 71.139 -3.908 77.519 1.00 32.74 219 PRO C CA 1
ATOM 5080 C C . PRO C 1 235 ? 72.338 -4.262 78.397 1.00 31.52 219 PRO C C 1
ATOM 5081 O O . PRO C 1 235 ? 73.384 -3.621 78.328 1.00 31.51 219 PRO C O 1
ATOM 5085 N N . SER C 1 236 ? 72.165 -5.290 79.212 1.00 32.35 220 SER C N 1
ATOM 5086 C CA . SER C 1 236 ? 73.260 -5.825 79.999 1.00 32.50 220 SER C CA 1
ATOM 5087 C C . SER C 1 236 ? 74.227 -6.537 79.068 1.00 35.08 220 SER C C 1
ATOM 5088 O O . SER C 1 236 ? 73.930 -6.746 77.881 1.00 28.67 220 SER C O 1
ATOM 5091 N N . THR C 1 237 ? 75.391 -6.902 79.591 1.00 32.26 221 THR C N 1
ATOM 5092 C CA . THR C 1 237 ? 76.391 -7.563 78.769 1.00 28.67 221 THR C CA 1
ATOM 5093 C C . THR C 1 237 ? 75.904 -8.967 78.432 1.00 27.42 221 THR C C 1
ATOM 5094 O O . THR C 1 237 ? 76.147 -9.460 77.326 1.00 27.98 221 THR C O 1
ATOM 5098 N N . ALA C 1 238 ? 75.201 -9.597 79.375 1.00 24.75 222 ALA C N 1
ATOM 5099 C CA . ALA C 1 238 ? 74.631 -10.926 79.153 1.00 27.41 222 ALA C CA 1
ATOM 5100 C C . ALA C 1 238 ? 73.521 -10.887 78.101 1.00 29.56 222 ALA C C 1
ATOM 5101 O O . ALA C 1 238 ? 73.350 -11.831 77.325 1.00 26.36 222 ALA C O 1
ATOM 5103 N N . ASP C 1 239 ? 72.746 -9.809 78.113 1.00 24.24 223 ASP C N 1
ATOM 5104 C CA . ASP C 1 239 ? 71.674 -9.633 77.133 1.00 28.79 223 ASP C CA 1
ATOM 5105 C C . ASP C 1 239 ? 72.247 -9.488 75.724 1.00 26.75 223 ASP C C 1
ATOM 5106 O O . ASP C 1 239 ? 71.735 -10.074 74.777 1.00 24.65 223 ASP C O 1
ATOM 5111 N N . LEU C 1 240 ? 73.309 -8.700 75.594 1.00 24.78 224 LEU C N 1
ATOM 5112 C CA . LEU C 1 240 ? 73.977 -8.518 74.306 1.00 25.93 224 LEU C CA 1
ATOM 5113 C C . LEU C 1 240 ? 74.504 -9.825 73.732 1.00 27.29 224 LEU C C 1
ATOM 5114 O O . LEU C 1 240 ? 74.407 -10.068 72.529 1.00 25.12 224 LEU C O 1
ATOM 5119 N N . VAL C 1 241 ? 75.081 -10.659 74.592 1.00 26.03 225 VAL C N 1
ATOM 5120 C CA . VAL C 1 241 ? 75.560 -11.970 74.181 1.00 24.98 225 VAL C CA 1
ATOM 5121 C C . VAL C 1 241 ? 74.406 -12.818 73.638 1.00 26.22 225 VAL C C 1
ATOM 5122 O O . VAL C 1 241 ? 74.508 -13.412 72.563 1.00 25.75 225 VAL C O 1
ATOM 5126 N N . ARG C 1 242 ? 73.298 -12.846 74.372 1.00 24.34 226 ARG C N 1
ATOM 5127 C CA . ARG C 1 242 ? 72.148 -13.642 73.971 1.00 23.93 226 ARG C CA 1
ATOM 5128 C C . ARG C 1 242 ? 71.522 -13.113 72.675 1.00 23.23 226 ARG C C 1
ATOM 5129 O O . ARG C 1 242 ? 71.117 -13.900 71.825 1.00 21.44 226 ARG C O 1
ATOM 5137 N N . VAL C 1 243 ? 71.457 -11.793 72.527 1.00 19.68 227 VAL C N 1
ATOM 5138 C CA . VAL C 1 243 ? 70.918 -11.191 71.294 1.00 20.17 227 VAL C CA 1
ATOM 5139 C C . VAL C 1 243 ? 71.827 -11.500 70.113 1.00 24.43 227 VAL C C 1
ATOM 5140 O O . VAL C 1 243 ? 71.354 -11.880 69.031 1.00 20.12 227 VAL C O 1
ATOM 5144 N N . ARG C 1 244 ? 73.136 -11.363 70.323 1.00 22.71 228 ARG C N 1
ATOM 5145 C CA . ARG C 1 244 ? 74.105 -11.699 69.285 1.00 21.68 228 ARG C CA 1
ATOM 5146 C C . ARG C 1 244 ? 74.002 -13.170 68.888 1.00 22.16 228 ARG C C 1
ATOM 5147 O O . ARG C 1 244 ? 74.102 -13.513 67.706 1.00 24.42 228 ARG C O 1
ATOM 5155 N N . THR C 1 245 ? 73.776 -14.037 69.867 1.00 20.53 229 THR C N 1
ATOM 5156 C CA . THR C 1 245 ? 73.549 -15.453 69.590 1.00 21.72 229 THR C CA 1
ATOM 5157 C C . THR C 1 245 ? 72.332 -15.670 68.696 1.00 24.82 229 THR C C 1
ATOM 5158 O O . THR C 1 245 ? 72.388 -16.401 67.707 1.00 20.85 229 THR C O 1
ATOM 5162 N N . CYS C 1 246 ? 71.233 -15.032 69.060 1.00 19.56 230 CYS C N 1
ATOM 5163 C CA . CYS C 1 246 ? 69.993 -15.165 68.302 1.00 22.00 230 CYS C CA 1
ATOM 5164 C C . CYS C 1 246 ? 70.143 -14.603 66.882 1.00 20.54 230 CYS C C 1
ATOM 5165 O O . CYS C 1 246 ? 69.668 -15.202 65.914 1.00 22.72 230 CYS C O 1
ATOM 5168 N N . LEU C 1 247 ? 70.797 -13.448 66.757 1.00 19.40 231 LEU C N 1
ATOM 5169 C CA . LEU C 1 247 ? 71.042 -12.857 65.437 1.00 19.03 231 LEU C CA 1
ATOM 5170 C C . LEU C 1 247 ? 71.870 -13.822 64.593 1.00 22.82 231 LEU C C 1
ATOM 5171 O O . LEU C 1 247 ? 71.622 -13.996 63.399 1.00 19.69 231 LEU C O 1
ATOM 5176 N N . GLY C 1 248 ? 72.842 -14.476 65.225 1.00 20.40 232 GLY C N 1
ATOM 5177 C CA . GLY C 1 248 ? 73.677 -15.445 64.526 1.00 23.22 232 GLY C CA 1
ATOM 5178 C C . GLY C 1 248 ? 72.867 -16.629 64.032 1.00 20.96 232 GLY C C 1
ATOM 5179 O O . GLY C 1 248 ? 73.049 -17.104 62.905 1.00 20.10 232 GLY C O 1
ATOM 5180 N N . GLU C 1 249 ? 71.956 -17.110 64.871 1.00 20.11 233 GLU C N 1
ATOM 5181 C CA . GLU C 1 249 ? 71.062 -18.192 64.470 1.00 20.66 233 GLU C CA 1
ATOM 5182 C C . GLU C 1 249 ? 70.109 -17.765 63.343 1.00 18.84 233 GLU C C 1
ATOM 5183 O O . GLU C 1 249 ? 69.814 -18.552 62.449 1.00 17.29 233 GLU C O 1
ATOM 5189 N N . ALA C 1 250 ? 69.615 -16.535 63.399 1.00 17.41 234 ALA C N 1
ATOM 5190 C CA . ALA C 1 250 ? 68.728 -16.034 62.339 1.00 20.66 234 ALA C CA 1
ATOM 5191 C C . ALA C 1 250 ? 69.478 -15.934 61.004 1.00 19.07 234 ALA C C 1
ATOM 5192 O O . ALA C 1 250 ? 68.972 -16.314 59.944 1.00 17.00 234 ALA C O 1
ATOM 5194 N N . LEU C 1 251 ? 70.703 -15.432 61.067 1.00 18.53 235 LEU C N 1
ATOM 5195 C CA . LEU C 1 251 ? 71.538 -15.330 59.877 1.00 17.00 235 LEU C CA 1
ATOM 5196 C C . LEU C 1 251 ? 71.736 -16.689 59.222 1.00 19.78 235 LEU C C 1
ATOM 5197 O O . LEU C 1 251 ? 71.566 -16.829 58.013 1.00 18.91 235 LEU C O 1
ATOM 5202 N N . ALA C 1 252 ? 72.085 -17.696 60.023 1.00 20.64 236 ALA C N 1
ATOM 5203 C CA . ALA C 1 252 ? 72.249 -19.049 59.499 1.00 22.55 236 ALA C CA 1
ATOM 5204 C C . ALA C 1 252 ? 70.933 -19.560 58.930 1.00 20.19 236 ALA C C 1
ATOM 5205 O O . ALA C 1 252 ? 70.906 -20.214 57.890 1.00 21.17 236 ALA C O 1
ATOM 5207 N N . ASP C 1 253 ? 69.834 -19.269 59.612 1.00 17.66 237 ASP C N 1
ATOM 5208 C CA . ASP C 1 253 ? 68.539 -19.762 59.161 1.00 20.41 237 ASP C CA 1
ATOM 5209 C C . ASP C 1 253 ? 68.174 -19.132 57.805 1.00 18.66 237 ASP C C 1
ATOM 5210 O O . ASP C 1 253 ? 67.635 -19.793 56.917 1.00 20.14 237 ASP C O 1
ATOM 5215 N N . ILE C 1 254 ? 68.502 -17.854 57.640 1.00 17.42 238 ILE C N 1
ATOM 5216 C CA . ILE C 1 254 ? 68.226 -17.158 56.384 1.00 18.33 238 ILE C CA 1
ATOM 5217 C C . ILE C 1 254 ? 69.076 -17.695 55.240 1.00 19.78 238 ILE C C 1
ATOM 5218 O O . ILE C 1 254 ? 68.573 -17.972 54.155 1.00 17.10 238 ILE C O 1
ATOM 5223 N N . LEU C 1 255 ? 70.376 -17.841 55.484 1.00 19.41 239 LEU C N 1
ATOM 5224 C CA . LEU C 1 255 ? 71.283 -18.246 54.416 1.00 20.71 239 LEU C CA 1
ATOM 5225 C C . LEU C 1 255 ? 71.049 -19.711 54.033 1.00 23.33 239 LEU C C 1
ATOM 5226 O O . LEU C 1 255 ? 71.487 -20.159 52.984 1.00 25.80 239 LEU C O 1
ATOM 5231 N N . GLY C 1 256 ? 70.327 -20.444 54.872 1.00 25.05 240 GLY C N 1
ATOM 5232 C CA . GLY C 1 256 ? 69.974 -21.817 54.563 1.00 27.47 240 GLY C CA 1
ATOM 5233 C C . GLY C 1 256 ? 68.725 -22.006 53.717 1.00 30.57 240 GLY C C 1
ATOM 5234 O O . GLY C 1 256 ? 68.391 -23.140 53.360 1.00 28.64 240 GLY C O 1
ATOM 5235 N N . GLY C 1 257 ? 68.029 -20.914 53.390 1.00 29.32 241 GLY C N 1
ATOM 5236 C CA . GLY C 1 257 ? 66.780 -21.011 52.645 1.00 24.41 241 GLY C CA 1
ATOM 5237 C C . GLY C 1 257 ? 66.511 -19.908 51.628 1.00 22.00 241 GLY C C 1
ATOM 5238 O O . GLY C 1 257 ? 67.408 -19.169 51.255 1.00 22.93 241 GLY C O 1
ATOM 5239 N N . PRO C 1 258 ? 65.258 -19.800 51.168 1.00 20.57 242 PRO C N 1
ATOM 5240 C CA . PRO C 1 258 ? 64.854 -18.832 50.137 1.00 22.36 242 PRO C CA 1
ATOM 5241 C C . PRO C 1 258 ? 64.751 -17.401 50.664 1.00 23.16 242 PRO C C 1
ATOM 5242 O O . PRO C 1 258 ? 64.762 -17.178 51.878 1.00 16.07 242 PRO C O 1
ATOM 5246 N N . ARG C 1 259 ? 64.628 -16.450 49.747 1.00 16.71 243 ARG C N 1
ATOM 5247 C CA . ARG C 1 259 ? 64.718 -15.042 50.091 1.00 19.27 243 ARG C CA 1
ATOM 5248 C C . ARG C 1 259 ? 63.348 -14.394 50.312 1.00 19.10 243 ARG C C 1
ATOM 5249 O O . ARG C 1 259 ? 63.253 -13.188 50.478 1.00 18.15 243 ARG C O 1
ATOM 5257 N N . ASP C 1 260 ? 62.294 -15.199 50.333 1.00 21.71 244 ASP C N 1
ATOM 5258 C CA . ASP C 1 260 ? 60.940 -14.654 50.363 1.00 24.36 244 ASP C CA 1
ATOM 5259 C C . ASP C 1 260 ? 60.413 -14.451 51.789 1.00 27.70 244 ASP C C 1
ATOM 5260 O O . ASP C 1 260 ? 61.149 -14.589 52.773 1.00 26.21 244 ASP C O 1
ATOM 5265 N N . LEU C 1 261 ? 59.129 -14.113 51.887 1.00 29.95 245 LEU C N 1
ATOM 5266 C CA . LEU C 1 261 ? 58.471 -13.896 53.175 1.00 30.50 245 LEU C CA 1
ATOM 5267 C C . LEU C 1 261 ? 57.401 -14.955 53.460 1.00 30.43 245 LEU C C 1
ATOM 5268 O O . LEU C 1 261 ? 56.546 -14.770 54.335 1.00 28.48 245 LEU C O 1
ATOM 5273 N N . GLY C 1 262 ? 57.453 -16.064 52.726 1.00 33.21 246 GLY C N 1
ATOM 5274 C CA . GLY C 1 262 ? 56.504 -17.156 52.908 1.00 31.93 246 GLY C CA 1
ATOM 5275 C C . GLY C 1 262 ? 56.434 -17.698 54.323 1.00 28.86 246 GLY C C 1
ATOM 5276 O O . GLY C 1 262 ? 55.375 -18.123 54.786 1.00 32.60 246 GLY C O 1
ATOM 5277 N N . GLY C 1 263 ? 57.562 -17.684 55.022 1.00 24.17 247 GLY C N 1
ATOM 5278 C CA . GLY C 1 263 ? 57.619 -18.156 56.398 1.00 28.54 247 GLY C CA 1
ATOM 5279 C C . GLY C 1 263 ? 56.647 -17.482 57.356 1.00 30.19 247 GLY C C 1
ATOM 5280 O O . GLY C 1 263 ? 56.429 -17.965 58.465 1.00 26.56 247 GLY C O 1
ATOM 5281 N N . ARG C 1 264 ? 56.046 -16.370 56.932 1.00 27.47 248 ARG C N 1
ATOM 5282 C CA . ARG C 1 264 ? 55.130 -15.622 57.800 1.00 23.26 248 ARG C CA 1
ATOM 5283 C C . ARG C 1 264 ? 53.707 -16.172 57.774 1.00 27.85 248 ARG C C 1
ATOM 5284 O O . ARG C 1 264 ? 52.779 -15.596 58.370 1.00 28.06 248 ARG C O 1
ATOM 5292 N N . LEU C 1 265 ? 53.535 -17.280 57.069 1.00 25.10 249 LEU C N 1
ATOM 5293 C CA . LEU C 1 265 ? 52.238 -17.931 56.964 1.00 30.46 249 LEU C CA 1
ATOM 5294 C C . LEU C 1 265 ? 52.338 -19.284 57.655 1.00 34.28 249 LEU C C 1
ATOM 5295 O O . LEU C 1 265 ? 53.374 -19.948 57.590 1.00 34.52 249 LEU C O 1
ATOM 5300 N N . GLY C 1 266 ? 51.275 -19.697 58.328 1.00 39.12 250 GLY C N 1
ATOM 5301 C CA . GLY C 1 266 ? 51.301 -20.987 58.986 1.00 36.74 250 GLY C CA 1
ATOM 5302 C C . GLY C 1 266 ? 50.590 -21.013 60.318 1.00 37.99 250 GLY C C 1
ATOM 5303 O O . GLY C 1 266 ? 50.151 -22.072 60.765 1.00 40.14 250 GLY C O 1
ATOM 5304 N N . ALA C 1 267 ? 50.476 -19.856 60.958 1.00 32.56 251 ALA C N 1
ATOM 5305 C CA . ALA C 1 267 ? 49.821 -19.788 62.253 1.00 32.58 251 ALA C CA 1
ATOM 5306 C C . ALA C 1 267 ? 48.328 -19.965 62.077 1.00 28.26 251 ALA C C 1
ATOM 5307 O O . ALA C 1 267 ? 47.778 -19.594 61.040 1.00 28.40 251 ALA C O 1
ATOM 5309 N N . ALA C 1 268 ? 47.678 -20.512 63.102 1.00 25.99 252 ALA C N 1
ATOM 5310 C CA . ALA C 1 268 ? 46.232 -20.721 63.088 1.00 28.23 252 ALA C CA 1
ATOM 5311 C C . ALA C 1 268 ? 45.493 -19.401 62.881 1.00 32.17 252 ALA C C 1
ATOM 5312 O O . ALA C 1 268 ? 44.478 -19.344 62.179 1.00 31.92 252 ALA C O 1
ATOM 5314 N N . ASN C 1 269 ? 46.023 -18.335 63.477 1.00 27.37 253 ASN C N 1
ATOM 5315 C CA . ASN C 1 269 ? 45.386 -17.030 63.392 1.00 27.62 253 ASN C CA 1
ATOM 5316 C C . ASN C 1 269 ? 45.514 -16.384 62.006 1.00 29.84 253 ASN C C 1
ATOM 5317 O O . ASN C 1 269 ? 44.832 -15.398 61.724 1.00 29.48 253 ASN C O 1
ATOM 5322 N N . ARG C 1 270 ? 46.367 -16.940 61.143 1.00 28.04 254 ARG C N 1
ATOM 5323 C CA . ARG C 1 270 ? 46.448 -16.481 59.748 1.00 27.24 254 ARG C CA 1
ATOM 5324 C C . ARG C 1 270 ? 45.908 -17.516 58.752 1.00 24.84 254 ARG C C 1
ATOM 5325 O O . ARG C 1 270 ? 46.288 -17.514 57.580 1.00 23.39 254 ARG C O 1
ATOM 5333 N N . GLU C 1 271 ? 45.013 -18.387 59.215 1.00 23.36 255 GLU C N 1
ATOM 5334 C CA . GLU C 1 271 ? 44.393 -19.397 58.365 1.00 22.44 255 GLU C CA 1
ATOM 5335 C C . GLU C 1 271 ? 43.765 -18.801 57.101 1.00 22.76 255 GLU C C 1
ATOM 5336 O O . GLU C 1 271 ? 43.901 -19.358 56.012 1.00 22.84 255 GLU C O 1
ATOM 5338 N N . ALA C 1 272 ? 43.074 -17.679 57.250 1.00 20.73 256 ALA C N 1
ATOM 5339 C CA . ALA C 1 272 ? 42.368 -17.064 56.122 1.00 21.73 256 ALA C CA 1
ATOM 5340 C C . ALA C 1 272 ? 43.309 -16.586 54.994 1.00 22.64 256 ALA C C 1
ATOM 5341 O O . ALA C 1 272 ? 42.951 -16.671 53.807 1.00 21.72 256 ALA C O 1
ATOM 5343 N N . SER C 1 273 ? 44.493 -16.086 55.364 1.00 22.17 257 SER C N 1
ATOM 5344 C CA . SER C 1 273 ? 45.534 -15.680 54.398 1.00 21.72 257 SER C CA 1
ATOM 5345 C C . SER C 1 273 ? 45.990 -16.867 53.566 1.00 25.33 257 SER C C 1
ATOM 5346 O O . SER C 1 273 ? 46.161 -16.783 52.341 1.00 17.48 257 SER C O 1
ATOM 5349 N N . ALA C 1 274 ? 46.225 -17.971 54.263 1.00 20.62 258 ALA C N 1
ATOM 5350 C CA . ALA C 1 274 ? 46.662 -19.207 53.631 1.00 20.38 258 ALA C CA 1
ATOM 5351 C C . ALA C 1 274 ? 45.626 -19.710 52.644 1.00 20.53 258 ALA C C 1
ATOM 5352 O O . ALA C 1 274 ? 45.954 -20.102 51.527 1.00 20.19 258 ALA C O 1
ATOM 5354 N N . ARG C 1 275 ? 44.368 -19.699 53.066 1.00 22.06 259 ARG C N 1
ATOM 5355 C CA . ARG C 1 275 ? 43.313 -20.254 52.237 1.00 22.45 259 ARG C CA 1
ATOM 5356 C C . ARG C 1 275 ? 43.043 -19.349 51.026 1.00 19.78 259 ARG C C 1
ATOM 5357 O O . ARG C 1 275 ? 42.764 -19.846 49.937 1.00 17.12 259 ARG C O 1
ATOM 5365 N N . VAL C 1 276 ? 43.137 -18.030 51.208 1.00 17.79 260 VAL C N 1
ATOM 5366 C CA . VAL C 1 276 ? 43.039 -17.114 50.060 1.00 13.92 260 VAL C CA 1
ATOM 5367 C C . VAL C 1 276 ? 44.093 -17.485 49.015 1.00 17.19 260 VAL C C 1
ATOM 5368 O O . VAL C 1 276 ? 43.788 -17.602 47.837 1.00 13.58 260 VAL C O 1
ATOM 5372 N N . ARG C 1 277 ? 45.323 -17.731 49.454 1.00 17.33 261 ARG C N 1
ATOM 5373 C CA . ARG C 1 277 ? 46.385 -18.039 48.503 1.00 16.76 261 ARG C CA 1
ATOM 5374 C C . ARG C 1 277 ? 46.153 -19.380 47.777 1.00 15.04 261 ARG C C 1
ATOM 5375 O O . ARG C 1 277 ? 46.405 -19.486 46.566 1.00 16.05 261 ARG C O 1
ATOM 5383 N N . ARG C 1 278 ? 45.655 -20.391 48.489 1.00 18.28 262 ARG C N 1
ATOM 5384 C CA . ARG C 1 278 ? 45.347 -21.674 47.844 1.00 19.90 262 ARG C CA 1
ATOM 5385 C C . ARG C 1 278 ? 44.233 -21.546 46.794 1.00 17.52 262 ARG C C 1
ATOM 5386 O O . ARG C 1 278 ? 44.351 -22.065 45.685 1.00 15.86 262 ARG C O 1
ATOM 5394 N N . LEU C 1 279 ? 43.164 -20.843 47.148 1.00 17.55 263 LEU C N 1
ATOM 5395 C CA . LEU C 1 279 ? 42.070 -20.589 46.209 1.00 17.50 263 LEU C CA 1
ATOM 5396 C C . LEU C 1 279 ? 42.503 -19.791 44.983 1.00 17.18 263 LEU C C 1
ATOM 5397 O O . LEU C 1 279 ? 42.060 -20.080 43.872 1.00 16.44 263 LEU C O 1
ATOM 5402 N N . LEU C 1 280 ? 43.350 -18.782 45.180 1.00 13.83 264 LEU C N 1
ATOM 5403 C CA . LEU C 1 280 ? 43.878 -18.026 44.052 1.00 12.74 264 LEU C CA 1
ATOM 5404 C C . LEU C 1 280 ? 44.662 -18.938 43.123 1.00 15.64 264 LEU C C 1
ATOM 5405 O O . LEU C 1 280 ? 44.499 -18.884 41.903 1.00 14.8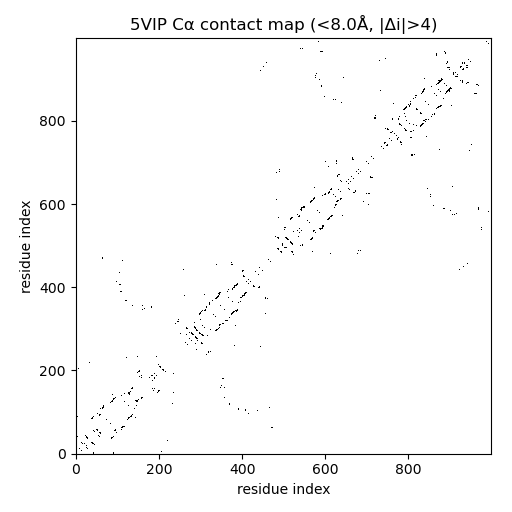7 264 LEU C O 1
ATOM 5410 N N . ARG C 1 281 ? 45.520 -19.773 43.707 1.00 13.72 265 ARG C N 1
ATOM 5411 C CA . ARG C 1 281 ? 46.314 -20.704 42.912 1.00 16.83 265 ARG C CA 1
ATOM 5412 C C . ARG C 1 281 ? 45.387 -21.652 42.145 1.00 16.06 265 ARG C C 1
ATOM 5413 O O . ARG C 1 281 ? 45.589 -21.896 40.964 1.00 19.01 265 ARG C O 1
ATOM 5421 N N . GLU C 1 282 ? 44.355 -22.149 42.817 1.00 17.19 266 GLU C N 1
ATOM 5422 C CA . GLU C 1 282 ? 43.370 -23.032 42.184 1.00 19.02 266 GLU C CA 1
ATOM 5423 C C . GLU C 1 282 ? 42.661 -22.388 40.999 1.00 20.25 266 GLU C C 1
ATOM 5424 O O . GLU C 1 282 ? 42.405 -23.042 39.984 1.00 22.74 266 GLU C O 1
ATOM 5430 N N . GLN C 1 283 ? 42.337 -21.109 41.125 1.00 14.61 267 GLN C N 1
ATOM 5431 C CA . GLN C 1 283 ? 41.487 -20.450 40.126 1.00 15.45 267 GLN C CA 1
ATOM 5432 C C . GLN C 1 283 ? 42.263 -19.650 39.079 1.00 21.01 267 GLN C C 1
ATOM 5433 O O . GLN C 1 283 ? 41.703 -19.217 38.067 1.00 16.51 267 GLN C O 1
ATOM 5439 N N . TRP C 1 284 ? 43.555 -19.475 39.323 1.00 15.38 268 TRP C N 1
ATOM 5440 C CA . TRP C 1 284 ? 44.407 -18.624 38.504 1.00 16.41 268 TRP C CA 1
ATOM 5441 C C . TRP C 1 284 ? 44.350 -18.866 36.988 1.00 21.06 268 TRP C C 1
ATOM 5442 O O . TRP C 1 284 ? 44.323 -19.998 36.490 1.00 22.46 268 TRP C O 1
ATOM 5454 N N . ARG D 2 11 ? 31.363 8.747 29.245 1.00 46.63 11 ARG D N 1
ATOM 5455 C CA . ARG D 2 11 ? 31.118 7.712 30.249 1.00 44.14 11 ARG D CA 1
ATOM 5456 C C . ARG D 2 11 ? 32.177 7.745 31.355 1.00 34.23 11 ARG D C 1
ATOM 5457 O O . ARG D 2 11 ? 33.362 7.538 31.091 1.00 31.60 11 ARG D O 1
ATOM 5465 N N . SER D 2 12 ? 31.725 7.988 32.586 1.00 29.27 12 SER D N 1
ATOM 5466 C CA . SER D 2 12 ? 32.592 8.274 33.730 1.00 28.64 12 SER D CA 1
ATOM 5467 C C . SER D 2 12 ? 33.258 7.039 34.360 1.00 28.80 12 SER D C 1
ATOM 5468 O O . SER D 2 12 ? 32.647 5.974 34.469 1.00 25.74 12 SER D O 1
ATOM 5471 N N . PHE D 2 13 ? 34.513 7.192 34.781 1.00 27.36 13 PHE D N 1
ATOM 5472 C CA . PHE D 2 13 ? 35.222 6.110 35.470 1.00 24.46 13 PHE D CA 1
ATOM 5473 C C . PHE D 2 13 ? 34.958 6.165 36.981 1.00 24.82 13 PHE D C 1
ATOM 5474 O O . PHE D 2 13 ? 34.634 5.144 37.591 1.00 23.63 13 PHE D O 1
ATOM 5482 N N . THR D 2 14 ? 35.051 7.354 37.581 1.00 22.30 14 THR D N 1
ATOM 5483 C CA . THR D 2 14 ? 34.900 7.477 39.037 1.00 23.20 14 THR D CA 1
ATOM 5484 C C . THR D 2 14 ? 33.492 7.123 39.522 1.00 26.03 14 THR D C 1
ATOM 5485 O O . THR D 2 14 ? 33.309 6.788 40.696 1.00 25.53 14 THR D O 1
ATOM 5489 N N . GLU D 2 15 ? 32.509 7.181 38.624 1.00 22.32 15 GLU D N 1
ATOM 5490 C CA . GLU D 2 15 ? 31.136 6.817 38.973 1.00 27.80 15 GLU D CA 1
ATOM 5491 C C . GLU D 2 15 ? 30.945 5.308 39.136 1.00 28.67 15 GLU D C 1
ATOM 5492 O O . GLU D 2 15 ? 29.945 4.859 39.683 1.00 27.14 15 GLU D O 1
ATOM 5498 N N . LEU D 2 16 ? 31.902 4.524 38.651 1.00 26.45 16 LEU D N 1
ATOM 5499 C CA . LEU D 2 16 ? 31.803 3.063 38.728 1.00 23.33 16 LEU D CA 1
ATOM 5500 C C . LEU D 2 16 ? 32.321 2.495 40.046 1.00 20.95 16 LEU D C 1
ATOM 5501 O O . LEU D 2 16 ? 33.223 3.064 40.680 1.00 22.04 16 LEU D O 1
ATOM 5506 N N . GLY D 2 17 ? 31.748 1.369 40.456 1.00 22.57 17 GLY D N 1
ATOM 5507 C CA . GLY D 2 17 ? 32.251 0.633 41.598 1.00 23.19 17 GLY D CA 1
ATOM 5508 C C . GLY D 2 17 ? 33.501 -0.131 41.184 1.00 17.53 17 GLY D C 1
ATOM 5509 O O . GLY D 2 17 ? 33.830 -0.203 39.995 1.00 17.53 17 GLY D O 1
ATOM 5510 N N . ALA D 2 18 ? 34.191 -0.710 42.157 1.00 17.60 18 ALA D N 1
ATOM 5511 C CA . ALA D 2 18 ? 35.466 -1.378 41.880 1.00 16.11 18 ALA D CA 1
ATOM 5512 C C . ALA D 2 18 ? 35.315 -2.466 40.832 1.00 16.43 18 ALA D C 1
ATOM 5513 O O . ALA D 2 18 ? 36.145 -2.579 39.941 1.00 17.66 18 ALA D O 1
ATOM 5515 N N . ARG D 2 19 ? 34.263 -3.276 40.950 1.00 15.07 19 ARG D N 1
ATOM 5516 C CA . ARG D 2 19 ? 34.079 -4.396 40.039 1.00 16.30 19 ARG D CA 1
ATOM 5517 C C . ARG D 2 19 ? 33.818 -3.902 38.626 1.00 15.36 19 ARG D C 1
ATOM 5518 O O . ARG D 2 19 ? 34.343 -4.451 37.656 1.00 16.94 19 ARG D O 1
ATOM 5526 N N . GLN D 2 20 ? 32.995 -2.865 38.507 1.00 17.42 20 GLN D N 1
ATOM 5527 C CA . GLN D 2 20 ? 32.686 -2.276 37.206 1.00 18.55 20 GLN D CA 1
ATOM 5528 C C . GLN D 2 20 ? 33.911 -1.590 36.585 1.00 15.74 20 GLN D C 1
ATOM 5529 O O . GLN D 2 20 ? 34.114 -1.643 35.374 1.00 15.48 20 GLN D O 1
ATOM 5535 N N . ARG D 2 21 ? 34.726 -0.955 37.416 1.00 14.32 21 ARG D N 1
ATOM 5536 C CA . ARG D 2 21 ? 35.962 -0.342 36.936 1.00 19.12 21 ARG D CA 1
ATOM 5537 C C . ARG D 2 21 ? 36.872 -1.416 36.350 1.00 13.84 21 ARG D C 1
ATOM 5538 O O . ARG D 2 21 ? 37.482 -1.227 35.304 1.00 15.38 21 ARG D O 1
ATOM 5546 N N . ALA D 2 22 ? 36.957 -2.546 37.044 1.00 15.19 22 ALA D N 1
ATOM 5547 C CA . ALA D 2 22 ? 37.842 -3.634 36.626 1.00 16.25 22 ALA D CA 1
ATOM 5548 C C . ALA D 2 22 ? 37.380 -4.195 35.295 1.00 16.56 22 ALA D C 1
ATOM 5549 O O . ALA D 2 22 ? 38.177 -4.410 34.389 1.00 17.33 22 ALA D O 1
ATOM 5551 N N . ARG D 2 23 ? 36.074 -4.405 35.175 1.00 18.25 23 ARG D N 1
ATOM 5552 C CA . ARG D 2 23 ? 35.499 -4.926 33.950 1.00 20.03 23 ARG D CA 1
ATOM 5553 C C . ARG D 2 23 ? 35.698 -3.982 32.758 1.00 20.53 23 ARG D C 1
ATOM 5554 O O . ARG D 2 23 ? 35.899 -4.425 31.623 1.00 19.41 23 ARG D O 1
ATOM 5562 N N . ALA D 2 24 ? 35.674 -2.681 33.024 1.00 16.01 24 ALA D N 1
ATOM 5563 C CA . ALA D 2 24 ? 35.846 -1.685 31.977 1.00 18.46 24 ALA D CA 1
ATOM 5564 C C . ALA D 2 24 ? 37.282 -1.587 31.455 1.00 18.04 24 ALA D C 1
ATOM 5565 O O . ALA D 2 24 ? 37.497 -1.169 30.314 1.00 18.10 24 ALA D O 1
ATOM 5567 N N . LEU D 2 25 ? 38.268 -1.976 32.264 1.00 13.46 25 LEU D N 1
ATOM 5568 C CA . LEU D 2 25 ? 39.664 -1.820 31.844 1.00 15.33 25 LEU D CA 1
ATOM 5569 C C . LEU D 2 25 ? 40.261 -3.032 31.120 1.00 14.60 25 LEU D C 1
ATOM 5570 O O . LEU D 2 25 ? 41.066 -2.863 30.207 1.00 16.02 25 LEU D O 1
ATOM 5575 N N . LEU D 2 26 ? 39.886 -4.243 31.524 1.00 13.61 26 LEU D N 1
ATOM 5576 C CA . LEU D 2 26 ? 40.450 -5.446 30.910 1.00 15.46 26 LEU D CA 1
ATOM 5577 C C . LEU D 2 26 ? 39.858 -5.628 29.503 1.00 13.11 26 LEU D C 1
ATOM 5578 O O . LEU D 2 26 ? 38.764 -5.138 29.242 1.00 15.68 26 LEU D O 1
ATOM 5583 N N . ASP D 2 27 ? 40.572 -6.316 28.607 1.00 15.60 27 ASP D N 1
ATOM 5584 C CA . ASP D 2 27 ? 40.077 -6.517 27.232 1.00 15.78 27 ASP D CA 1
ATOM 5585 C C . ASP D 2 27 ? 38.678 -7.141 27.286 1.00 18.26 27 ASP D C 1
ATOM 5586 O O . ASP D 2 27 ? 38.427 -8.015 28.116 1.00 13.35 27 ASP D O 1
ATOM 5591 N N . ALA D 2 28 ? 37.768 -6.687 26.415 1.00 16.02 28 ALA D N 1
ATOM 5592 C CA . ALA D 2 28 ? 36.407 -7.226 26.374 1.00 16.75 28 ALA D CA 1
ATOM 5593 C C . ALA D 2 28 ? 36.419 -8.747 26.244 1.00 14.23 28 ALA D C 1
ATOM 5594 O O . ALA D 2 28 ? 37.160 -9.289 25.436 1.00 15.29 28 ALA D O 1
ATOM 5596 N N . GLY D 2 29 ? 35.608 -9.416 27.055 1.00 16.00 29 GLY D N 1
ATOM 5597 C CA . GLY D 2 29 ? 35.513 -10.861 27.020 1.00 19.82 29 GLY D CA 1
ATOM 5598 C C . GLY D 2 29 ? 36.607 -11.593 27.783 1.00 21.68 29 GLY D C 1
ATOM 5599 O O . GLY D 2 29 ? 36.628 -12.814 27.768 1.00 18.84 29 GLY D O 1
ATOM 5600 N N . SER D 2 30 ? 37.520 -10.873 28.437 1.00 17.24 30 SER D N 1
ATOM 5601 C CA . SER D 2 30 ? 38.622 -11.544 29.141 1.00 15.52 30 SER D CA 1
ATOM 5602 C C . SER D 2 30 ? 38.443 -11.522 30.659 1.00 17.14 30 SER D C 1
ATOM 5603 O O . SER D 2 30 ? 39.086 -12.300 31.366 1.00 16.82 30 SER D O 1
ATOM 5606 N N . PHE D 2 31 ? 37.572 -10.646 31.156 1.00 12.86 31 PHE D N 1
ATOM 5607 C CA . PHE D 2 31 ? 37.386 -10.468 32.599 1.00 17.06 31 PHE D CA 1
ATOM 5608 C C . PHE D 2 31 ? 36.878 -11.736 33.283 1.00 16.79 31 PHE D C 1
ATOM 5609 O O . PHE D 2 31 ? 35.813 -12.247 32.970 1.00 15.92 31 PHE D O 1
ATOM 5617 N N . ARG D 2 32 ? 37.624 -12.177 34.275 1.00 13.34 32 ARG D N 1
ATOM 5618 C CA . ARG D 2 32 ? 37.383 -13.429 34.967 1.00 14.22 32 ARG D CA 1
ATOM 5619 C C . ARG D 2 32 ? 37.687 -13.217 36.458 1.00 14.72 32 ARG D C 1
ATOM 5620 O O . ARG D 2 32 ? 38.854 -13.180 36.842 1.00 14.78 32 ARG D O 1
ATOM 5628 N N . GLU D 2 33 ? 36.664 -13.053 37.295 1.00 14.36 33 GLU D N 1
ATOM 5629 C CA . GLU D 2 33 ? 36.915 -12.736 38.708 1.00 14.46 33 GLU D CA 1
ATOM 5630 C C . GLU D 2 33 ? 37.299 -13.980 39.519 1.00 17.54 33 GLU D C 1
ATOM 5631 O O . GLU D 2 33 ? 36.666 -15.032 39.382 1.00 14.89 33 GLU D O 1
ATOM 5637 N N . LEU D 2 34 ? 38.339 -13.853 40.348 1.00 11.86 34 LEU D N 1
ATOM 5638 C CA . LEU D 2 34 ? 38.738 -14.899 41.298 1.00 13.09 34 LEU D CA 1
ATOM 5639 C C . LEU D 2 34 ? 38.219 -14.572 42.687 1.00 14.09 34 LEU D C 1
ATOM 5640 O O . LEU D 2 34 ? 38.262 -13.414 43.104 1.00 12.39 34 LEU D O 1
ATOM 5645 N N . LEU D 2 35 ? 37.771 -15.598 43.412 1.00 15.73 35 LEU D N 1
ATOM 5646 C CA . LEU D 2 35 ? 37.262 -15.412 44.772 1.00 14.74 35 LEU D CA 1
ATOM 5647 C C . LEU D 2 35 ? 36.158 -14.340 44.786 1.00 15.65 35 LEU D C 1
ATOM 5648 O O . LEU D 2 35 ? 36.158 -13.420 45.610 1.00 16.71 35 LEU D O 1
ATOM 5653 N N . ASP D 2 36 ? 35.212 -14.481 43.865 1.00 16.99 36 ASP D N 1
ATOM 5654 C CA . ASP D 2 36 ? 34.124 -13.518 43.725 1.00 18.37 36 ASP D CA 1
ATOM 5655 C C . ASP D 2 36 ? 33.167 -13.608 44.932 1.00 19.39 36 ASP D C 1
ATOM 5656 O O . ASP D 2 36 ? 33.351 -14.477 45.784 1.00 19.15 36 ASP D O 1
ATOM 5661 N N . PRO D 2 37 ? 32.155 -12.711 45.022 1.00 20.77 37 PRO D N 1
ATOM 5662 C CA . PRO D 2 37 ? 31.349 -12.723 46.252 1.00 19.71 37 PRO D CA 1
ATOM 5663 C C . PRO D 2 37 ? 30.710 -14.069 46.580 1.00 24.17 37 PRO D C 1
ATOM 5664 O O . PRO D 2 37 ? 30.371 -14.306 47.744 1.00 22.81 37 PRO D O 1
ATOM 5668 N N . PHE D 2 38 ? 30.559 -14.945 45.591 1.00 22.15 38 PHE D N 1
ATOM 5669 C CA . PHE D 2 38 ? 29.898 -16.218 45.857 1.00 24.53 38 PHE D CA 1
ATOM 5670 C C . PHE D 2 38 ? 30.873 -17.326 46.203 1.00 27.36 38 PHE D C 1
ATOM 5671 O O . PHE D 2 38 ? 30.459 -18.442 46.518 1.00 26.03 38 PHE D O 1
ATOM 5679 N N . ALA D 2 39 ? 32.169 -17.011 46.187 1.00 23.60 39 ALA D N 1
ATOM 5680 C CA . ALA D 2 39 ? 33.166 -17.886 46.793 1.00 28.89 39 ALA D CA 1
ATOM 5681 C C . ALA D 2 39 ? 32.996 -17.937 48.316 1.00 33.34 39 ALA D C 1
ATOM 5682 O O . ALA D 2 39 ? 33.466 -18.872 48.968 1.00 30.80 39 ALA D O 1
ATOM 5684 N N . GLY D 2 40 ? 32.353 -16.913 48.877 1.00 25.38 40 GLY D N 1
ATOM 5685 C CA . GLY D 2 40 ? 32.177 -16.805 50.317 1.00 30.01 40 GLY D CA 1
ATOM 5686 C C . GLY D 2 40 ? 33.452 -16.677 51.148 1.00 34.62 40 GLY D C 1
ATOM 5687 O O . GLY D 2 40 ? 33.471 -17.063 52.319 1.00 39.43 40 GLY D O 1
ATOM 5688 N N . VAL D 2 41 ? 34.513 -16.134 50.554 1.00 33.41 41 VAL D N 1
ATOM 5689 C CA . VAL D 2 41 ? 35.779 -15.910 51.263 1.00 29.46 41 VAL D CA 1
ATOM 5690 C C . VAL D 2 41 ? 35.806 -14.555 51.956 1.00 26.42 41 VAL D C 1
ATOM 5691 O O . VAL D 2 41 ? 36.202 -13.544 51.364 1.00 26.21 41 VAL D O 1
ATOM 5695 N N . GLN D 2 42 ? 35.405 -14.555 53.223 1.00 24.13 42 GLN D N 1
ATOM 5696 C CA . GLN D 2 42 ? 35.116 -13.323 53.954 1.00 26.00 42 GLN D CA 1
ATOM 5697 C C . GLN D 2 42 ? 36.081 -13.122 55.102 1.00 20.83 42 GLN D C 1
ATOM 5698 O O . GLN D 2 42 ? 36.809 -14.036 55.473 1.00 25.91 42 GLN D O 1
ATOM 5704 N N . SER D 2 43 ? 36.053 -11.930 55.684 1.00 22.40 43 SER D N 1
ATOM 5705 C CA . SER D 2 43 ? 36.768 -11.685 56.930 1.00 20.91 43 SER D CA 1
ATOM 5706 C C . SER D 2 43 ? 36.241 -12.561 58.050 1.00 25.21 43 SER D C 1
ATOM 5707 O O . SER D 2 43 ? 35.036 -12.576 58.307 1.00 27.79 43 SER D O 1
ATOM 5710 N N . PRO D 2 44 ? 37.137 -13.287 58.727 1.00 21.84 44 PRO D N 1
ATOM 5711 C CA . PRO D 2 44 ? 36.741 -14.041 59.919 1.00 23.66 44 PRO D CA 1
ATOM 5712 C C . PRO D 2 44 ? 36.753 -13.187 61.197 1.00 26.73 44 PRO D C 1
ATOM 5713 O O . PRO D 2 44 ? 36.452 -13.726 62.261 1.00 24.94 44 PRO D O 1
ATOM 5717 N N . TRP D 2 45 ? 37.072 -11.894 61.091 1.00 23.80 45 TRP D N 1
ATOM 5718 C CA . TRP D 2 45 ? 37.235 -11.033 62.274 1.00 25.03 45 TRP D CA 1
ATOM 5719 C C . TRP D 2 45 ? 36.070 -10.075 62.526 1.00 28.07 45 TRP D C 1
ATOM 5720 O O . TRP D 2 45 ? 35.929 -9.561 63.629 1.00 29.71 45 TRP D O 1
ATOM 5731 N N . LEU D 2 46 ? 35.250 -9.822 61.509 1.00 25.56 46 LEU D N 1
ATOM 5732 C CA . LEU D 2 46 ? 34.307 -8.703 61.577 1.00 28.78 46 LEU D CA 1
ATOM 5733 C C . LEU D 2 46 ? 32.983 -9.047 62.272 1.00 30.48 46 LEU D C 1
ATOM 5734 O O . LEU D 2 46 ? 32.403 -8.198 62.948 1.00 29.81 46 LEU D O 1
ATOM 5739 N N . GLU D 2 47 ? 32.509 -10.279 62.108 1.00 31.28 47 GLU D N 1
ATOM 5740 C CA . GLU D 2 47 ? 31.207 -10.672 62.659 1.00 33.58 47 GLU D CA 1
ATOM 5741 C C . GLU D 2 47 ? 31.153 -10.551 64.170 1.00 36.68 47 GLU D C 1
ATOM 5742 O O . GLU D 2 47 ? 30.192 -10.011 64.719 1.00 34.62 47 GLU D O 1
ATOM 5748 N N . ARG D 2 48 ? 32.193 -11.043 64.835 1.00 31.26 48 ARG D N 1
ATOM 5749 C CA . ARG D 2 48 ? 32.279 -10.988 66.290 1.00 33.01 48 ARG D CA 1
ATOM 5750 C C . ARG D 2 48 ? 32.232 -9.558 66.814 1.00 34.18 48 ARG D C 1
ATOM 5751 O O . ARG D 2 48 ? 32.004 -9.335 67.999 1.00 39.17 48 ARG D O 1
ATOM 5759 N N . GLN D 2 49 ? 32.444 -8.587 65.934 1.00 28.77 49 GLN D N 1
ATOM 5760 C CA . GLN D 2 49 ? 32.437 -7.190 66.340 1.00 30.35 49 GLN D CA 1
ATOM 5761 C C . GLN D 2 49 ? 31.168 -6.471 65.854 1.00 36.64 49 GLN D C 1
ATOM 5762 O O . GLN D 2 49 ? 31.039 -5.248 65.975 1.00 35.63 49 GLN D O 1
ATOM 5768 N N . GLY D 2 50 ? 30.220 -7.234 65.319 1.00 31.80 50 GLY D N 1
ATOM 5769 C CA . GLY D 2 50 ? 28.948 -6.667 64.898 1.00 26.62 50 GLY D CA 1
ATOM 5770 C C . GLY D 2 50 ? 29.006 -5.913 63.581 1.00 32.47 50 GLY D C 1
ATOM 5771 O O . GLY D 2 50 ? 28.098 -5.141 63.250 1.00 34.30 50 GLY D O 1
ATOM 5772 N N . ILE D 2 51 ? 30.073 -6.141 62.819 1.00 27.51 51 ILE D N 1
ATOM 5773 C CA . ILE D 2 51 ? 30.236 -5.504 61.522 1.00 26.54 51 ILE D CA 1
ATOM 5774 C C . ILE D 2 51 ? 29.877 -6.483 60.399 1.00 25.89 51 ILE D C 1
ATOM 5775 O O . ILE D 2 51 ? 30.280 -7.642 60.431 1.00 28.77 51 ILE D O 1
ATOM 5780 N N . VAL D 2 52 ? 29.091 -6.010 59.431 1.00 25.51 52 VAL D N 1
ATOM 5781 C CA . VAL D 2 52 ? 28.750 -6.795 58.247 1.00 31.07 52 VAL D CA 1
ATOM 5782 C C . VAL D 2 52 ? 30.006 -7.055 57.415 1.00 29.11 52 VAL D C 1
ATOM 5783 O O . VAL D 2 52 ? 30.622 -6.106 56.924 1.00 31.94 52 VAL D O 1
ATOM 5787 N N . PRO D 2 53 ? 30.398 -8.331 57.261 1.00 27.61 53 PRO D N 1
ATOM 5788 C CA . PRO D 2 53 ? 31.529 -8.645 56.379 1.00 29.34 53 PRO D CA 1
ATOM 5789 C C . PRO D 2 53 ? 31.096 -8.698 54.926 1.00 31.83 53 PRO D C 1
ATOM 5790 O O . PRO D 2 53 ? 30.170 -9.443 54.605 1.00 31.37 53 PRO D O 1
ATOM 5794 N N . GLN D 2 54 ? 31.743 -7.920 54.064 1.00 24.77 54 GLN D N 1
ATOM 5795 C CA . GLN D 2 54 ? 31.431 -7.974 52.645 1.00 24.79 54 GLN D CA 1
ATOM 5796 C C . GLN D 2 54 ? 31.885 -9.309 52.067 1.00 23.47 54 GLN D C 1
ATOM 5797 O O . GLN D 2 54 ? 32.941 -9.832 52.434 1.00 21.23 54 GLN D O 1
ATOM 5803 N N . ALA D 2 55 ? 31.082 -9.861 51.161 1.00 20.40 55 ALA D N 1
ATOM 5804 C CA . ALA D 2 55 ? 31.356 -11.181 50.593 1.00 22.37 55 ALA D CA 1
ATOM 5805 C C . ALA D 2 55 ? 32.724 -11.299 49.898 1.00 23.31 55 ALA D C 1
ATOM 5806 O O . ALA D 2 55 ? 33.301 -12.391 49.853 1.00 22.22 55 ALA D O 1
ATOM 5808 N N . ASP D 2 56 ? 33.225 -10.193 49.341 1.00 18.39 56 ASP D N 1
ATOM 5809 C CA . ASP D 2 56 ? 34.546 -10.194 48.683 1.00 18.73 56 ASP D CA 1
ATOM 5810 C C . ASP D 2 56 ? 35.617 -9.506 49.537 1.00 17.48 56 ASP D C 1
ATOM 5811 O O . ASP D 2 56 ? 36.747 -9.273 49.084 1.00 16.58 56 ASP D O 1
ATOM 5816 N N . ASP D 2 57 ? 35.242 -9.215 50.781 1.00 15.78 57 ASP D N 1
ATOM 5817 C CA . ASP D 2 57 ? 36.021 -8.431 51.735 1.00 16.37 57 ASP D CA 1
ATOM 5818 C C . ASP D 2 57 ? 36.503 -7.089 51.185 1.00 18.04 57 ASP D C 1
ATOM 5819 O O . ASP D 2 57 ? 37.461 -6.520 51.699 1.00 18.18 57 ASP D O 1
ATOM 5824 N N . GLY D 2 58 ? 35.818 -6.572 50.173 1.00 19.11 58 GLY D N 1
ATOM 5825 C CA . GLY D 2 58 ? 36.080 -5.226 49.692 1.00 20.50 58 GLY D CA 1
ATOM 5826 C C . GLY D 2 58 ? 37.192 -5.127 48.665 1.00 19.65 58 GLY D C 1
ATOM 5827 O O . GLY D 2 58 ? 37.694 -4.036 48.404 1.00 16.26 58 GLY D O 1
ATOM 5828 N N . VAL D 2 59 ? 37.592 -6.262 48.097 1.00 13.87 59 VAL D N 1
ATOM 5829 C CA . VAL D 2 59 ? 38.623 -6.264 47.071 1.00 13.41 59 VAL D CA 1
ATOM 5830 C C . VAL D 2 59 ? 38.180 -7.148 45.931 1.00 13.14 59 VAL D C 1
ATOM 5831 O O . VAL D 2 59 ? 37.677 -8.250 46.144 1.00 13.13 59 VAL D O 1
ATOM 5835 N N . VAL D 2 60 ? 38.351 -6.654 44.720 1.00 12.02 60 VAL D N 1
ATOM 5836 C CA . VAL D 2 60 ? 38.064 -7.449 43.543 1.00 11.38 60 VAL D CA 1
ATOM 5837 C C . VAL D 2 60 ? 39.388 -7.886 42.943 1.00 14.85 60 VAL D C 1
ATOM 5838 O O . VAL D 2 60 ? 40.241 -7.039 42.688 1.00 14.11 60 VAL D O 1
ATOM 5842 N N . VAL D 2 61 ? 39.559 -9.185 42.715 1.00 12.15 61 VAL D N 1
ATOM 5843 C CA . VAL D 2 61 ? 40.713 -9.669 41.973 1.00 13.13 61 VAL D CA 1
ATOM 5844 C C . VAL D 2 61 ? 40.198 -10.325 40.703 1.00 13.87 61 VAL D C 1
ATOM 5845 O O . VAL D 2 61 ? 39.308 -11.170 40.759 1.00 13.18 61 VAL D O 1
ATOM 5849 N N . ALA D 2 62 ? 40.744 -9.930 39.559 1.00 13.24 62 ALA D N 1
ATOM 5850 C CA . ALA D 2 62 ? 40.306 -10.496 38.287 1.00 15.29 62 ALA D CA 1
ATOM 5851 C C . ALA D 2 62 ? 41.478 -10.808 37.368 1.00 15.43 62 ALA D C 1
ATOM 5852 O O . ALA D 2 62 ? 42.465 -10.063 37.336 1.00 14.22 62 ALA D O 1
ATOM 5854 N N . ARG D 2 63 ? 41.373 -11.910 36.625 1.00 13.28 63 ARG D N 1
ATOM 5855 C CA . ARG D 2 63 ? 42.318 -12.199 35.557 1.00 11.58 63 ARG D CA 1
ATOM 5856 C C . ARG D 2 63 ? 41.748 -11.654 34.270 1.00 13.22 63 ARG D C 1
ATOM 5857 O O . ARG D 2 63 ? 40.538 -11.541 34.117 1.00 15.06 63 ARG D O 1
ATOM 5865 N N . GLY D 2 64 ? 42.617 -11.345 33.329 1.00 12.05 64 GLY D N 1
ATOM 5866 C CA . GLY D 2 64 ? 42.150 -10.924 32.027 1.00 14.32 64 GLY D CA 1
ATOM 5867 C C . GLY D 2 64 ? 43.313 -10.734 31.089 1.00 12.96 64 GLY D C 1
ATOM 5868 O O . GLY D 2 64 ? 44.405 -11.243 31.334 1.00 13.88 64 GLY D O 1
ATOM 5869 N N . LEU D 2 65 ? 43.060 -10.018 30.001 1.00 13.23 65 LEU D N 1
ATOM 5870 C CA . LEU D 2 65 ? 44.103 -9.649 29.069 1.00 15.91 65 LEU D CA 1
ATOM 5871 C C . LEU D 2 65 ? 44.142 -8.136 28.989 1.00 14.56 65 LEU D C 1
ATOM 5872 O O . LEU D 2 65 ? 43.117 -7.485 29.128 1.00 14.66 65 LEU D O 1
ATOM 5877 N N . LEU D 2 66 ? 45.325 -7.580 28.757 1.00 14.97 66 LEU D N 1
ATOM 5878 C CA . LEU D 2 66 ? 45.471 -6.154 28.462 1.00 13.64 66 LEU D CA 1
ATOM 5879 C C . LEU D 2 66 ? 46.260 -6.039 27.161 1.00 16.65 66 LEU D C 1
ATOM 5880 O O . LEU D 2 66 ? 47.441 -6.393 27.129 1.00 17.36 66 LEU D O 1
ATOM 5885 N N . ASP D 2 67 ? 45.606 -5.587 26.097 1.00 15.73 67 ASP D N 1
ATOM 5886 C CA . ASP D 2 67 ? 46.232 -5.566 24.769 1.00 22.89 67 ASP D CA 1
ATOM 5887 C C . ASP D 2 67 ? 46.672 -6.980 24.365 1.00 19.10 67 ASP D C 1
ATOM 5888 O O . ASP D 2 67 ? 47.743 -7.162 23.790 1.00 21.70 67 ASP D O 1
ATOM 5893 N N . GLY D 2 68 ? 45.857 -7.975 24.709 1.00 19.54 68 GLY D N 1
ATOM 5894 C CA . GLY D 2 68 ? 46.147 -9.367 24.391 1.00 17.07 68 GLY D CA 1
ATOM 5895 C C . GLY D 2 68 ? 47.186 -10.054 25.260 1.00 18.06 68 GLY D C 1
ATOM 5896 O O . GLY D 2 68 ? 47.493 -11.232 25.052 1.00 20.76 68 GLY D O 1
ATOM 5897 N N . GLN D 2 69 ? 47.723 -9.344 26.248 1.00 15.87 69 GLN D N 1
ATOM 5898 C CA . GLN D 2 69 ? 48.760 -9.901 27.124 1.00 19.37 69 GLN D CA 1
ATOM 5899 C C . GLN D 2 69 ? 48.172 -10.303 28.476 1.00 15.90 69 GLN D C 1
ATOM 5900 O O . GLN D 2 69 ? 47.266 -9.641 28.952 1.00 15.45 69 GLN D O 1
ATOM 5906 N N . PRO D 2 70 ? 48.692 -11.378 29.096 1.00 15.48 70 PRO D N 1
ATOM 5907 C CA . PRO D 2 70 ? 48.155 -11.859 30.383 1.00 15.53 70 PRO D CA 1
ATOM 5908 C C . PRO D 2 70 ? 48.218 -10.791 31.469 1.00 15.37 70 PRO D C 1
ATOM 5909 O O . PRO D 2 70 ? 49.228 -10.103 31.586 1.00 13.70 70 PRO D O 1
ATOM 5913 N N . ALA D 2 71 ? 47.141 -10.650 32.233 1.00 16.16 71 ALA D N 1
ATOM 5914 C CA . ALA D 2 71 ? 47.060 -9.604 33.239 1.00 12.39 71 ALA D CA 1
ATOM 5915 C C . ALA D 2 71 ? 46.332 -10.084 34.495 1.00 13.14 71 ALA D C 1
ATOM 5916 O O . ALA D 2 71 ? 45.529 -11.024 34.451 1.00 11.34 71 ALA D O 1
ATOM 5918 N N . VAL D 2 72 ? 46.615 -9.427 35.612 1.00 10.99 72 VAL D N 1
ATOM 5919 C CA . VAL D 2 72 ? 45.773 -9.569 36.785 1.00 9.72 72 VAL D CA 1
ATOM 5920 C C . VAL D 2 72 ? 45.472 -8.156 37.278 1.00 11.41 72 VAL D C 1
ATOM 5921 O O . VAL D 2 72 ? 46.309 -7.249 37.183 1.00 10.75 72 VAL D O 1
ATOM 5925 N N . LEU D 2 73 ? 44.253 -7.957 37.755 1.00 9.82 73 LEU D N 1
ATOM 5926 C CA . LEU D 2 73 ? 43.833 -6.653 38.232 1.00 12.88 73 LEU D CA 1
ATOM 5927 C C . LEU D 2 73 ? 43.329 -6.800 39.667 1.00 14.07 73 LEU D C 1
ATOM 5928 O O . LEU D 2 73 ? 42.582 -7.730 39.966 1.00 15.21 73 LEU D O 1
ATOM 5933 N N . ALA D 2 74 ? 43.762 -5.927 40.568 1.00 11.41 74 ALA D N 1
ATOM 5934 C CA . ALA D 2 74 ? 43.185 -5.929 41.912 1.00 10.23 74 ALA D CA 1
ATOM 5935 C C . ALA D 2 74 ? 42.637 -4.551 42.207 1.00 13.06 74 ALA D C 1
ATOM 5936 O O . ALA D 2 74 ? 43.337 -3.549 42.062 1.00 12.93 74 ALA D O 1
ATOM 5938 N N . ALA D 2 75 ? 41.377 -4.492 42.623 1.00 11.11 75 ALA D N 1
ATOM 5939 C CA . ALA D 2 75 ? 40.742 -3.207 42.842 1.00 13.43 75 ALA D CA 1
ATOM 5940 C C . ALA D 2 75 ? 40.131 -3.169 44.239 1.00 17.47 75 ALA D C 1
ATOM 5941 O O . ALA D 2 75 ? 39.427 -4.106 44.641 1.00 16.08 75 ALA D O 1
ATOM 5943 N N . ILE D 2 76 ? 40.415 -2.107 44.985 1.00 12.73 76 ILE D N 1
ATOM 5944 C CA . ILE D 2 76 ? 39.843 -1.956 46.312 1.00 14.33 76 ILE D CA 1
ATOM 5945 C C . ILE D 2 76 ? 38.528 -1.186 46.220 1.00 16.95 76 ILE D C 1
ATOM 5946 O O . ILE D 2 76 ? 38.445 -0.176 45.527 1.00 15.22 76 ILE D O 1
ATOM 5951 N N . GLU D 2 77 ? 37.509 -1.659 46.931 1.00 15.10 77 GLU D N 1
ATOM 5952 C CA . GLU D 2 77 ? 36.212 -0.986 46.949 1.00 15.02 77 GLU D CA 1
ATOM 5953 C C . GLU D 2 77 ? 36.193 0.065 48.066 1.00 17.89 77 GLU D C 1
ATOM 5954 O O . GLU D 2 77 ? 36.146 -0.276 49.245 1.00 21.13 77 GLU D O 1
ATOM 5960 N N . GLY D 2 78 ? 36.263 1.340 47.688 1.00 18.48 78 GLY D N 1
ATOM 5961 C CA . GLY D 2 78 ? 36.304 2.432 48.651 1.00 22.02 78 GLY D CA 1
ATOM 5962 C C . GLY D 2 78 ? 35.023 2.596 49.457 1.00 25.70 78 GLY D C 1
ATOM 5963 O O . GLY D 2 78 ? 35.031 3.229 50.517 1.00 24.96 78 GLY D O 1
ATOM 5964 N N . ALA D 2 79 ? 33.925 2.008 48.980 1.00 25.16 79 ALA D N 1
ATOM 5965 C CA . ALA D 2 79 ? 32.635 2.119 49.675 1.00 25.23 79 ALA D CA 1
ATOM 5966 C C . ALA D 2 79 ? 32.532 1.209 50.905 1.00 26.32 79 ALA D C 1
ATOM 5967 O O . ALA D 2 79 ? 31.712 1.443 51.783 1.00 34.50 79 ALA D O 1
ATOM 5969 N N . PHE D 2 80 ? 33.357 0.172 50.971 1.00 30.50 80 PHE D N 1
ATOM 5970 C CA . PHE D 2 80 ? 33.330 -0.746 52.109 1.00 31.60 80 PHE D CA 1
ATOM 5971 C C . PHE D 2 80 ? 34.445 -0.399 53.092 1.00 30.79 80 PHE D C 1
ATOM 5972 O O . PHE D 2 80 ? 35.631 -0.498 52.751 1.00 29.11 80 PHE D O 1
ATOM 5980 N N . GLN D 2 81 ? 34.059 0.009 54.301 1.00 31.95 81 GLN D N 1
ATOM 5981 C CA . GLN D 2 81 ? 35.006 0.371 55.358 1.00 33.12 81 GLN D CA 1
ATOM 5982 C C . GLN D 2 81 ? 36.029 1.397 54.875 1.00 30.77 81 GLN D C 1
ATOM 5983 O O . GLN D 2 81 ? 37.193 1.355 55.288 1.00 31.70 81 GLN 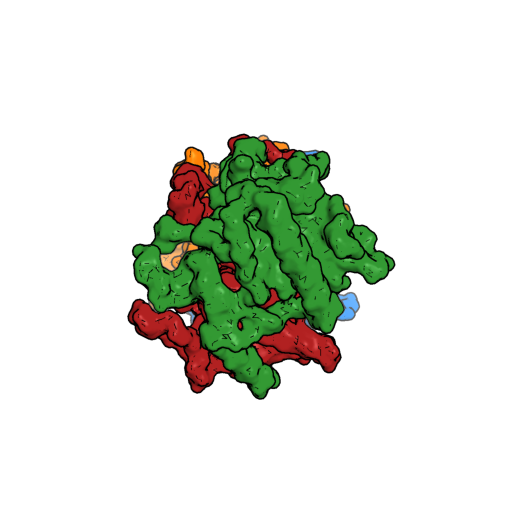D O 1
ATOM 5989 N N . GLY D 2 82 ? 35.604 2.298 53.991 1.00 26.32 82 GLY D N 1
ATOM 5990 C CA . GLY D 2 82 ? 36.489 3.322 53.451 1.00 25.87 82 GLY D CA 1
ATOM 5991 C C . GLY D 2 82 ? 37.648 2.749 52.644 1.00 23.74 82 GLY D C 1
ATOM 5992 O O . GLY D 2 82 ? 38.665 3.410 52.428 1.00 23.35 82 GLY D O 1
ATOM 5993 N N . GLY D 2 83 ? 37.493 1.516 52.184 1.00 20.66 83 GLY D N 1
ATOM 5994 C CA . GLY D 2 83 ? 38.552 0.846 51.449 1.00 18.72 83 GLY D CA 1
ATOM 5995 C C . GLY D 2 83 ? 39.702 0.381 52.336 1.00 25.24 83 GLY D C 1
ATOM 5996 O O . GLY D 2 83 ? 40.788 0.054 51.846 1.00 19.13 83 GLY D O 1
ATOM 5997 N N . SER D 2 84 ? 39.481 0.349 53.647 1.00 23.60 84 SER D N 1
ATOM 5998 C CA . SER D 2 84 ? 40.536 -0.082 54.566 1.00 24.20 84 SER D CA 1
ATOM 5999 C C . SER D 2 84 ? 40.777 -1.586 54.433 1.00 21.74 84 SER D C 1
ATOM 6000 O O . SER D 2 84 ? 39.845 -2.354 54.223 1.00 25.84 84 SER D O 1
ATOM 6003 N N . LEU D 2 85 ? 42.033 -2.002 54.528 1.00 20.24 85 LEU D N 1
ATOM 6004 C CA . LEU D 2 85 ? 42.404 -3.375 54.213 1.00 18.49 85 LEU D CA 1
ATOM 6005 C C . LEU D 2 85 ? 42.464 -4.250 55.460 1.00 19.63 85 LEU D C 1
ATOM 6006 O O . LEU D 2 85 ? 42.923 -3.808 56.511 1.00 18.17 85 LEU D O 1
ATOM 6011 N N . GLY D 2 86 ? 41.983 -5.483 55.338 1.00 18.51 86 GLY D N 1
ATOM 6012 C CA . GLY D 2 86 ? 42.120 -6.456 56.409 1.00 16.00 86 GLY D CA 1
ATOM 6013 C C . GLY D 2 86 ? 42.874 -7.695 55.960 1.00 16.16 86 GLY D C 1
ATOM 6014 O O . GLY D 2 86 ? 43.573 -7.659 54.948 1.00 14.16 86 GLY D O 1
ATOM 6015 N N . GLU D 2 87 ? 42.732 -8.796 56.702 1.00 13.60 87 GLU D N 1
ATOM 6016 C CA . GLU D 2 87 ? 43.493 -10.008 56.391 1.00 14.15 87 GLU D CA 1
ATOM 6017 C C . GLU D 2 87 ? 43.161 -10.591 55.014 1.00 15.95 87 GLU D C 1
ATOM 6018 O O . GLU D 2 87 ? 44.060 -10.901 54.219 1.00 14.36 87 GLU D O 1
ATOM 6024 N N . VAL D 2 88 ? 41.878 -10.786 54.743 1.00 14.97 88 VAL D N 1
ATOM 6025 C CA . VAL D 2 88 ? 41.479 -11.459 53.518 1.00 14.48 88 VAL D CA 1
ATOM 6026 C C . VAL D 2 88 ? 41.671 -10.545 52.298 1.00 13.31 88 VAL D C 1
ATOM 6027 O O . VAL D 2 88 ? 42.312 -10.954 51.329 1.00 12.61 88 VAL D O 1
ATOM 6031 N N . SER D 2 89 ? 41.137 -9.323 52.351 1.00 13.01 89 SER D N 1
ATOM 6032 C CA . SER D 2 89 ? 41.344 -8.350 51.265 1.00 14.84 89 SER D CA 1
ATOM 6033 C C . SER D 2 89 ? 42.839 -8.101 51.023 1.00 12.63 89 SER D C 1
ATOM 6034 O O . SER D 2 89 ? 43.280 -8.002 49.883 1.00 13.48 89 SER D O 1
ATOM 6037 N N . GLY D 2 90 ? 43.622 -8.014 52.095 1.00 12.21 90 GLY D N 1
ATOM 6038 C CA . GLY D 2 90 ? 45.063 -7.867 51.940 1.00 11.63 90 GLY D CA 1
ATOM 6039 C C . GLY D 2 90 ? 45.733 -9.059 51.274 1.00 14.55 90 GLY D C 1
ATOM 6040 O O . GLY D 2 90 ? 46.616 -8.883 50.429 1.00 13.59 90 GLY D O 1
ATOM 6041 N N . ALA D 2 91 ? 45.331 -10.277 51.646 1.00 12.46 91 ALA D N 1
ATOM 6042 C CA . ALA D 2 91 ? 45.907 -11.489 51.048 1.00 12.45 91 ALA D CA 1
ATOM 6043 C C . ALA D 2 91 ? 45.481 -11.669 49.581 1.00 11.15 91 ALA D C 1
ATOM 6044 O O . ALA D 2 91 ? 46.240 -12.215 48.768 1.00 12.04 91 ALA D O 1
ATOM 6046 N N . LYS D 2 92 ? 44.286 -11.211 49.227 1.00 11.51 92 LYS D N 1
ATOM 6047 C CA . LYS D 2 92 ? 43.856 -11.311 47.836 1.00 12.40 92 LYS D CA 1
ATOM 6048 C C . LYS D 2 92 ? 44.770 -10.487 46.944 1.00 12.50 92 LYS D C 1
ATOM 6049 O O . LYS D 2 92 ? 45.168 -10.948 45.866 1.00 12.20 92 LYS D O 1
ATOM 6055 N N . ILE D 2 93 ? 45.108 -9.277 47.387 1.00 10.17 93 ILE D N 1
ATOM 6056 C CA . ILE D 2 93 ? 46.019 -8.441 46.606 1.00 12.81 93 ILE D CA 1
ATOM 6057 C C . ILE D 2 93 ? 47.424 -9.042 46.594 1.00 10.34 93 ILE D C 1
ATOM 6058 O O . ILE D 2 93 ? 48.001 -9.237 45.519 1.00 10.98 93 ILE D O 1
ATOM 6063 N N . ALA D 2 94 ? 47.966 -9.357 47.774 1.00 10.64 94 ALA D N 1
ATOM 6064 C CA . ALA D 2 94 ? 49.321 -9.909 47.863 1.00 12.02 94 ALA D CA 1
ATOM 6065 C C . ALA D 2 94 ? 49.429 -11.197 47.050 1.00 13.31 94 ALA D C 1
ATOM 6066 O O . ALA D 2 94 ? 50.374 -11.387 46.283 1.00 12.47 94 ALA D O 1
ATOM 6068 N N . GLY D 2 95 ? 48.445 -12.078 47.199 1.00 11.64 95 GLY D N 1
ATOM 6069 C CA . GLY D 2 95 ? 48.488 -13.359 46.510 1.00 12.71 95 GLY D CA 1
ATOM 6070 C C . GLY D 2 95 ? 48.421 -13.201 45.002 1.00 11.19 95 GLY D C 1
ATOM 6071 O O . GLY D 2 95 ? 49.062 -13.957 44.264 1.00 14.01 95 GLY D O 1
ATOM 6072 N N . ALA D 2 96 ? 47.673 -12.207 44.532 1.00 12.87 96 ALA D N 1
ATOM 6073 C CA . ALA D 2 96 ? 47.549 -11.974 43.089 1.00 13.91 96 ALA D CA 1
ATOM 6074 C C . ALA D 2 96 ? 48.885 -11.494 42.513 1.00 15.22 96 ALA D C 1
ATOM 6075 O O . ALA D 2 96 ? 49.314 -11.948 41.441 1.00 12.58 96 ALA D O 1
ATOM 6077 N N . LEU D 2 97 ? 49.543 -10.591 43.232 1.00 9.39 97 LEU D N 1
ATOM 6078 C CA . LEU D 2 97 ? 50.869 -10.107 42.825 1.00 12.66 97 LEU D CA 1
ATOM 6079 C C . LEU D 2 97 ? 51.925 -11.208 42.871 1.00 12.97 97 LEU D C 1
ATOM 6080 O O . LEU D 2 97 ? 52.763 -11.289 41.969 1.00 12.61 97 LEU D O 1
ATOM 6085 N N . GLU D 2 98 ? 51.872 -12.057 43.906 1.00 11.40 98 GLU D N 1
ATOM 6086 C CA . GLU D 2 98 ? 52.819 -13.169 44.046 1.00 13.40 98 GLU D CA 1
ATOM 6087 C C . GLU D 2 98 ? 52.677 -14.156 42.880 1.00 13.83 98 GLU D C 1
ATOM 6088 O O . GLU D 2 98 ? 53.667 -14.664 42.345 1.00 12.63 98 GLU D O 1
ATOM 6094 N N . LEU D 2 99 ? 51.438 -14.440 42.498 1.00 10.87 99 LEU D N 1
ATOM 6095 C CA . LEU D 2 99 ? 51.189 -15.360 41.391 1.00 12.62 99 LEU D CA 1
ATOM 6096 C C . LEU D 2 99 ? 51.620 -14.750 40.052 1.00 12.68 99 LEU D C 1
ATOM 6097 O O . LEU D 2 99 ? 52.119 -15.453 39.180 1.00 13.23 99 LEU D O 1
ATOM 6102 N N . ALA D 2 100 ? 51.459 -13.445 39.886 1.00 10.54 100 ALA D N 1
ATOM 6103 C CA . ALA D 2 100 ? 51.971 -12.791 38.672 1.00 13.59 100 ALA D CA 1
ATOM 6104 C C . ALA D 2 100 ? 53.500 -12.909 38.562 1.00 14.45 100 ALA D C 1
ATOM 6105 O O . ALA D 2 100 ? 54.038 -13.124 37.465 1.00 13.18 100 ALA D O 1
ATOM 6107 N N . ALA D 2 101 ? 54.201 -12.767 39.686 1.00 14.06 101 ALA D N 1
ATOM 6108 C CA . ALA D 2 101 ? 55.664 -12.908 39.674 1.00 14.23 101 ALA D CA 1
ATOM 6109 C C . ALA D 2 101 ? 56.039 -14.341 39.319 1.00 14.63 101 ALA D C 1
ATOM 6110 O O . ALA D 2 101 ? 56.951 -14.583 38.522 1.00 17.15 101 ALA D O 1
ATOM 6112 N N . GLU D 2 102 ? 55.317 -15.288 39.903 1.00 13.04 102 GLU D N 1
ATOM 6113 C CA . GLU D 2 102 ? 55.523 -16.705 39.623 1.00 15.29 102 GLU D CA 1
ATOM 6114 C C . GLU D 2 102 ? 55.296 -17.029 38.135 1.00 18.36 102 GLU D C 1
ATOM 6115 O O . GLU D 2 102 ? 56.046 -17.815 37.539 1.00 16.69 102 GLU D O 1
ATOM 6121 N N . ASP D 2 103 ? 54.245 -16.447 37.555 1.00 15.20 103 ASP D N 1
ATOM 6122 C CA . ASP D 2 103 ? 53.986 -16.544 36.109 1.00 15.69 103 ASP D CA 1
ATOM 6123 C C . ASP D 2 103 ? 55.217 -16.111 35.332 1.00 19.00 103 ASP D C 1
ATOM 6124 O O . ASP D 2 103 ? 55.686 -16.829 34.446 1.00 18.53 103 ASP D O 1
ATOM 6129 N N . ASN D 2 104 ? 55.740 -14.933 35.668 1.00 14.74 104 ASN D N 1
ATOM 6130 C CA . ASN D 2 104 ? 56.892 -14.409 34.947 1.00 16.77 104 ASN D CA 1
ATOM 6131 C C . ASN D 2 104 ? 58.109 -15.342 35.068 1.00 22.19 104 ASN D C 1
ATOM 6132 O O . ASN D 2 104 ? 58.844 -15.511 34.102 1.00 17.95 104 ASN D O 1
ATOM 6137 N N . ARG D 2 105 ? 58.291 -15.979 36.225 1.00 17.18 105 ARG D N 1
ATOM 6138 C CA . ARG D 2 105 ? 59.386 -16.940 36.396 1.00 20.66 105 ARG D CA 1
ATOM 6139 C C . ARG D 2 105 ? 59.129 -18.245 35.641 1.00 25.86 105 ARG D C 1
ATOM 6140 O O . ARG D 2 105 ? 60.034 -19.072 35.475 1.00 24.77 105 ARG D O 1
ATOM 6148 N N . ASN D 2 106 ? 57.893 -18.432 35.189 1.00 21.25 106 ASN D N 1
ATOM 6149 C CA . ASN D 2 106 ? 57.539 -19.590 34.381 1.00 23.59 106 ASN D CA 1
ATOM 6150 C C . ASN D 2 106 ? 57.357 -19.221 32.916 1.00 25.08 106 ASN D C 1
ATOM 6151 O O . ASN D 2 106 ? 56.744 -19.969 32.159 1.00 28.48 106 ASN D O 1
ATOM 6156 N N . GLY D 2 107 ? 57.856 -18.054 32.523 1.00 21.86 107 GLY D N 1
ATOM 6157 C CA . GLY D 2 107 ? 57.838 -17.665 31.123 1.00 23.49 107 GLY D CA 1
ATOM 6158 C C . GLY D 2 107 ? 56.567 -16.991 30.627 1.00 25.75 107 GLY D C 1
ATOM 6159 O O . GLY D 2 107 ? 56.411 -16.758 29.429 1.00 27.14 107 GLY D O 1
ATOM 6160 N N . VAL D 2 108 ? 55.662 -16.666 31.542 1.00 19.83 108 VAL D N 1
ATOM 6161 C CA . VAL D 2 108 ? 54.415 -15.985 31.178 1.00 18.78 108 VAL D CA 1
ATOM 6162 C C . VAL D 2 108 ? 54.420 -14.524 31.675 1.00 17.22 108 VAL D C 1
ATOM 6163 O O . VAL D 2 108 ? 54.449 -14.280 32.879 1.00 18.81 108 VAL D O 1
ATOM 6167 N N . PRO D 2 109 ? 54.386 -13.553 30.751 1.00 16.08 109 PRO D N 1
ATOM 6168 C CA . PRO D 2 109 ? 54.651 -12.149 31.116 1.00 19.38 109 PRO D CA 1
ATOM 6169 C C . PRO D 2 109 ? 53.448 -11.418 31.708 1.00 17.01 109 PRO D C 1
ATOM 6170 O O . PRO D 2 109 ? 53.048 -10.366 31.211 1.00 18.39 109 PRO D O 1
ATOM 6174 N N . THR D 2 110 ? 52.900 -11.971 32.780 1.00 19.34 110 THR D N 1
ATOM 6175 C CA . THR D 2 110 ? 51.727 -11.398 33.442 1.00 16.36 110 THR D CA 1
ATOM 6176 C C . THR D 2 110 ? 52.025 -10.044 34.079 1.00 14.79 110 THR D C 1
ATOM 6177 O O . THR D 2 110 ? 53.022 -9.884 34.783 1.00 15.34 110 THR D O 1
ATOM 6181 N N . ARG D 2 111 ? 51.153 -9.073 33.828 1.00 14.29 111 ARG D N 1
ATOM 6182 C CA . ARG D 2 111 ? 51.321 -7.751 34.403 1.00 15.38 111 ARG D CA 1
ATOM 6183 C C . ARG D 2 111 ? 50.184 -7.462 35.362 1.00 14.01 111 ARG D C 1
ATOM 6184 O O . ARG D 2 111 ? 49.058 -7.972 35.188 1.00 13.64 111 ARG D O 1
ATOM 6192 N N . ALA D 2 112 ? 50.480 -6.671 36.390 1.00 12.37 112 ALA D N 1
ATOM 6193 C CA . ALA D 2 112 ? 49.497 -6.346 37.402 1.00 11.46 112 ALA D CA 1
ATOM 6194 C C . ALA D 2 112 ? 49.050 -4.893 37.325 1.00 10.90 112 ALA D C 1
ATOM 6195 O O . ALA D 2 112 ? 49.865 -3.977 37.191 1.00 11.67 112 ALA D O 1
ATOM 6197 N N . LEU D 2 113 ? 47.737 -4.700 37.420 1.00 9.84 113 LEU D N 1
ATOM 6198 C CA . LEU D 2 113 ? 47.115 -3.388 37.481 1.00 8.79 113 LEU D CA 1
ATOM 6199 C C . LEU D 2 113 ? 46.438 -3.218 38.839 1.00 10.88 113 LEU D C 1
ATOM 6200 O O . LEU D 2 113 ? 45.614 -4.054 39.219 1.00 13.21 113 LEU D O 1
ATOM 6205 N N . LEU D 2 114 ? 46.760 -2.151 39.569 1.00 11.29 114 LEU D N 1
ATOM 6206 C CA . LEU D 2 114 ? 46.195 -1.950 40.905 1.00 10.92 114 LEU D CA 1
ATOM 6207 C C . LEU D 2 114 ? 45.288 -0.729 40.912 1.00 14.55 114 LEU D C 1
ATOM 6208 O O . LEU D 2 114 ? 45.732 0.359 40.570 1.00 13.28 114 LEU D O 1
ATOM 6213 N N . LEU D 2 115 ? 44.023 -0.902 41.297 1.00 11.02 115 LEU D N 1
ATOM 6214 C CA . LEU D 2 115 ? 43.131 0.249 41.413 1.00 12.18 115 LEU D CA 1
ATOM 6215 C C . LEU D 2 115 ? 42.992 0.582 42.895 1.00 13.88 115 LEU D C 1
ATOM 6216 O O . LEU D 2 115 ? 42.279 -0.106 43.620 1.00 14.62 115 LEU D O 1
ATOM 6221 N N . LEU D 2 116 ? 43.688 1.630 43.332 1.00 12.08 116 LEU D N 1
ATOM 6222 C CA . LEU D 2 116 ? 43.875 1.910 44.751 1.00 14.09 116 LEU D CA 1
ATOM 6223 C C . LEU D 2 116 ? 42.915 2.967 45.277 1.00 16.08 116 LEU D C 1
ATOM 6224 O O . LEU D 2 116 ? 43.124 4.170 45.087 1.00 20.46 116 LEU D O 1
ATOM 6229 N N . GLU D 2 117 ? 41.847 2.516 45.920 1.00 13.63 117 GLU D N 1
ATOM 6230 C CA . GLU D 2 117 ? 40.907 3.400 46.609 1.00 15.11 117 GLU D CA 1
ATOM 6231 C C . GLU D 2 117 ? 40.856 2.923 48.049 1.00 19.16 117 GLU D C 1
ATOM 6232 O O . GLU D 2 117 ? 40.172 1.945 48.336 1.00 18.21 117 GLU D O 1
ATOM 6238 N N . THR D 2 118 ? 41.558 3.598 48.946 1.00 14.67 118 THR D N 1
ATOM 6239 C CA . THR D 2 118 ? 41.766 3.047 50.291 1.00 18.77 118 THR D CA 1
ATOM 6240 C C . THR D 2 118 ? 42.186 4.096 51.322 1.00 16.01 118 THR D C 1
ATOM 6241 O O . THR D 2 118 ? 42.925 5.032 51.014 1.00 16.93 118 THR D O 1
ATOM 6245 N N . GLY D 2 119 ? 41.704 3.934 52.550 1.00 21.17 119 GLY D N 1
ATOM 6246 C CA . GLY D 2 119 ? 41.981 4.881 53.617 1.00 22.75 119 GLY D CA 1
ATOM 6247 C C . GLY D 2 119 ? 43.033 4.412 54.603 1.00 25.72 119 GLY D C 1
ATOM 6248 O O . GLY D 2 119 ? 43.429 5.159 55.500 1.00 27.49 119 GLY D O 1
ATOM 6249 N N . GLY D 2 120 ? 43.505 3.181 54.438 1.00 20.78 120 GLY D N 1
ATOM 6250 C CA . GLY D 2 120 ? 44.495 2.641 55.351 1.00 24.77 120 GLY D CA 1
ATOM 6251 C C . GLY D 2 120 ? 44.236 1.191 55.718 1.00 23.08 120 GLY D C 1
ATOM 6252 O O . GLY D 2 120 ? 43.800 0.407 54.878 1.00 25.09 120 GLY D O 1
ATOM 6253 N N . VAL D 2 121 ? 44.527 0.838 56.970 1.00 18.07 121 VAL D N 1
ATOM 6254 C CA . VAL D 2 121 ? 44.273 -0.504 57.491 1.00 17.10 121 VAL D CA 1
ATOM 6255 C C . VAL D 2 121 ? 43.032 -0.516 58.396 1.00 19.54 121 VAL D C 1
ATOM 6256 O O . VAL D 2 121 ? 42.760 0.468 59.073 1.00 20.80 121 VAL D O 1
ATOM 6260 N N . ARG D 2 122 ? 42.268 -1.609 58.403 1.00 20.09 122 ARG D N 1
ATOM 6261 C CA . ARG D 2 122 ? 41.151 -1.750 59.349 1.00 20.56 122 ARG D CA 1
ATOM 6262 C C . ARG D 2 122 ? 41.629 -1.878 60.779 1.00 23.44 122 ARG D C 1
ATOM 6263 O O . ARG D 2 122 ? 42.378 -2.811 61.060 1.00 20.30 122 ARG D O 1
ATOM 6271 N N . LEU D 2 123 ? 41.166 -1.017 61.691 1.00 22.55 123 LEU D N 1
ATOM 6272 C CA . LEU D 2 123 ? 41.505 -1.189 63.107 1.00 27.26 123 LEU D CA 1
ATOM 6273 C C . LEU D 2 123 ? 41.100 -2.577 63.605 1.00 22.72 123 LEU D C 1
ATOM 6274 O O . LEU D 2 123 ? 41.844 -3.216 64.348 1.00 21.83 123 LEU D O 1
ATOM 6279 N N . GLN D 2 124 ? 39.943 -3.054 63.152 1.00 21.43 124 GLN D N 1
ATOM 6280 C CA . GLN D 2 124 ? 39.401 -4.350 63.575 1.00 24.26 124 GLN D CA 1
ATOM 6281 C C . GLN D 2 124 ? 40.292 -5.532 63.236 1.00 21.63 124 GLN D C 1
ATOM 6282 O O . GLN D 2 124 ? 40.163 -6.590 63.840 1.00 22.55 124 GLN D O 1
ATOM 6288 N N . GLU D 2 125 ? 41.170 -5.370 62.247 1.00 20.77 125 GLU D N 1
ATOM 6289 C CA . GLU D 2 125 ? 42.097 -6.441 61.866 1.00 19.81 125 GLU D CA 1
ATOM 6290 C C . GLU D 2 125 ? 43.533 -5.902 61.756 1.00 19.02 125 GLU D C 1
ATOM 6291 O O . GLU D 2 125 ? 44.332 -6.402 60.957 1.00 17.33 125 GLU D O 1
ATOM 6297 N N . ALA D 2 126 ? 43.848 -4.917 62.596 1.00 16.96 126 ALA D N 1
ATOM 6298 C CA . ALA D 2 126 ? 44.969 -3.990 62.389 1.00 19.95 126 ALA D CA 1
ATOM 6299 C C . ALA D 2 126 ? 46.291 -4.642 62.016 1.00 16.27 126 ALA D C 1
ATOM 6300 O O . ALA D 2 126 ? 46.854 -4.330 60.961 1.00 14.31 126 ALA D O 1
ATOM 6302 N N . ASN D 2 127 ? 46.785 -5.563 62.835 1.00 17.32 127 ASN D N 1
ATOM 6303 C CA . ASN D 2 127 ? 48.111 -6.096 62.544 1.00 16.07 127 ASN D CA 1
ATOM 6304 C C . ASN D 2 127 ? 48.131 -7.035 61.350 1.00 16.05 127 ASN D C 1
ATOM 6305 O O . ASN D 2 127 ? 49.166 -7.180 60.715 1.00 13.15 127 ASN D O 1
ATOM 6310 N N . LEU D 2 128 ? 46.995 -7.646 61.024 1.00 13.84 128 LEU D N 1
ATOM 6311 C CA . LEU D 2 128 ? 46.935 -8.503 59.849 1.00 12.79 128 LEU D CA 1
ATOM 6312 C C . LEU D 2 128 ? 46.850 -7.666 58.587 1.00 13.70 128 LEU D C 1
ATOM 6313 O O . LEU D 2 128 ? 47.411 -8.036 57.561 1.00 13.96 128 LEU D O 1
ATOM 6318 N N . GLY D 2 129 ? 46.136 -6.548 58.656 1.00 14.96 129 GLY D N 1
ATOM 6319 C CA . GLY D 2 129 ? 46.077 -5.636 57.525 1.00 13.53 129 GLY D CA 1
ATOM 6320 C C . GLY D 2 129 ? 47.456 -5.056 57.247 1.00 13.45 129 GLY D C 1
ATOM 6321 O O . GLY D 2 129 ? 47.873 -4.937 56.089 1.00 12.16 129 GLY D O 1
ATOM 6322 N N . LEU D 2 130 ? 48.178 -4.710 58.307 1.00 12.49 130 LEU D N 1
ATOM 6323 C CA . LEU D 2 130 ? 49.494 -4.099 58.143 1.00 11.54 130 LEU D CA 1
ATOM 6324 C C . LEU D 2 130 ? 50.490 -5.123 57.613 1.00 12.06 130 LEU D C 1
ATOM 6325 O O . LEU D 2 130 ? 51.296 -4.805 56.741 1.00 11.70 130 LEU D O 1
ATOM 6330 N N . ALA D 2 131 ? 50.425 -6.355 58.124 1.00 11.60 131 ALA D N 1
ATOM 6331 C CA . ALA D 2 131 ? 51.306 -7.423 57.645 1.00 11.93 131 ALA D CA 1
ATOM 6332 C C . ALA D 2 131 ? 51.024 -7.704 56.170 1.00 13.33 131 ALA D C 1
ATOM 6333 O O . ALA D 2 131 ? 51.943 -7.971 55.385 1.00 9.10 131 ALA D O 1
ATOM 6335 N N . ALA D 2 132 ? 49.751 -7.645 55.783 1.00 10.11 132 ALA D N 1
ATOM 6336 C CA . ALA D 2 132 ? 49.403 -7.866 54.383 1.00 10.41 132 ALA D CA 1
ATOM 6337 C C . ALA D 2 132 ? 49.971 -6.773 53.490 1.00 10.34 132 ALA D C 1
ATOM 6338 O O . ALA D 2 132 ? 50.374 -7.051 52.363 1.00 9.97 132 ALA D O 1
ATOM 6340 N N . ILE D 2 133 ? 49.972 -5.528 53.972 1.00 8.23 133 ILE D N 1
ATOM 6341 C CA . ILE D 2 133 ? 50.532 -4.433 53.180 1.00 8.89 133 ILE D CA 1
ATOM 6342 C C . ILE D 2 133 ? 52.039 -4.656 52.990 1.00 10.05 133 ILE D C 1
ATOM 6343 O O . ILE D 2 133 ? 52.559 -4.434 51.903 1.00 8.55 133 ILE D O 1
ATOM 6348 N N . ALA D 2 134 ? 52.737 -5.104 54.032 1.00 9.72 134 ALA D N 1
ATOM 6349 C CA . ALA D 2 134 ? 54.151 -5.490 53.856 1.00 9.87 134 ALA D CA 1
ATOM 6350 C C . ALA D 2 134 ? 54.330 -6.531 52.748 1.00 10.82 134 ALA D C 1
ATOM 6351 O O . ALA D 2 134 ? 55.264 -6.440 51.933 1.00 9.64 134 ALA D O 1
ATOM 6353 N N . GLU D 2 135 ? 53.431 -7.512 52.692 1.00 8.67 135 GLU D N 1
ATOM 6354 C CA . GLU D 2 135 ? 53.523 -8.547 51.671 1.00 10.68 135 GLU D CA 1
ATOM 6355 C C . GLU D 2 135 ? 53.167 -8.028 50.281 1.00 9.86 135 GLU D C 1
ATOM 6356 O O . GLU D 2 135 ? 53.719 -8.496 49.283 1.00 11.64 135 GLU D O 1
ATOM 6362 N N . ILE D 2 136 ? 52.221 -7.095 50.215 1.00 8.52 136 ILE D N 1
ATOM 6363 C CA . ILE D 2 136 ? 51.876 -6.462 48.945 1.00 8.65 136 ILE D CA 1
ATOM 6364 C C . ILE D 2 136 ? 53.073 -5.686 48.429 1.00 11.16 136 ILE D C 1
ATOM 6365 O O . ILE D 2 136 ? 53.421 -5.781 47.255 1.00 10.30 136 ILE D O 1
ATOM 6370 N N . GLN D 2 137 ? 53.720 -4.940 49.320 1.00 10.44 137 GLN D N 1
ATOM 6371 C CA . GLN D 2 137 ? 54.906 -4.173 48.929 1.00 11.83 137 GLN D CA 1
ATOM 6372 C C . GLN D 2 137 ? 56.030 -5.089 48.433 1.00 10.38 137 GLN D C 1
ATOM 6373 O O . GLN D 2 137 ? 56.615 -4.825 47.388 1.00 10.38 137 GLN D O 1
ATOM 6379 N N . ALA D 2 138 ? 56.295 -6.180 49.150 1.00 9.71 138 ALA D N 1
ATOM 6380 C CA . ALA D 2 138 ? 57.309 -7.150 48.721 1.00 11.39 138 ALA D CA 1
ATOM 6381 C C . ALA D 2 138 ? 57.011 -7.716 47.345 1.00 12.81 138 ALA D C 1
ATOM 6382 O O . ALA D 2 138 ? 57.912 -7.863 46.520 1.00 12.74 138 ALA D O 1
ATOM 6384 N N . ALA D 2 139 ? 55.751 -8.065 47.109 1.00 11.01 139 ALA D N 1
ATOM 6385 C CA . ALA D 2 139 ? 55.377 -8.690 45.839 1.00 11.03 139 ALA D CA 1
ATOM 6386 C C . ALA D 2 139 ? 55.468 -7.696 44.668 1.00 11.38 139 ALA D C 1
ATOM 6387 O O . ALA D 2 139 ? 55.804 -8.075 43.534 1.00 10.72 139 ALA D O 1
ATOM 6389 N N . ILE D 2 140 ? 55.170 -6.423 44.914 1.00 9.18 140 ILE D N 1
ATOM 6390 C CA . ILE D 2 140 ? 55.359 -5.420 43.868 1.00 10.86 140 ILE D CA 1
ATOM 6391 C C . ILE D 2 140 ? 56.833 -5.341 43.454 1.00 10.65 140 ILE D C 1
ATOM 6392 O O . ILE D 2 140 ? 57.161 -5.342 42.253 1.00 10.98 140 ILE D O 1
ATOM 6397 N N . VAL D 2 141 ? 57.724 -5.300 44.430 1.00 10.33 141 VAL D N 1
ATOM 6398 C CA . VAL D 2 141 ? 59.150 -5.166 44.116 1.00 9.63 141 VAL D CA 1
ATOM 6399 C C . VAL D 2 141 ? 59.648 -6.422 43.379 1.00 11.63 141 VAL D C 1
ATOM 6400 O O . VAL D 2 141 ? 60.403 -6.325 42.413 1.00 13.51 141 VAL D O 1
ATOM 6404 N N . ASP D 2 142 ? 59.217 -7.599 43.834 1.00 11.83 142 ASP D N 1
ATOM 6405 C CA . ASP D 2 142 ? 59.559 -8.863 43.160 1.00 10.68 142 ASP D CA 1
ATOM 6406 C C . ASP D 2 142 ? 59.065 -8.829 41.694 1.00 13.24 142 ASP D C 1
ATOM 6407 O O . ASP D 2 142 ? 59.828 -9.035 40.745 1.00 12.56 142 ASP D O 1
ATOM 6412 N N . LEU D 2 143 ? 57.793 -8.510 41.515 1.00 10.61 143 LEU D N 1
ATOM 6413 C CA . LEU D 2 143 ? 57.189 -8.509 40.177 1.00 10.93 143 LEU D CA 1
ATOM 6414 C C . LEU D 2 143 ? 57.866 -7.526 39.231 1.00 11.39 143 LEU D C 1
ATOM 6415 O O . LEU D 2 143 ? 57.987 -7.792 38.032 1.00 13.22 143 LEU D O 1
ATOM 6420 N N . GLN D 2 144 ? 58.333 -6.399 39.763 1.00 11.34 144 GLN D N 1
ATOM 6421 C CA . GLN D 2 144 ? 58.922 -5.374 38.910 1.00 11.27 144 GLN D CA 1
ATOM 6422 C C . GLN D 2 144 ? 60.379 -5.653 38.570 1.00 15.45 144 GLN D C 1
ATOM 6423 O O . GLN D 2 144 ? 61.064 -4.797 38.001 1.00 12.82 144 GLN D O 1
ATOM 6429 N N . ARG D 2 145 ? 60.848 -6.854 38.897 1.00 13.81 145 ARG D N 1
ATOM 6430 C CA . ARG D 2 145 ? 62.039 -7.368 38.235 1.00 18.21 145 ARG D CA 1
ATOM 6431 C C . ARG D 2 145 ? 61.667 -7.865 36.838 1.00 18.07 145 ARG D C 1
ATOM 6432 O O . ARG D 2 145 ? 62.548 -8.070 36.004 1.00 17.18 145 ARG D O 1
ATOM 6440 N N . TYR D 2 146 ? 60.369 -8.019 36.552 1.00 13.74 146 TYR D N 1
ATOM 6441 C CA . TYR D 2 146 ? 59.948 -8.573 35.259 1.00 13.32 146 TYR D CA 1
ATOM 6442 C C . TYR D 2 146 ? 59.005 -7.665 34.452 1.00 18.37 146 TYR D C 1
ATOM 6443 O O . TYR D 2 146 ? 59.144 -7.533 33.231 1.00 17.14 146 TYR D O 1
ATOM 6452 N N . GLN D 2 147 ? 58.025 -7.068 35.126 1.00 15.50 147 GLN D N 1
ATOM 6453 C CA . GLN D 2 147 ? 56.984 -6.279 34.453 1.00 14.87 147 GLN D CA 1
ATOM 6454 C C . GLN D 2 147 ? 56.607 -5.095 35.322 1.00 14.40 147 GLN D C 1
ATOM 6455 O O . GLN D 2 147 ? 56.501 -5.255 36.538 1.00 13.86 147 GLN D O 1
ATOM 6461 N N . PRO D 2 148 ? 56.368 -3.924 34.705 1.00 12.90 148 PRO D N 1
ATOM 6462 C CA . PRO D 2 148 ? 55.925 -2.754 35.481 1.00 11.86 148 PRO D CA 1
ATOM 6463 C C . PRO D 2 148 ? 54.535 -2.980 36.081 1.00 14.25 148 PRO D C 1
ATOM 6464 O O . PRO D 2 148 ? 53.693 -3.601 35.430 1.00 15.23 148 PRO D O 1
ATOM 6468 N N . VAL D 2 149 ? 54.307 -2.516 37.305 1.00 11.94 149 VAL D N 1
ATOM 6469 C CA . VAL D 2 149 ? 52.973 -2.500 37.887 1.00 12.19 149 VAL D CA 1
ATOM 6470 C C . VAL D 2 149 ? 52.434 -1.116 37.651 1.00 14.01 149 VAL D C 1
ATOM 6471 O O . VAL D 2 149 ? 53.154 -0.149 37.877 1.00 12.59 149 VAL D O 1
ATOM 6475 N N . VAL D 2 150 ? 51.195 -1.015 37.168 1.00 12.91 150 VAL D N 1
ATOM 6476 C CA . VAL D 2 150 ? 50.537 0.274 37.023 1.00 13.13 150 VAL D CA 1
ATOM 6477 C C . VAL D 2 150 ? 49.541 0.438 38.163 1.00 14.71 150 VAL D C 1
ATOM 6478 O O . VAL D 2 150 ? 48.726 -0.460 38.423 1.00 13.57 150 VAL D O 1
ATOM 6482 N N . ALA D 2 151 ? 49.622 1.568 38.862 1.00 11.31 151 ALA D N 1
ATOM 6483 C CA . ALA D 2 151 ? 48.625 1.915 39.860 1.00 10.88 151 ALA D CA 1
ATOM 6484 C C . ALA D 2 151 ? 47.741 3.035 39.319 1.00 12.00 151 ALA D C 1
ATOM 6485 O O . ALA D 2 151 ? 48.236 4.046 38.806 1.00 12.47 151 ALA D O 1
ATOM 6487 N N . VAL D 2 152 ? 46.431 2.846 39.436 1.00 10.69 152 VAL D N 1
ATOM 6488 C CA . VAL D 2 152 ? 45.469 3.885 39.059 1.00 10.26 152 VAL D CA 1
ATOM 6489 C C . VAL D 2 152 ? 44.766 4.391 40.310 1.00 12.00 152 VAL D C 1
ATOM 6490 O O . VAL D 2 152 ? 44.222 3.604 41.085 1.00 12.18 152 VAL D O 1
ATOM 6494 N N . ILE D 2 153 ? 44.802 5.707 40.520 1.00 10.82 153 ILE D N 1
ATOM 6495 C CA . ILE D 2 153 ? 44.116 6.314 41.658 1.00 12.83 153 ILE D CA 1
ATOM 6496 C C . ILE D 2 153 ? 43.110 7.291 41.058 1.00 15.18 153 ILE D C 1
ATOM 6497 O O . ILE D 2 153 ? 43.505 8.246 40.396 1.00 13.10 153 ILE D O 1
ATOM 6502 N N . ALA D 2 154 ? 41.819 7.040 41.248 1.00 14.39 154 ALA D N 1
ATOM 6503 C CA . ALA D 2 154 ? 40.809 7.863 40.582 1.00 14.35 154 ALA D CA 1
ATOM 6504 C C . ALA D 2 154 ? 39.919 8.640 41.547 1.00 18.66 154 ALA D C 1
ATOM 6505 O O . ALA D 2 154 ? 39.279 9.611 41.150 1.00 19.13 154 ALA D O 1
ATOM 6507 N N . GLY D 2 155 ? 39.877 8.238 42.812 1.00 14.34 155 GLY D N 1
ATOM 6508 C CA . GLY D 2 155 ? 38.892 8.812 43.722 1.00 17.30 155 GLY D CA 1
ATOM 6509 C C . GLY D 2 155 ? 37.560 8.076 43.616 1.00 18.41 155 GLY D C 1
ATOM 6510 O O . GLY D 2 155 ? 37.398 7.189 42.772 1.00 19.16 155 GLY D O 1
ATOM 6511 N N . PRO D 2 156 ? 36.577 8.463 44.438 1.00 18.40 156 PRO D N 1
ATOM 6512 C CA . PRO D 2 156 ? 36.576 9.629 45.341 1.00 17.14 156 PRO D CA 1
ATOM 6513 C C . PRO D 2 156 ? 37.412 9.506 46.621 1.00 19.05 156 PRO D C 1
ATOM 6514 O O . PRO D 2 156 ? 37.847 10.546 47.135 1.00 18.45 156 PRO D O 1
ATOM 6518 N N . VAL D 2 157 ? 37.625 8.300 47.141 1.00 17.46 157 VAL D N 1
ATOM 6519 C CA . VAL D 2 157 ? 38.407 8.156 48.378 1.00 17.23 157 VAL D CA 1
ATOM 6520 C C . VAL D 2 157 ? 39.863 8.580 48.173 1.00 17.71 157 VAL D C 1
ATOM 6521 O O . VAL D 2 157 ? 40.433 9.322 48.981 1.00 14.48 157 VAL D O 1
ATOM 6525 N N . GLY D 2 158 ? 40.465 8.123 47.084 1.00 15.52 158 GLY D N 1
ATOM 6526 C CA . GLY D 2 158 ? 41.887 8.349 46.887 1.00 14.01 158 GLY D CA 1
ATOM 6527 C C . GLY D 2 158 ? 42.694 7.268 47.594 1.00 16.25 158 GLY D C 1
ATOM 6528 O O . GLY D 2 158 ? 42.165 6.218 47.941 1.00 15.69 158 GLY D O 1
ATOM 6529 N N . CYS D 2 159 ? 43.980 7.515 47.802 1.00 13.27 159 CYS D N 1
ATOM 6530 C CA . CYS D 2 159 ? 44.857 6.471 48.312 1.00 13.74 159 CYS D CA 1
ATOM 6531 C C . CYS D 2 159 ? 45.667 7.014 49.469 1.00 12.65 159 CYS D C 1
ATOM 6532 O O . CYS D 2 159 ? 46.443 7.953 49.293 1.00 13.24 159 CYS D O 1
ATOM 6535 N N . PHE D 2 160 ? 45.458 6.438 50.652 1.00 11.81 160 PHE D N 1
ATOM 6536 C CA . PHE D 2 160 ? 46.136 6.851 51.875 1.00 13.72 160 PHE D CA 1
ATOM 6537 C C . PHE D 2 160 ? 46.672 5.636 52.613 1.00 17.22 160 PHE D C 1
ATOM 6538 O O . PHE D 2 160 ? 46.296 4.496 52.309 1.00 18.84 160 PHE D O 1
ATOM 6546 N N . GLY D 2 161 ? 47.550 5.881 53.579 1.00 18.01 161 GLY D N 1
ATOM 6547 C CA . GLY D 2 161 ? 48.058 4.820 54.433 1.00 16.00 161 GLY D CA 1
ATOM 6548 C C . GLY D 2 161 ? 49.142 3.980 53.790 1.00 17.44 161 GLY D C 1
ATOM 6549 O O . GLY D 2 161 ? 49.832 4.438 52.895 1.00 14.54 161 GLY D O 1
ATOM 6550 N N . GLY D 2 162 ? 49.296 2.738 54.248 1.00 14.02 162 GLY D N 1
ATOM 6551 C CA . GLY D 2 162 ? 50.352 1.877 53.730 1.00 14.47 162 GLY D CA 1
ATOM 6552 C C . GLY D 2 162 ? 50.264 1.634 52.233 1.00 14.53 162 GLY D C 1
ATOM 6553 O O . GLY D 2 162 ? 51.270 1.355 51.569 1.00 15.08 162 GLY D O 1
ATOM 6562 N N . SER D 2 164 ? 49.662 3.872 50.026 1.00 12.19 164 SER D N 1
ATOM 6563 C CA . SER D 2 164 ? 50.274 5.003 49.317 1.00 12.89 164 SER D CA 1
ATOM 6564 C C . SER D 2 164 ? 51.769 4.758 49.203 1.00 12.74 164 SER D C 1
ATOM 6565 O O . SER D 2 164 ? 52.436 5.207 48.259 1.00 13.72 164 SER D O 1
ATOM 6568 N N . ILE D 2 165 ? 52.295 4.032 50.177 1.00 10.47 165 ILE D N 1
ATOM 6569 C CA . ILE D 2 165 ? 53.698 3.649 50.150 1.00 10.98 165 ILE D CA 1
ATOM 6570 C C . ILE D 2 165 ? 53.830 2.633 49.021 1.00 14.08 165 ILE D C 1
ATOM 6571 O O . ILE D 2 165 ? 54.759 2.723 48.224 1.00 12.74 165 ILE D O 1
ATOM 6576 N N . ALA D 2 166 ? 52.867 1.711 48.906 1.00 12.73 166 ALA D N 1
ATOM 6577 C CA . ALA D 2 166 ? 52.882 0.755 47.786 1.00 14.34 166 ALA D CA 1
ATOM 6578 C C . ALA D 2 166 ? 52.763 1.472 46.427 1.00 12.72 166 ALA D C 1
ATOM 6579 O O . ALA D 2 166 ? 53.441 1.104 45.466 1.00 14.31 166 ALA D O 1
ATOM 6581 N N . ALA D 2 167 ? 51.913 2.493 46.356 1.00 11.59 167 ALA D N 1
ATOM 6582 C CA . ALA D 2 167 ? 51.782 3.315 45.142 1.00 11.41 167 ALA D CA 1
ATOM 6583 C C . ALA D 2 167 ? 53.135 3.933 44.788 1.00 11.90 167 ALA D C 1
ATOM 6584 O O . ALA D 2 167 ? 53.529 3.967 43.623 1.00 13.76 167 ALA D O 1
ATOM 6586 N N . GLY D 2 168 ? 53.859 4.382 45.808 1.00 11.64 168 GLY D N 1
ATOM 6587 C CA . GLY D 2 168 ? 55.204 4.925 45.647 1.00 11.85 168 GLY D CA 1
ATOM 6588 C C . GLY D 2 168 ? 56.223 3.924 45.125 1.00 14.68 168 GLY D C 1
ATOM 6589 O O . GLY D 2 168 ? 57.304 4.308 44.666 1.00 13.62 168 GLY D O 1
ATOM 6590 N N . LEU D 2 169 ? 55.905 2.637 45.225 1.00 12.45 169 LEU D N 1
ATOM 6591 C CA . LEU D 2 169 ? 56.764 1.586 44.675 1.00 13.08 169 LEU D CA 1
ATOM 6592 C C . LEU D 2 169 ? 56.493 1.270 43.214 1.00 14.05 169 LEU D C 1
ATOM 6593 O O . LEU D 2 169 ? 57.344 0.723 42.533 1.00 12.17 169 LEU D O 1
ATOM 6598 N N . CYS D 2 170 ? 55.291 1.574 42.743 1.00 10.38 170 CYS D N 1
ATOM 6599 C CA . CYS D 2 170 ? 54.862 1.095 41.424 1.00 12.61 170 CYS D CA 1
ATOM 6600 C C . CYS D 2 170 ? 55.584 1.824 40.311 1.00 13.04 170 CYS D C 1
ATOM 6601 O O . CYS D 2 170 ? 55.891 3.010 40.440 1.00 12.23 170 CYS D O 1
ATOM 6604 N N . SER D 2 171 ? 55.845 1.116 39.213 1.00 10.34 171 SER D N 1
ATOM 6605 C CA . SER D 2 171 ? 56.496 1.725 38.055 1.00 12.07 171 SER D CA 1
ATOM 6606 C C . SER D 2 171 ? 55.809 2.996 37.574 1.00 12.02 171 SER D C 1
ATOM 6607 O O . SER D 2 171 ? 56.468 3.998 37.275 1.00 12.17 171 SER D O 1
ATOM 6610 N N . TYR D 2 172 ? 54.487 2.932 37.456 1.00 11.68 172 TYR D N 1
ATOM 6611 C CA . TYR D 2 172 ? 53.714 4.063 36.969 1.00 10.67 172 TYR D CA 1
ATOM 6612 C C . TYR D 2 172 ? 52.495 4.291 37.826 1.00 11.55 172 TYR D C 1
ATOM 6613 O O . TYR D 2 172 ? 51.770 3.345 38.150 1.00 13.80 172 TYR D O 1
ATOM 6622 N N . VAL D 2 173 ? 52.281 5.557 38.176 1.00 11.67 173 VAL D N 1
ATOM 6623 C CA . VAL D 2 173 ? 51.132 5.985 38.957 1.00 10.96 173 VAL D CA 1
ATOM 6624 C C . VAL D 2 173 ? 50.278 6.947 38.119 1.00 14.39 173 VAL D C 1
ATOM 6625 O O . VAL D 2 173 ? 50.726 8.043 37.751 1.00 13.72 173 VAL D O 1
ATOM 6629 N N . LEU D 2 174 ? 49.054 6.532 37.811 1.00 11.06 174 LEU D N 1
ATOM 6630 C CA . LEU D 2 174 ? 48.163 7.316 36.960 1.00 13.07 174 LEU D CA 1
ATOM 6631 C C . LEU D 2 174 ? 47.038 7.887 37.811 1.00 14.16 174 LEU D C 1
ATOM 6632 O O . LEU D 2 174 ? 46.390 7.150 38.539 1.00 13.69 174 LEU D O 1
ATOM 6637 N N . VAL D 2 175 ? 46.814 9.193 37.740 1.00 12.25 175 VAL D N 1
ATOM 6638 C CA . VAL D 2 175 ? 45.853 9.815 38.638 1.00 10.22 175 VAL D CA 1
ATOM 6639 C C . VAL D 2 175 ? 44.810 10.674 37.909 1.00 12.44 175 VAL D C 1
ATOM 6640 O O . VAL D 2 175 ? 45.080 11.253 36.861 1.00 12.64 175 VAL D O 1
ATOM 6644 N N . THR D 2 176 ? 43.614 10.743 38.472 1.00 12.16 176 THR D N 1
ATOM 6645 C CA . THR D 2 176 ? 42.612 11.712 38.007 1.00 14.10 176 THR D CA 1
ATOM 6646 C C . THR D 2 176 ? 42.701 12.976 38.854 1.00 15.85 176 THR D C 1
ATOM 6647 O O . THR D 2 176 ? 43.417 13.010 39.847 1.00 14.17 176 THR D O 1
ATOM 6651 N N . ARG D 2 177 ? 41.934 13.997 38.489 1.00 14.84 177 ARG D N 1
ATOM 6652 C CA . ARG D 2 177 ? 41.873 15.222 39.277 1.00 14.14 177 ARG D CA 1
ATOM 6653 C C . ARG D 2 177 ? 41.262 15.001 40.662 1.00 13.61 177 ARG D C 1
ATOM 6654 O O . ARG D 2 177 ? 41.680 15.622 41.646 1.00 13.70 177 ARG D O 1
ATOM 6662 N N . GLU D 2 178 ? 40.261 14.125 40.736 1.00 14.25 178 GLU D N 1
ATOM 6663 C CA . GLU D 2 178 ? 39.568 13.853 41.984 1.00 15.25 178 GLU D CA 1
ATOM 6664 C C . GLU D 2 178 ? 40.401 12.999 42.948 1.00 15.29 178 GLU D C 1
ATOM 6665 O O . GLU D 2 178 ? 40.195 13.029 44.152 1.00 15.55 178 GLU D O 1
ATOM 6671 N N . ALA D 2 179 ? 41.341 12.249 42.394 1.00 12.79 179 ALA D N 1
ATOM 6672 C CA . ALA D 2 179 ? 42.262 11.426 43.184 1.00 12.69 179 ALA D CA 1
ATOM 6673 C C . ALA D 2 179 ? 43.047 12.240 44.199 1.00 14.92 179 ALA D C 1
ATOM 6674 O O . ALA D 2 179 ? 43.387 13.395 43.941 1.00 12.83 179 ALA D O 1
ATOM 6676 N N . ARG D 2 180 ? 43.364 11.619 45.336 1.00 12.39 180 ARG D N 1
ATOM 6677 C CA . ARG D 2 180 ? 44.399 12.121 46.230 1.00 11.76 180 ARG D CA 1
ATOM 6678 C C . ARG D 2 180 ? 45.381 10.991 46.507 1.00 13.44 180 ARG D C 1
ATOM 6679 O O . ARG D 2 180 ? 45.014 9.819 46.488 1.00 11.69 180 ARG D O 1
ATOM 6687 N N . LEU D 2 181 ? 46.624 11.350 46.782 1.00 10.31 181 LEU D N 1
ATOM 6688 C CA . LEU D 2 181 ? 47.626 10.353 47.132 1.00 11.89 181 LEU D CA 1
ATOM 6689 C C . LEU D 2 181 ? 48.417 10.927 48.309 1.00 12.25 181 LEU D C 1
ATOM 6690 O O . LEU D 2 181 ? 49.050 11.981 48.202 1.00 13.16 181 LEU D O 1
ATOM 6695 N N . GLY D 2 182 ? 48.340 10.279 49.458 1.00 12.48 182 GLY D N 1
ATOM 6696 C CA . GLY D 2 182 ? 49.042 10.814 50.608 1.00 15.40 182 GLY D CA 1
ATOM 6697 C C . GLY D 2 182 ? 49.254 9.734 51.643 1.00 14.11 182 GLY D C 1
ATOM 6698 O O . GLY D 2 182 ? 48.662 8.672 51.552 1.00 13.67 182 GLY D O 1
ATOM 6699 N N . LEU D 2 183 ? 50.084 9.992 52.639 1.00 13.46 183 LEU D N 1
ATOM 6700 C CA . LEU D 2 183 ? 50.324 8.949 53.640 1.00 13.80 183 LEU D CA 1
ATOM 6701 C C . LEU D 2 183 ? 49.255 8.983 54.728 1.00 16.13 183 LEU D C 1
ATOM 6702 O O . LEU D 2 183 ? 48.518 8.001 54.942 1.00 15.93 183 LEU D O 1
ATOM 6707 N N . ASN D 2 184 ? 49.181 10.108 55.427 1.00 16.88 184 ASN D N 1
ATOM 6708 C CA . ASN D 2 184 ? 48.208 10.267 56.506 1.00 17.51 184 ASN D CA 1
ATOM 6709 C C . ASN D 2 184 ? 46.974 11.017 56.017 1.00 16.21 184 ASN D C 1
ATOM 6710 O O . ASN D 2 184 ? 47.096 11.976 55.260 1.00 17.64 184 ASN D O 1
ATOM 6715 N N . GLY D 2 185 ? 45.798 10.579 56.456 1.00 20.89 185 GLY D N 1
ATOM 6716 C CA . GLY D 2 185 ? 44.555 11.237 56.075 1.00 18.90 185 GLY D CA 1
ATOM 6717 C C . GLY D 2 185 ? 44.476 12.601 56.735 1.00 20.54 185 GLY D C 1
ATOM 6718 O O . GLY D 2 185 ? 45.060 12.812 57.801 1.00 17.57 185 GLY D O 1
ATOM 6719 N N . PRO D 2 186 ? 43.759 13.540 56.104 1.00 20.85 186 PRO D N 1
ATOM 6720 C CA . PRO D 2 186 ? 43.664 14.916 56.622 1.00 19.42 186 PRO D CA 1
ATOM 6721 C C . PRO D 2 186 ? 43.210 15.000 58.092 1.00 21.02 186 PRO D C 1
ATOM 6722 O O . PRO D 2 186 ? 43.728 15.823 58.864 1.00 21.18 186 PRO D O 1
ATOM 6726 N N . GLN D 2 187 ? 42.256 14.154 58.470 1.00 20.91 187 GLN D N 1
ATOM 6727 C CA . GLN D 2 187 ? 41.718 14.165 59.828 1.00 23.42 187 GLN D CA 1
ATOM 6728 C C . GLN D 2 187 ? 42.774 13.788 60.853 1.00 22.59 187 GLN D C 1
ATOM 6729 O O . GLN D 2 187 ? 42.902 14.426 61.907 1.00 19.90 187 GLN D O 1
ATOM 6735 N N . VAL D 2 188 ? 43.551 12.753 60.555 1.00 19.89 188 VAL D N 1
ATOM 6736 C CA . VAL D 2 188 ? 44.523 12.314 61.542 1.00 22.41 188 VAL D CA 1
ATOM 6737 C C . VAL D 2 188 ? 45.650 13.352 61.676 1.00 21.37 188 VAL D C 1
ATOM 6738 O O . VAL D 2 188 ? 46.186 13.535 62.759 1.00 23.40 188 VAL D O 1
ATOM 6742 N N . ILE D 2 189 ? 45.986 14.065 60.603 1.00 18.87 189 ILE D N 1
ATOM 6743 C CA . ILE D 2 189 ? 47.022 15.089 60.725 1.00 20.14 189 ILE D CA 1
ATOM 6744 C C . ILE D 2 189 ? 46.509 16.276 61.538 1.00 20.61 189 ILE D C 1
ATOM 6745 O O . ILE D 2 189 ? 47.239 16.839 62.356 1.00 22.75 189 ILE D O 1
ATOM 6750 N N . GLU D 2 190 ? 45.269 16.621 61.345 1.00 19.19 190 GLU D N 1
ATOM 6751 C CA . GLU D 2 190 ? 44.729 17.714 62.095 1.00 21.57 190 GLU D CA 1
ATOM 6752 C C . GLU D 2 190 ? 44.695 17.366 63.586 1.00 24.38 190 GLU D C 1
ATOM 6753 O O . GLU D 2 190 ? 45.041 18.147 64.417 1.00 26.71 190 GLU D O 1
ATOM 6759 N N . GLN D 2 191 ? 44.301 16.161 63.891 1.00 20.78 191 GLN D N 1
ATOM 6760 C CA . GLN D 2 191 ? 44.199 15.747 65.288 1.00 25.69 191 GLN D CA 1
ATOM 6761 C C . GLN D 2 191 ? 45.577 15.623 65.946 1.00 29.14 191 GLN D C 1
ATOM 6762 O O . GLN D 2 191 ? 45.748 15.994 67.113 1.00 30.04 191 GLN D O 1
ATOM 6768 N N . GLU D 2 192 ? 46.571 15.132 65.208 1.00 24.02 192 GLU D N 1
ATOM 6769 C CA . GLU D 2 192 ? 47.909 14.954 65.785 1.00 25.93 192 GLU D CA 1
ATOM 6770 C C . GLU D 2 192 ? 48.718 16.238 65.803 1.00 27.38 192 GLU D C 1
ATOM 6771 O O . GLU D 2 192 ? 49.488 16.478 66.734 1.00 29.02 192 GLU D O 1
ATOM 6777 N N . ALA D 2 193 ? 48.568 17.059 64.769 1.00 24.89 193 ALA D N 1
ATOM 6778 C CA . ALA D 2 193 ? 49.452 18.200 64.618 1.00 25.80 193 ALA D CA 1
ATOM 6779 C C . ALA D 2 193 ? 48.747 19.543 64.817 1.00 26.43 193 ALA D C 1
ATOM 6780 O O . ALA D 2 193 ? 49.406 20.574 64.901 1.00 25.10 193 ALA D O 1
ATOM 6782 N N . GLY D 2 194 ? 47.420 19.534 64.871 1.00 26.75 194 GLY D N 1
ATOM 6783 C CA . GLY D 2 194 ? 46.679 20.768 65.069 1.00 26.75 194 GLY D CA 1
ATOM 6784 C C . GLY D 2 194 ? 46.104 21.367 63.800 1.00 28.47 194 GLY D C 1
ATOM 6785 O O . GLY D 2 194 ? 46.613 21.147 62.694 1.00 23.25 194 GLY D O 1
ATOM 6786 N N . ILE D 2 195 ? 45.036 22.145 63.961 1.00 25.70 195 ILE D N 1
ATOM 6787 C CA . ILE D 2 195 ? 44.342 22.749 62.829 1.00 24.17 195 ILE D CA 1
ATOM 6788 C C . ILE D 2 195 ? 45.236 23.737 62.088 1.00 25.29 195 ILE D C 1
ATOM 6789 O O . ILE D 2 195 ? 45.115 23.900 60.870 1.00 27.49 195 ILE D O 1
ATOM 6794 N N . ALA D 2 196 ? 46.128 24.397 62.823 1.00 26.19 196 ALA D N 1
ATOM 6795 C CA . ALA D 2 196 ? 47.091 25.314 62.221 1.00 28.59 196 ALA D CA 1
ATOM 6796 C C . ALA D 2 196 ? 47.966 24.586 61.200 1.00 30.36 196 ALA D C 1
ATOM 6797 O O . ALA D 2 196 ? 48.262 25.126 60.132 1.00 31.32 196 ALA D O 1
ATOM 6799 N N . GLU D 2 197 ? 48.356 23.354 61.524 1.00 25.65 197 GLU D N 1
ATOM 6800 C CA . GLU D 2 197 ? 49.158 22.534 60.608 1.00 26.82 197 GLU D CA 1
ATOM 6801 C C .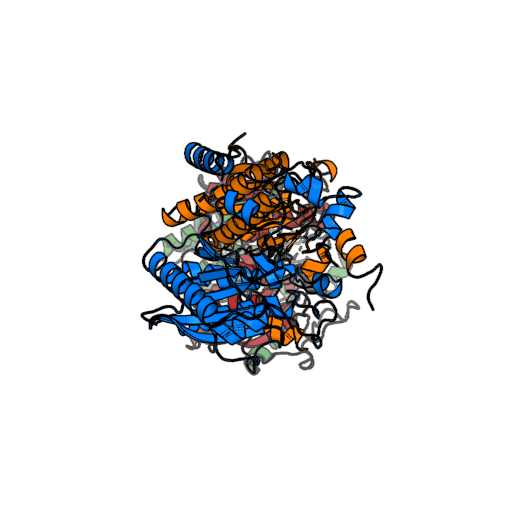 GLU D 2 197 ? 48.370 22.101 59.363 1.00 24.43 197 GLU D C 1
ATOM 6802 O O . GLU D 2 197 ? 48.877 22.171 58.242 1.00 23.22 197 GLU D O 1
ATOM 6808 N N . TYR D 2 198 ? 47.132 21.657 59.569 1.00 24.14 198 TYR D N 1
ATOM 6809 C CA . TYR D 2 198 ? 46.379 20.956 58.533 1.00 22.41 198 TYR D CA 1
ATOM 6810 C C . TYR D 2 198 ? 44.884 21.032 58.791 1.00 26.83 198 TYR D C 1
ATOM 6811 O O . TYR D 2 198 ? 44.402 20.538 59.809 1.00 24.83 198 TYR D O 1
ATOM 6820 N N . ASP D 2 199 ? 44.148 21.648 57.872 1.00 24.09 199 ASP D N 1
ATOM 6821 C CA . ASP D 2 199 ? 42.703 21.807 58.039 1.00 26.70 199 ASP D CA 1
ATOM 6822 C C . ASP D 2 199 ? 41.970 20.728 57.258 1.00 25.37 199 ASP D C 1
ATOM 6823 O O . ASP D 2 199 ? 41.871 20.804 56.028 1.00 26.74 199 ASP D O 1
ATOM 6828 N N . SER D 2 200 ? 41.443 19.735 57.964 1.00 22.54 200 SER D N 1
ATOM 6829 C CA . SER D 2 200 ? 40.862 18.573 57.293 1.00 26.17 200 SER D CA 1
ATOM 6830 C C . SER D 2 200 ? 39.508 18.872 56.652 1.00 27.56 200 SER D C 1
ATOM 6831 O O . SER D 2 200 ? 38.931 18.009 56.002 1.00 29.19 200 SER D O 1
ATOM 6834 N N . ARG D 2 201 ? 38.993 20.083 56.832 1.00 27.49 201 ARG D N 1
ATOM 6835 C CA . ARG D 2 201 ? 37.714 20.419 56.204 1.00 29.39 201 ARG D CA 1
ATOM 6836 C C . ARG D 2 201 ? 37.857 21.488 55.119 1.00 27.66 201 ARG D C 1
ATOM 6837 O O . ARG D 2 201 ? 36.868 21.956 54.558 1.00 33.29 201 ARG D O 1
ATOM 6845 N N . ASP D 2 202 ? 39.095 21.838 54.794 1.00 25.19 202 ASP D N 1
ATOM 6846 C CA . ASP D 2 202 ? 39.383 22.758 53.699 1.00 24.68 202 ASP D CA 1
ATOM 6847 C C . ASP D 2 202 ? 39.739 21.952 52.444 1.00 22.47 202 ASP D C 1
ATOM 6848 O O . ASP D 2 202 ? 40.898 21.568 52.250 1.00 21.10 202 ASP D O 1
ATOM 6853 N N . ARG D 2 203 ? 38.751 21.704 51.587 1.00 21.96 203 ARG D N 1
ATOM 6854 C CA . ARG D 2 203 ? 38.969 20.832 50.435 1.00 21.57 203 ARG D CA 1
ATOM 6855 C C . ARG D 2 203 ? 39.981 21.383 49.422 1.00 21.78 203 ARG D C 1
ATOM 6856 O O . ARG D 2 203 ? 40.892 20.642 49.039 1.00 19.38 203 ARG D O 1
ATOM 6864 N N . PRO D 2 204 ? 39.863 22.671 49.000 1.00 20.38 204 PRO D N 1
ATOM 6865 C CA . PRO D 2 204 ? 40.920 23.155 48.097 1.00 20.55 204 PRO D CA 1
ATOM 6866 C C . PRO D 2 204 ? 42.316 23.031 48.691 1.00 15.99 204 PRO D C 1
ATOM 6867 O O . PRO D 2 204 ? 43.258 22.731 47.977 1.00 18.63 204 PRO D O 1
ATOM 6871 N N . PHE D 2 205 ? 42.450 23.255 49.991 1.00 18.36 205 PHE D N 1
ATOM 6872 C CA . PHE D 2 205 ? 43.749 23.115 50.633 1.00 18.10 205 PHE D CA 1
ATOM 6873 C C . PHE D 2 205 ? 44.249 21.663 50.554 1.00 15.96 205 PHE D C 1
ATOM 6874 O O . PHE D 2 205 ? 45.395 21.412 50.206 1.00 17.35 205 PHE D O 1
ATOM 6882 N N . ILE D 2 206 ? 43.383 20.718 50.894 1.00 16.20 206 ILE D N 1
ATOM 6883 C CA . ILE D 2 206 ? 43.747 19.301 50.886 1.00 14.57 206 ILE D CA 1
ATOM 6884 C C . ILE D 2 206 ? 44.173 18.844 49.497 1.00 17.69 206 ILE D C 1
ATOM 6885 O O . ILE D 2 206 ? 45.246 18.245 49.343 1.00 15.46 206 ILE D O 1
ATOM 6890 N N . TRP D 2 207 ? 43.357 19.143 48.485 1.00 14.37 207 TRP D N 1
ATOM 6891 C CA . TRP D 2 207 ? 43.697 18.761 47.111 1.00 15.83 207 TRP D CA 1
ATOM 6892 C C . TRP D 2 207 ? 44.884 19.559 46.553 1.00 17.93 207 TRP D C 1
ATOM 6893 O O . TRP D 2 207 ? 45.587 19.084 45.657 1.00 16.87 207 TRP D O 1
ATOM 6904 N N . SER D 2 208 ? 45.115 20.766 47.067 1.00 17.63 208 SER D N 1
ATOM 6905 C CA . SER D 2 208 ? 46.233 21.569 46.559 1.00 18.08 208 SER D CA 1
ATOM 6906 C C . SER D 2 208 ? 47.572 20.886 46.825 1.00 15.96 208 SER D C 1
ATOM 6907 O O . SER D 2 208 ? 48.512 20.997 46.022 1.00 17.34 208 SER D O 1
ATOM 6910 N N . LEU D 2 209 ? 47.672 20.169 47.940 1.00 16.12 209 LEU D N 1
ATOM 6911 C CA . LEU D 2 209 ? 48.915 19.504 48.284 1.00 15.32 209 LEU D CA 1
ATOM 6912 C C . LEU D 2 209 ? 48.962 18.017 47.897 1.00 13.88 209 LEU D C 1
ATOM 6913 O O . LEU D 2 209 ? 50.041 17.495 47.593 1.00 15.27 209 LEU D O 1
ATOM 6918 N N . THR D 2 210 ? 47.823 17.327 47.939 1.00 13.28 210 THR D N 1
ATOM 6919 C CA . THR D 2 210 ? 47.838 15.871 47.725 1.00 12.15 210 THR D CA 1
ATOM 6920 C C . THR D 2 210 ? 46.953 15.374 46.589 1.00 14.08 210 THR D C 1
ATOM 6921 O O . THR D 2 210 ? 46.867 14.165 46.355 1.00 13.12 210 THR D O 1
ATOM 6925 N N . GLY D 2 211 ? 46.309 16.297 45.877 1.00 14.18 211 GLY D N 1
ATOM 6926 C CA . GLY D 2 211 ? 45.419 15.938 44.783 1.00 14.93 211 GLY D CA 1
ATOM 6927 C C . GLY D 2 211 ? 46.166 15.501 43.541 1.00 12.68 211 GLY D C 1
ATOM 6928 O O . GLY D 2 211 ? 47.354 15.786 43.409 1.00 12.85 211 GLY D O 1
ATOM 6929 N N . GLY D 2 212 ? 45.474 14.832 42.617 1.00 11.68 212 GLY D N 1
ATOM 6930 C CA . GLY D 2 212 ? 46.135 14.270 41.446 1.00 12.67 212 GLY D CA 1
ATOM 6931 C C . GLY D 2 212 ? 46.899 15.285 40.608 1.00 13.06 212 GLY D C 1
ATOM 6932 O O . GLY D 2 212 ? 48.024 15.025 40.177 1.00 11.93 212 GLY D O 1
ATOM 6933 N N . GLU D 2 213 ? 46.294 16.447 40.376 1.00 12.91 213 GLU D N 1
ATOM 6934 C CA . GLU D 2 213 ? 46.939 17.467 39.548 1.00 13.07 213 GLU D CA 1
ATOM 6935 C C . GLU D 2 213 ? 48.273 17.911 40.133 1.00 13.26 213 GLU D C 1
ATOM 6936 O O . GLU D 2 213 ? 49.267 18.014 39.412 1.00 15.96 213 GLU D O 1
ATOM 6942 N N . GLN D 2 214 ? 48.302 18.178 41.437 1.00 13.43 214 GLN D N 1
ATOM 6943 C CA . GLN D 2 214 ? 49.558 18.570 42.081 1.00 12.49 214 GLN D CA 1
ATOM 6944 C C . GLN D 2 214 ? 50.586 17.438 42.086 1.00 13.29 214 GLN D C 1
ATOM 6945 O O . GLN D 2 214 ? 51.763 17.668 41.778 1.00 13.92 214 GLN D O 1
ATOM 6951 N N . ARG D 2 215 ? 50.161 16.217 42.424 1.00 9.96 215 ARG D N 1
ATOM 6952 C CA . ARG D 2 215 ? 51.100 15.091 42.413 1.00 11.09 215 ARG D CA 1
ATOM 6953 C C . ARG D 2 215 ? 51.696 14.931 41.014 1.00 12.24 215 ARG D C 1
ATOM 6954 O O . ARG D 2 215 ? 52.907 14.739 40.866 1.00 13.74 215 ARG D O 1
ATOM 6962 N N . PHE D 2 216 ? 50.849 15.039 39.992 1.00 11.75 216 PHE D N 1
ATOM 6963 C CA . PHE D 2 216 ? 51.316 14.907 38.610 1.00 14.16 216 PHE D CA 1
ATOM 6964 C C . PHE D 2 216 ? 52.265 16.064 38.254 1.00 15.01 216 PHE D C 1
ATOM 6965 O O . PHE D 2 216 ? 53.357 15.848 37.729 1.00 14.16 216 PHE D O 1
ATOM 6973 N N . ALA D 2 217 ? 51.853 17.289 38.553 1.00 12.41 217 ALA D N 1
ATOM 6974 C CA . ALA D 2 217 ? 52.653 18.452 38.171 1.00 15.40 217 ALA D CA 1
ATOM 6975 C C . ALA D 2 217 ? 54.006 18.492 38.878 1.00 18.15 217 ALA D C 1
ATOM 6976 O O . ALA D 2 217 ? 54.966 19.073 38.362 1.00 20.59 217 ALA D O 1
ATOM 6978 N N . SER D 2 218 ? 54.083 17.878 40.058 1.00 14.08 218 SER D N 1
ATOM 6979 C CA . SER D 2 218 ? 55.299 17.903 40.851 1.00 15.96 218 SER D CA 1
ATOM 6980 C C . SER D 2 218 ? 56.179 16.670 40.623 1.00 16.91 218 SER D C 1
ATOM 6981 O O . SER D 2 218 ? 57.226 16.513 41.269 1.00 17.87 218 SER D O 1
ATOM 6984 N N . GLY D 2 219 ? 55.743 15.789 39.729 1.00 16.32 219 GLY D N 1
ATOM 6985 C CA . GLY D 2 219 ? 56.535 14.626 39.370 1.00 17.53 219 GLY D CA 1
ATOM 6986 C C . GLY D 2 219 ? 56.307 13.381 40.223 1.00 17.96 219 GLY D C 1
ATOM 6987 O O . GLY D 2 219 ? 57.007 12.382 40.058 1.00 16.78 219 GLY D O 1
ATOM 6988 N N . LEU D 2 220 ? 55.331 13.429 41.124 1.00 13.06 220 LEU D N 1
ATOM 6989 C CA . LEU D 2 220 ? 55.084 12.288 42.016 1.00 16.12 220 LEU D CA 1
ATOM 6990 C C . LEU D 2 220 ? 53.985 11.346 41.482 1.00 15.13 220 LEU D C 1
ATOM 6991 O O . LEU D 2 220 ? 53.655 10.341 42.110 1.00 14.48 220 LEU D O 1
ATOM 6996 N N . ALA D 2 221 ? 53.418 11.691 40.332 1.00 14.90 221 ALA D N 1
ATOM 6997 C CA . ALA D 2 221 ? 52.586 10.772 39.554 1.00 15.35 221 ALA D CA 1
ATOM 6998 C C . ALA D 2 221 ? 53.001 10.923 38.093 1.00 19.45 221 ALA D C 1
ATOM 6999 O O . ALA D 2 221 ? 53.608 11.936 37.707 1.00 15.64 221 ALA D O 1
ATOM 7001 N N . ASP D 2 222 ? 52.654 9.940 37.272 1.00 14.91 222 ASP D N 1
ATOM 7002 C CA . ASP D 2 222 ? 53.243 9.849 35.940 1.00 13.31 222 ASP D CA 1
ATOM 7003 C C . ASP D 2 222 ? 52.329 10.247 34.820 1.00 14.56 222 ASP D C 1
ATOM 7004 O O . ASP D 2 222 ? 52.801 10.587 33.743 1.00 16.51 222 ASP D O 1
ATOM 7009 N N . ALA D 2 223 ? 51.028 10.223 35.072 1.00 12.00 223 ALA D N 1
ATOM 7010 C CA . ALA D 2 223 ? 50.067 10.640 34.069 1.00 14.26 223 ALA D CA 1
ATOM 7011 C C . ALA D 2 223 ? 48.830 11.208 34.725 1.00 15.80 223 ALA D C 1
ATOM 7012 O O . ALA D 2 223 ? 48.478 10.872 35.866 1.00 14.90 223 ALA D O 1
ATOM 7014 N N . TYR D 2 224 ? 48.176 12.076 33.975 1.00 16.06 224 TYR D N 1
ATOM 7015 C CA . TYR D 2 224 ? 47.001 12.766 34.443 1.00 14.14 224 TYR D CA 1
ATOM 7016 C C . TYR D 2 224 ? 45.828 12.299 33.575 1.00 16.78 224 TYR D C 1
ATOM 7017 O O . TYR D 2 224 ? 45.793 12.568 32.378 1.00 18.64 224 TYR D O 1
ATOM 7026 N N . LEU D 2 225 ? 44.880 11.599 34.192 1.00 13.70 225 LEU D N 1
ATOM 7027 C CA . LEU D 2 225 ? 43.776 10.967 33.481 1.00 17.52 225 LEU D CA 1
ATOM 7028 C C . LEU D 2 225 ? 42.513 11.802 33.551 1.00 16.88 225 LEU D C 1
ATOM 7029 O O . LEU D 2 225 ? 42.092 12.210 34.637 1.00 15.52 225 LEU D O 1
ATOM 7034 N N . ALA D 2 226 ? 41.884 12.028 32.405 1.00 16.00 226 ALA D N 1
ATOM 7035 C CA . ALA D 2 226 ? 40.498 12.481 32.409 1.00 17.15 226 ALA D CA 1
ATOM 7036 C C . ALA D 2 226 ? 39.620 11.382 33.019 1.00 21.98 226 ALA D C 1
ATOM 7037 O O . ALA D 2 226 ? 39.955 10.199 32.955 1.00 21.75 226 ALA D O 1
ATOM 7039 N N . ASP D 2 227 ? 38.510 11.781 33.631 1.00 18.32 227 ASP D N 1
ATOM 7040 C CA . ASP D 2 227 ? 37.570 10.848 34.239 1.00 21.93 227 ASP D CA 1
ATOM 7041 C C . ASP D 2 227 ? 36.693 10.224 33.165 1.00 27.45 227 ASP D C 1
ATOM 7042 O O . ASP D 2 227 ? 35.496 10.503 33.074 1.00 31.41 227 ASP D O 1
ATOM 7047 N N . ASP D 2 228 ? 37.302 9.377 32.352 1.00 24.93 228 ASP D N 1
ATOM 7048 C CA . ASP D 2 228 ? 36.662 8.851 31.162 1.00 25.50 228 ASP D CA 1
ATOM 7049 C C . ASP D 2 228 ? 37.149 7.433 30.912 1.00 22.59 228 ASP D C 1
ATOM 7050 O O . ASP D 2 228 ? 38.350 7.207 30.804 1.00 24.06 228 ASP D O 1
ATOM 7055 N N . LEU D 2 229 ? 36.214 6.487 30.828 1.00 22.77 229 LEU D N 1
ATOM 7056 C CA . LEU D 2 229 ? 36.523 5.069 30.613 1.00 25.24 229 LEU D CA 1
ATOM 7057 C C . LEU D 2 229 ? 37.561 4.818 29.532 1.00 21.19 229 LEU D C 1
ATOM 7058 O O . LEU D 2 229 ? 38.552 4.110 29.757 1.00 18.40 229 LEU D O 1
ATOM 7063 N N . ASP D 2 230 ? 37.332 5.389 28.352 1.00 22.18 230 ASP D N 1
ATOM 7064 C CA . ASP D 2 230 ? 38.205 5.127 27.215 1.00 22.31 230 ASP D CA 1
ATOM 7065 C C . ASP D 2 230 ? 39.605 5.680 27.454 1.00 17.89 230 ASP D C 1
ATOM 7066 O O . ASP D 2 230 ? 40.588 5.059 27.066 1.00 19.48 230 ASP D O 1
ATOM 7071 N N . GLU D 2 231 ? 39.697 6.852 28.081 1.00 19.09 231 GLU D N 1
ATOM 7072 C CA . GLU D 2 231 ? 41.007 7.439 28.321 1.00 21.13 231 GLU D CA 1
ATOM 7073 C C . GLU D 2 231 ? 41.767 6.659 29.375 1.00 15.78 231 GLU D C 1
ATOM 7074 O O . GLU D 2 231 ? 42.976 6.479 29.255 1.00 16.29 231 GLU D O 1
ATOM 7080 N N . VAL D 2 232 ? 41.070 6.224 30.420 1.00 14.97 232 VAL D N 1
ATOM 7081 C CA . VAL D 2 232 ? 41.741 5.466 31.483 1.00 16.38 232 VAL D CA 1
ATOM 7082 C C . VAL D 2 232 ? 42.285 4.159 30.897 1.00 15.19 232 VAL D C 1
ATOM 7083 O O . VAL D 2 232 ? 43.455 3.828 31.087 1.00 14.00 232 VAL D O 1
ATOM 7087 N N . ARG D 2 233 ? 41.461 3.438 30.148 1.00 15.25 233 ARG D N 1
ATOM 7088 C CA . ARG D 2 233 ? 41.934 2.189 29.556 1.00 16.28 233 ARG D CA 1
ATOM 7089 C C . ARG D 2 233 ? 43.101 2.418 28.596 1.00 15.33 233 ARG D C 1
ATOM 7090 O O . ARG D 2 233 ? 44.093 1.698 28.647 1.00 13.88 233 ARG D O 1
ATOM 7098 N N . THR D 2 234 ? 42.997 3.436 27.740 1.00 15.30 234 THR D N 1
ATOM 7099 C CA . THR D 2 234 ? 44.025 3.678 26.730 1.00 17.62 234 THR D CA 1
ATOM 7100 C C . THR D 2 234 ? 45.341 4.065 27.385 1.00 16.59 234 THR D C 1
ATOM 7101 O O . THR D 2 234 ? 46.419 3.628 26.960 1.00 16.64 234 THR D O 1
ATOM 7105 N N . SER D 2 235 ? 45.244 4.885 28.428 1.00 15.53 235 SER D N 1
ATOM 7106 C CA . SER D 2 235 ? 46.407 5.280 29.197 1.00 14.55 235 SER D CA 1
ATOM 7107 C C . SER D 2 235 ? 47.074 4.104 29.910 1.00 14.42 235 SER D C 1
ATOM 7108 O O . SER D 2 235 ? 48.287 3.988 29.900 1.00 12.14 235 SER D O 1
ATOM 7111 N N . VAL D 2 236 ? 46.276 3.245 30.535 1.00 11.96 236 VAL D N 1
ATOM 7112 C CA . VAL D 2 236 ? 46.824 2.074 31.206 1.00 15.36 236 VAL D CA 1
ATOM 7113 C C . VAL D 2 236 ? 47.580 1.201 30.207 1.00 13.79 236 VAL D C 1
ATOM 7114 O O . VAL D 2 236 ? 48.702 0.768 30.467 1.00 13.04 236 VAL D O 1
ATOM 7118 N N . LEU D 2 237 ? 46.991 0.985 29.037 1.00 13.15 237 LEU D N 1
ATOM 7119 C CA . LEU D 2 237 ? 47.651 0.169 28.021 1.00 14.60 237 LEU D CA 1
ATOM 7120 C C . LEU D 2 237 ? 48.963 0.797 27.527 1.00 16.03 237 LEU D C 1
ATOM 7121 O O . LEU D 2 237 ? 49.952 0.095 27.327 1.00 15.80 237 LEU D O 1
ATOM 7126 N N . ALA D 2 238 ? 48.967 2.113 27.325 1.00 14.48 238 ALA D N 1
ATOM 7127 C CA . ALA D 2 238 ? 50.184 2.812 26.891 1.00 16.03 238 ALA D CA 1
ATOM 7128 C C . ALA D 2 238 ? 51.330 2.673 27.897 1.00 17.13 238 ALA D C 1
ATOM 7129 O O . ALA D 2 238 ? 52.502 2.533 27.520 1.00 16.35 238 ALA D O 1
ATOM 7131 N N . TYR D 2 239 ? 51.008 2.709 29.186 1.00 15.10 239 TYR D N 1
ATOM 7132 C CA . TYR D 2 239 ? 52.063 2.616 30.183 1.00 16.84 239 TYR D CA 1
ATOM 7133 C C . TYR D 2 239 ? 52.594 1.196 30.369 1.00 17.40 239 TYR D C 1
ATOM 7134 O O . TYR D 2 239 ? 53.799 1.023 30.581 1.00 16.11 239 TYR D O 1
ATOM 7143 N N . PHE D 2 240 ? 51.749 0.170 30.252 1.00 14.93 240 PHE D N 1
ATOM 7144 C CA . PHE D 2 240 ? 52.305 -1.184 30.255 1.00 13.52 240 PHE D CA 1
ATOM 7145 C C . PHE D 2 240 ? 53.221 -1.352 29.052 1.00 17.39 240 PHE D C 1
ATOM 7146 O O . PHE D 2 240 ? 54.260 -2.014 29.142 1.00 17.76 240 PHE D O 1
ATOM 7154 N N . ALA D 2 241 ? 52.854 -0.727 27.939 1.00 12.00 241 ALA D N 1
ATOM 7155 C CA . ALA D 2 241 ? 53.633 -0.871 26.716 1.00 16.01 241 ALA D CA 1
ATOM 7156 C C . ALA D 2 241 ? 55.032 -0.250 26.828 1.00 19.30 241 ALA D C 1
ATOM 7157 O O . ALA D 2 241 ? 55.921 -0.592 26.043 1.00 20.20 241 ALA D O 1
ATOM 7159 N N . LYS D 2 242 ? 55.240 0.645 27.797 1.00 15.53 242 LYS D N 1
ATOM 7160 C CA . LYS D 2 242 ? 56.553 1.268 27.988 1.00 17.66 242 LYS D CA 1
ATOM 7161 C C . LYS D 2 242 ? 57.521 0.323 28.669 1.00 18.61 242 LYS D C 1
ATOM 7162 O O . LYS D 2 242 ? 58.738 0.489 28.569 1.00 20.50 242 LYS D O 1
ATOM 7168 N N . GLY D 2 243 ? 56.988 -0.652 29.391 1.00 16.85 243 GLY D N 1
ATOM 7169 C CA . GLY D 2 243 ? 57.850 -1.550 30.136 1.00 19.52 243 GLY D CA 1
ATOM 7170 C C . GLY D 2 243 ? 58.393 -0.863 31.369 1.00 16.41 243 GLY D C 1
ATOM 7171 O O . GLY D 2 243 ? 57.872 0.168 31.792 1.00 18.38 243 GLY D O 1
ATOM 7172 N N . LEU D 2 244 ? 59.450 -1.432 31.944 1.00 17.14 244 LEU D N 1
ATOM 7173 C CA . LEU D 2 244 ? 59.996 -0.922 33.200 1.00 19.16 244 LEU D CA 1
ATOM 7174 C C . LEU D 2 244 ? 60.703 0.418 32.997 1.00 20.57 244 LEU D C 1
ATOM 7175 O O . LEU D 2 244 ? 61.521 0.556 32.088 1.00 20.56 244 LEU D O 1
ATOM 7180 N N . PRO D 2 245 ? 60.398 1.419 33.842 1.00 17.44 245 PRO D N 1
ATOM 7181 C CA . PRO D 2 245 ? 61.032 2.723 33.610 1.00 18.59 245 PRO D CA 1
ATOM 7182 C C . PRO D 2 245 ? 62.522 2.710 33.974 1.00 25.54 245 PRO D C 1
ATOM 7183 O O . PRO D 2 245 ? 62.954 1.954 34.862 1.00 19.82 245 PRO D O 1
ATOM 7187 N N . ALA D 2 246 ? 63.298 3.538 33.274 1.00 26.62 246 ALA D N 1
ATOM 7188 C CA . ALA D 2 246 ? 64.754 3.538 33.421 1.00 30.79 246 ALA D CA 1
ATOM 7189 C C . ALA D 2 246 ? 65.223 3.967 34.811 1.00 30.99 246 ALA D C 1
ATOM 7190 O O . ALA D 2 246 ? 66.069 3.301 35.410 1.00 38.13 246 ALA D O 1
ATOM 7192 N N . ARG D 2 247 ? 64.701 5.086 35.314 1.00 31.51 247 ARG D N 1
ATOM 7193 C CA . ARG D 2 247 ? 65.101 5.570 36.641 1.00 29.37 247 ARG D CA 1
ATOM 7194 C C . ARG D 2 247 ? 63.893 5.970 37.489 1.00 29.12 247 ARG D C 1
ATOM 7195 O O . ARG D 2 247 ? 63.551 7.146 37.608 1.00 25.85 247 ARG D O 1
ATOM 7203 N N . PRO D 2 248 ? 63.239 4.970 38.089 1.00 22.76 248 PRO D N 1
ATOM 7204 C CA . PRO D 2 248 ? 62.020 5.188 38.867 1.00 21.92 248 PRO D CA 1
ATOM 7205 C C . PRO D 2 248 ? 62.281 6.032 40.106 1.00 17.27 248 PRO D C 1
ATOM 7206 O O . PRO D 2 248 ? 63.387 5.964 40.663 1.00 17.64 248 PRO D O 1
ATOM 7210 N N . ARG D 2 249 ? 61.280 6.823 40.499 1.00 15.86 249 ARG D N 1
ATOM 7211 C CA . ARG D 2 249 ? 61.334 7.674 41.688 1.00 19.01 249 ARG D CA 1
ATOM 7212 C C . ARG D 2 249 ? 61.875 7.004 42.929 1.00 18.70 249 ARG D C 1
ATOM 7213 O O . ARG D 2 249 ? 62.688 7.602 43.623 1.00 16.56 249 ARG D O 1
ATOM 7221 N N . CYS D 2 250 ? 61.404 5.789 43.242 1.00 19.38 250 CYS D N 1
ATOM 7222 C CA . CYS D 2 250 ? 61.787 5.149 44.504 1.00 19.48 250 CYS D CA 1
ATOM 7223 C C . CYS D 2 250 ? 63.296 4.854 44.527 1.00 20.20 250 CYS D C 1
ATOM 7224 O O . CYS D 2 250 ? 63.856 4.563 45.586 1.00 21.42 250 CYS D O 1
ATOM 7227 N N . ARG D 2 251 ? 63.975 4.968 43.379 1.00 18.10 251 ARG D N 1
ATOM 7228 C CA . ARG D 2 251 ? 65.426 4.755 43.375 1.00 19.84 251 ARG D CA 1
ATOM 7229 C C . ARG D 2 251 ? 66.239 6.047 43.406 1.00 21.54 251 ARG D C 1
ATOM 7230 O O . ARG D 2 251 ? 67.463 6.013 43.307 1.00 22.87 251 ARG D O 1
ATOM 7238 N N . ARG D 2 252 ? 65.569 7.180 43.549 1.00 17.18 252 ARG D N 1
ATOM 7239 C CA . ARG D 2 252 ? 66.256 8.467 43.429 1.00 20.69 252 ARG D CA 1
ATOM 7240 C C . ARG D 2 252 ? 66.478 9.151 44.775 1.00 18.67 252 ARG D C 1
ATOM 7241 O O . ARG D 2 252 ? 66.450 10.382 44.870 1.00 18.57 252 ARG D O 1
ATOM 7249 N N . ALA D 2 253 ? 66.715 8.346 45.811 1.00 18.73 253 ALA D N 1
ATOM 7250 C CA . ALA D 2 253 ? 66.932 8.866 47.163 1.00 18.52 253 ALA D CA 1
ATOM 7251 C C . ALA D 2 253 ? 67.950 10.002 47.215 1.00 21.57 253 ALA D C 1
ATOM 7252 O O . ALA D 2 253 ? 67.708 11.029 47.851 1.00 16.97 253 ALA D O 1
ATOM 7254 N N . GLU D 2 254 ? 69.091 9.815 46.557 1.00 21.46 254 GLU D N 1
ATOM 7255 C CA . GLU D 2 254 ? 70.144 10.834 46.600 1.00 27.49 254 GLU D CA 1
ATOM 7256 C C . GLU D 2 254 ? 69.658 12.170 46.023 1.00 26.85 254 GLU D C 1
ATOM 7257 O O . GLU D 2 254 ? 69.951 13.239 46.575 1.00 26.51 254 GLU D O 1
ATOM 7263 N N . ASP D 2 255 ? 68.906 12.111 44.927 1.00 23.34 255 ASP D N 1
ATOM 7264 C CA . ASP D 2 255 ? 68.355 13.324 44.307 1.00 27.96 255 ASP D CA 1
ATOM 7265 C C . ASP D 2 255 ? 67.335 14.029 45.222 1.00 26.57 255 ASP D C 1
ATOM 7266 O O . ASP D 2 255 ? 67.382 15.250 45.391 1.00 25.82 255 ASP D O 1
ATOM 7271 N N . TYR D 2 256 ? 66.400 13.271 45.796 1.00 21.68 256 TYR D N 1
ATOM 7272 C CA . TYR D 2 256 ? 65.383 13.889 46.652 1.00 20.13 256 TYR D CA 1
ATOM 7273 C C . TYR D 2 256 ? 66.021 14.477 47.912 1.00 21.55 256 TYR D C 1
ATOM 7274 O O . TYR D 2 256 ? 65.621 15.557 48.370 1.00 22.93 256 TYR D O 1
ATOM 7283 N N . LEU D 2 257 ? 67.007 13.781 48.470 1.00 19.98 257 LEU D N 1
ATOM 7284 C CA . LEU D 2 257 ? 67.706 14.278 49.655 1.00 21.68 257 LEU D CA 1
ATOM 7285 C C . LEU D 2 257 ? 68.397 15.595 49.351 1.00 25.52 257 LEU D C 1
ATOM 7286 O O . LEU D 2 257 ? 68.379 16.515 50.163 1.00 26.73 257 LEU D O 1
ATOM 7291 N N . ARG D 2 258 ? 68.994 15.677 48.168 1.00 24.15 258 ARG D N 1
ATOM 7292 C CA . ARG D 2 258 ? 69.652 16.905 47.727 1.00 32.63 258 ARG D CA 1
ATOM 7293 C C . ARG D 2 258 ? 68.657 18.060 47.601 1.00 32.52 258 ARG D C 1
ATOM 7294 O O . ARG D 2 258 ? 68.946 19.175 48.033 1.00 33.07 258 ARG D O 1
ATOM 7302 N N . ARG D 2 259 ? 67.483 17.798 47.025 1.00 27.78 259 ARG D N 1
ATOM 7303 C CA . ARG D 2 259 ? 66.469 18.848 46.889 1.00 25.33 259 ARG D CA 1
ATOM 7304 C C . ARG D 2 259 ? 65.889 19.223 48.255 1.00 28.20 259 ARG D C 1
ATOM 7305 O O . ARG D 2 259 ? 65.650 20.403 48.530 1.00 30.06 259 ARG D O 1
ATOM 7313 N N . LEU D 2 260 ? 65.671 18.232 49.117 1.00 24.16 260 LEU D N 1
ATOM 7314 C CA . LEU D 2 260 ? 65.118 18.515 50.436 1.00 24.51 260 LEU D CA 1
ATOM 7315 C C . LEU D 2 260 ? 66.104 19.362 51.250 1.00 33.53 260 LEU D C 1
ATOM 7316 O O . LEU D 2 260 ? 65.695 20.091 52.152 1.00 32.91 260 LEU D O 1
ATOM 7321 N N . GLY D 2 261 ? 67.392 19.270 50.908 1.00 36.81 261 GLY D N 1
ATOM 7322 C CA . GLY D 2 261 ? 68.434 20.099 51.504 1.00 34.46 261 GLY D CA 1
ATOM 7323 C C . GLY D 2 261 ? 68.427 21.555 51.057 1.00 36.85 261 GLY D C 1
ATOM 7324 O O . GLY D 2 261 ? 68.966 22.422 51.742 1.00 43.00 261 GLY D O 1
ATOM 7325 N N . ASP D 2 262 ? 67.813 21.831 49.909 1.00 37.55 262 ASP D N 1
ATOM 7326 C CA . ASP D 2 262 ? 67.673 23.198 49.410 1.00 37.72 262 ASP D CA 1
ATOM 7327 C C . ASP D 2 262 ? 66.521 23.932 50.082 1.00 41.85 262 ASP D C 1
ATOM 7328 O O . ASP D 2 262 ? 66.241 25.095 49.771 1.00 35.40 262 ASP D O 1
ATOM 7333 N N . LEU D 2 263 ? 65.850 23.250 51.001 1.00 39.58 263 LEU D N 1
ATOM 7334 C CA . LEU D 2 263 ? 64.618 23.766 51.572 1.00 36.56 263 LEU D CA 1
ATOM 7335 C C . LEU D 2 263 ? 64.841 24.466 52.911 1.00 36.68 263 LEU D C 1
ATOM 7336 O O . LEU D 2 263 ? 65.468 23.923 53.824 1.00 40.15 263 LEU D O 1
ATOM 7341 N N . ASP D 2 264 ? 64.326 25.684 53.014 1.00 39.36 264 ASP D N 1
ATOM 7342 C CA . ASP D 2 264 ? 64.248 26.360 54.297 1.00 43.16 264 ASP D CA 1
ATOM 7343 C C . ASP D 2 264 ? 62.944 25.894 54.934 1.00 41.26 264 ASP D C 1
ATOM 7344 O O . ASP D 2 264 ? 61.851 26.192 54.430 1.00 39.78 264 ASP D O 1
ATOM 7349 N N . THR D 2 265 ? 63.061 25.134 56.020 1.00 39.14 265 THR D N 1
ATOM 7350 C CA . THR D 2 265 ? 61.904 24.436 56.572 1.00 38.01 265 THR D CA 1
ATOM 7351 C C . THR D 2 265 ? 61.151 25.308 57.566 1.00 39.15 265 THR D C 1
ATOM 7352 O O . THR D 2 265 ? 60.120 24.903 58.099 1.00 41.75 265 THR D O 1
ATOM 7356 N N . ALA D 2 266 ? 61.664 26.509 57.811 1.00 41.04 266 ALA D N 1
ATOM 7357 C CA . ALA D 2 266 ? 60.976 27.450 58.680 1.00 40.50 266 ALA D CA 1
ATOM 7358 C C . ALA D 2 266 ? 59.625 27.826 58.073 1.00 43.65 266 ALA D C 1
ATOM 7359 O O . ALA D 2 266 ? 58.665 28.106 58.791 1.00 44.28 266 ALA D O 1
ATOM 7361 N N . GLU D 2 267 ? 59.562 27.814 56.744 1.00 42.65 267 GLU D N 1
ATOM 7362 C CA . GLU D 2 267 ? 58.340 28.131 56.015 1.00 39.63 267 GLU D CA 1
ATOM 7363 C C . GLU D 2 267 ? 57.591 26.860 55.614 1.00 37.34 267 GLU D C 1
ATOM 7364 O O . GLU D 2 267 ? 58.204 25.836 55.292 1.00 40.88 267 GLU D O 1
ATOM 7366 N N . GLN D 2 268 ? 56.264 26.923 55.675 1.00 33.65 268 GLN D N 1
ATOM 7367 C CA . GLN D 2 268 ? 55.415 25.870 55.136 1.00 34.23 268 GLN D CA 1
ATOM 7368 C C . GLN D 2 268 ? 55.379 25.995 53.616 1.00 29.64 268 GLN D C 1
ATOM 7369 O O . GLN D 2 268 ? 55.027 27.046 53.097 1.00 28.10 268 GLN D O 1
ATOM 7375 N N . PRO D 2 269 ? 55.768 24.936 52.898 1.00 30.36 269 PRO D N 1
ATOM 7376 C CA . PRO D 2 269 ? 55.719 25.017 51.437 1.00 28.15 269 PRO D CA 1
ATOM 7377 C C . PRO D 2 269 ? 54.279 25.012 50.929 1.00 28.09 269 PRO D C 1
ATOM 7378 O O . PRO D 2 269 ? 53.397 24.439 51.575 1.00 26.91 269 PRO D O 1
ATOM 7382 N N . ASP D 2 270 ? 54.028 25.646 49.791 1.00 27.53 270 ASP D N 1
ATOM 7383 C CA . ASP D 2 270 ? 52.733 25.470 49.145 1.00 24.49 270 ASP D CA 1
ATOM 7384 C C . ASP D 2 270 ? 52.939 24.680 47.868 1.00 18.66 270 ASP D C 1
ATOM 7385 O O . ASP D 2 270 ? 54.058 24.267 47.575 1.00 20.16 270 ASP D O 1
ATOM 7390 N N . ALA D 2 271 ? 51.869 24.488 47.098 1.00 20.51 271 ALA D N 1
ATOM 7391 C CA . ALA D 2 271 ? 51.955 23.669 45.895 1.00 18.50 271 ALA D CA 1
ATOM 7392 C C . ALA D 2 271 ? 53.044 24.151 44.934 1.00 18.73 271 ALA D C 1
ATOM 7393 O O . ALA D 2 271 ? 53.836 23.347 44.443 1.00 17.23 271 ALA D O 1
ATOM 7395 N N . ALA D 2 272 ? 53.103 25.462 44.690 1.00 20.78 272 ALA D N 1
ATOM 7396 C CA . ALA D 2 272 ? 54.109 26.031 43.793 1.00 19.02 272 ALA D CA 1
ATOM 7397 C C . ALA D 2 272 ? 55.522 25.825 44.328 1.00 17.25 272 ALA D C 1
ATOM 7398 O O . ALA D 2 272 ? 56.452 25.563 43.562 1.00 19.44 272 ALA D O 1
ATOM 7400 N N . GLY D 2 273 ? 55.681 25.933 45.645 1.00 18.24 273 GLY D N 1
ATOM 7401 C CA . GLY D 2 273 ? 56.976 25.708 46.274 1.00 21.40 273 GLY D CA 1
ATOM 7402 C C . GLY D 2 273 ? 57.501 24.290 46.079 1.00 20.83 273 GLY D C 1
ATOM 7403 O O . GLY D 2 273 ? 58.682 24.075 45.803 1.00 20.24 273 GLY D O 1
ATOM 7404 N N . VAL D 2 274 ? 56.608 23.318 46.224 1.00 20.99 274 VAL D N 1
ATOM 7405 C CA . VAL D 2 274 ? 56.933 21.927 45.938 1.00 17.70 274 VAL D CA 1
ATOM 7406 C C . VAL D 2 274 ? 57.344 21.737 44.487 1.00 16.11 274 VAL D C 1
ATOM 7407 O O . VAL D 2 274 ? 58.377 21.121 44.217 1.00 17.19 274 VAL D O 1
ATOM 7411 N N . ARG D 2 275 ? 56.537 22.248 43.550 1.00 14.79 275 ARG D N 1
ATOM 7412 C CA . ARG D 2 275 ? 56.903 22.152 42.137 1.00 16.27 275 ARG D CA 1
ATOM 7413 C C . ARG D 2 275 ? 58.282 22.743 41.872 1.00 21.64 275 ARG D C 1
ATOM 7414 O O . ARG D 2 275 ? 59.080 22.163 41.141 1.00 18.94 275 ARG D O 1
ATOM 7422 N N . ARG D 2 276 ? 58.569 23.889 42.481 1.00 21.44 276 ARG D N 1
ATOM 7423 C CA . ARG D 2 276 ? 59.871 24.523 42.290 1.00 23.81 276 ARG D CA 1
ATOM 7424 C C . ARG D 2 276 ? 61.008 23.672 42.857 1.00 24.34 276 ARG D C 1
ATOM 7425 O O . ARG D 2 276 ? 62.059 23.551 42.230 1.00 26.89 276 ARG D O 1
ATOM 7433 N N . LEU D 2 277 ? 60.792 23.075 44.027 1.00 20.16 277 LEU D N 1
ATOM 7434 C CA . LEU D 2 277 ? 61.828 22.284 44.675 1.00 21.35 277 LEU D CA 1
ATOM 7435 C C . LEU D 2 277 ? 62.162 21.054 43.840 1.00 23.85 277 LEU D C 1
ATOM 7436 O O . LEU D 2 277 ? 63.322 20.630 43.751 1.00 23.66 277 LEU D O 1
ATOM 7441 N N . TYR D 2 278 ? 61.137 20.484 43.221 1.00 20.04 278 TYR D N 1
ATOM 7442 C CA . TYR D 2 278 ? 61.300 19.231 42.491 1.00 23.02 278 TYR D CA 1
ATOM 7443 C C . TYR D 2 278 ? 61.461 19.450 40.988 1.00 28.78 278 TYR D C 1
ATOM 7444 O O . TYR D 2 278 ? 61.478 18.489 40.225 1.00 26.93 278 TYR D O 1
ATOM 7453 N N . GLN D 2 279 ? 61.581 20.715 40.580 1.00 29.90 279 GLN D N 1
ATOM 7454 C CA . GLN D 2 279 ? 61.768 21.096 39.171 1.00 33.44 279 GLN D CA 1
ATOM 7455 C C . GLN D 2 279 ? 62.798 20.214 38.458 1.00 37.78 279 GLN D C 1
ATOM 7456 O O . GLN D 2 279 ? 63.973 20.181 38.834 1.00 36.61 279 GLN D O 1
ATOM 7462 N N . GLY D 2 280 ? 62.350 19.484 37.442 1.00 36.63 280 GLY D N 1
ATOM 7463 C CA . GLY D 2 280 ? 63.238 18.640 36.665 1.00 34.72 280 GLY D CA 1
ATOM 7464 C C . GLY D 2 280 ? 63.563 17.299 37.302 1.00 40.62 280 GLY D C 1
ATOM 7465 O O . GLY D 2 280 ? 64.463 16.600 36.842 1.00 43.26 280 GLY D O 1
ATOM 7466 N N . LEU D 2 281 ? 62.838 16.936 38.358 1.00 38.28 281 LEU D N 1
ATOM 7467 C CA . LEU D 2 281 ? 63.087 15.680 39.062 1.00 36.50 281 LEU D CA 1
ATOM 7468 C C . LEU D 2 281 ? 61.878 14.751 38.941 1.00 43.28 281 LEU D C 1
ATOM 7469 O O . LEU D 2 281 ? 60.755 15.119 39.306 1.00 38.73 281 LEU D O 1
ATOM 7474 N N . GLY D 2 282 ? 62.110 13.553 38.411 1.00 44.72 282 GLY D N 1
ATOM 7475 C CA . GLY D 2 282 ? 61.050 12.575 38.246 1.00 44.74 282 GLY D CA 1
ATOM 7476 C C . GLY D 2 282 ? 61.496 11.363 37.449 1.00 42.60 282 GLY D C 1
ATOM 7477 O O . GLY D 2 282 ? 60.672 10.603 36.936 1.00 36.99 282 GLY D O 1
#

InterPro domains:
  IPR009648 Biotin-dependent malonate decarboxylase, gamma subunit [TIGR03134] (9-268)
  IPR029045 ClpP/crotonase-like domain superfamily [SSF52096] (26-244)